Protein AF-0000000079730962 (afdb_homodimer)

Radius of gyration: 45.46 Å; Cα contacts (8 Å, |Δi|>4): 2251; chains: 2; bounding box: 86×140×88 Å

Organism: NCBI:txid1457250

InterPro domains:
  IPR000014 PAS domain [SM00091] (136-202)
  IPR000014 PAS domain [TIGR00229] (135-257)
  IPR000014 PAS domain [cd00130] (149-247)
  IPR000700 PAS-associated, C-terminal [PS50113] (204-259)
  IPR001789 Signal transduction response regulator, receiver domain [PS50110] (8-125)
  IPR003661 Signal transduction histidine kinase, dimerisation/phosphoacceptor domain [cd00082] (430-486)
  IPR011006 CheY-like superfamily [SSF52172] (9-120)
  IPR013656 PAS fold 4 [PF08448] (142-251)
  IPR029016 GAF-like domain superfamily [G3DSA:3.30.450.40] (248-430)
  IPR035965 PAS domain superfamily [SSF55785] (135-248)
  IPR036097 Signal transduction histidine kinase, dimerisation/phosphoacceptor domain superfamily [SSF47384] (419-488)
  IPR036890 Histidine kinase/HSP90-like ATPase superfamily [G3DSA:3.30.565.10] (468-620)
  IPR036890 Histidine kinase/HSP90-like ATPase superfamily [SSF55874] (506-614)
  IPR052162 Two-component sensor kinase/Photoreceptor [PTHR43304] (413-544)

Structure (mmCIF, N/CA/C/O backbone):
data_AF-0000000079730962-model_v1
#
loop_
_entity.id
_entity.type
_entity.pdbx_description
1 polymer 'histidine kinase'
#
loop_
_atom_site.group_PDB
_atom_site.id
_atom_site.type_symbol
_atom_site.label_atom_id
_atom_site.label_alt_id
_atom_site.label_comp_id
_atom_site.label_asym_id
_atom_site.label_entity_id
_atom_site.label_seq_id
_atom_site.pdbx_PDB_ins_code
_atom_site.Cartn_x
_atom_site.Cartn_y
_atom_site.Cartn_z
_atom_site.occupancy
_atom_site.B_iso_or_equiv
_atom_site.auth_seq_id
_atom_site.auth_comp_id
_atom_site.auth_asym_id
_atom_site.auth_atom_id
_atom_site.pdbx_PDB_model_num
ATOM 1 N N . MET A 1 1 ? -27.016 31.703 26.75 1 35.16 1 MET A N 1
ATOM 2 C CA . MET A 1 1 ? -26.297 32.938 26.422 1 35.16 1 MET A CA 1
ATOM 3 C C . MET A 1 1 ? -27.25 34 25.875 1 35.16 1 MET A C 1
ATOM 5 O O . MET A 1 1 ? -28 33.719 24.938 1 35.16 1 MET A O 1
ATOM 9 N N . THR A 1 2 ? -27.719 34.719 26.672 1 41.81 2 THR A N 1
ATOM 10 C CA . THR A 1 2 ? -28.641 35.812 26.328 1 41.81 2 THR A CA 1
ATOM 11 C C . THR A 1 2 ? -28.125 36.594 25.125 1 41.81 2 THR A C 1
ATOM 13 O O . THR A 1 2 ? -26.938 36.938 25.062 1 41.81 2 THR A O 1
ATOM 16 N N . ALA A 1 3 ? -28.703 36.344 23.969 1 53.16 3 ALA A N 1
ATOM 17 C CA . ALA A 1 3 ? -28.422 37.125 22.766 1 53.16 3 ALA A CA 1
ATOM 18 C C . ALA A 1 3 ? -28.281 38.594 23.094 1 53.16 3 ALA A C 1
ATOM 20 O O . ALA A 1 3 ? -29.109 39.156 23.828 1 53.16 3 ALA A O 1
ATOM 21 N N . GLY A 1 4 ? -27.062 39.062 23.203 1 57.25 4 GLY A N 1
ATOM 22 C CA . GLY A 1 4 ? -26.812 40.469 23.5 1 57.25 4 GLY A CA 1
ATOM 23 C C . GLY A 1 4 ? -27.703 41.406 22.688 1 57.25 4 GLY A C 1
ATOM 24 O O . GLY A 1 4 ? -28.219 41.031 21.641 1 57.25 4 GLY A O 1
ATOM 25 N N . GLU A 1 5 ? -28.172 42.406 23.266 1 69.81 5 GLU A N 1
ATOM 26 C CA . GLU A 1 5 ? -29 43.438 22.656 1 69.81 5 GLU A CA 1
ATOM 27 C C . GLU A 1 5 ? -28.297 44.062 21.453 1 69.81 5 GLU A C 1
ATOM 29 O O . GLU A 1 5 ? -27.125 44.469 21.531 1 69.81 5 GLU A O 1
ATOM 34 N N . LEU A 1 6 ? -28.906 43.844 20.219 1 81.12 6 LEU A N 1
ATOM 35 C CA . LEU A 1 6 ? -28.344 44.406 18.984 1 81.12 6 LEU A CA 1
ATOM 36 C C . LEU A 1 6 ? -28.25 45.938 19.078 1 81.12 6 LEU A C 1
ATOM 38 O O . LEU A 1 6 ? -29.078 46.562 19.719 1 81.12 6 LEU A O 1
ATOM 42 N N . PRO A 1 7 ? -27.156 46.5 18.641 1 84 7 PRO A N 1
ATOM 43 C CA . PRO A 1 7 ? -27.031 47.969 18.625 1 84 7 PRO A CA 1
ATOM 44 C C . PRO A 1 7 ? -28.125 48.625 17.797 1 84 7 PRO A C 1
ATOM 46 O O . PRO A 1 7 ? -28.359 49.844 17.953 1 84 7 PRO A O 1
ATOM 49 N N . GLY A 1 8 ? -28.844 48 16.984 1 90.81 8 GLY A N 1
ATOM 50 C CA . GLY A 1 8 ? -29.938 48.406 16.109 1 90.81 8 GLY A CA 1
ATOM 51 C C . GLY A 1 8 ? -30.781 47.25 15.633 1 90.81 8 GLY A C 1
ATOM 52 O O . GLY A 1 8 ? -30.625 46.125 16.125 1 90.81 8 GLY A O 1
ATOM 53 N N . ALA A 1 9 ? -31.672 47.594 14.742 1 93.81 9 ALA A N 1
ATOM 54 C CA . ALA A 1 9 ? -32.562 46.531 14.242 1 93.81 9 ALA A CA 1
ATOM 55 C C . ALA A 1 9 ? -31.891 45.75 13.109 1 93.81 9 ALA A C 1
ATOM 57 O O . ALA A 1 9 ? -31.141 46.344 12.305 1 93.81 9 ALA A O 1
ATOM 58 N N . LEU A 1 10 ? -32.062 44.469 13.156 1 95.88 10 LEU A N 1
ATOM 59 C CA . LEU A 1 10 ? -31.781 43.688 11.969 1 95.88 10 LEU A CA 1
ATOM 60 C C . LEU A 1 10 ? -32.906 43.812 10.945 1 95.88 10 LEU A C 1
ATOM 62 O O . LEU A 1 10 ? -34.031 43.438 11.203 1 95.88 10 LEU A O 1
ATOM 66 N N . VAL A 1 11 ? -32.625 44.438 9.836 1 97.25 11 VAL A N 1
ATOM 67 C CA . VAL A 1 11 ? -33.625 44.625 8.805 1 97.25 11 VAL A CA 1
ATOM 68 C C . VAL A 1 11 ? -33.5 43.562 7.734 1 97.25 11 VAL A C 1
ATOM 70 O O . VAL A 1 11 ? -32.438 43.375 7.148 1 97.25 11 VAL A O 1
ATOM 73 N N . VAL A 1 12 ? -34.531 42.812 7.535 1 97.62 12 VAL A N 1
ATOM 74 C CA . VAL A 1 12 ? -34.562 41.719 6.559 1 97.62 12 VAL A CA 1
ATOM 75 C C . VAL A 1 12 ? -35.344 42.156 5.328 1 97.62 12 VAL A C 1
ATOM 77 O O . VAL A 1 12 ? -36.531 42.469 5.426 1 97.62 12 VAL A O 1
ATOM 80 N N . VAL A 1 13 ? -34.688 42.219 4.203 1 97.38 13 VAL A N 1
ATOM 81 C CA . VAL A 1 13 ? -35.344 42.5 2.943 1 97.38 13 VAL A CA 1
ATOM 82 C C . VAL A 1 13 ? -35.844 41.219 2.305 1 97.38 13 VAL A C 1
ATOM 84 O O . VAL A 1 13 ? -35.062 40.5 1.671 1 97.38 13 VAL A O 1
ATOM 87 N N . ASP A 1 14 ? -37.062 40.938 2.4 1 95.88 14 ASP A N 1
ATOM 88 C CA . ASP A 1 14 ? -37.688 39.688 1.953 1 95.88 14 ASP A CA 1
ATOM 89 C C . ASP A 1 14 ? -38.812 39.938 0.963 1 95.88 14 ASP A C 1
ATOM 91 O O . ASP A 1 14 ? -39.969 39.969 1.346 1 95.88 14 ASP A O 1
ATOM 95 N N . PRO A 1 15 ? -38.438 40 -0.338 1 93.44 15 PRO A N 1
ATOM 96 C CA . PRO A 1 15 ? -39.438 40.375 -1.342 1 93.44 15 PRO A CA 1
ATOM 97 C C . PRO A 1 15 ? -40.531 39.312 -1.506 1 93.44 15 PRO A C 1
ATOM 99 O O . PRO A 1 15 ? -41.656 39.625 -1.896 1 93.44 15 PRO A O 1
ATOM 102 N N . ASP A 1 16 ? -40.281 38.094 -1.302 1 92.75 16 ASP A N 1
ATOM 103 C CA . ASP A 1 16 ? -41.25 37.062 -1.653 1 92.75 16 ASP A CA 1
ATOM 104 C C . ASP A 1 16 ? -41.469 36.094 -0.486 1 92.75 16 ASP A C 1
ATOM 106 O O . ASP A 1 16 ? -42.062 35.031 -0.661 1 92.75 16 ASP A O 1
ATOM 110 N N . GLY A 1 17 ? -40.938 36.312 0.705 1 92.88 17 GLY A N 1
ATOM 111 C CA . GLY A 1 17 ? -41.25 35.562 1.905 1 92.88 17 GLY A CA 1
ATOM 112 C C . GLY A 1 17 ? -40.312 34.375 2.113 1 92.88 17 GLY A C 1
ATOM 113 O O . GLY A 1 17 ? -40.406 33.656 3.115 1 92.88 17 GLY A O 1
ATOM 114 N N . ARG A 1 18 ? -39.375 34.125 1.284 1 93.38 18 ARG A N 1
ATOM 115 C CA . ARG A 1 18 ? -38.5 32.969 1.353 1 93.38 18 ARG A CA 1
ATOM 116 C C . ARG A 1 18 ? -37.594 33.031 2.574 1 93.38 18 ARG A C 1
ATOM 118 O O . ARG A 1 18 ? -37.031 32 2.98 1 93.38 18 ARG A O 1
ATOM 125 N N . LEU A 1 19 ? -37.438 34.25 3.166 1 95.75 19 LEU A N 1
ATOM 126 C CA . LEU A 1 19 ? -36.562 34.375 4.324 1 95.75 19 LEU A CA 1
ATOM 127 C C . LEU A 1 19 ? -37.344 34.25 5.621 1 95.75 19 LEU A C 1
ATOM 129 O O . LEU A 1 19 ? -36.781 34.406 6.711 1 95.75 19 LEU A O 1
ATOM 133 N N . GLU A 1 20 ? -38.594 33.969 5.566 1 95.31 20 GLU A N 1
ATOM 134 C CA . GLU A 1 20 ? -39.438 33.875 6.754 1 95.31 20 GLU A CA 1
ATOM 135 C C . GLU A 1 20 ? -38.938 32.812 7.715 1 95.31 20 GLU A C 1
ATOM 137 O O . GLU A 1 20 ? -38.844 33.031 8.922 1 95.31 20 GLU A O 1
ATOM 142 N N . PRO A 1 21 ? -38.562 31.594 7.148 1 95.12 21 PRO A N 1
ATOM 143 C CA . PRO A 1 21 ? -38.062 30.578 8.07 1 95.12 21 PRO A CA 1
ATOM 144 C C . PRO A 1 21 ? -36.812 31.047 8.805 1 95.12 21 PRO A C 1
ATOM 146 O O . PRO A 1 21 ? -36.562 30.656 9.953 1 95.12 21 PRO A O 1
ATOM 149 N N . ILE A 1 22 ? -36 31.859 8.172 1 95.44 22 ILE A N 1
ATOM 150 C CA . ILE A 1 22 ? -34.781 32.375 8.766 1 95.44 22 ILE A CA 1
ATOM 151 C C . ILE A 1 22 ? -35.094 33.406 9.844 1 95.44 22 ILE A C 1
ATOM 153 O O . ILE A 1 22 ? -34.531 33.375 10.938 1 95.44 22 ILE A O 1
ATOM 157 N N . THR A 1 23 ? -36.031 34.312 9.547 1 95.31 23 THR A N 1
ATOM 158 C CA . THR A 1 23 ? -36.438 35.344 10.508 1 95.31 23 THR A CA 1
ATOM 159 C C . THR A 1 23 ? -37.094 34.688 11.734 1 95.31 23 THR A C 1
ATOM 161 O O . THR A 1 23 ? -36.812 35.125 12.867 1 95.31 23 THR A O 1
ATOM 164 N N . GLU A 1 24 ? -37.812 33.688 11.508 1 95.12 24 GLU A N 1
ATOM 165 C CA . GLU A 1 24 ? -38.438 32.969 12.617 1 95.12 24 GLU A CA 1
ATOM 166 C C . GLU A 1 24 ? -37.406 32.312 13.516 1 95.12 24 GLU A C 1
ATOM 168 O O . GLU A 1 24 ? -37.5 32.375 14.742 1 95.12 24 GLU A O 1
ATOM 173 N N . ALA A 1 25 ? -36.469 31.672 12.906 1 94.69 25 ALA A N 1
ATOM 174 C CA . ALA A 1 25 ? -35.406 31.016 13.656 1 94.69 25 ALA A CA 1
ATOM 175 C C . ALA A 1 25 ? -34.625 32 14.484 1 94.69 25 ALA A C 1
ATOM 177 O O . ALA A 1 25 ? -34.25 31.719 15.625 1 94.69 25 ALA A O 1
ATOM 178 N N . LEU A 1 26 ? -34.344 33.188 13.953 1 93.94 26 LEU A N 1
ATOM 179 C CA . LEU A 1 26 ? -33.562 34.25 14.641 1 93.94 26 LEU A CA 1
ATOM 180 C C . LEU A 1 26 ? -34.375 34.812 15.805 1 93.94 26 LEU A C 1
ATOM 182 O O . LEU A 1 26 ? -33.812 35.094 16.859 1 93.94 26 LEU A O 1
ATOM 186 N N . GLU A 1 27 ? -35.656 34.969 15.617 1 92.94 27 GLU A N 1
ATOM 187 C CA . GLU A 1 27 ? -36.531 35.438 16.688 1 92.94 27 GLU A CA 1
ATOM 188 C C . GLU A 1 27 ? -36.562 34.438 17.859 1 92.94 27 GLU A C 1
ATOM 190 O O . GLU A 1 27 ? -36.531 34.844 19.016 1 92.94 27 GLU A O 1
ATOM 195 N N . LEU A 1 28 ? -36.656 33.25 17.453 1 91.56 28 LEU A N 1
ATOM 196 C CA . LEU A 1 28 ? -36.688 32.188 18.469 1 91.56 28 LEU A CA 1
ATOM 197 C C . LEU A 1 28 ? -35.375 32.156 19.266 1 91.56 28 LEU A C 1
ATOM 199 O O . LEU A 1 28 ? -35.375 31.812 20.453 1 91.56 28 LEU A O 1
ATOM 203 N N . ALA A 1 29 ? -34.344 32.531 18.609 1 89.75 29 ALA A N 1
ATOM 204 C CA . ALA A 1 29 ? -33.031 32.531 19.266 1 89.75 29 ALA A CA 1
ATOM 205 C C . ALA A 1 29 ? -32.812 33.781 20.094 1 89.75 29 ALA A C 1
ATOM 207 O O . ALA A 1 29 ? -31.797 33.906 20.781 1 89.75 29 ALA A O 1
ATOM 208 N N . GLY A 1 30 ? -33.688 34.781 19.984 1 87 30 GLY A N 1
ATOM 209 C CA . GLY A 1 30 ? -33.656 35.969 20.844 1 87 30 GLY A CA 1
ATOM 210 C C . GLY A 1 30 ? -33.062 37.188 20.156 1 87 30 GLY A C 1
ATOM 211 O O . GLY A 1 30 ? -32.719 38.156 20.812 1 87 30 GLY A O 1
ATOM 212 N N . ILE A 1 31 ? -32.844 37.062 18.859 1 89.94 31 ILE A N 1
ATOM 213 C CA . ILE A 1 31 ? -32.344 38.219 18.109 1 89.94 31 ILE A CA 1
ATOM 214 C C . ILE A 1 31 ? -33.469 39.25 17.922 1 89.94 31 ILE A C 1
ATOM 216 O O . ILE A 1 31 ? -34.438 38.969 17.234 1 89.94 31 ILE A O 1
ATOM 220 N N . GLU A 1 32 ? -33.25 40.375 18.625 1 89.31 32 GLU A N 1
ATOM 221 C CA . GLU A 1 32 ? -34.25 41.438 18.547 1 89.31 32 GLU A CA 1
ATOM 222 C C . GLU A 1 32 ? -33.594 42.812 18.609 1 89.31 32 GLU A C 1
ATOM 224 O O . GLU A 1 32 ? -32.562 43 19.266 1 89.31 32 GLU A O 1
ATOM 229 N N . PRO A 1 33 ? -34.281 43.75 17.812 1 90.5 33 PRO A N 1
ATOM 230 C CA . PRO A 1 33 ? -35.5 43.719 16.984 1 90.5 33 PRO A CA 1
ATOM 231 C C . PRO A 1 33 ? -35.219 43.312 15.539 1 90.5 33 PRO A C 1
ATOM 233 O O . PRO A 1 33 ? -34.156 43.656 15.008 1 90.5 33 PRO A O 1
ATOM 236 N N . ILE A 1 34 ? -36.125 42.594 14.984 1 94.81 34 ILE A N 1
ATOM 237 C CA . ILE A 1 34 ? -36.062 42.25 13.562 1 94.81 34 ILE A CA 1
ATOM 238 C C . ILE A 1 34 ? -37.188 42.938 12.812 1 94.81 34 ILE A C 1
ATOM 240 O O . ILE A 1 34 ? -38.344 42.906 13.258 1 94.81 34 ILE A O 1
ATOM 244 N N . ARG A 1 35 ? -36.844 43.656 11.789 1 95.12 35 ARG A N 1
ATOM 245 C CA . ARG A 1 35 ? -37.844 44.281 10.922 1 95.12 35 ARG A CA 1
ATOM 246 C C . ARG A 1 35 ? -37.75 43.75 9.5 1 95.12 35 ARG A C 1
ATOM 248 O O . ARG A 1 35 ? -36.688 43.719 8.891 1 95.12 35 ARG A O 1
ATOM 255 N N . SER A 1 36 ? -38.844 43.312 8.992 1 96 36 SER A N 1
ATOM 256 C CA . SER A 1 36 ? -38.906 42.781 7.641 1 96 36 SER A CA 1
ATOM 257 C C . SER A 1 36 ? -39.531 43.781 6.668 1 96 36 SER A C 1
ATOM 259 O O . SER A 1 36 ? -40.562 44.375 6.961 1 96 36 SER A O 1
ATOM 261 N N . VAL A 1 37 ? -38.844 44 5.57 1 96.75 37 VAL A N 1
ATOM 262 C CA . VAL A 1 37 ? -39.344 44.875 4.516 1 96.75 37 VAL A CA 1
ATOM 263 C C . VAL A 1 37 ? -39.344 44.125 3.186 1 96.75 37 VAL A C 1
ATOM 265 O O . VAL A 1 37 ? -38.594 43.156 2.994 1 96.75 37 VAL A O 1
ATOM 268 N N . GLU A 1 38 ? -40.125 44.5 2.24 1 94.31 38 GLU A N 1
ATOM 269 C CA . GLU A 1 38 ? -40.281 43.812 0.966 1 94.31 38 GLU A CA 1
ATOM 270 C C . GLU A 1 38 ? -39.281 44.344 -0.069 1 94.31 38 GLU A C 1
ATOM 272 O O . GLU A 1 38 ? -38.875 43.625 -0.985 1 94.31 38 GLU A O 1
ATOM 277 N N . ARG A 1 39 ? -39.062 45.719 0.043 1 93.75 39 ARG A N 1
ATOM 278 C CA . ARG A 1 39 ? -38.188 46.375 -0.945 1 93.75 39 ARG A CA 1
ATOM 279 C C . ARG A 1 39 ? -37.062 47.125 -0.271 1 93.75 39 ARG A C 1
ATOM 281 O O . ARG A 1 39 ? -37.188 47.562 0.868 1 93.75 39 ARG A O 1
ATOM 288 N N . PRO A 1 40 ? -35.906 47.188 -1.015 1 94 40 PRO A N 1
ATOM 289 C CA . PRO A 1 40 ? -34.75 47.906 -0.472 1 94 40 PRO A CA 1
ATOM 290 C C . PRO A 1 40 ? -35.062 49.312 -0.018 1 94 40 PRO A C 1
ATOM 292 O O . PRO A 1 40 ? -34.5 49.781 0.97 1 94 40 PRO A O 1
ATOM 295 N N . ALA A 1 41 ? -36.031 49.969 -0.688 1 91.69 41 ALA A N 1
ATOM 296 C CA . ALA A 1 41 ? -36.375 51.344 -0.371 1 91.69 41 ALA A CA 1
ATOM 297 C C . ALA A 1 41 ? -37.062 51.438 0.986 1 91.69 41 ALA A C 1
ATOM 299 O O . ALA A 1 41 ? -37.125 52.5 1.591 1 91.69 41 ALA A O 1
ATOM 300 N N . GLY A 1 42 ? -37.531 50.312 1.51 1 93.75 42 GLY A N 1
ATOM 301 C CA . GLY A 1 42 ? -38.25 50.281 2.773 1 93.75 42 GLY A CA 1
ATOM 302 C C . GLY A 1 42 ? -37.344 50.188 3.979 1 93.75 42 GLY A C 1
ATOM 303 O O . GLY A 1 42 ? -37.812 50.281 5.121 1 93.75 42 GLY A O 1
ATOM 304 N N . VAL A 1 43 ? -36.062 50.062 3.75 1 95.56 43 VAL A N 1
ATOM 305 C CA . VAL A 1 43 ? -35.125 49.938 4.852 1 95.56 43 VAL A CA 1
ATOM 306 C C . VAL A 1 43 ? -34.969 51.281 5.551 1 95.56 43 VAL A C 1
ATOM 308 O O . VAL A 1 43 ? -34.719 52.312 4.906 1 95.56 43 VAL A O 1
ATOM 311 N N . PRO A 1 44 ? -35.188 51.281 6.832 1 94.19 44 PRO A N 1
ATOM 312 C CA . PRO A 1 44 ? -35 52.531 7.559 1 94.19 44 PRO A CA 1
ATOM 313 C C . PRO A 1 44 ? -33.562 53.062 7.453 1 94.19 44 PRO A C 1
ATOM 315 O O . PRO A 1 44 ? -32.625 52.281 7.352 1 94.19 44 PRO A O 1
ATOM 318 N N . ARG A 1 45 ? -33.375 54.375 7.547 1 91 45 ARG A N 1
ATOM 319 C CA . ARG A 1 45 ? -32.062 54.969 7.375 1 91 45 ARG A CA 1
ATOM 320 C C . ARG A 1 45 ? -31.344 55.094 8.711 1 91 45 ARG A C 1
ATOM 322 O O . ARG A 1 45 ? -30.156 55.406 8.742 1 91 45 ARG A O 1
ATOM 329 N N . SER A 1 46 ? -32.125 54.906 9.805 1 89.94 46 SER A N 1
ATOM 330 C CA . SER A 1 46 ? -31.5 55.031 11.117 1 89.94 46 SER A CA 1
ATOM 331 C C . SER A 1 46 ? -31.812 53.812 11.992 1 89.94 46 SER A C 1
ATOM 333 O O . SER A 1 46 ? -32.781 53.125 11.75 1 89.94 46 SER A O 1
ATOM 335 N N . ASN A 1 47 ? -30.906 53.531 13 1 91.94 47 ASN A N 1
ATOM 336 C CA . ASN A 1 47 ? -31.078 52.5 13.992 1 91.94 47 ASN A CA 1
ATOM 337 C C . ASN A 1 47 ? -31.094 51.125 13.352 1 91.94 47 ASN A C 1
ATOM 339 O O . ASN A 1 47 ? -31.969 50.281 13.641 1 91.94 47 ASN A O 1
ATOM 343 N N . VAL A 1 48 ? -30.266 51 12.312 1 94.06 48 VAL A N 1
ATOM 344 C CA . VAL A 1 48 ? -30.109 49.719 11.633 1 94.06 48 VAL A CA 1
ATOM 345 C C . VAL A 1 48 ? -28.75 49.125 11.984 1 94.06 48 VAL A C 1
ATOM 347 O O . VAL A 1 48 ? -27.703 49.75 11.758 1 94.06 48 VAL A O 1
ATOM 350 N N . ALA A 1 49 ? -28.812 47.969 12.586 1 94.19 49 ALA A N 1
ATOM 351 C CA . ALA A 1 49 ? -27.578 47.25 12.93 1 94.19 49 ALA A CA 1
ATOM 352 C C . ALA A 1 49 ? -26.969 46.594 11.711 1 94.19 49 ALA A C 1
ATOM 354 O O . ALA A 1 49 ? -25.75 46.625 11.508 1 94.19 49 ALA A O 1
ATOM 355 N N . ALA A 1 50 ? -27.828 45.906 10.961 1 95.94 50 ALA A N 1
ATOM 356 C CA . ALA A 1 50 ? -27.422 45.188 9.742 1 95.94 50 ALA A CA 1
ATOM 357 C C . ALA A 1 50 ? -28.609 44.938 8.836 1 95.94 50 ALA A C 1
ATOM 359 O O . ALA A 1 50 ? -29.766 45.062 9.258 1 95.94 50 ALA A O 1
ATOM 360 N N . VAL A 1 51 ? -28.328 44.656 7.621 1 96.81 51 VAL A N 1
ATOM 361 C CA . VAL A 1 51 ? -29.375 44.344 6.652 1 96.81 51 VAL A CA 1
ATOM 362 C C . VAL A 1 51 ? -29.141 42.938 6.09 1 96.81 51 VAL A C 1
ATOM 364 O O . VAL A 1 51 ? -28 42.562 5.773 1 96.81 51 VAL A O 1
ATOM 367 N N . LEU A 1 52 ? -30.141 42.156 6.109 1 96.56 52 LEU A N 1
ATOM 368 C CA . LEU A 1 52 ? -30.094 40.812 5.508 1 96.56 52 LEU A CA 1
ATOM 369 C C . LEU A 1 52 ? -30.984 40.75 4.273 1 96.56 52 LEU A C 1
ATOM 371 O O . LEU A 1 52 ? -32.188 41.031 4.352 1 96.56 52 LEU A O 1
ATOM 375 N N . GLY A 1 53 ? -30.344 40.469 3.127 1 96.5 53 GLY A N 1
ATOM 376 C CA . GLY A 1 53 ? -31.078 40.312 1.888 1 96.5 53 GLY A CA 1
ATOM 377 C C . GLY A 1 53 ? -31.078 38.875 1.398 1 96.5 53 GLY A C 1
ATOM 378 O O . GLY A 1 53 ? -30.609 37.969 2.1 1 96.5 53 GLY A O 1
ATOM 379 N N . ILE A 1 54 ? -31.625 38.656 0.184 1 95.5 54 ILE A N 1
ATOM 380 C CA . ILE A 1 54 ? -31.766 37.281 -0.319 1 95.5 54 ILE A CA 1
ATOM 381 C C . ILE A 1 54 ? -31.172 37.219 -1.728 1 95.5 54 ILE A C 1
ATOM 383 O O . ILE A 1 54 ? -31.281 38.156 -2.512 1 95.5 54 ILE A O 1
ATOM 387 N N . ASP A 1 55 ? -30.438 36.188 -1.999 1 95.38 55 ASP A N 1
ATOM 388 C CA . ASP A 1 55 ? -30.031 35.75 -3.332 1 95.38 55 ASP A CA 1
ATOM 389 C C . ASP A 1 55 ? -30.578 34.375 -3.641 1 95.38 55 ASP A C 1
ATOM 391 O O . ASP A 1 55 ? -30.188 33.375 -3.002 1 95.38 55 ASP A O 1
ATOM 395 N N . ALA A 1 56 ? -31.531 34.25 -4.566 1 93 56 ALA A N 1
ATOM 396 C CA . ALA A 1 56 ? -32.219 32.969 -4.812 1 93 56 ALA A CA 1
ATOM 397 C C . ALA A 1 56 ? -32.562 32.844 -6.289 1 93 56 ALA A C 1
ATOM 399 O O . ALA A 1 56 ? -32.969 33.812 -6.941 1 93 56 ALA A O 1
ATOM 400 N N . PRO A 1 57 ? -32.406 31.625 -6.746 1 89.94 57 PRO A N 1
ATOM 401 C CA . PRO A 1 57 ? -32.875 31.375 -8.109 1 89.94 57 PRO A CA 1
ATOM 402 C C . PRO A 1 57 ? -34.406 31.297 -8.203 1 89.94 57 PRO A C 1
ATOM 404 O O . PRO A 1 57 ? -35.094 31.281 -7.18 1 89.94 57 PRO A O 1
ATOM 407 N N . ALA A 1 58 ? -34.781 31.281 -9.469 1 90.25 58 ALA A N 1
ATOM 408 C CA . ALA A 1 58 ? -36.219 31.141 -9.68 1 90.25 58 ALA A CA 1
ATOM 409 C C . ALA A 1 58 ? -36.719 29.75 -9.281 1 90.25 58 ALA A C 1
ATOM 411 O O . ALA A 1 58 ? -36 28.766 -9.477 1 90.25 58 ALA A O 1
ATOM 412 N N . SER A 1 59 ? -37.719 29.703 -8.492 1 84 59 SER A N 1
ATOM 413 C CA . SER A 1 59 ? -38.312 28.438 -8.07 1 84 59 SER A CA 1
ATOM 414 C C . SER A 1 59 ? -39.812 28.438 -8.203 1 84 59 SER A C 1
ATOM 416 O O . SER A 1 59 ? -40.5 29.203 -7.52 1 84 59 SER A O 1
ATOM 418 N N . GLY A 1 60 ? -40.344 27.578 -9.039 1 84.06 60 GLY A N 1
ATOM 419 C CA . GLY A 1 60 ? -41.781 27.531 -9.25 1 84.06 60 GLY A CA 1
ATOM 420 C C . GLY A 1 60 ? -42.344 28.844 -9.734 1 84.06 60 GLY A C 1
ATOM 421 O O . GLY A 1 60 ? -42 29.328 -10.812 1 84.06 60 GLY A O 1
ATOM 422 N N . THR A 1 61 ? -43.156 29.438 -8.734 1 88.38 61 THR A N 1
ATOM 423 C CA . THR A 1 61 ? -43.844 30.672 -9.078 1 88.38 61 THR A CA 1
ATOM 424 C C . THR A 1 61 ? -43.094 31.875 -8.57 1 88.38 61 THR A C 1
ATOM 426 O O . THR A 1 61 ? -43.438 33.031 -8.898 1 88.38 61 THR A O 1
ATOM 429 N N . LEU A 1 62 ? -42.094 31.594 -7.879 1 91 62 LEU A N 1
ATOM 430 C CA . LEU A 1 62 ? -41.312 32.719 -7.297 1 91 62 LEU A CA 1
ATOM 431 C C . LEU A 1 62 ? -40.219 33.156 -8.227 1 91 62 LEU A C 1
ATOM 433 O O . LEU A 1 62 ? -39.469 32.312 -8.742 1 91 62 LEU A O 1
ATOM 437 N N . PRO A 1 63 ? -40.125 34.469 -8.484 1 91.75 63 PRO A N 1
ATOM 438 C CA . PRO A 1 63 ? -39.094 34.938 -9.406 1 91.75 63 PRO A CA 1
ATOM 439 C C . PRO A 1 63 ? -37.688 34.875 -8.812 1 91.75 63 PRO A C 1
ATOM 441 O O . PRO A 1 63 ? -37.531 34.719 -7.598 1 91.75 63 PRO A O 1
ATOM 444 N N . LYS A 1 64 ? -36.75 34.969 -9.75 1 93.12 64 LYS A N 1
ATOM 445 C CA . LYS A 1 64 ? -35.344 35.031 -9.32 1 93.12 64 LYS A CA 1
ATOM 446 C C . LYS A 1 64 ? -35.094 36.312 -8.539 1 93.12 64 LYS A C 1
ATOM 448 O O . LYS A 1 64 ? -35.562 37.375 -8.906 1 93.12 64 LYS A O 1
ATOM 453 N N . GLN A 1 65 ? -34.469 36.219 -7.418 1 93.19 65 GLN A N 1
ATOM 454 C CA . GLN A 1 65 ? -34 37.344 -6.633 1 93.19 65 GLN A CA 1
ATOM 455 C C . GLN A 1 65 ? -32.5 37.531 -6.766 1 93.19 65 GLN A C 1
ATOM 457 O O . GLN A 1 65 ? -31.719 36.688 -6.309 1 93.19 65 GLN A O 1
ATOM 462 N N . ASP A 1 66 ? -32.094 38.594 -7.355 1 94.19 66 ASP A N 1
ATOM 463 C CA . ASP A 1 66 ? -30.688 38.875 -7.535 1 94.19 66 ASP A CA 1
ATOM 464 C C . ASP A 1 66 ? -30.109 39.625 -6.332 1 94.19 66 ASP A C 1
ATOM 466 O O . ASP A 1 66 ? -30.266 40.844 -6.211 1 94.19 66 ASP A O 1
ATOM 470 N N . GLY A 1 67 ? -29.375 38.906 -5.559 1 94.56 67 GLY A N 1
ATOM 471 C CA . GLY A 1 67 ? -28.797 39.469 -4.344 1 94.56 67 GLY A CA 1
ATOM 472 C C . GLY A 1 67 ? -27.875 40.656 -4.605 1 94.56 67 GLY A C 1
ATOM 473 O O . GLY A 1 67 ? -27.766 41.562 -3.781 1 94.56 67 GLY A O 1
ATOM 474 N N . LEU A 1 68 ? -27.172 40.656 -5.719 1 95.12 68 LEU A N 1
ATOM 475 C CA . LEU A 1 68 ? -26.25 41.75 -6.039 1 95.12 68 LEU A CA 1
ATOM 476 C C . LEU A 1 68 ? -27 43.031 -6.305 1 95.12 68 LEU A C 1
ATOM 478 O O . LEU A 1 68 ? -26.547 44.125 -5.906 1 95.12 68 LEU A O 1
ATOM 482 N N . ASP A 1 69 ? -28.031 42.875 -7.051 1 95.19 69 ASP A N 1
ATOM 483 C CA . ASP A 1 69 ? -28.859 44.031 -7.289 1 95.19 69 ASP A CA 1
ATOM 484 C C . ASP A 1 69 ? -29.422 44.594 -5.98 1 95.19 69 ASP A C 1
ATOM 486 O O . ASP A 1 69 ? -29.422 45.812 -5.766 1 95.19 69 ASP A O 1
ATOM 490 N N . LEU A 1 70 ? -29.891 43.719 -5.191 1 95.06 70 LEU A N 1
ATOM 491 C CA . LEU A 1 70 ? -30.406 44.125 -3.883 1 95.06 70 LEU A CA 1
ATOM 492 C C . LEU A 1 70 ? -29.328 44.812 -3.061 1 95.06 70 LEU A C 1
ATOM 494 O O . LEU A 1 70 ? -29.578 45.844 -2.449 1 95.06 70 LEU A O 1
ATOM 498 N N . PHE A 1 71 ? -28.172 44.281 -3.006 1 95.94 71 PHE A N 1
ATOM 499 C CA . PHE A 1 71 ? -27.016 44.812 -2.275 1 95.94 71 PHE A CA 1
ATOM 500 C C . PHE A 1 71 ? -26.719 46.25 -2.725 1 95.94 71 PHE A C 1
ATOM 502 O O . PHE A 1 71 ? -26.562 47.156 -1.894 1 95.94 71 PHE A O 1
ATOM 509 N N . ARG A 1 72 ? -26.688 46.469 -4.047 1 95.75 72 ARG A N 1
ATOM 510 C CA . ARG A 1 72 ? -26.375 47.781 -4.594 1 95.75 72 ARG A CA 1
ATOM 511 C C . ARG A 1 72 ? -27.438 48.781 -4.219 1 95.75 72 ARG A C 1
ATOM 513 O O . ARG A 1 72 ? -27.125 49.906 -3.82 1 95.75 72 ARG A O 1
ATOM 520 N N . ARG A 1 73 ? -28.672 48.406 -4.301 1 95.5 73 ARG A N 1
ATOM 521 C CA . ARG A 1 73 ? -29.781 49.281 -4.008 1 95.5 73 ARG A CA 1
ATOM 522 C C . ARG A 1 73 ? -29.797 49.688 -2.531 1 95.5 73 ARG A C 1
ATOM 524 O O . ARG A 1 73 ? -30.062 50.812 -2.189 1 95.5 73 ARG A O 1
ATOM 531 N N . VAL A 1 74 ? -29.547 48.656 -1.697 1 95.38 74 VAL A N 1
ATOM 532 C CA . VAL A 1 74 ? -29.531 48.938 -0.263 1 95.38 74 VAL A CA 1
ATOM 533 C C . VAL A 1 74 ? -28.328 49.812 0.083 1 95.38 74 VAL A C 1
ATOM 535 O O . VAL A 1 74 ? -28.453 50.75 0.882 1 95.38 74 VAL A O 1
ATOM 538 N N . ARG A 1 75 ? -27.188 49.5 -0.481 1 94.31 75 ARG A N 1
ATOM 539 C CA . ARG A 1 75 ? -25.984 50.25 -0.234 1 94.31 75 ARG A CA 1
ATOM 540 C C . ARG A 1 75 ? -26.172 51.719 -0.631 1 94.31 75 ARG A C 1
ATOM 542 O O . ARG A 1 75 ? -25.766 52.625 0.096 1 94.31 75 ARG A O 1
ATOM 549 N N . ASP A 1 76 ? -26.844 51.938 -1.758 1 93.06 76 ASP A N 1
ATOM 550 C CA . ASP A 1 76 ? -27.062 53.281 -2.281 1 93.06 76 ASP A CA 1
ATOM 551 C C . ASP A 1 76 ? -28.062 54.062 -1.421 1 93.06 76 ASP A C 1
ATOM 553 O O . ASP A 1 76 ? -28.125 55.281 -1.475 1 93.06 76 ASP A O 1
ATOM 557 N N . HIS A 1 77 ? -28.797 53.281 -0.687 1 92.31 77 HIS A N 1
ATOM 558 C CA . HIS A 1 77 ? -29.828 53.875 0.163 1 92.31 77 HIS A CA 1
ATOM 559 C C . HIS A 1 77 ? -29.203 54.594 1.362 1 92.31 77 HIS A C 1
ATOM 561 O O . HIS A 1 77 ? -29.875 55.406 2.006 1 92.31 77 HIS A O 1
ATOM 567 N N . PHE A 1 78 ? -27.891 54.312 1.645 1 92 78 PHE A N 1
ATOM 568 C CA . PHE A 1 78 ? -27.234 54.844 2.826 1 92 78 PHE A CA 1
ATOM 569 C C . PHE A 1 78 ? -26.016 55.688 2.436 1 92 78 PHE A C 1
ATOM 571 O O . PHE A 1 78 ? -25.375 55.406 1.42 1 92 78 PHE A O 1
ATOM 578 N N . ASP A 1 79 ? -25.719 56.688 3.182 1 89.38 79 ASP A N 1
ATOM 579 C CA . ASP A 1 79 ? -24.438 57.375 3.049 1 89.38 79 ASP A CA 1
ATOM 580 C C . ASP A 1 79 ? -23.297 56.531 3.605 1 89.38 79 ASP A C 1
ATOM 582 O O . ASP A 1 79 ? -22.25 56.375 2.957 1 89.38 79 ASP A O 1
ATOM 586 N N . SER A 1 80 ? -23.547 56.031 4.766 1 91.12 80 SER A N 1
ATOM 587 C CA . SER A 1 80 ? -22.688 55.031 5.402 1 91.12 80 SER A CA 1
ATOM 588 C C . SER A 1 80 ? -23.453 53.719 5.645 1 91.12 80 SER A C 1
ATOM 590 O O . SER A 1 80 ? -24.078 53.562 6.695 1 91.12 80 SER A O 1
ATOM 592 N N . PRO A 1 81 ? -23.328 52.906 4.785 1 91.75 81 PRO A N 1
ATOM 593 C CA . PRO A 1 81 ? -24.156 51.688 4.844 1 91.75 81 PRO A CA 1
ATOM 594 C C . PRO A 1 81 ? -23.781 50.781 6.016 1 91.75 81 PRO A C 1
ATOM 596 O O . PRO A 1 81 ? -22.609 50.656 6.348 1 91.75 81 PRO A O 1
ATOM 599 N N . PRO A 1 82 ? -24.797 50.344 6.727 1 94.06 82 PRO A N 1
ATOM 600 C CA . PRO A 1 82 ? -24.531 49.25 7.676 1 94.06 82 PRO A CA 1
ATOM 601 C C . PRO A 1 82 ? -24.062 47.969 6.992 1 94.06 82 PRO A C 1
ATOM 603 O O . PRO A 1 82 ? -24.078 47.875 5.762 1 94.06 82 PRO A O 1
ATOM 606 N N . PRO A 1 83 ? -23.594 47.031 7.789 1 95.31 83 PRO A N 1
ATOM 607 C CA . PRO A 1 83 ? -23.203 45.75 7.18 1 95.31 83 PRO A CA 1
ATOM 608 C C . PRO A 1 83 ? -24.375 45.062 6.461 1 95.31 83 PRO A C 1
ATOM 610 O O . PRO A 1 83 ? -25.484 45.031 6.988 1 95.31 83 PRO A O 1
ATOM 613 N N . ILE A 1 84 ? -24.125 44.625 5.273 1 96.81 84 ILE A N 1
ATOM 614 C CA . ILE A 1 84 ? -25.141 44 4.457 1 96.81 84 ILE A CA 1
ATOM 615 C C . ILE A 1 84 ? -24.734 42.562 4.164 1 96.81 84 ILE A C 1
ATOM 617 O O . ILE A 1 84 ? -23.641 42.312 3.646 1 96.81 84 ILE A O 1
ATOM 621 N N . ALA A 1 85 ? -25.594 41.625 4.574 1 97.06 85 ALA A N 1
ATOM 622 C CA . ALA A 1 85 ? -25.375 40.219 4.277 1 97.06 85 ALA A CA 1
ATOM 623 C C . ALA A 1 85 ? -26.453 39.688 3.348 1 97.06 85 ALA A C 1
ATOM 625 O O . ALA A 1 85 ? -27.562 40.219 3.281 1 97.06 85 ALA A O 1
ATOM 626 N N . LEU A 1 86 ? -26.062 38.688 2.566 1 96.62 86 LEU A N 1
ATOM 627 C CA . LEU A 1 86 ? -27.016 38.062 1.677 1 96.62 86 LEU A CA 1
ATOM 628 C C . LEU A 1 86 ? -27.203 36.594 2.047 1 96.62 86 LEU A C 1
ATOM 630 O O . LEU A 1 86 ? -26.219 35.875 2.256 1 96.62 86 LEU A O 1
ATOM 634 N N . TYR A 1 87 ? -28.406 36.188 2.279 1 96.25 87 TYR A N 1
ATOM 635 C CA . TYR A 1 87 ? -28.75 34.781 2.42 1 96.25 87 TYR A CA 1
ATOM 636 C C . TYR A 1 87 ? -28.906 34.125 1.057 1 96.25 87 TYR A C 1
ATOM 638 O O . TYR A 1 87 ? -29.75 34.531 0.259 1 96.25 87 TYR A O 1
ATOM 646 N N . VAL A 1 88 ? -28.141 33.188 0.775 1 94.12 88 VAL A N 1
ATOM 647 C CA . VAL A 1 88 ? -28.125 32.531 -0.539 1 94.12 88 VAL A CA 1
ATOM 648 C C . VAL A 1 88 ? -28.844 31.203 -0.477 1 94.12 88 VAL A C 1
ATOM 650 O O . VAL A 1 88 ? -28.516 30.344 0.345 1 94.12 88 VAL A O 1
ATOM 653 N N . LEU A 1 89 ? -29.891 31.141 -1.316 1 88.81 89 LEU A N 1
ATOM 654 C CA . LEU A 1 89 ? -30.641 29.906 -1.406 1 88.81 89 LEU A CA 1
ATOM 655 C C . LEU A 1 89 ? -30.203 29.078 -2.615 1 88.81 89 LEU A C 1
ATOM 657 O O . LEU A 1 89 ? -30.219 29.578 -3.744 1 88.81 89 LEU A O 1
ATOM 661 N N . ARG A 1 90 ? -29.781 27.859 -2.594 1 70.94 90 ARG A N 1
ATOM 662 C CA . ARG A 1 90 ? -29.469 26.875 -3.613 1 70.94 90 ARG A CA 1
ATOM 663 C C . ARG A 1 90 ? -28.516 27.438 -4.66 1 70.94 90 ARG A C 1
ATOM 665 O O . ARG A 1 90 ? -28.953 27.906 -5.715 1 70.94 90 ARG A O 1
ATOM 672 N N . SER A 1 91 ? -27.359 27.891 -4.363 1 64.56 91 SER A N 1
ATOM 673 C CA . SER A 1 91 ? -26.469 28.422 -5.395 1 64.56 91 SER A CA 1
ATOM 674 C C . SER A 1 91 ? -25.156 27.672 -5.441 1 64.56 91 SER A C 1
ATOM 676 O O . SER A 1 91 ? -24.797 26.953 -4.492 1 64.56 91 SER A O 1
ATOM 678 N N . GLU A 1 92 ? -24.719 27.812 -6.637 1 70.19 92 GLU A N 1
ATOM 679 C CA . GLU A 1 92 ? -23.406 27.234 -6.895 1 70.19 92 GLU A CA 1
ATOM 680 C C . GLU A 1 92 ? -22.312 27.969 -6.125 1 70.19 92 GLU A C 1
ATOM 682 O O . GLU A 1 92 ? -22.5 29.125 -5.727 1 70.19 92 GLU A O 1
ATOM 687 N N . ARG A 1 93 ? -21.359 27.328 -5.809 1 73.69 93 ARG A N 1
ATOM 688 C CA . ARG A 1 93 ? -20.203 27.875 -5.102 1 73.69 93 ARG A CA 1
ATOM 689 C C . ARG A 1 93 ? -19.656 29.109 -5.812 1 73.69 93 ARG A C 1
ATOM 691 O O . ARG A 1 93 ? -19.234 30.062 -5.16 1 73.69 93 ARG A O 1
ATOM 698 N N . THR A 1 94 ? -19.797 29.156 -7.055 1 79.75 94 THR A N 1
ATOM 699 C CA . THR A 1 94 ? -19.266 30.266 -7.836 1 79.75 94 THR A CA 1
ATOM 700 C C . THR A 1 94 ? -20.031 31.547 -7.531 1 79.75 94 THR A C 1
ATOM 702 O O . THR A 1 94 ? -19.453 32.656 -7.539 1 79.75 94 THR A O 1
ATOM 705 N N . ARG A 1 95 ? -21.266 31.375 -7.211 1 87.19 95 ARG A N 1
ATOM 706 C CA . ARG A 1 95 ? -22.078 32.531 -6.914 1 87.19 95 ARG A CA 1
ATOM 707 C C . ARG A 1 95 ? -21.672 33.188 -5.59 1 87.19 95 ARG A C 1
ATOM 709 O O . ARG A 1 95 ? -21.688 34.406 -5.457 1 87.19 95 ARG A O 1
ATOM 716 N N . ILE A 1 96 ? -21.312 32.438 -4.668 1 88.12 96 ILE A N 1
ATOM 717 C CA . ILE A 1 96 ? -20.875 32.938 -3.369 1 88.12 96 ILE A CA 1
ATOM 718 C C . ILE A 1 96 ? -19.625 33.781 -3.531 1 88.12 96 ILE A C 1
ATOM 720 O O . ILE A 1 96 ? -19.5 34.875 -2.949 1 88.12 96 ILE A O 1
ATOM 724 N N . ASN A 1 97 ? -18.766 33.312 -4.32 1 86.31 97 ASN A N 1
ATOM 725 C CA . ASN A 1 97 ? -17.531 34.062 -4.59 1 86.31 97 ASN A CA 1
ATOM 726 C C . ASN A 1 97 ? -17.828 35.406 -5.258 1 86.31 97 ASN A C 1
ATOM 728 O O . ASN A 1 97 ? -17.188 36.406 -4.945 1 86.31 97 ASN A O 1
ATOM 732 N N . GLU A 1 98 ? -18.703 35.344 -6.164 1 89.88 98 GLU A N 1
ATOM 733 C CA . GLU A 1 98 ? -19.094 36.562 -6.879 1 89.88 98 GLU A CA 1
ATOM 734 C C . GLU A 1 98 ? -19.641 37.625 -5.918 1 89.88 98 GLU A C 1
ATOM 736 O O . GLU A 1 98 ? -19.328 38.781 -6.043 1 89.88 98 GLU A O 1
ATOM 741 N N . LEU A 1 99 ? -20.422 37.156 -5.012 1 92.69 99 LEU A N 1
ATOM 742 C CA . LEU A 1 99 ? -21.047 38.062 -4.055 1 92.69 99 LEU A CA 1
ATOM 743 C C . LEU A 1 99 ? -20 38.688 -3.129 1 92.69 99 LEU A C 1
ATOM 745 O O . LEU A 1 99 ? -20.031 39.875 -2.863 1 92.69 99 LEU A O 1
ATOM 749 N N . LEU A 1 100 ? -19.109 37.875 -2.723 1 90.88 100 LEU A N 1
ATOM 750 C CA . LEU A 1 100 ? -18.062 38.375 -1.835 1 90.88 100 LEU A CA 1
ATOM 751 C C . LEU A 1 100 ? -17.109 39.312 -2.576 1 90.88 100 LEU A C 1
ATOM 753 O O . LEU A 1 100 ? -16.672 40.312 -2.021 1 90.88 100 LEU A O 1
ATOM 757 N N . ASP A 1 101 ? -16.891 39.031 -3.828 1 90.75 101 ASP A N 1
ATOM 758 C CA . ASP A 1 101 ? -16.016 39.844 -4.652 1 90.75 101 ASP A CA 1
ATOM 759 C C . ASP A 1 101 ? -16.641 41.219 -4.887 1 90.75 101 ASP A C 1
ATOM 761 O O . ASP A 1 101 ? -15.93 42.219 -5.047 1 90.75 101 ASP A O 1
ATOM 765 N N . ALA A 1 102 ? -17.938 41.188 -4.879 1 92.88 102 ALA A N 1
ATOM 766 C CA . ALA A 1 102 ? -18.656 42.438 -5.129 1 92.88 102 ALA A CA 1
ATOM 767 C C . ALA A 1 102 ? -18.656 43.344 -3.896 1 92.88 102 ALA A C 1
ATOM 769 O O . ALA A 1 102 ? -19.047 44.5 -3.969 1 92.88 102 ALA A O 1
ATOM 770 N N . GLY A 1 103 ? -18.219 42.812 -2.76 1 91.5 103 GLY A N 1
ATOM 771 C CA . GLY A 1 103 ? -18.047 43.625 -1.576 1 91.5 103 GLY A CA 1
ATOM 772 C C . GLY A 1 103 ? -19.125 43.406 -0.534 1 91.5 103 GLY A C 1
ATOM 773 O O . GLY A 1 103 ? -19.266 44.188 0.404 1 91.5 103 GLY A O 1
ATOM 774 N N . VAL A 1 104 ? -19.938 42.406 -0.731 1 94.56 104 VAL A N 1
ATOM 775 C CA . VAL A 1 104 ? -20.906 42.031 0.293 1 94.56 104 VAL A CA 1
ATOM 776 C C . VAL A 1 104 ? -20.188 41.688 1.594 1 94.56 104 VAL A C 1
ATOM 778 O O . VAL A 1 104 ? -19.156 41.031 1.576 1 94.56 104 VAL A O 1
ATOM 781 N N . ASP A 1 105 ? -20.734 42.188 2.688 1 93.62 105 ASP A N 1
ATOM 782 C CA . ASP A 1 105 ? -20.016 42.031 3.955 1 93.62 105 ASP A CA 1
ATOM 783 C C . ASP A 1 105 ? -20.047 40.562 4.418 1 93.62 105 ASP A C 1
ATOM 785 O O . ASP A 1 105 ? -19.125 40.125 5.117 1 93.62 105 ASP A O 1
ATOM 789 N N . ASP A 1 106 ? -21.156 39.906 4.094 1 93.69 106 ASP A N 1
ATOM 790 C CA . ASP A 1 106 ? -21.266 38.5 4.508 1 93.69 106 ASP A CA 1
ATOM 791 C C . ASP A 1 106 ? -22.266 37.75 3.631 1 93.69 106 ASP A C 1
ATOM 793 O O . ASP A 1 106 ? -23.172 38.344 3.043 1 93.69 106 ASP A O 1
ATOM 797 N N . VAL A 1 107 ? -21.984 36.5 3.471 1 94.5 107 VAL A N 1
ATOM 798 C CA . VAL A 1 107 ? -22.891 35.594 2.766 1 94.5 107 VAL A CA 1
ATOM 799 C C . VAL A 1 107 ? -23.234 34.438 3.666 1 94.5 107 VAL A C 1
ATOM 801 O O . VAL A 1 107 ? -22.359 33.781 4.238 1 94.5 107 VAL A O 1
ATOM 804 N N . ILE A 1 108 ? -24.516 34.156 3.838 1 94.94 108 ILE A N 1
ATOM 805 C CA . ILE A 1 108 ? -24.969 33.125 4.785 1 94.94 108 ILE A CA 1
ATOM 806 C C . ILE A 1 108 ? -25.766 32.062 4.059 1 94.94 108 ILE A C 1
ATOM 808 O O . ILE A 1 108 ? -26.688 32.375 3.291 1 94.94 108 ILE A O 1
ATOM 812 N N . ARG A 1 109 ? -25.406 30.844 4.312 1 94.19 109 ARG A N 1
ATOM 813 C CA . ARG A 1 109 ? -26.156 29.703 3.773 1 94.19 109 ARG A CA 1
ATOM 814 C C . ARG A 1 109 ? -26.547 28.734 4.879 1 94.19 109 ARG A C 1
ATOM 816 O O . ARG A 1 109 ? -27.062 27.656 4.605 1 94.19 109 ARG A O 1
ATOM 823 N N . VAL A 1 110 ? -26.391 29.109 6.066 1 94.19 110 VAL A N 1
ATOM 824 C CA . VAL A 1 110 ? -26.688 28.266 7.223 1 94.19 110 VAL A CA 1
ATOM 825 C C . VAL A 1 110 ? -28.188 28.016 7.309 1 94.19 110 VAL A C 1
ATOM 827 O O . VAL A 1 110 ? -28.984 28.953 7.297 1 94.19 110 VAL A O 1
ATOM 830 N N . PRO A 1 111 ? -28.578 26.781 7.391 1 94 111 PRO A N 1
ATOM 831 C CA . PRO A 1 111 ? -30 26.484 7.48 1 94 111 PRO A CA 1
ATOM 832 C C . PRO A 1 111 ? -30.609 26.891 8.82 1 94 111 PRO A C 1
ATOM 834 O O . PRO A 1 111 ? -29.891 26.984 9.82 1 94 111 PRO A O 1
ATOM 837 N N . PRO A 1 112 ? -31.938 27.109 8.82 1 94 112 PRO A N 1
ATOM 838 C CA . PRO A 1 112 ? -32.594 27.578 10.039 1 94 112 PRO A CA 1
ATOM 839 C C . PRO A 1 112 ? -32.5 26.562 11.172 1 94 112 PRO A C 1
ATOM 841 O O . PRO A 1 112 ? -32.594 26.922 12.352 1 94 112 PRO A O 1
ATOM 844 N N . LYS A 1 113 ? -32.281 25.266 10.828 1 93.19 113 LYS A N 1
ATOM 845 C CA . LYS A 1 113 ? -32.188 24.234 11.867 1 93.19 113 LYS A CA 1
ATOM 846 C C . LYS A 1 113 ? -30.938 24.406 12.711 1 93.19 113 LYS A C 1
ATOM 848 O O . LYS A 1 113 ? -30.859 23.875 13.82 1 93.19 113 LYS A O 1
ATOM 853 N N . ARG A 1 114 ? -30.016 25.078 12.188 1 94.38 114 ARG A N 1
ATOM 854 C CA . ARG A 1 114 ? -28.781 25.359 12.93 1 94.38 114 ARG A CA 1
ATOM 855 C C . ARG A 1 114 ? -28.859 26.719 13.609 1 94.38 114 ARG A C 1
ATOM 857 O O . ARG A 1 114 ? -28.062 27.609 13.297 1 94.38 114 ARG A O 1
ATOM 864 N N . GLU A 1 115 ? -29.609 26.828 14.609 1 91.88 115 GLU A N 1
ATOM 865 C CA . GLU A 1 115 ? -29.953 28.094 15.25 1 91.88 115 GLU A CA 1
ATOM 866 C C . GLU A 1 115 ? -28.719 28.766 15.844 1 91.88 115 GLU A C 1
ATOM 868 O O . GLU A 1 115 ? -28.516 29.969 15.664 1 91.88 115 GLU A O 1
ATOM 873 N N . ALA A 1 116 ? -27.953 27.984 16.516 1 90.12 116 ALA A N 1
ATOM 874 C CA . ALA A 1 116 ? -26.781 28.547 17.172 1 90.12 116 ALA A CA 1
ATOM 875 C C . ALA A 1 116 ? -25.812 29.141 16.156 1 90.12 116 ALA A C 1
ATOM 877 O O . ALA A 1 116 ? -25.25 30.219 16.391 1 90.12 116 ALA A O 1
ATOM 878 N N . LEU A 1 117 ? -25.672 28.469 15.086 1 92.56 117 LEU A N 1
ATOM 879 C CA . LEU A 1 117 ? -24.766 28.906 14.031 1 92.56 117 LEU A CA 1
ATOM 880 C C . LEU A 1 117 ? -25.312 30.156 13.344 1 92.56 117 LEU A C 1
ATOM 882 O O . LEU A 1 117 ? -24.547 31.094 13.062 1 92.56 117 LEU A O 1
ATOM 886 N N . LEU A 1 118 ? -26.531 30.125 13.039 1 93.38 118 LEU A N 1
ATOM 887 C CA . LEU A 1 118 ? -27.188 31.266 12.398 1 93.38 118 LEU A CA 1
ATOM 888 C C . LEU A 1 118 ? -27.094 32.5 13.281 1 93.38 118 LEU A C 1
ATOM 890 O O . LEU A 1 118 ? -26.797 33.594 12.797 1 93.38 118 LEU A O 1
ATOM 894 N N . THR A 1 119 ? -27.328 32.312 14.539 1 92.06 119 THR A N 1
ATOM 895 C CA . THR A 1 119 ? -27.266 33.406 15.5 1 92.06 119 THR A CA 1
ATOM 896 C C . THR A 1 119 ? -25.844 34 15.57 1 92.06 119 THR A C 1
ATOM 898 O O . THR A 1 119 ? -25.672 35.219 15.57 1 92.06 119 THR A O 1
ATOM 901 N N . ALA A 1 120 ? -24.953 33.125 15.633 1 91.19 120 ALA A N 1
ATOM 902 C CA . ALA A 1 120 ? -23.562 33.562 15.711 1 91.19 120 ALA A CA 1
ATOM 903 C C . ALA A 1 120 ? -23.172 34.375 14.492 1 91.19 120 ALA A C 1
ATOM 905 O O . ALA A 1 120 ? -22.438 35.375 14.609 1 91.19 120 ALA A O 1
ATOM 906 N N . ARG A 1 121 ? -23.625 34 13.344 1 92.94 121 ARG A N 1
ATOM 907 C CA . ARG A 1 121 ? -23.328 34.719 12.102 1 92.94 121 ARG A CA 1
ATOM 908 C C . ARG A 1 121 ? -23.938 36.125 12.109 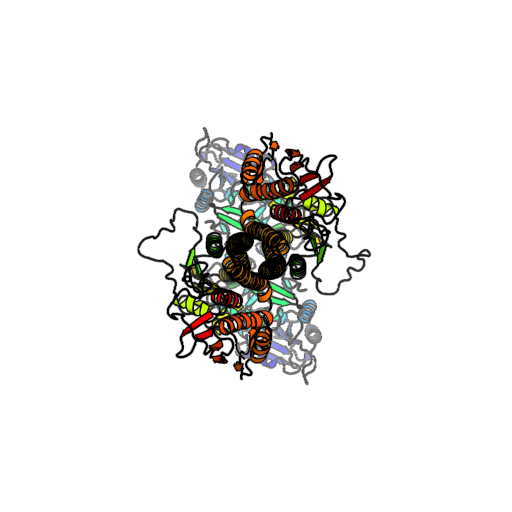1 92.94 121 ARG A C 1
ATOM 910 O O . ARG A 1 121 ? -23.297 37.062 11.68 1 92.94 121 ARG A O 1
ATOM 917 N N . ILE A 1 122 ? -25.078 36.188 12.594 1 92.56 122 ILE A N 1
ATOM 918 C CA . ILE A 1 122 ? -25.781 37.469 12.617 1 92.56 122 ILE A CA 1
ATOM 919 C C . ILE A 1 122 ? -25.172 38.375 13.68 1 92.56 122 ILE A C 1
ATOM 921 O O . ILE A 1 122 ? -25.016 39.562 13.461 1 92.56 122 ILE A O 1
ATOM 925 N N . GLU A 1 123 ? -24.844 37.781 14.797 1 91 123 GLU A N 1
ATOM 926 C CA . GLU A 1 123 ? -24.203 38.562 15.844 1 91 123 GLU A CA 1
ATOM 927 C C . GLU A 1 123 ? -22.875 39.156 15.352 1 91 123 GLU A C 1
ATOM 929 O O . GLU A 1 123 ? -22.547 40.312 15.656 1 91 123 GLU A O 1
ATOM 934 N N . ARG A 1 124 ? -22.203 38.375 14.641 1 89.56 124 ARG A N 1
ATOM 935 C CA . ARG A 1 124 ? -20.938 38.844 14.078 1 89.56 124 ARG A CA 1
ATOM 936 C C . ARG A 1 124 ? -21.188 39.969 13.07 1 89.56 124 ARG A C 1
ATOM 938 O O . ARG A 1 124 ? -20.453 40.969 13.047 1 89.56 124 ARG A O 1
ATOM 945 N N . LEU A 1 125 ? -22.203 39.75 12.258 1 91.44 125 LEU A N 1
ATOM 946 C CA . LEU A 1 125 ? -22.562 40.781 11.273 1 91.44 125 LEU A CA 1
ATOM 947 C C . LEU A 1 125 ? -22.891 42.094 11.945 1 91.44 125 LEU A C 1
ATOM 949 O O . LEU A 1 125 ? -22.547 43.156 11.43 1 91.44 125 LEU A O 1
ATOM 953 N N . CYS A 1 126 ? -23.453 42 13.133 1 90.81 126 CYS A N 1
ATOM 954 C CA . CYS A 1 126 ? -23.906 43.188 13.859 1 90.81 126 CYS A CA 1
ATOM 955 C C . CYS A 1 126 ? -22.781 43.719 14.75 1 90.81 126 CYS A C 1
ATOM 957 O O . CYS A 1 126 ? -23 44.688 15.492 1 90.81 126 CYS A O 1
ATOM 959 N N . GLY A 1 127 ? -21.641 43 14.812 1 85.25 127 GLY A N 1
ATOM 960 C CA . GLY A 1 127 ? -20.484 43.469 15.562 1 85.25 127 GLY A CA 1
ATOM 961 C C . GLY A 1 127 ? -20.516 43.062 17.016 1 85.25 127 GLY A C 1
ATOM 962 O O . GLY A 1 127 ? -19.828 43.656 17.859 1 85.25 127 GLY A O 1
ATOM 963 N N . LEU A 1 128 ? -21.297 42.188 17.422 1 83.44 128 LEU A N 1
ATOM 964 C CA . LEU A 1 128 ? -21.438 41.781 18.828 1 83.44 128 LEU A CA 1
ATOM 965 C C . LEU A 1 128 ? -20.469 40.656 19.172 1 83.44 128 LEU A C 1
ATOM 967 O O . LEU A 1 128 ? -20.25 40.375 20.344 1 83.44 128 LEU A O 1
ATOM 971 N N . ASP A 1 129 ? -19.938 40 18.266 1 77.5 129 ASP A N 1
ATOM 972 C CA . ASP A 1 129 ? -19.047 38.875 18.516 1 77.5 129 ASP A CA 1
ATOM 973 C C . ASP A 1 129 ? -17.594 39.312 18.5 1 77.5 129 ASP A C 1
ATOM 975 O O . ASP A 1 129 ? -17.062 39.75 17.469 1 77.5 129 ASP A O 1
ATOM 979 N N . PRO A 1 130 ? -17.016 39.25 19.75 1 76.38 130 PRO A N 1
ATOM 980 C CA . PRO A 1 130 ? -15.594 39.625 19.75 1 76.38 130 PRO A CA 1
ATOM 981 C C . PRO A 1 130 ? -14.719 38.656 18.953 1 76.38 130 PRO A C 1
ATOM 983 O O . PRO A 1 130 ? -14.945 37.438 19 1 76.38 130 PRO A O 1
ATOM 986 N N . VAL A 1 131 ? -13.891 39.312 18.141 1 78.38 131 VAL A N 1
ATOM 987 C CA . VAL A 1 131 ? -12.953 38.531 17.344 1 78.38 131 VAL A CA 1
ATOM 988 C C . VAL A 1 131 ? -11.836 38 18.234 1 78.38 131 VAL A C 1
ATOM 990 O O . VAL A 1 131 ? -11.297 38.719 19.078 1 78.38 131 VAL A O 1
ATOM 993 N N . GLU A 1 132 ? -11.633 36.719 18.234 1 86.94 132 GLU A N 1
ATOM 994 C CA . GLU A 1 132 ? -10.516 36.094 18.953 1 86.94 132 GLU A CA 1
ATOM 995 C C . GLU A 1 132 ? -9.188 36.719 18.547 1 86.94 132 GLU A C 1
ATOM 997 O O . GLU A 1 132 ? -8.867 36.781 17.359 1 86.94 132 GLU A O 1
ATOM 1002 N N . PRO A 1 133 ? -8.438 37.188 19.516 1 90 133 PRO A N 1
ATOM 1003 C CA . PRO A 1 133 ? -7.145 37.812 19.156 1 90 133 PRO A CA 1
ATOM 1004 C C . PRO A 1 133 ? -6.203 36.812 18.484 1 90 133 PRO A C 1
ATOM 1006 O O . PRO A 1 133 ? -6.219 35.625 18.797 1 90 133 PRO A O 1
ATOM 1009 N N . PRO A 1 134 ? -5.426 37.344 17.562 1 90.5 134 PRO A N 1
ATOM 1010 C CA . PRO A 1 134 ? -4.504 36.469 16.812 1 90.5 134 PRO A CA 1
ATOM 1011 C C . PRO A 1 134 ? -3.582 35.688 17.719 1 90.5 134 PRO A C 1
ATOM 1013 O O . PRO A 1 134 ? -3.232 34.531 17.406 1 90.5 134 PRO A O 1
ATOM 1016 N N . GLU A 1 135 ? -3.164 36.281 18.828 1 91.19 135 GLU A N 1
ATOM 1017 C CA . GLU A 1 135 ? -2.287 35.562 19.75 1 91.19 135 GLU A CA 1
ATOM 1018 C C . GLU A 1 135 ? -2.963 34.312 20.312 1 91.19 135 GLU A C 1
ATOM 1020 O O . GLU A 1 135 ? -2.332 33.281 20.422 1 91.19 135 GLU A O 1
ATOM 1025 N N . GLN A 1 136 ? -4.176 34.469 20.688 1 92.38 136 GLN A N 1
ATOM 1026 C CA . GLN A 1 136 ? -4.93 33.344 21.219 1 92.38 136 GLN A CA 1
ATOM 1027 C C . GLN A 1 136 ? -5.164 32.312 20.141 1 92.38 136 GLN A C 1
ATOM 1029 O O . GLN A 1 136 ? -5.117 31.094 20.406 1 92.38 136 GLN A O 1
ATOM 1034 N N . GLN A 1 137 ? -5.465 32.75 18.906 1 93.81 137 GLN A N 1
ATOM 1035 C CA . GLN A 1 137 ? -5.652 31.828 17.781 1 93.81 137 GLN A CA 1
ATOM 1036 C C . GLN A 1 137 ? -4.402 30.984 17.562 1 93.81 137 GLN A C 1
ATOM 1038 O O . GLN A 1 137 ? -4.488 29.75 17.469 1 93.81 137 GLN A O 1
ATOM 1043 N N . LEU A 1 138 ? -3.303 31.625 17.469 1 93.31 138 LEU A N 1
ATOM 1044 C CA . LEU A 1 138 ? -2.027 30.969 17.188 1 93.31 138 LEU A CA 1
ATOM 1045 C C . LEU A 1 138 ? -1.674 29.984 18.297 1 93.31 138 LEU A C 1
ATOM 1047 O O . LEU A 1 138 ? -1.365 28.828 18.031 1 93.31 138 LEU A O 1
ATOM 1051 N N . GLU A 1 139 ? -1.749 30.453 19.531 1 91.94 139 GLU A N 1
ATOM 1052 C CA . GLU A 1 139 ? -1.354 29.625 20.672 1 91.94 139 GLU A CA 1
ATOM 1053 C C . GLU A 1 139 ? -2.254 28.406 20.812 1 91.94 139 GLU A C 1
ATOM 1055 O O . GLU A 1 139 ? -1.769 27.297 21.031 1 91.94 139 GLU A O 1
ATOM 1060 N N . SER A 1 140 ? -3.486 28.625 20.766 1 92.88 140 SER A N 1
ATOM 1061 C CA . SER A 1 140 ? -4.418 27.5 20.922 1 92.88 140 SER A CA 1
ATOM 1062 C C . SER A 1 140 ? -4.27 26.5 19.781 1 92.88 140 SER A C 1
ATOM 1064 O O . SER A 1 140 ? -4.359 25.281 20 1 92.88 140 SER A O 1
ATOM 1066 N N . MET A 1 141 ? -4.07 26.984 18.562 1 92.56 141 MET A N 1
ATOM 1067 C CA . MET A 1 141 ? -3.867 26.109 17.422 1 92.56 141 MET A CA 1
ATOM 1068 C C . MET A 1 141 ? -2.625 25.25 17.594 1 92.56 141 MET A C 1
ATOM 1070 O O . MET A 1 141 ? -2.691 24.031 17.469 1 92.56 141 MET A O 1
ATOM 1074 N N . LEU A 1 142 ? -1.57 25.844 17.922 1 91.94 142 LEU A N 1
ATOM 1075 C CA . LEU A 1 142 ? -0.3 25.141 18.016 1 91.94 142 LEU A CA 1
ATOM 1076 C C . LEU A 1 142 ? -0.312 24.172 19.203 1 91.94 142 LEU A C 1
ATOM 1078 O O . LEU A 1 142 ? 0.279 23.094 19.125 1 91.94 142 LEU A O 1
ATOM 1082 N N . GLU A 1 143 ? -0.958 24.516 20.219 1 89.5 143 GLU A N 1
ATOM 1083 C CA . GLU A 1 143 ? -1.006 23.656 21.406 1 89.5 143 GLU A CA 1
ATOM 1084 C C . GLU A 1 143 ? -1.886 22.438 21.172 1 89.5 143 GLU A C 1
ATOM 1086 O O . GLU A 1 143 ? -1.611 21.359 21.688 1 89.5 143 GLU A O 1
ATOM 1091 N N . SER A 1 144 ? -2.906 22.609 20.438 1 88.62 144 SER A N 1
ATOM 1092 C CA . SER A 1 144 ? -3.904 21.562 20.312 1 88.62 144 SER A CA 1
ATOM 1093 C C . SER A 1 144 ? -3.697 20.75 19.047 1 88.62 144 SER A C 1
ATOM 1095 O O . SER A 1 144 ? -4.285 19.672 18.891 1 88.62 144 SER A O 1
ATOM 1097 N N . TYR A 1 145 ? -2.867 21.172 18.172 1 85.94 145 TYR A N 1
ATOM 1098 C CA . TYR A 1 145 ? -2.67 20.5 16.891 1 85.94 145 TYR A CA 1
ATOM 1099 C C . TYR A 1 145 ? -2.053 19.125 17.094 1 85.94 145 TYR A C 1
ATOM 1101 O O . TYR A 1 145 ? -1.009 18.984 17.734 1 85.94 145 TYR A O 1
ATOM 1109 N N . PRO A 1 146 ? -2.609 18.062 16.594 1 82.75 146 PRO A N 1
ATOM 1110 C CA . PRO A 1 146 ? -2.18 16.688 16.891 1 82.75 146 PRO A CA 1
ATOM 1111 C C . PRO A 1 146 ? -0.949 16.281 16.078 1 82.75 146 PRO A C 1
ATOM 1113 O O . PRO A 1 146 ? -0.532 15.117 16.141 1 82.75 146 PRO A O 1
ATOM 1116 N N . GLU A 1 147 ? -0.395 17.141 15.32 1 82.88 147 GLU A N 1
ATOM 1117 C CA . GLU A 1 147 ? 0.831 16.875 14.578 1 82.88 147 GLU A CA 1
ATOM 1118 C C . GLU A 1 147 ? 1.873 17.969 14.82 1 82.88 147 GLU A C 1
ATOM 1120 O O . GLU A 1 147 ? 1.609 18.938 15.539 1 82.88 147 GLU A O 1
ATOM 1125 N N . THR A 1 148 ? 3.025 17.688 14.234 1 87.75 148 THR A N 1
ATOM 1126 C CA . THR A 1 148 ? 4.078 18.672 14.453 1 87.75 148 THR A CA 1
ATOM 1127 C C . THR A 1 148 ? 4.078 19.719 13.344 1 87.75 148 THR A C 1
ATOM 1129 O O . THR A 1 148 ? 4.168 19.375 12.164 1 87.75 148 THR A O 1
ATOM 1132 N N . VAL A 1 149 ? 3.848 20.875 13.695 1 90.88 149 VAL A N 1
ATOM 1133 C CA . VAL A 1 149 ? 3.986 22.016 12.805 1 90.88 149 VAL A CA 1
ATOM 1134 C C . 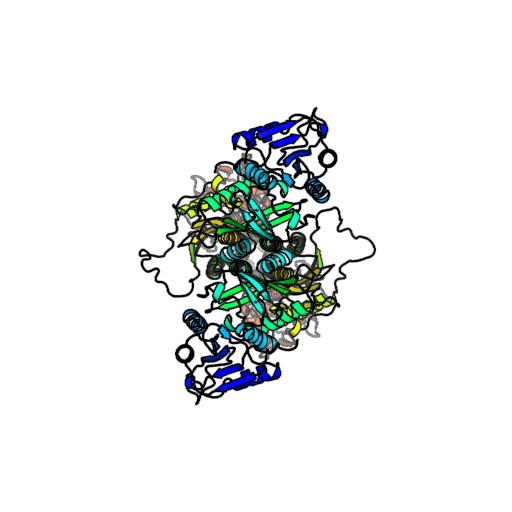VAL A 1 149 ? 4.926 23.047 13.422 1 90.88 149 VAL A C 1
ATOM 1136 O O . VAL A 1 149 ? 4.91 23.266 14.641 1 90.88 149 VAL A O 1
ATOM 1139 N N . TYR A 1 150 ? 5.781 23.656 12.617 1 93.38 150 TYR A N 1
ATOM 1140 C CA . TYR A 1 150 ? 6.719 24.641 13.156 1 93.38 150 TYR A CA 1
ATOM 1141 C C . TYR A 1 150 ? 6.941 25.781 12.164 1 93.38 150 TYR A C 1
ATOM 1143 O O . TYR A 1 150 ? 6.676 25.625 10.969 1 93.38 150 TYR A O 1
ATOM 1151 N N . ILE A 1 151 ? 7.297 26.922 12.672 1 95.31 151 ILE A N 1
ATOM 1152 C CA . ILE A 1 151 ? 7.754 28.047 11.875 1 95.31 151 ILE A CA 1
ATOM 1153 C C . ILE A 1 151 ? 9.172 28.438 12.281 1 95.31 151 ILE A C 1
ATOM 1155 O O . ILE A 1 151 ? 9.477 28.531 13.477 1 95.31 151 ILE A O 1
ATOM 1159 N N . LYS A 1 152 ? 9.992 28.547 11.344 1 95.94 152 LYS A N 1
ATOM 1160 C CA . LYS A 1 152 ? 11.375 28.969 11.562 1 95.94 152 LYS A CA 1
ATOM 1161 C C . LYS A 1 152 ? 11.664 30.297 10.891 1 95.94 152 LYS A C 1
ATOM 1163 O O . LYS A 1 152 ? 10.984 30.688 9.938 1 95.94 152 LYS A O 1
ATOM 1168 N N . ASP A 1 153 ? 12.578 31.062 11.477 1 94.38 153 ASP A N 1
ATOM 1169 C CA . ASP A 1 153 ? 13.047 32.281 10.812 1 94.38 153 ASP A CA 1
ATOM 1170 C C . ASP A 1 153 ? 14.078 31.953 9.734 1 94.38 153 ASP A C 1
ATOM 1172 O O . ASP A 1 153 ? 14.32 30.781 9.438 1 94.38 153 ASP A O 1
ATOM 1176 N N . ARG A 1 154 ? 14.656 32.906 9.078 1 93.38 154 ARG A N 1
ATOM 1177 C CA . ARG A 1 154 ? 15.555 32.75 7.941 1 93.38 154 ARG A CA 1
ATOM 1178 C C . ARG A 1 154 ? 16.844 32.062 8.367 1 93.38 154 ARG A C 1
ATOM 1180 O O . ARG A 1 154 ? 17.484 31.375 7.566 1 93.38 154 ARG A O 1
ATOM 1187 N N . GLU A 1 155 ? 17.188 32.25 9.609 1 92.19 155 GLU A N 1
ATOM 1188 C CA . GLU A 1 155 ? 18.453 31.703 10.094 1 92.19 155 GLU A CA 1
ATOM 1189 C C . GLU A 1 155 ? 18.297 30.25 10.539 1 92.19 155 GLU A C 1
ATOM 1191 O O . GLU A 1 155 ? 19.266 29.5 10.633 1 92.19 155 GLU A O 1
ATOM 1196 N N . GLY A 1 156 ? 17.078 29.828 10.797 1 92.94 156 GLY A N 1
ATOM 1197 C CA . GLY A 1 156 ? 16.844 28.438 11.148 1 92.94 156 GLY A CA 1
ATOM 1198 C C . GLY A 1 156 ? 16.391 28.25 12.586 1 92.94 156 GLY A C 1
ATOM 1199 O O . GLY A 1 156 ? 16.344 27.125 13.086 1 92.94 156 GLY A O 1
ATOM 1200 N N . ARG A 1 157 ? 16.047 29.312 13.258 1 93.25 157 ARG A N 1
ATOM 1201 C CA . ARG A 1 157 ? 15.508 29.234 14.617 1 93.25 157 ARG A CA 1
ATOM 1202 C C . ARG A 1 157 ? 14.008 28.984 14.602 1 93.25 157 ARG A C 1
ATOM 1204 O O . ARG A 1 157 ? 13.289 29.531 13.773 1 93.25 157 ARG A O 1
ATOM 1211 N N . PHE A 1 158 ? 13.602 28.25 15.641 1 93.5 158 PHE A N 1
ATOM 1212 C CA . PHE A 1 158 ? 12.164 28.047 15.797 1 93.5 158 PHE A CA 1
ATOM 1213 C C . PHE A 1 158 ? 11.508 29.312 16.344 1 93.5 158 PHE A C 1
ATOM 1215 O O . PHE A 1 158 ? 11.766 29.719 17.469 1 93.5 158 PHE A O 1
ATOM 1222 N N . VAL A 1 159 ? 10.719 29.922 15.5 1 94.25 159 VAL A N 1
ATOM 1223 C CA . VAL A 1 159 ? 9.93 31.078 15.93 1 94.25 159 VAL A CA 1
ATOM 1224 C C . VAL A 1 159 ? 8.742 30.594 16.766 1 94.25 159 VAL A C 1
ATOM 1226 O O . VAL A 1 159 ? 8.383 31.234 17.766 1 94.25 159 VAL A O 1
ATOM 1229 N N . ASN A 1 160 ? 8.164 29.5 16.297 1 93.31 160 ASN A N 1
ATOM 1230 C CA . ASN A 1 160 ? 7.109 28.812 17.016 1 93.31 160 ASN A CA 1
ATOM 1231 C C . ASN A 1 160 ? 7.008 27.344 16.594 1 93.31 160 ASN A C 1
ATOM 1233 O O . ASN A 1 160 ? 7.543 26.953 15.555 1 93.31 160 ASN A O 1
ATOM 1237 N N . ILE A 1 161 ? 6.371 26.562 17.438 1 91.69 161 ILE A N 1
ATOM 1238 C CA . ILE A 1 161 ? 6.258 25.141 17.188 1 91.69 161 ILE A CA 1
ATOM 1239 C C . ILE A 1 161 ? 5.059 24.562 17.938 1 91.69 161 ILE A C 1
ATOM 1241 O O . ILE A 1 161 ? 4.68 25.078 18.984 1 91.69 161 ILE A O 1
ATOM 1245 N N . SER A 1 162 ? 4.512 23.516 17.375 1 90.81 162 SER A N 1
ATOM 1246 C CA . SER A 1 162 ? 3.355 22.891 18 1 90.81 162 SER A CA 1
ATOM 1247 C C . SER A 1 162 ? 3.764 22.125 19.266 1 90.81 162 SER A C 1
ATOM 1249 O O . SER A 1 162 ? 4.938 21.797 19.438 1 90.81 162 SER A O 1
ATOM 1251 N N . GLY A 1 163 ? 2.789 21.984 20.078 1 82.88 163 GLY A N 1
ATOM 1252 C CA . GLY A 1 163 ? 3.018 21.203 21.281 1 82.88 163 GLY A CA 1
ATOM 1253 C C . GLY A 1 163 ? 3.332 19.75 21.016 1 82.88 163 GLY A C 1
ATOM 1254 O O . GLY A 1 163 ? 4.168 19.156 21.703 1 82.88 163 GLY A O 1
ATOM 1255 N N . HIS A 1 164 ? 2.574 19.219 20.062 1 77.56 164 HIS A N 1
ATOM 1256 C CA . HIS A 1 164 ? 2.816 17.844 19.688 1 77.56 164 HIS A CA 1
ATOM 1257 C C . HIS A 1 164 ? 4.102 17.703 18.875 1 77.56 164 HIS A C 1
ATOM 1259 O O . HIS A 1 164 ? 4.355 18.5 17.969 1 77.56 164 HIS A O 1
ATOM 1265 N N . SER A 1 165 ? 5.023 17.016 19.359 1 65.75 165 SER A N 1
ATOM 1266 C CA . SER A 1 165 ? 6.246 16.75 18.609 1 65.75 165 SER A CA 1
ATOM 1267 C C . SER A 1 165 ? 6.59 15.266 18.609 1 65.75 165 SER A C 1
ATOM 1269 O O . SER A 1 165 ? 6.25 14.547 19.562 1 65.75 165 SER A O 1
ATOM 1271 N N . LEU A 1 166 ? 6.824 14.727 17.406 1 56.88 166 LEU A N 1
ATOM 1272 C CA . LEU A 1 166 ? 7.141 13.312 17.219 1 56.88 166 LEU A CA 1
ATOM 1273 C C . LEU A 1 166 ? 8.047 12.805 18.344 1 56.88 166 LEU A C 1
ATOM 1275 O O . LEU A 1 166 ? 7.98 11.633 18.703 1 56.88 166 LEU A O 1
ATOM 1279 N N . ASP A 1 167 ? 8.93 13.602 18.703 1 53.66 167 ASP A N 1
ATOM 1280 C CA . ASP A 1 167 ? 9.859 13.062 19.688 1 53.66 167 ASP A CA 1
ATOM 1281 C C . ASP A 1 167 ? 9.344 13.273 21.109 1 53.66 167 ASP A C 1
ATOM 1283 O O . ASP A 1 167 ? 8.867 14.359 21.438 1 53.66 167 ASP A O 1
ATOM 1287 N N . ASN A 1 168 ? 8.352 12.289 21.625 1 51.78 168 ASN A N 1
ATOM 1288 C CA . ASN A 1 168 ? 7.902 12.258 23.016 1 51.78 168 ASN A CA 1
ATOM 1289 C C . ASN A 1 168 ? 8.703 13.227 23.875 1 51.78 168 ASN A C 1
ATOM 1291 O O . ASN A 1 168 ? 9.094 12.891 25 1 51.78 168 ASN A O 1
ATOM 1295 N N . ARG A 1 169 ? 9.031 14.375 23.297 1 55.84 169 ARG A N 1
ATOM 1296 C CA . ARG A 1 169 ? 10.031 15.211 23.938 1 55.84 169 ARG A CA 1
ATOM 1297 C C . ARG A 1 169 ? 9.453 15.898 25.172 1 55.84 169 ARG A C 1
ATOM 1299 O O . ARG A 1 169 ? 8.266 16.219 25.219 1 55.84 169 ARG A O 1
ATOM 1306 N N . GLU A 1 170 ? 9.992 15.719 26.203 1 65.06 170 GLU A N 1
ATOM 1307 C CA . GLU A 1 170 ? 9.758 16.203 27.547 1 65.06 170 GLU A CA 1
ATOM 1308 C C . GLU A 1 170 ? 9.758 17.734 27.594 1 65.06 170 GLU A C 1
ATOM 1310 O O . GLU A 1 170 ? 9.352 18.328 28.594 1 65.06 170 GLU A O 1
ATOM 1315 N N . MET A 1 171 ? 10 18.469 26.375 1 78.81 171 MET A N 1
ATOM 1316 C CA . MET A 1 171 ? 10.062 19.922 26.422 1 78.81 171 MET A CA 1
ATOM 1317 C C . MET A 1 171 ? 8.695 20.547 26.156 1 78.81 171 MET A C 1
ATOM 1319 O O . MET A 1 171 ? 7.953 20.062 25.297 1 78.81 171 MET A O 1
ATOM 1323 N N . THR A 1 172 ? 8.43 21.562 26.969 1 82.19 172 THR A N 1
ATOM 1324 C CA . THR A 1 172 ? 7.211 22.312 26.703 1 82.19 172 THR A CA 1
ATOM 1325 C C . THR A 1 172 ? 7.355 23.172 25.453 1 82.19 172 THR A C 1
ATOM 1327 O O . THR A 1 172 ? 8.477 23.422 24.984 1 82.19 172 THR A O 1
ATOM 1330 N N . ARG A 1 173 ? 6.289 23.625 24.906 1 84.88 173 ARG A N 1
ATOM 1331 C CA . ARG A 1 173 ? 6.297 24.406 23.672 1 84.88 173 ARG A CA 1
ATOM 1332 C C . ARG A 1 173 ? 7.07 25.719 23.875 1 84.88 173 ARG A C 1
ATOM 1334 O O . ARG A 1 173 ? 7.938 26.047 23.062 1 84.88 173 ARG A O 1
ATOM 1341 N N . PRO A 1 174 ? 6.969 26.438 25.031 1 83.81 174 PRO A N 1
ATOM 1342 C CA . PRO A 1 174 ? 7.723 27.672 25.219 1 83.81 174 PRO A CA 1
ATOM 1343 C C . PRO A 1 174 ? 9.227 27.438 25.297 1 83.81 174 PRO A C 1
ATOM 1345 O O . PRO A 1 174 ? 10.016 28.297 24.875 1 83.81 174 PRO A O 1
ATOM 1348 N N . GLN A 1 175 ? 9.578 26.328 25.766 1 86.38 175 GLN A N 1
ATOM 1349 C CA . GLN A 1 175 ? 11 26 25.891 1 86.38 175 GLN A CA 1
ATOM 1350 C C . GLN A 1 175 ? 11.625 25.75 24.531 1 86.38 175 GLN A C 1
ATOM 1352 O O . GLN A 1 175 ? 12.836 25.922 24.344 1 86.38 175 GLN A O 1
ATOM 1357 N N . ARG A 1 176 ? 10.812 25.391 23.594 1 89.12 176 ARG A N 1
ATOM 1358 C CA . ARG A 1 176 ? 11.328 25.031 22.281 1 89.12 176 ARG A CA 1
ATOM 1359 C C . ARG A 1 176 ? 11.46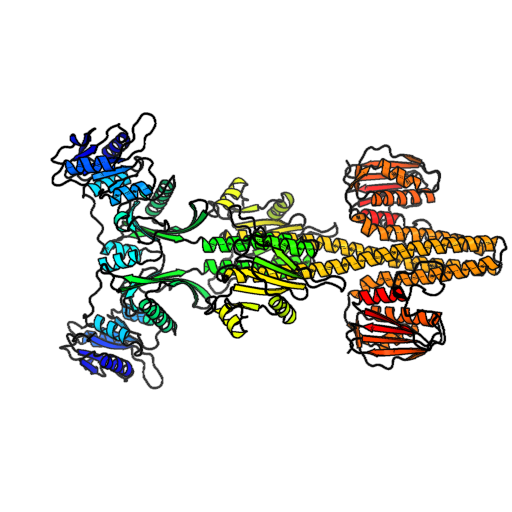9 26.266 21.391 1 89.12 176 ARG A C 1
ATOM 1361 O O . ARG A 1 176 ? 12.219 26.25 20.406 1 89.12 176 ARG A O 1
ATOM 1368 N N . VAL A 1 177 ? 10.695 27.25 21.734 1 89 177 VAL A N 1
ATOM 1369 C CA . VAL A 1 177 ? 10.734 28.484 20.938 1 89 177 VAL A CA 1
ATOM 1370 C C . VAL A 1 177 ? 12.109 29.141 21.062 1 89 177 VAL A C 1
ATOM 1372 O O . VAL A 1 177 ? 12.633 29.297 22.156 1 89 177 VAL A O 1
ATOM 1375 N N . GLY A 1 178 ? 12.727 29.453 19.984 1 89.38 178 GLY A N 1
ATOM 1376 C CA . GLY A 1 178 ? 14.039 30.094 19.969 1 89.38 178 GLY A CA 1
ATOM 1377 C C . GLY A 1 178 ? 15.172 29.109 19.75 1 89.38 178 GLY A C 1
ATOM 1378 O O . GLY A 1 178 ? 16.281 29.5 19.359 1 89.38 178 GLY A O 1
ATOM 1379 N N . LEU A 1 179 ? 14.875 27.906 20.047 1 91.69 179 LEU A N 1
ATOM 1380 C CA . LEU A 1 179 ? 15.891 26.875 19.859 1 91.69 179 LEU A CA 1
ATOM 1381 C C . LEU A 1 179 ? 16.062 26.562 18.375 1 91.69 179 LEU A C 1
ATOM 1383 O O . LEU A 1 179 ? 15.422 27.172 17.516 1 91.69 179 LEU A O 1
ATOM 1387 N N . THR A 1 180 ? 17.062 25.719 18.109 1 93.25 180 THR A N 1
ATOM 1388 C CA . THR A 1 180 ? 17.328 25.219 16.766 1 93.25 180 THR A CA 1
ATOM 1389 C C . THR A 1 180 ? 17.359 23.703 16.734 1 93.25 180 THR A C 1
ATOM 1391 O O . THR A 1 180 ? 17.203 23.062 17.781 1 93.25 180 THR A O 1
ATOM 1394 N N . ASP A 1 181 ? 17.516 23.172 15.539 1 90.38 181 ASP A N 1
ATOM 1395 C CA . ASP A 1 181 ? 17.547 21.719 15.391 1 90.38 181 ASP A CA 1
ATOM 1396 C C . ASP A 1 181 ? 18.75 21.125 16.125 1 90.38 181 ASP A C 1
ATOM 1398 O O . ASP A 1 181 ? 18.734 19.938 16.484 1 90.38 181 ASP A O 1
ATOM 1402 N N . TYR A 1 182 ? 19.703 21.938 16.328 1 90.38 182 TYR A N 1
ATOM 1403 C CA . TYR A 1 182 ? 20.922 21.438 16.953 1 90.38 182 TYR A CA 1
ATOM 1404 C C . TYR A 1 182 ? 20.672 21.047 18.406 1 90.38 182 TYR A C 1
ATOM 1406 O O . TYR A 1 182 ? 21.344 20.156 18.938 1 90.38 182 TYR A O 1
ATOM 1414 N N . GLU A 1 183 ? 19.734 21.688 19.047 1 89.44 183 GLU A N 1
ATOM 1415 C CA . GLU A 1 183 ? 19.406 21.344 20.422 1 89.44 183 GLU A CA 1
ATOM 1416 C C . GLU A 1 183 ? 18.391 20.203 20.484 1 89.44 183 GLU A C 1
ATOM 1418 O O . GLU A 1 183 ? 18.266 19.531 21.5 1 89.44 183 GLU A O 1
ATOM 1423 N N . LEU A 1 184 ? 17.719 20 19.438 1 84.25 184 LEU A N 1
ATOM 1424 C CA . LEU A 1 184 ? 16.594 19.094 19.484 1 84.25 184 LEU A CA 1
ATOM 1425 C C . LEU A 1 184 ? 16.953 17.734 18.906 1 84.25 184 LEU A C 1
ATOM 1427 O O . LEU A 1 184 ? 16.344 16.719 19.234 1 84.25 184 LEU A O 1
ATOM 1431 N N . PHE A 1 185 ? 17.938 17.703 18.016 1 82.69 185 PHE A N 1
ATOM 1432 C CA . PHE A 1 185 ? 18.234 16.453 17.328 1 82.69 185 PHE A CA 1
ATOM 1433 C C . PHE A 1 185 ? 19.703 16.094 17.484 1 82.69 185 PHE A C 1
ATOM 1435 O O . PHE A 1 185 ? 20.562 16.969 17.578 1 82.69 185 PHE A O 1
ATOM 1442 N N . PRO A 1 186 ? 19.938 14.805 17.391 1 79.38 186 PRO A N 1
ATOM 1443 C CA . PRO A 1 186 ? 21.312 14.344 17.547 1 79.38 186 PRO A CA 1
ATOM 1444 C C . PRO A 1 186 ? 22.047 14.188 16.203 1 79.38 186 PRO A C 1
ATOM 1446 O O . PRO A 1 186 ? 21.406 14.234 15.156 1 79.38 186 PRO A O 1
ATOM 1449 N N . GLY A 1 187 ? 23.328 14.078 16.359 1 79.31 187 GLY A N 1
ATOM 1450 C CA . GLY A 1 187 ? 24.141 13.656 15.234 1 79.31 187 GLY A CA 1
ATOM 1451 C C . GLY A 1 187 ? 24.266 14.719 14.156 1 79.31 187 GLY A C 1
ATOM 1452 O O . GLY A 1 187 ? 24.422 15.906 14.469 1 79.31 187 GLY A O 1
ATOM 1453 N N . ASP A 1 188 ? 24.203 14.148 12.867 1 84.25 188 ASP A N 1
ATOM 1454 C CA . ASP A 1 188 ? 24.422 15.047 11.734 1 84.25 188 ASP A CA 1
ATOM 1455 C C . ASP A 1 188 ? 23.109 15.516 11.133 1 84.25 188 ASP A C 1
ATOM 1457 O O . ASP A 1 188 ? 23.094 16.266 10.156 1 84.25 188 ASP A O 1
ATOM 1461 N N . LEU A 1 189 ? 22.078 15.109 11.789 1 83.44 189 LEU A N 1
ATOM 1462 C CA . LEU A 1 189 ? 20.766 15.43 11.242 1 83.44 189 LEU A CA 1
ATOM 1463 C C . LEU A 1 189 ? 20.547 16.938 11.195 1 83.44 189 LEU A C 1
ATOM 1465 O O . LEU A 1 189 ? 20.062 17.469 10.195 1 83.44 189 LEU A O 1
ATOM 1469 N N . PRO A 1 190 ? 20.953 17.688 12.258 1 89.5 190 PRO A N 1
ATOM 1470 C CA . PRO A 1 190 ? 20.734 19.141 12.219 1 89.5 190 PRO A CA 1
ATOM 1471 C C . PRO A 1 190 ? 21.484 19.812 11.07 1 89.5 190 PRO A C 1
ATOM 1473 O O . PRO A 1 190 ? 20.969 20.75 10.461 1 89.5 190 PRO A O 1
ATOM 1476 N N . ASP A 1 191 ? 22.672 19.344 10.812 1 92.62 191 ASP A N 1
ATOM 1477 C CA . ASP A 1 191 ? 23.422 19.906 9.703 1 92.62 191 ASP A CA 1
ATOM 1478 C C . ASP A 1 191 ? 22.719 19.672 8.375 1 92.62 191 ASP A C 1
ATOM 1480 O O . ASP A 1 191 ? 22.609 20.578 7.551 1 92.62 191 ASP A O 1
ATOM 1484 N N . ARG A 1 192 ? 22.266 18.469 8.18 1 89.06 192 ARG A N 1
ATOM 1485 C CA . ARG A 1 192 ? 21.562 18.125 6.949 1 89.06 192 ARG A CA 1
ATOM 1486 C C . ARG A 1 192 ? 20.281 18.938 6.812 1 89.06 192 ARG A C 1
ATOM 1488 O O . ARG A 1 192 ? 19.953 19.438 5.73 1 89.06 192 ARG A O 1
ATOM 1495 N N . LEU A 1 193 ? 19.578 19.062 7.926 1 90.69 193 LEU A N 1
ATOM 1496 C CA . LEU A 1 193 ? 18.328 19.812 7.91 1 90.69 193 LEU A CA 1
ATOM 1497 C C . LEU A 1 193 ? 18.594 21.281 7.617 1 90.69 193 LEU A C 1
ATOM 1499 O O . LEU A 1 193 ? 17.859 21.906 6.832 1 90.69 193 LEU A O 1
ATOM 1503 N N . TYR A 1 194 ? 19.594 21.797 8.258 1 94.25 194 TYR A N 1
ATOM 1504 C CA . TYR A 1 194 ? 19.938 23.203 8.062 1 94.25 194 TYR A CA 1
ATOM 1505 C C . TYR A 1 194 ? 20.281 23.484 6.605 1 94.25 194 TYR A C 1
ATOM 1507 O O . TYR A 1 194 ? 19.781 24.453 6.023 1 94.25 194 TYR A O 1
ATOM 1515 N N . GLU A 1 195 ? 21.141 22.672 6.078 1 94.56 195 GLU A N 1
ATOM 1516 C CA . GLU A 1 195 ? 21.547 22.875 4.691 1 94.56 195 GLU A CA 1
ATOM 1517 C C . GLU A 1 195 ? 20.359 22.75 3.742 1 94.56 195 GLU A C 1
ATOM 1519 O O . GLU A 1 195 ? 20.219 23.547 2.811 1 94.56 195 GLU A O 1
ATOM 1524 N N . GLU A 1 196 ? 19.5 21.781 3.936 1 92.38 196 GLU A N 1
ATOM 1525 C CA . GLU A 1 196 ? 18.312 21.594 3.121 1 92.38 196 GLU A CA 1
ATOM 1526 C C . GLU A 1 196 ? 17.391 22.812 3.207 1 92.38 196 GLU A C 1
ATOM 1528 O O . GLU A 1 196 ? 16.891 23.297 2.189 1 92.38 196 GLU A O 1
ATOM 1533 N N . GLU A 1 197 ? 17.188 23.312 4.391 1 95 197 GLU A N 1
ATOM 1534 C CA . GLU A 1 197 ? 16.281 24.422 4.605 1 95 197 GLU A CA 1
ATOM 1535 C C . GLU A 1 197 ? 16.844 25.719 4.016 1 95 197 GLU A C 1
ATOM 1537 O O . GLU A 1 197 ? 16.094 26.516 3.443 1 95 197 GLU A O 1
ATOM 1542 N N . GLN A 1 198 ? 18.141 25.891 4.152 1 95.12 198 GLN A N 1
ATOM 1543 C CA . GLN A 1 198 ? 18.766 27.078 3.568 1 95.12 198 GLN A CA 1
ATOM 1544 C C . GLN A 1 198 ? 18.656 27.062 2.047 1 95.12 198 GLN A C 1
ATOM 1546 O O . GLN A 1 198 ? 18.469 28.109 1.418 1 95.12 198 GLN A O 1
ATOM 1551 N N . GLU A 1 199 ? 18.797 25.906 1.535 1 94.81 199 GLU A N 1
ATOM 1552 C CA . GLU A 1 199 ? 18.641 25.781 0.09 1 94.81 199 GLU A CA 1
ATOM 1553 C C . GLU A 1 199 ? 17.203 26.078 -0.342 1 94.81 199 GLU A C 1
ATOM 1555 O O . GLU A 1 199 ? 16.984 26.75 -1.351 1 94.81 199 GLU A O 1
ATOM 1560 N N . LEU A 1 200 ? 16.25 25.578 0.389 1 94 200 LEU A N 1
ATOM 1561 C CA . LEU A 1 200 ? 14.844 25.828 0.098 1 94 200 LEU A CA 1
ATOM 1562 C C . LEU A 1 200 ? 14.531 27.312 0.156 1 94 200 LEU A C 1
ATOM 1564 O O . LEU A 1 200 ? 13.789 27.828 -0.683 1 94 200 LEU A O 1
ATOM 1568 N N . LEU A 1 201 ? 15.086 28.016 1.103 1 95.38 201 LEU A N 1
ATOM 1569 C CA . LEU A 1 201 ? 14.844 29.438 1.27 1 95.38 201 LEU A CA 1
ATOM 1570 C C . LEU A 1 201 ? 15.5 30.234 0.146 1 95.38 201 LEU A C 1
ATOM 1572 O O . LEU A 1 201 ? 14.906 31.188 -0.378 1 95.38 201 LEU A O 1
ATOM 1576 N N . ALA A 1 202 ? 16.719 29.812 -0.177 1 95.19 202 ALA A N 1
ATOM 1577 C CA . ALA A 1 202 ? 17.438 30.5 -1.244 1 95.19 202 ALA A CA 1
ATOM 1578 C C . ALA A 1 202 ? 16.703 30.375 -2.574 1 95.19 202 ALA A C 1
ATOM 1580 O O . ALA A 1 202 ? 16.641 31.328 -3.35 1 95.19 202 ALA A O 1
ATOM 1581 N N . ARG A 1 203 ? 16.156 29.234 -2.779 1 94.75 203 ARG A N 1
ATOM 1582 C CA . ARG A 1 203 ? 15.484 28.953 -4.043 1 94.75 203 ARG A CA 1
ATOM 1583 C C . ARG A 1 203 ? 13.992 29.297 -3.949 1 94.75 203 ARG A C 1
ATOM 1585 O O . ARG A 1 203 ? 13.297 29.328 -4.965 1 94.75 203 ARG A O 1
ATOM 1592 N N . GLU A 1 204 ? 13.531 29.578 -2.73 1 94.31 204 GLU A N 1
ATOM 1593 C CA . GLU A 1 204 ? 12.109 29.812 -2.465 1 94.31 204 GLU A CA 1
ATOM 1594 C C . GLU A 1 204 ? 11.25 28.688 -3.029 1 94.31 204 GLU A C 1
ATOM 1596 O O . GLU A 1 204 ? 10.273 28.938 -3.74 1 94.31 204 GLU A O 1
ATOM 1601 N N . GLU A 1 205 ? 11.703 27.469 -2.727 1 92.38 205 GLU A N 1
ATOM 1602 C CA . GLU A 1 205 ? 11.016 26.266 -3.182 1 92.38 205 GLU A CA 1
ATOM 1603 C C . GLU A 1 205 ? 10.344 25.531 -2.02 1 92.38 205 GLU A C 1
ATOM 1605 O O . GLU A 1 205 ? 10.781 25.656 -0.872 1 92.38 205 GLU A O 1
ATOM 1610 N N . THR A 1 206 ? 9.273 24.859 -2.357 1 90.94 206 THR A N 1
ATOM 1611 C CA . THR A 1 206 ? 8.531 24.094 -1.373 1 90.94 206 THR A CA 1
ATOM 1612 C C . THR A 1 206 ? 8.914 22.609 -1.451 1 90.94 206 THR A C 1
ATOM 1614 O O . THR A 1 206 ? 9.055 22.062 -2.545 1 90.94 206 THR A O 1
ATOM 1617 N N . LEU A 1 207 ? 9.281 22.062 -0.307 1 88.5 207 LEU A N 1
ATOM 1618 C CA . LEU A 1 207 ? 9.438 20.609 -0.16 1 88.5 207 LEU A CA 1
ATOM 1619 C C . LEU A 1 207 ? 8.125 19.969 0.255 1 88.5 207 LEU A C 1
ATOM 1621 O O . LEU A 1 207 ? 7.602 20.234 1.337 1 88.5 207 LEU A O 1
ATOM 1625 N N . PHE A 1 208 ? 7.605 19.125 -0.609 1 83 208 PHE A N 1
ATOM 1626 C CA . PHE A 1 208 ? 6.27 18.594 -0.359 1 83 208 PHE A CA 1
ATOM 1627 C C . PHE A 1 208 ? 6.316 17.094 -0.084 1 83 208 PHE A C 1
ATOM 1629 O O . PHE A 1 208 ? 6.672 16.312 -0.965 1 83 208 PHE A O 1
ATOM 1636 N N . GLU A 1 209 ? 5.949 16.719 1.175 1 79.19 209 GLU A N 1
ATOM 1637 C CA . GLU A 1 209 ? 5.746 15.352 1.628 1 79.19 209 GLU A CA 1
ATOM 1638 C C . GLU A 1 209 ? 6.961 14.477 1.313 1 79.19 209 GLU A C 1
ATOM 1640 O O . GLU A 1 209 ? 6.832 13.422 0.69 1 79.19 209 GLU A O 1
ATOM 1645 N N . LYS A 1 210 ? 8.078 14.93 1.688 1 80.69 210 LYS A N 1
ATOM 1646 C CA . LYS A 1 210 ? 9.281 14.109 1.615 1 80.69 210 LYS A CA 1
ATOM 1647 C C . LYS A 1 210 ? 9.289 13.047 2.713 1 80.69 210 LYS A C 1
ATOM 1649 O O . LYS A 1 210 ? 9.117 13.367 3.893 1 80.69 210 LYS A O 1
ATOM 1654 N N . ILE A 1 211 ? 9.359 11.805 2.289 1 76.12 211 ILE A N 1
ATOM 1655 C CA . ILE A 1 211 ? 9.391 10.719 3.264 1 76.12 211 ILE A CA 1
ATOM 1656 C C . ILE A 1 211 ? 10.828 10.492 3.721 1 76.12 211 ILE A C 1
ATOM 1658 O O . ILE A 1 211 ? 11.742 10.367 2.896 1 76.12 211 ILE A O 1
ATOM 1662 N N . GLU A 1 212 ? 11.016 10.633 4.984 1 75.12 212 GLU A N 1
ATOM 1663 C CA . GLU A 1 212 ? 12.336 10.391 5.566 1 75.12 212 GLU A CA 1
ATOM 1664 C C . GLU A 1 212 ? 12.297 9.25 6.582 1 75.12 212 GLU A C 1
ATOM 1666 O O . GLU A 1 212 ? 11.32 9.109 7.316 1 75.12 212 GLU A O 1
ATOM 1671 N N . HIS A 1 213 ? 13.312 8.516 6.527 1 74.81 213 HIS A N 1
ATOM 1672 C CA . HIS A 1 213 ? 13.445 7.367 7.418 1 74.81 213 HIS A CA 1
ATOM 1673 C C . HIS A 1 213 ? 14.453 7.652 8.531 1 74.81 213 HIS A C 1
ATOM 1675 O O . HIS A 1 213 ? 15.492 8.266 8.289 1 74.81 213 HIS A O 1
ATOM 1681 N N . TRP A 1 214 ? 14.055 7.477 9.789 1 69.62 214 TRP A N 1
ATOM 1682 C CA . TRP A 1 214 ? 15.055 7.516 10.852 1 69.62 214 TRP A CA 1
ATOM 1683 C C . TRP A 1 214 ? 14.844 6.383 11.844 1 69.62 214 TRP A C 1
ATOM 1685 O O . TRP A 1 214 ? 13.75 5.809 11.914 1 69.62 214 TRP A O 1
ATOM 1695 N N . VAL A 1 215 ? 15.898 5.941 12.477 1 66.25 215 VAL A N 1
ATOM 1696 C CA . VAL A 1 215 ? 15.867 4.867 13.461 1 66.25 215 VAL A CA 1
ATOM 1697 C C . VAL A 1 215 ? 15.992 5.449 14.867 1 66.25 215 VAL A C 1
ATOM 1699 O O . VAL A 1 215 ? 16.891 6.25 15.141 1 66.25 215 VAL A O 1
ATOM 1702 N N . GLU A 1 216 ? 14.984 5.355 15.625 1 64.12 216 GLU A N 1
ATOM 1703 C CA . GLU A 1 216 ? 15.031 5.758 17.016 1 64.12 216 GLU A CA 1
ATOM 1704 C C . GLU A 1 216 ? 14.859 4.555 17.953 1 64.12 216 GLU A C 1
ATOM 1706 O O . GLU A 1 216 ? 13.875 3.828 17.859 1 64.12 216 GLU A O 1
ATOM 1711 N N . ASP A 1 217 ? 15.766 4.422 18.844 1 66 217 ASP A N 1
ATOM 1712 C CA . ASP A 1 217 ? 15.75 3.334 19.812 1 66 217 ASP A CA 1
ATOM 1713 C C . ASP A 1 217 ? 15.609 1.98 19.125 1 66 217 ASP A C 1
ATOM 1715 O O . ASP A 1 217 ? 14.867 1.111 19.578 1 66 217 ASP A O 1
ATOM 1719 N N . GLY A 1 218 ? 16.141 1.869 17.844 1 67 218 GLY A N 1
ATOM 1720 C CA . GLY A 1 218 ? 16.156 0.586 17.156 1 67 218 GLY A CA 1
ATOM 1721 C C . GLY A 1 218 ? 14.938 0.367 16.281 1 67 218 GLY A C 1
ATOM 1722 O O . GLY A 1 218 ? 14.883 -0.6 15.516 1 67 218 GLY A O 1
ATOM 1723 N N . ASP A 1 219 ? 13.977 1.231 16.453 1 72.94 219 ASP A N 1
ATOM 1724 C CA . ASP A 1 219 ? 12.766 1.073 15.656 1 72.94 219 ASP A CA 1
ATOM 1725 C C . ASP A 1 219 ? 12.781 2.018 14.453 1 72.94 219 ASP A C 1
ATOM 1727 O O . ASP A 1 219 ? 13.234 3.156 14.555 1 72.94 219 ASP A O 1
ATOM 1731 N N . ASP A 1 220 ? 12.344 1.439 13.344 1 72.69 220 ASP A N 1
ATOM 1732 C CA . ASP A 1 220 ? 12.234 2.244 12.133 1 72.69 220 ASP A CA 1
ATOM 1733 C C . ASP A 1 220 ? 11.031 3.186 12.203 1 72.69 220 ASP A C 1
ATOM 1735 O O . ASP A 1 220 ? 9.945 2.779 12.609 1 72.69 220 ASP A O 1
ATOM 1739 N N . HIS A 1 221 ? 11.336 4.402 11.977 1 76.19 221 HIS A N 1
ATOM 1740 C CA . HIS A 1 221 ? 10.273 5.402 11.883 1 76.19 221 HIS A CA 1
ATOM 1741 C C . HIS A 1 221 ? 10.344 6.145 10.555 1 76.19 221 HIS A C 1
ATOM 1743 O O . HIS A 1 221 ? 11.422 6.348 10 1 76.19 221 HIS A O 1
ATOM 1749 N N . TRP A 1 222 ? 9.164 6.309 10.031 1 79.44 222 TRP A N 1
ATOM 1750 C CA . TRP A 1 222 ? 9.055 7.102 8.812 1 79.44 222 TRP A CA 1
ATOM 1751 C C . TRP A 1 222 ? 8.242 8.367 9.062 1 79.44 222 TRP A C 1
ATOM 1753 O O . TRP A 1 222 ? 7.227 8.336 9.758 1 79.44 222 TRP A O 1
ATOM 1763 N N . VAL A 1 223 ? 8.805 9.5 8.547 1 83.62 223 VAL A N 1
ATOM 1764 C CA . VAL A 1 223 ? 8.07 10.758 8.68 1 83.62 223 VAL A CA 1
ATOM 1765 C C . VAL A 1 223 ? 7.906 11.406 7.312 1 83.62 223 VAL A C 1
ATOM 1767 O O . VAL A 1 223 ? 8.734 11.203 6.418 1 83.62 223 VAL A O 1
ATOM 1770 N N . SER A 1 224 ? 6.762 11.93 7.109 1 84.62 224 SER A N 1
ATOM 1771 C CA . SER A 1 224 ? 6.512 12.789 5.957 1 84.62 224 SER A CA 1
ATOM 1772 C C . SER A 1 224 ? 6.695 14.258 6.312 1 84.62 224 SER A C 1
ATOM 1774 O O . SER A 1 224 ? 6.055 14.766 7.238 1 84.62 224 SER A O 1
ATOM 1776 N N . THR A 1 225 ? 7.652 14.906 5.637 1 88.5 225 THR A N 1
ATOM 1777 C CA . THR A 1 225 ? 7.98 16.297 5.965 1 88.5 225 THR A CA 1
ATOM 1778 C C . THR A 1 225 ? 7.605 17.219 4.816 1 88.5 225 THR A C 1
ATOM 1780 O O . THR A 1 225 ? 7.91 16.938 3.656 1 88.5 225 THR A O 1
ATOM 1783 N N . THR A 1 226 ? 6.895 18.25 5.121 1 89.69 226 THR A N 1
ATOM 1784 C CA . THR A 1 226 ? 6.578 19.328 4.188 1 89.69 226 THR A CA 1
ATOM 1785 C C . THR A 1 226 ? 7.121 20.656 4.695 1 89.69 226 THR A C 1
ATOM 1787 O O . THR A 1 226 ? 6.977 20.984 5.875 1 89.69 226 THR A O 1
ATOM 1790 N N . LYS A 1 227 ? 7.895 21.359 3.846 1 94.38 227 LYS A N 1
ATOM 1791 C CA . LYS A 1 227 ? 8.453 22.672 4.164 1 94.38 227 LYS A CA 1
ATOM 1792 C C . LYS A 1 227 ? 8.141 23.672 3.062 1 94.38 227 LYS A C 1
ATOM 1794 O O . LYS A 1 227 ? 8.18 23.344 1.878 1 94.38 227 LYS A O 1
ATOM 1799 N N . ALA A 1 228 ? 7.762 24.859 3.428 1 94.5 228 ALA A N 1
ATOM 1800 C CA . ALA A 1 228 ? 7.492 25.922 2.463 1 94.5 228 ALA A CA 1
ATOM 1801 C C . ALA A 1 228 ? 8.016 27.266 2.963 1 94.5 228 ALA A C 1
ATOM 1803 O O . ALA A 1 228 ? 7.957 27.547 4.16 1 94.5 228 ALA A O 1
ATOM 1804 N N . PRO A 1 229 ? 8.547 28.062 2.037 1 96.38 229 PRO A N 1
ATOM 1805 C CA . PRO A 1 229 ? 8.922 29.422 2.438 1 96.38 229 PRO A CA 1
ATOM 1806 C C . PRO A 1 229 ? 7.73 30.25 2.91 1 96.38 229 PRO A C 1
ATOM 1808 O O . PRO A 1 229 ? 6.629 30.109 2.373 1 96.38 229 PRO A O 1
ATOM 1811 N N . ARG A 1 230 ? 7.996 31.016 3.875 1 95.12 230 ARG A N 1
ATOM 1812 C CA . ARG A 1 230 ? 6.973 31.859 4.465 1 95.12 230 ARG A CA 1
ATOM 1813 C C . ARG A 1 230 ? 7.273 33.344 4.215 1 95.12 230 ARG A C 1
ATOM 1815 O O . ARG A 1 230 ? 8.43 33.75 4.273 1 95.12 230 ARG A O 1
ATOM 1822 N N . TYR A 1 231 ? 6.195 34.125 3.934 1 94.69 231 TYR A N 1
ATOM 1823 C CA . TYR A 1 231 ? 6.363 35.531 3.555 1 94.69 231 TYR A CA 1
ATOM 1824 C C . TYR A 1 231 ? 5.512 36.438 4.438 1 94.69 231 TYR A C 1
ATOM 1826 O O . TYR A 1 231 ? 4.512 36 5.008 1 94.69 231 TYR A O 1
ATOM 1834 N N . ASP A 1 232 ? 5.941 37.688 4.648 1 91.69 232 ASP A N 1
ATOM 1835 C CA . ASP A 1 232 ? 5.109 38.656 5.344 1 91.69 232 ASP A CA 1
ATOM 1836 C C . ASP A 1 232 ? 4.109 39.312 4.387 1 91.69 232 ASP A C 1
ATOM 1838 O O . ASP A 1 232 ? 3.98 38.875 3.236 1 91.69 232 ASP A O 1
ATOM 1842 N N . ALA A 1 233 ? 3.32 40.25 4.895 1 86.25 233 ALA A N 1
ATOM 1843 C CA . ALA A 1 233 ? 2.254 40.875 4.125 1 86.25 233 ALA A CA 1
ATOM 1844 C C . ALA A 1 233 ? 2.816 41.625 2.912 1 86.25 233 ALA A C 1
ATOM 1846 O O . ALA A 1 233 ? 2.141 41.75 1.89 1 86.25 233 ALA A O 1
ATOM 1847 N N 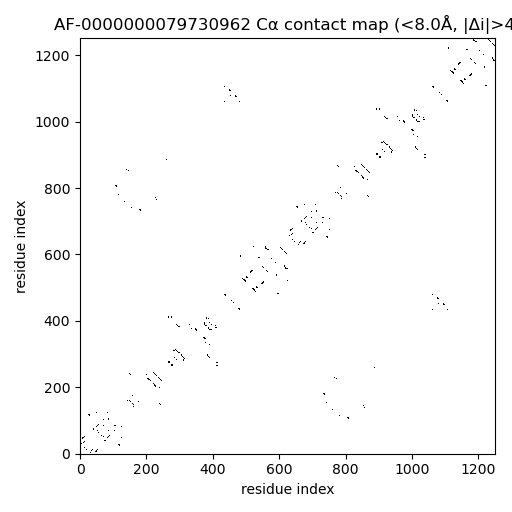. ASP A 1 234 ? 4.121 42 2.98 1 90.94 234 ASP A N 1
ATOM 1848 C CA . ASP A 1 234 ? 4.75 42.781 1.903 1 90.94 234 ASP A CA 1
ATOM 1849 C C . ASP A 1 234 ? 5.457 41.844 0.92 1 90.94 234 ASP A C 1
ATOM 1851 O O . ASP A 1 234 ? 6.031 42.281 -0.072 1 90.94 234 ASP A O 1
ATOM 1855 N N . GLY A 1 235 ? 5.461 40.625 1.166 1 91.31 235 GLY A N 1
ATOM 1856 C CA . GLY A 1 235 ? 6.07 39.656 0.275 1 91.31 235 GLY A CA 1
ATOM 1857 C C . GLY A 1 235 ? 7.531 39.375 0.588 1 91.31 235 GLY A C 1
ATOM 1858 O O . GLY A 1 235 ? 8.25 38.781 -0.222 1 91.31 235 GLY A O 1
ATOM 1859 N N . GLU A 1 236 ? 7.914 39.875 1.707 1 93.5 236 GLU A N 1
ATOM 1860 C CA . GLU A 1 236 ? 9.297 39.594 2.107 1 93.5 236 GLU A CA 1
ATOM 1861 C C . GLU A 1 236 ? 9.43 38.25 2.787 1 93.5 236 GLU A C 1
ATOM 1863 O O . GLU A 1 236 ? 8.57 37.844 3.58 1 93.5 236 GLU A O 1
ATOM 1868 N N . LEU A 1 237 ? 10.547 37.625 2.486 1 95 237 LEU A N 1
ATOM 1869 C CA . LEU A 1 237 ? 10.805 36.281 3.029 1 95 237 LEU A CA 1
ATOM 1870 C C . LEU A 1 237 ? 11.062 36.344 4.531 1 95 237 LEU A C 1
ATOM 1872 O O . LEU A 1 237 ? 11.938 37.094 4.98 1 95 237 LEU A O 1
ATOM 1876 N N . LEU A 1 238 ? 10.312 35.656 5.344 1 94.56 238 LEU A N 1
ATOM 1877 C CA . LEU A 1 238 ? 10.43 35.625 6.797 1 94.56 238 LEU A CA 1
ATOM 1878 C C . LEU A 1 238 ? 11.172 34.375 7.258 1 94.56 238 LEU A C 1
ATOM 1880 O O . LEU A 1 238 ? 11.859 34.406 8.281 1 94.56 238 LEU A O 1
ATOM 1884 N N . GLY A 1 239 ? 10.953 33.344 6.605 1 96.19 239 GLY A N 1
ATOM 1885 C CA . GLY A 1 239 ? 11.492 32.062 7 1 96.19 239 GLY A CA 1
ATOM 1886 C C . GLY A 1 239 ? 10.75 30.891 6.387 1 96.19 239 GLY A C 1
ATOM 1887 O O . GLY A 1 239 ? 10.43 30.891 5.195 1 96.19 239 GLY A O 1
ATOM 1888 N N . LEU A 1 240 ? 10.578 29.844 7.254 1 95.69 240 LEU A N 1
ATOM 1889 C CA . LEU A 1 240 ? 10.008 28.594 6.754 1 95.69 240 LEU A CA 1
ATOM 1890 C C . LEU A 1 240 ? 8.859 28.125 7.641 1 95.69 240 LEU A C 1
ATOM 1892 O O . LEU A 1 240 ? 8.852 28.391 8.844 1 95.69 240 LEU A O 1
ATOM 1896 N N . VAL A 1 241 ? 7.828 27.547 7.031 1 95.44 241 VAL A N 1
ATOM 1897 C CA . VAL A 1 241 ? 6.828 26.766 7.75 1 95.44 241 VAL A CA 1
ATOM 1898 C C . VAL A 1 241 ? 6.977 25.281 7.398 1 95.44 241 VAL A C 1
ATOM 1900 O O . VAL A 1 241 ? 7.266 24.938 6.25 1 95.44 241 VAL A O 1
ATOM 1903 N N . GLY A 1 242 ? 6.938 24.469 8.43 1 92.5 242 GLY A N 1
ATOM 1904 C CA . GLY A 1 242 ? 7.102 23.047 8.203 1 92.5 242 GLY A CA 1
ATOM 1905 C C . GLY A 1 242 ? 6.152 22.188 9.023 1 92.5 242 GLY A C 1
ATOM 1906 O O . GLY A 1 242 ? 5.637 22.641 10.047 1 92.5 242 GLY A O 1
ATOM 1907 N N . ASP A 1 243 ? 5.848 21.047 8.492 1 90.44 243 ASP A N 1
ATOM 1908 C CA . ASP A 1 243 ? 5.09 20.047 9.234 1 90.44 243 ASP A CA 1
ATOM 1909 C C . ASP A 1 243 ? 5.719 18.672 9.094 1 90.44 243 ASP A C 1
ATOM 1911 O O . ASP A 1 243 ? 6.301 18.344 8.055 1 90.44 243 ASP A O 1
ATOM 1915 N N . VAL A 1 244 ? 5.727 18 10.156 1 86.94 244 VAL A N 1
ATOM 1916 C CA . VAL A 1 244 ? 6.242 16.625 10.195 1 86.94 244 VAL A CA 1
ATOM 1917 C C . VAL A 1 244 ? 5.16 15.68 10.711 1 86.94 244 VAL A C 1
ATOM 1919 O O . VAL A 1 244 ? 4.57 15.914 11.766 1 86.94 244 VAL A O 1
ATOM 1922 N N . ARG A 1 245 ? 4.949 14.688 9.961 1 82.5 245 ARG A N 1
ATOM 1923 C CA . ARG A 1 245 ? 3.949 13.688 10.328 1 82.5 245 ARG A CA 1
ATOM 1924 C C . ARG A 1 245 ? 4.562 12.297 10.406 1 82.5 245 ARG A C 1
ATOM 1926 O O . ARG A 1 245 ? 5.391 11.93 9.57 1 82.5 245 ARG A O 1
ATOM 1933 N N . ASP A 1 246 ? 4.055 11.57 11.398 1 79.88 246 ASP A N 1
ATOM 1934 C CA . ASP A 1 246 ? 4.477 10.18 11.508 1 79.88 246 ASP A CA 1
ATOM 1935 C C . ASP A 1 246 ? 3.689 9.289 10.539 1 79.88 246 ASP A C 1
ATOM 1937 O O . ASP A 1 246 ? 2.475 9.133 10.68 1 79.88 246 ASP A O 1
ATOM 1941 N N . VAL A 1 247 ? 4.371 8.773 9.539 1 77.06 247 VAL A N 1
ATOM 1942 C CA . VAL A 1 247 ? 3.699 7.922 8.562 1 77.06 247 VAL A CA 1
ATOM 1943 C C . VAL A 1 247 ? 4.211 6.488 8.688 1 77.06 247 VAL A C 1
ATOM 1945 O O . VAL A 1 247 ? 4.191 5.73 7.719 1 77.06 247 VAL A O 1
ATOM 1948 N N . THR A 1 248 ? 4.699 6.176 9.812 1 74.12 248 THR A N 1
ATOM 1949 C CA . THR A 1 248 ? 5.262 4.848 10.039 1 74.12 248 THR A CA 1
ATOM 1950 C C . THR A 1 248 ? 4.227 3.766 9.75 1 74.12 248 THR A C 1
ATOM 1952 O O . THR A 1 248 ? 4.539 2.754 9.125 1 74.12 248 THR A O 1
ATOM 1955 N N . HIS A 1 249 ? 3.051 3.971 10.164 1 73.31 249 HIS A N 1
ATOM 1956 C CA . HIS A 1 249 ? 2.008 2.969 9.977 1 73.31 249 HIS A CA 1
ATOM 1957 C C . HIS A 1 249 ? 1.732 2.729 8.5 1 73.31 249 HIS A C 1
ATOM 1959 O O . HIS A 1 249 ? 1.531 1.586 8.078 1 73.31 249 HIS A O 1
ATOM 1965 N N . LEU A 1 250 ? 1.729 3.734 7.738 1 69.94 250 LEU A N 1
ATOM 1966 C CA . LEU A 1 250 ? 1.48 3.604 6.305 1 69.94 250 LEU A CA 1
ATOM 1967 C C . LEU A 1 250 ? 2.609 2.836 5.625 1 69.94 250 LEU A C 1
ATOM 1969 O O . LEU A 1 250 ? 2.359 1.996 4.758 1 69.94 250 LEU A O 1
ATOM 1973 N N . LYS A 1 251 ? 3.781 3.199 5.938 1 71 251 LYS A N 1
ATOM 1974 C CA . LYS A 1 251 ? 4.938 2.527 5.352 1 71 251 LYS A CA 1
ATOM 1975 C C . LYS A 1 251 ? 4.984 1.057 5.758 1 71 251 LYS A C 1
ATOM 1977 O O . LYS A 1 251 ? 5.383 0.2 4.969 1 71 251 LYS A O 1
ATOM 1982 N N . ARG A 1 252 ? 4.625 0.835 6.945 1 72.44 252 ARG A N 1
ATOM 1983 C CA . ARG A 1 252 ? 4.555 -0.553 7.391 1 72.44 252 ARG A CA 1
ATOM 1984 C C . ARG A 1 252 ? 3.533 -1.339 6.574 1 72.44 252 ARG A C 1
ATOM 1986 O O . ARG A 1 252 ? 3.764 -2.5 6.234 1 72.44 252 ARG A O 1
ATOM 1993 N N . GLN A 1 253 ? 2.434 -0.762 6.316 1 72.81 253 GLN A N 1
ATOM 1994 C CA . GLN A 1 253 ? 1.414 -1.411 5.5 1 72.81 253 GLN A CA 1
ATOM 1995 C C . GLN A 1 253 ? 1.937 -1.702 4.098 1 72.81 253 GLN A C 1
ATOM 1997 O O . GLN A 1 253 ? 1.703 -2.783 3.555 1 72.81 253 GLN A O 1
ATOM 2002 N N . GLU A 1 254 ? 2.586 -0.76 3.557 1 69.88 254 GLU A N 1
ATOM 2003 C CA . GLU A 1 254 ? 3.195 -0.94 2.242 1 69.88 254 GLU A CA 1
ATOM 2004 C C . GLU A 1 254 ? 4.191 -2.098 2.25 1 69.88 254 GLU A C 1
ATOM 2006 O O . GLU A 1 254 ? 4.207 -2.914 1.327 1 69.88 254 GLU A O 1
ATOM 2011 N N . HIS A 1 255 ? 4.984 -2.082 3.229 1 70.56 255 HIS A N 1
ATOM 2012 C CA . HIS A 1 255 ? 5.98 -3.141 3.35 1 70.56 255 HIS A CA 1
ATOM 2013 C C . HIS A 1 255 ? 5.32 -4.5 3.529 1 70.56 255 HIS A C 1
ATOM 2015 O O . HIS A 1 255 ? 5.801 -5.504 2.998 1 70.56 255 HIS A O 1
ATOM 2021 N N . ALA A 1 256 ? 4.277 -4.469 4.301 1 76.88 256 ALA A N 1
ATOM 2022 C CA . ALA A 1 256 ? 3.557 -5.719 4.523 1 76.88 256 ALA A CA 1
ATOM 2023 C C . ALA A 1 256 ? 2.992 -6.266 3.215 1 76.88 256 ALA A C 1
ATOM 2025 O O . ALA A 1 256 ? 3.074 -7.469 2.951 1 76.88 256 ALA A O 1
ATOM 2026 N N . LEU A 1 257 ? 2.455 -5.457 2.449 1 72.44 257 LEU A N 1
ATOM 2027 C CA . LEU A 1 257 ? 1.899 -5.863 1.162 1 72.44 257 LEU A CA 1
ATOM 2028 C C . LEU A 1 257 ? 2.994 -6.371 0.232 1 72.44 257 LEU A C 1
ATOM 2030 O O . LEU A 1 257 ? 2.812 -7.379 -0.458 1 72.44 257 LEU A O 1
ATOM 2034 N N . ALA A 1 258 ? 4.078 -5.664 0.177 1 69 258 ALA A N 1
ATOM 2035 C CA . ALA A 1 258 ? 5.215 -6.09 -0.64 1 69 258 ALA A CA 1
ATOM 2036 C C . ALA A 1 258 ? 5.746 -7.441 -0.177 1 69 258 ALA A C 1
ATOM 2038 O O . ALA A 1 258 ? 6.09 -8.297 -0.998 1 69 258 ALA A O 1
ATOM 2039 N N . ALA A 1 259 ? 5.82 -7.523 1.113 1 73.75 259 ALA A N 1
ATOM 2040 C CA . ALA A 1 259 ? 6.289 -8.781 1.679 1 73.75 259 ALA A CA 1
ATOM 2041 C C . ALA A 1 259 ? 5.352 -9.93 1.312 1 73.75 259 ALA A C 1
ATOM 2043 O O . ALA A 1 259 ? 5.805 -11.039 1.012 1 73.75 259 ALA A O 1
ATOM 2044 N N . LEU A 1 260 ? 4.125 -9.656 1.387 1 77.06 260 LEU A N 1
ATOM 2045 C CA . LEU A 1 260 ? 3.145 -10.672 1.021 1 77.06 260 LEU A CA 1
ATOM 2046 C C . LEU A 1 260 ? 3.316 -11.094 -0.433 1 77.06 260 LEU A C 1
ATOM 2048 O O . LEU A 1 260 ? 3.242 -12.281 -0.752 1 77.06 260 LEU A O 1
ATOM 2052 N N . HIS A 1 261 ? 3.582 -10.234 -1.22 1 69.19 261 HIS A N 1
ATOM 2053 C CA . HIS A 1 261 ? 3.777 -10.516 -2.637 1 69.19 261 HIS A CA 1
ATOM 2054 C C . HIS A 1 261 ? 5.031 -11.352 -2.865 1 69.19 261 HIS A C 1
ATOM 2056 O O . HIS A 1 261 ? 5.02 -12.289 -3.66 1 69.19 261 HIS A O 1
ATOM 2062 N N . GLN A 1 262 ? 6.035 -10.953 -2.23 1 69 262 GLN A N 1
ATOM 2063 C CA . GLN A 1 262 ? 7.285 -11.695 -2.355 1 69 262 GLN A CA 1
ATOM 2064 C C . GLN A 1 262 ? 7.129 -13.125 -1.853 1 69 262 GLN A C 1
ATOM 2066 O O . GLN A 1 262 ? 7.652 -14.062 -2.459 1 69 262 GLN A O 1
ATOM 2071 N N . ALA A 1 263 ? 6.398 -13.156 -0.797 1 73.69 263 ALA A N 1
ATOM 2072 C CA . ALA A 1 263 ? 6.199 -14.477 -0.204 1 73.69 263 ALA A CA 1
ATOM 2073 C C . ALA A 1 263 ? 5.309 -15.344 -1.085 1 73.69 263 ALA A C 1
ATOM 2075 O O . ALA A 1 263 ? 5.43 -16.578 -1.083 1 73.69 263 ALA A O 1
ATOM 2076 N N . SER A 1 264 ? 4.414 -14.703 -1.776 1 73.62 264 SER A N 1
ATOM 2077 C CA . SER A 1 264 ? 3.488 -15.445 -2.623 1 73.62 264 SER A CA 1
ATOM 2078 C C . SER A 1 264 ? 4.227 -16.188 -3.736 1 73.62 264 SER A C 1
ATOM 2080 O O . SER A 1 264 ? 3.742 -17.188 -4.254 1 73.62 264 SER A O 1
ATOM 2082 N N . ARG A 1 265 ? 5.414 -15.758 -4.059 1 74.69 265 ARG A N 1
ATOM 2083 C CA . ARG A 1 265 ? 6.254 -16.469 -5.02 1 74.69 265 ARG A CA 1
ATOM 2084 C C . ARG A 1 265 ? 6.605 -17.859 -4.512 1 74.69 265 ARG A C 1
ATOM 2086 O O . ARG A 1 265 ? 6.66 -18.812 -5.289 1 74.69 265 ARG A O 1
ATOM 2093 N N . ARG A 1 266 ? 6.816 -17.891 -3.275 1 80.75 266 ARG A N 1
ATOM 2094 C CA . ARG A 1 266 ? 7.121 -19.188 -2.662 1 80.75 266 ARG A CA 1
ATOM 2095 C C . ARG A 1 266 ? 5.922 -20.125 -2.744 1 80.75 266 ARG A C 1
ATOM 2097 O O . ARG A 1 266 ? 6.086 -21.344 -2.91 1 80.75 266 ARG A O 1
ATOM 2104 N N . LEU A 1 267 ? 4.781 -19.469 -2.609 1 84.44 267 LEU A N 1
ATOM 2105 C CA . LEU A 1 267 ? 3.559 -20.266 -2.707 1 84.44 267 LEU A CA 1
ATOM 2106 C C . LEU A 1 267 ? 3.424 -20.875 -4.094 1 84.44 267 LEU A C 1
ATOM 2108 O O . LEU A 1 267 ? 3.08 -22.062 -4.219 1 84.44 267 LEU A O 1
ATOM 2112 N N . ILE A 1 268 ? 3.725 -20.125 -5.07 1 80.31 268 ILE A N 1
ATOM 2113 C CA . ILE A 1 268 ? 3.578 -20.578 -6.453 1 80.31 268 ILE A CA 1
ATOM 2114 C C . ILE A 1 268 ? 4.562 -21.703 -6.734 1 80.31 268 ILE A C 1
ATOM 2116 O O . ILE A 1 268 ? 4.254 -22.625 -7.492 1 80.31 268 ILE A O 1
ATOM 2120 N N . ARG A 1 269 ? 5.656 -21.719 -6.031 1 78.75 269 ARG A N 1
ATOM 2121 C CA . ARG A 1 269 ? 6.719 -22.688 -6.309 1 78.75 269 ARG A CA 1
ATOM 2122 C C . ARG A 1 269 ? 6.57 -23.922 -5.441 1 78.75 269 ARG A C 1
ATOM 2124 O O . ARG A 1 269 ? 7.316 -24.891 -5.602 1 78.75 269 ARG A O 1
ATOM 2131 N N . ALA A 1 270 ? 5.652 -23.844 -4.523 1 83.75 270 ALA A N 1
ATOM 2132 C CA . ALA A 1 270 ? 5.461 -24.984 -3.637 1 83.75 270 ALA A CA 1
ATOM 2133 C C . ALA A 1 270 ? 5.016 -26.219 -4.418 1 83.75 270 ALA A C 1
ATOM 2135 O O . ALA A 1 270 ? 4.211 -26.125 -5.344 1 83.75 270 ALA A O 1
ATOM 2136 N N . ASP A 1 271 ? 5.531 -27.328 -3.996 1 77.19 271 ASP A N 1
ATOM 2137 C CA . ASP A 1 271 ? 5.379 -28.562 -4.777 1 77.19 271 ASP A CA 1
ATOM 2138 C C . ASP A 1 271 ? 4.066 -29.266 -4.441 1 77.19 271 ASP A C 1
ATOM 2140 O O . ASP A 1 271 ? 3.447 -29.875 -5.312 1 77.19 271 ASP A O 1
ATOM 2144 N N . ASP A 1 272 ? 3.838 -29.25 -3.115 1 83 272 ASP A N 1
ATOM 2145 C CA . ASP A 1 272 ? 2.656 -30 -2.713 1 83 272 ASP A CA 1
ATOM 2146 C C . ASP A 1 272 ? 1.854 -29.25 -1.655 1 83 272 ASP A C 1
ATOM 2148 O O . ASP A 1 272 ? 2.229 -28.156 -1.253 1 83 272 ASP A O 1
ATOM 2152 N N . ARG A 1 273 ? 0.823 -29.875 -1.265 1 85.81 273 ARG A N 1
ATOM 2153 C CA . ARG A 1 273 ? -0.137 -29.25 -0.368 1 85.81 273 ARG A CA 1
ATOM 2154 C C . ARG A 1 273 ? 0.486 -28.969 0.996 1 85.81 273 ARG A C 1
ATOM 2156 O O . ARG A 1 273 ? 0.185 -27.953 1.628 1 85.81 273 ARG A O 1
ATOM 2163 N N . GLU A 1 274 ? 1.299 -29.906 1.413 1 84.44 274 GLU A N 1
ATOM 2164 C CA . GLU A 1 274 ? 1.954 -29.719 2.707 1 84.44 274 GLU A CA 1
ATOM 2165 C C . GLU A 1 274 ? 2.908 -28.531 2.686 1 84.44 274 GLU A C 1
ATOM 2167 O O . GLU A 1 274 ? 2.967 -27.766 3.643 1 84.44 274 GLU A O 1
ATOM 2172 N N . GLU A 1 275 ? 3.6 -28.516 1.594 1 87.25 275 GLU A N 1
ATOM 2173 C CA . GLU A 1 275 ? 4.508 -27.375 1.456 1 87.25 275 GLU A CA 1
ATOM 2174 C C . GLU A 1 275 ? 3.738 -26.062 1.334 1 87.25 275 GLU A C 1
ATOM 2176 O O . GLU A 1 275 ? 4.164 -25.047 1.866 1 87.25 275 GLU A O 1
ATOM 2181 N N . ILE A 1 276 ? 2.678 -26.109 0.606 1 89.25 276 ILE A N 1
ATOM 2182 C CA . ILE A 1 276 ? 1.841 -24.922 0.471 1 89.25 276 ILE A CA 1
ATOM 2183 C C . ILE A 1 276 ? 1.363 -24.469 1.848 1 89.25 276 ILE A C 1
ATOM 2185 O O . ILE A 1 276 ? 1.394 -23.281 2.16 1 89.25 276 ILE A O 1
ATOM 2189 N N . ALA A 1 277 ? 0.94 -25.422 2.67 1 90 277 ALA A N 1
ATOM 2190 C CA . ALA A 1 277 ? 0.481 -25.109 4.02 1 90 277 ALA A CA 1
ATOM 2191 C C . ALA A 1 277 ? 1.61 -24.516 4.859 1 90 277 ALA A C 1
ATOM 2193 O O . ALA A 1 277 ? 1.416 -23.531 5.562 1 90 277 ALA A O 1
ATOM 2194 N N . ALA A 1 278 ? 2.738 -25.156 4.738 1 88 278 ALA A N 1
ATOM 2195 C CA . ALA A 1 278 ? 3.895 -24.688 5.496 1 88 278 ALA A CA 1
ATOM 2196 C C . ALA A 1 278 ? 4.285 -23.266 5.074 1 88 278 ALA A C 1
ATOM 2198 O O . ALA A 1 278 ? 4.582 -22.422 5.918 1 88 278 ALA A O 1
ATOM 2199 N N . VAL A 1 279 ? 4.336 -23.078 3.76 1 88.88 279 VAL A N 1
ATOM 2200 C CA . VAL A 1 279 ? 4.711 -21.781 3.229 1 88.88 279 VAL A CA 1
ATOM 2201 C C . VAL A 1 279 ? 3.684 -20.734 3.65 1 88.88 279 VAL A C 1
ATOM 2203 O O . VAL A 1 279 ? 4.035 -19.594 3.938 1 88.88 279 VAL A O 1
ATOM 2206 N N . THR A 1 280 ? 2.443 -21.062 3.654 1 89.81 280 THR A N 1
ATOM 2207 C CA . THR A 1 280 ? 1.387 -20.141 4.07 1 89.81 280 THR A CA 1
ATOM 2208 C C . THR A 1 280 ? 1.615 -19.672 5.5 1 89.81 280 THR A C 1
ATOM 2210 O O . THR A 1 280 ? 1.55 -18.469 5.781 1 89.81 280 THR A O 1
ATOM 2213 N N . ILE A 1 281 ? 1.888 -20.578 6.402 1 88.88 281 ILE A N 1
ATOM 2214 C CA . ILE A 1 281 ? 2.111 -20.25 7.805 1 88.88 281 ILE A CA 1
ATOM 2215 C C . ILE A 1 281 ? 3.385 -19.422 7.941 1 88.88 281 ILE A C 1
ATOM 2217 O O . ILE A 1 281 ? 3.438 -18.484 8.742 1 88.88 281 ILE A O 1
ATOM 2221 N N . ASP A 1 282 ? 4.352 -19.781 7.152 1 86.56 282 ASP A N 1
ATOM 2222 C CA . ASP A 1 282 ? 5.602 -19.016 7.16 1 86.56 282 ASP A CA 1
ATOM 2223 C C . ASP A 1 282 ? 5.367 -17.578 6.734 1 86.56 282 ASP A C 1
ATOM 2225 O O . ASP A 1 282 ? 6.004 -16.656 7.258 1 86.56 282 ASP A O 1
ATOM 2229 N N . ILE A 1 283 ? 4.551 -17.453 5.719 1 85.44 283 ILE A N 1
ATOM 2230 C CA . ILE A 1 283 ? 4.23 -16.109 5.234 1 85.44 283 ILE A CA 1
ATOM 2231 C C . ILE A 1 283 ? 3.598 -15.289 6.359 1 85.44 283 ILE A C 1
ATOM 2233 O O . ILE A 1 283 ? 3.977 -14.141 6.59 1 85.44 283 ILE A O 1
ATOM 2237 N N . VAL A 1 284 ? 2.668 -15.852 7.105 1 87.44 284 VAL A N 1
ATOM 2238 C CA . VAL A 1 284 ? 1.987 -15.148 8.188 1 87.44 284 VAL A CA 1
ATOM 2239 C C . VAL A 1 284 ? 2.988 -14.805 9.289 1 87.44 284 VAL A C 1
ATOM 2241 O O . VAL A 1 284 ? 2.967 -13.695 9.836 1 87.44 284 VAL A O 1
ATOM 2244 N N . ALA A 1 285 ? 3.873 -15.688 9.539 1 84.88 285 ALA A N 1
ATOM 2245 C CA . ALA A 1 285 ? 4.871 -15.484 10.586 1 84.88 285 ALA A CA 1
ATOM 2246 C C . ALA A 1 285 ? 5.848 -14.375 10.203 1 84.88 285 ALA A C 1
ATOM 2248 O O . ALA A 1 285 ? 6.422 -13.711 11.07 1 84.88 285 ALA A O 1
ATOM 2249 N N . GLY A 1 286 ? 6.012 -14.195 8.953 1 81.44 286 GLY A N 1
ATOM 2250 C CA . GLY A 1 286 ? 7.008 -13.242 8.492 1 81.44 286 GLY A CA 1
ATOM 2251 C C . GLY A 1 286 ? 6.453 -11.844 8.305 1 81.44 286 GLY A C 1
ATOM 2252 O O . GLY A 1 286 ? 7.211 -10.898 8.094 1 81.44 286 GLY A O 1
ATOM 2253 N N . ILE A 1 287 ? 5.207 -11.68 8.367 1 82.81 287 ILE A N 1
ATOM 2254 C CA . ILE A 1 287 ? 4.578 -10.383 8.164 1 82.81 287 ILE A CA 1
ATOM 2255 C C . ILE A 1 287 ? 3.984 -9.883 9.484 1 82.81 287 ILE A C 1
ATOM 2257 O O . ILE A 1 287 ? 3.023 -10.461 9.992 1 82.81 287 ILE A O 1
ATOM 2261 N N . ASP A 1 288 ? 4.441 -8.742 10.008 1 77 288 ASP A N 1
ATOM 2262 C CA . ASP A 1 288 ? 4.09 -8.219 11.328 1 77 288 ASP A CA 1
ATOM 2263 C C . ASP A 1 288 ? 2.596 -7.918 11.414 1 77 288 ASP A C 1
ATOM 2265 O O . ASP A 1 288 ? 1.999 -8.023 12.492 1 77 288 ASP A O 1
ATOM 2269 N N . SER A 1 289 ? 2.002 -7.605 10.289 1 80.56 289 SER A N 1
ATOM 2270 C CA . SER A 1 289 ? 0.601 -7.195 10.281 1 80.56 289 SER A CA 1
ATOM 2271 C C . SER A 1 289 ? -0.327 -8.406 10.383 1 80.56 289 SER A C 1
ATOM 2273 O O . SER A 1 289 ? -1.538 -8.25 10.555 1 80.56 289 SER A O 1
ATOM 2275 N N . LEU A 1 290 ? 0.263 -9.492 10.305 1 87.06 290 LEU A N 1
ATOM 2276 C CA . LEU A 1 290 ? -0.516 -10.719 10.445 1 87.06 290 LEU A CA 1
ATOM 2277 C C . LEU A 1 290 ? -0.188 -11.422 11.758 1 87.06 290 LEU A C 1
ATOM 2279 O O . LEU A 1 290 ? 0.902 -11.984 11.914 1 87.06 290 LEU A O 1
ATOM 2283 N N . PRO A 1 291 ? -1.15 -11.445 12.711 1 85.88 291 PRO A N 1
ATOM 2284 C CA . PRO A 1 291 ? -0.818 -11.898 14.062 1 85.88 291 PRO A CA 1
ATOM 2285 C C . PRO A 1 291 ? -0.637 -13.414 14.148 1 85.88 291 PRO A C 1
ATOM 2287 O O . PRO A 1 291 ? 0.483 -13.898 14.328 1 85.88 291 PRO A O 1
ATOM 2290 N N . ALA A 1 292 ? -1.739 -14.234 14.031 1 88.31 292 ALA A N 1
ATOM 2291 C CA . ALA A 1 292 ? -1.685 -15.695 14.086 1 88.31 292 ALA A CA 1
ATOM 2292 C C . ALA A 1 292 ? -2.623 -16.328 13.062 1 88.31 292 ALA A C 1
ATOM 2294 O O . ALA A 1 292 ? -3.705 -15.797 12.797 1 88.31 292 ALA A O 1
ATOM 2295 N N . ALA A 1 293 ? -2.109 -17.422 12.578 1 91.12 293 ALA A N 1
ATOM 2296 C CA . ALA A 1 293 ? -2.91 -18.062 11.547 1 91.12 293 ALA A CA 1
ATOM 2297 C C . ALA A 1 293 ? -3.039 -19.562 11.812 1 91.12 293 ALA A C 1
ATOM 2299 O O . ALA A 1 293 ? -2.195 -20.156 12.492 1 91.12 293 ALA A O 1
ATOM 2300 N N . ARG A 1 294 ? -4.121 -20.141 11.422 1 90.06 294 ARG A N 1
ATOM 2301 C CA . ARG A 1 294 ? -4.375 -21.578 11.352 1 90.06 294 ARG A CA 1
ATOM 2302 C C . ARG A 1 294 ? -4.957 -21.969 9.992 1 90.06 294 ARG A C 1
ATOM 2304 O O . ARG A 1 294 ? -5.879 -21.312 9.5 1 90.06 294 ARG A O 1
ATOM 2311 N N . LEU A 1 295 ? -4.301 -22.891 9.406 1 92.38 295 LEU A N 1
ATOM 2312 C CA . LEU A 1 295 ? -4.777 -23.406 8.125 1 92.38 295 LEU A CA 1
ATOM 2313 C C . LEU A 1 295 ? -5.305 -24.828 8.273 1 92.38 295 LEU A C 1
ATOM 2315 O O . LEU A 1 295 ? -4.598 -25.719 8.766 1 92.38 295 LEU A O 1
ATOM 2319 N N . VAL A 1 296 ? -6.562 -25 7.949 1 90.38 296 VAL A N 1
ATOM 2320 C CA . VAL A 1 296 ? -7.191 -26.328 7.969 1 90.38 296 VAL A CA 1
ATOM 2321 C C . VAL A 1 296 ? -7.504 -26.766 6.543 1 90.38 296 VAL A C 1
ATOM 2323 O O . VAL A 1 296 ? -8.312 -26.141 5.855 1 90.38 296 VAL A O 1
ATOM 2326 N N . LEU A 1 297 ? -6.84 -27.766 6.059 1 89.31 297 LEU A N 1
ATOM 2327 C CA . LEU A 1 297 ? -7.066 -28.281 4.715 1 89.31 297 LEU A CA 1
ATOM 2328 C C . LEU A 1 297 ? -7.934 -29.531 4.75 1 89.31 297 LEU A C 1
ATOM 2330 O O . LEU A 1 297 ? -7.785 -30.359 5.645 1 89.31 297 LEU A O 1
ATOM 2334 N N . ASP A 1 298 ? -8.875 -29.562 3.844 1 82.56 298 ASP A N 1
ATOM 2335 C CA . ASP A 1 298 ? -9.742 -30.734 3.729 1 82.56 298 ASP A CA 1
ATOM 2336 C C . ASP A 1 298 ? -8.992 -31.922 3.123 1 82.56 298 ASP A C 1
ATOM 2338 O O . ASP A 1 298 ? -8.016 -31.734 2.395 1 82.56 298 ASP A O 1
ATOM 2342 N N . ALA A 1 299 ? -9.359 -33.125 3.629 1 66.62 299 ALA A N 1
ATOM 2343 C CA . ALA A 1 299 ? -8.766 -34.344 3.105 1 66.62 299 ALA A CA 1
ATOM 2344 C C . ALA A 1 299 ? -8.984 -34.469 1.601 1 66.62 299 ALA A C 1
ATOM 2346 O O . ALA A 1 299 ? -10.039 -34.094 1.09 1 66.62 299 ALA A O 1
ATOM 2347 N N . GLU A 1 300 ? -7.938 -34.344 0.993 1 60.56 300 GLU A N 1
ATOM 2348 C CA . GLU A 1 300 ? -8.141 -34.531 -0.44 1 60.56 300 GLU A CA 1
ATOM 2349 C C . GLU A 1 300 ? -8.859 -35.844 -0.727 1 60.56 300 GLU A C 1
ATOM 2351 O O . GLU A 1 300 ? -8.984 -36.688 0.159 1 60.56 300 GLU A O 1
ATOM 2356 N N . ASP A 1 301 ? -8.836 -36.562 -1.974 1 45.75 301 ASP A N 1
ATOM 2357 C CA . ASP A 1 301 ? -9.438 -37.781 -2.545 1 45.75 301 ASP A CA 1
ATOM 2358 C C . ASP A 1 301 ? -9.555 -38.875 -1.497 1 45.75 301 ASP A C 1
ATOM 2360 O O . ASP A 1 301 ? -8.859 -39.906 -1.574 1 45.75 301 ASP A O 1
ATOM 2364 N N . GLY A 1 302 ? -10.359 -38.938 -0.362 1 42.44 302 GLY A N 1
ATOM 2365 C CA . GLY A 1 302 ? -10.789 -40 0.533 1 42.44 302 GLY A CA 1
ATOM 2366 C C . GLY A 1 302 ? -9.75 -40.344 1.568 1 42.44 302 GLY A C 1
ATOM 2367 O O . GLY A 1 302 ? -10.023 -41.125 2.494 1 42.44 302 GLY A O 1
ATOM 2368 N N . GLU A 1 303 ? -8.492 -40.469 1.337 1 43.16 303 GLU A N 1
ATOM 2369 C CA . GLU A 1 303 ? -7.66 -41.281 2.217 1 43.16 303 GLU A CA 1
ATOM 2370 C C . GLU A 1 303 ? -7.211 -40.469 3.441 1 43.16 303 GLU A C 1
ATOM 2372 O O . GLU A 1 303 ? -6.746 -41.062 4.426 1 43.16 303 GLU A O 1
ATOM 2377 N N . GLY A 1 304 ? -7.062 -39.062 3.492 1 41.75 304 GLY A N 1
ATOM 2378 C CA . GLY A 1 304 ? -6.418 -38.562 4.703 1 41.75 304 GLY A CA 1
ATOM 2379 C C . GLY A 1 304 ? -7.172 -37.438 5.359 1 41.75 304 GLY A C 1
ATOM 2380 O O . GLY A 1 304 ? -8.039 -36.812 4.738 1 41.75 304 GLY A O 1
ATOM 2381 N N . ASP A 1 305 ? -7.211 -37.438 6.746 1 43.47 305 ASP A N 1
ATOM 2382 C CA . ASP A 1 305 ? -7.742 -36.469 7.695 1 43.47 305 ASP A CA 1
ATOM 2383 C C . ASP A 1 305 ? -7.246 -35.062 7.375 1 43.47 305 ASP A C 1
ATOM 2385 O O . ASP A 1 305 ? -6.086 -34.875 6.992 1 43.47 305 ASP A O 1
ATOM 2389 N N . GLY A 1 306 ? -8.117 -34.219 7.094 1 47.81 306 GLY A N 1
ATOM 2390 C CA . GLY A 1 306 ? -7.836 -32.812 6.965 1 47.81 306 GLY A CA 1
ATOM 2391 C C . GLY A 1 306 ? -6.75 -32.312 7.914 1 47.81 306 GLY A C 1
ATOM 2392 O O . GLY A 1 306 ? -6.762 -32.656 9.102 1 47.81 306 GLY A O 1
ATOM 2393 N N . ARG A 1 307 ? -5.461 -32.125 7.492 1 56.16 307 ARG A N 1
ATOM 2394 C CA . ARG A 1 307 ? -4.355 -31.656 8.32 1 56.16 307 ARG A CA 1
ATOM 2395 C C . ARG A 1 307 ? -4.441 -30.141 8.555 1 56.16 307 ARG A C 1
ATOM 2397 O O . ARG A 1 307 ? -4.711 -29.391 7.621 1 56.16 307 ARG A O 1
ATOM 2404 N N . ALA A 1 308 ? -4.613 -29.781 9.805 1 56 308 ALA A N 1
ATOM 2405 C CA . ALA A 1 308 ? -4.496 -28.375 10.219 1 56 308 ALA A CA 1
ATOM 2406 C C . ALA A 1 308 ? -3.037 -28 10.469 1 56 308 ALA A C 1
ATOM 2408 O O . ALA A 1 308 ? -2.289 -28.766 11.086 1 56 308 ALA A O 1
ATOM 2409 N N . VAL A 1 309 ? -2.471 -27.062 9.773 1 58.72 309 VAL A N 1
ATOM 2410 C CA . VAL A 1 309 ? -1.151 -26.484 10.016 1 58.72 309 VAL A CA 1
ATOM 2411 C C . VAL A 1 309 ? -1.297 -25.109 10.664 1 58.72 309 VAL A C 1
ATOM 2413 O O . VAL A 1 309 ? -2.113 -24.297 10.227 1 58.72 309 VAL A O 1
ATOM 2416 N N . GLU A 1 310 ? -0.69 -24.984 11.906 1 58.75 310 GLU A N 1
ATOM 2417 C CA . GLU A 1 310 ? -0.773 -23.734 12.641 1 58.75 310 GLU A CA 1
ATOM 2418 C C . GLU A 1 310 ? 0.58 -23.031 12.68 1 58.75 310 GLU A C 1
ATOM 2420 O O . GLU A 1 310 ? 1.625 -23.672 12.719 1 58.75 310 GLU A O 1
ATOM 2425 N N . GLY A 1 311 ? 0.828 -21.828 12.141 1 50.47 311 GLY A N 1
ATOM 2426 C CA . GLY A 1 311 ? 2.004 -20.984 12.289 1 50.47 311 GLY A CA 1
ATOM 2427 C C . GLY A 1 311 ? 1.668 -19.531 12.586 1 50.47 311 GLY A C 1
ATOM 2428 O O . GLY A 1 311 ? 0.539 -19.094 12.359 1 50.47 311 GLY A O 1
ATOM 2429 N N . GLY A 1 312 ? 2.9 -18.656 13.43 1 50.84 312 GLY A N 1
ATOM 2430 C CA . GLY A 1 312 ? 2.666 -17.266 13.75 1 50.84 312 GLY A CA 1
ATOM 2431 C C . GLY A 1 312 ? 3.945 -16.453 13.859 1 50.84 312 GLY A C 1
ATOM 2432 O O . GLY A 1 312 ? 5.035 -17.016 13.961 1 50.84 312 GLY A O 1
ATOM 2433 N N . GLY A 1 313 ? 4.301 -15.258 13.289 1 42.78 313 GLY A N 1
ATOM 2434 C CA . GLY A 1 313 ? 5.414 -14.328 13.438 1 42.78 313 GLY A CA 1
ATOM 2435 C C . GLY A 1 313 ? 5.805 -14.086 14.875 1 42.78 313 GLY A C 1
ATOM 2436 O O . GLY A 1 313 ? 4.945 -13.977 15.75 1 42.78 313 GLY A O 1
ATOM 2437 N N . GLU A 1 314 ? 7.355 -14.492 15.242 1 32.62 314 GLU A N 1
ATOM 2438 C CA . GLU A 1 314 ? 7.98 -14.023 16.484 1 32.62 314 GLU A CA 1
ATOM 2439 C C . GLU A 1 314 ? 8.07 -12.5 16.516 1 32.62 314 GLU A C 1
ATOM 2441 O O . GLU A 1 314 ? 8.594 -11.883 15.578 1 32.62 314 GLU A O 1
ATOM 2446 N N . THR A 1 315 ? 7.746 -11.633 17.156 1 31.75 315 THR A N 1
ATOM 2447 C CA . THR A 1 315 ? 8.234 -10.289 17.453 1 31.75 315 THR A CA 1
ATOM 2448 C C . THR A 1 315 ? 9.703 -10.328 17.875 1 31.75 315 THR A C 1
ATOM 2450 O O . THR A 1 315 ? 10.211 -11.383 18.266 1 31.75 315 THR A O 1
ATOM 2453 N N . GLY A 1 316 ? 10.938 -9.375 17.984 1 26.95 316 GLY A N 1
ATOM 2454 C CA . GLY A 1 316 ? 12.25 -9.234 18.594 1 26.95 316 GLY A CA 1
ATOM 2455 C C . GLY A 1 316 ? 12.461 -10.164 19.781 1 26.95 316 GLY A C 1
ATOM 2456 O O . GLY A 1 316 ? 13.461 -10.883 19.844 1 26.95 316 GLY A O 1
ATOM 2457 N N . GLU A 1 317 ? 13.07 -9.719 21.109 1 22.17 317 GLU A N 1
ATOM 2458 C CA . GLU A 1 317 ? 13.375 -10.594 22.234 1 22.17 317 GLU A CA 1
ATOM 2459 C C . GLU A 1 317 ? 12.695 -11.953 22.062 1 22.17 317 GLU A C 1
ATOM 2461 O O . GLU A 1 317 ? 11.734 -12.086 21.297 1 22.17 317 GLU A O 1
ATOM 2466 N N . ASP A 1 318 ? 13.492 -13.094 22.938 1 21.33 318 ASP A N 1
ATOM 2467 C CA . ASP A 1 318 ? 13.523 -14.516 23.25 1 21.33 318 ASP A CA 1
ATOM 2468 C C . ASP A 1 318 ? 12.133 -15.141 23.094 1 21.33 318 ASP A C 1
ATOM 2470 O O . ASP A 1 318 ? 11.891 -16.25 23.594 1 21.33 318 ASP A O 1
ATOM 2474 N N . LYS A 1 319 ? 11.203 -14.289 23.031 1 18.91 319 LYS A N 1
ATOM 2475 C CA . LYS A 1 319 ? 10.055 -14.977 23.625 1 18.91 319 LYS A CA 1
ATOM 2476 C C . LYS A 1 319 ? 9.641 -16.172 22.766 1 18.91 319 LYS A C 1
ATOM 2478 O O . LYS A 1 319 ? 9.32 -16.031 21.594 1 18.91 319 LYS A O 1
ATOM 2483 N N . ARG A 1 320 ? 10.469 -17.422 22.938 1 19.14 320 ARG A N 1
ATOM 2484 C CA . ARG A 1 320 ? 10 -18.781 22.656 1 19.14 320 ARG A CA 1
ATOM 2485 C C . ARG A 1 320 ? 8.516 -18.781 22.312 1 19.14 320 ARG A C 1
ATOM 2487 O O . ARG A 1 320 ? 7.691 -18.25 23.062 1 19.14 320 ARG A O 1
ATOM 2494 N N . ILE A 1 321 ? 8.164 -18.672 21.188 1 22.91 321 ILE A N 1
ATOM 2495 C CA . ILE A 1 321 ? 6.762 -19.047 21.156 1 22.91 321 ILE A CA 1
ATOM 2496 C C . ILE A 1 321 ? 6.582 -20.406 21.844 1 22.91 321 ILE A C 1
ATOM 2498 O O . ILE A 1 321 ? 6.746 -21.453 21.219 1 22.91 321 ILE A O 1
ATOM 2502 N N . GLU A 1 322 ? 7.574 -20.719 22.828 1 21.66 322 GLU A N 1
ATOM 2503 C CA . GLU A 1 322 ? 7.297 -21.891 23.656 1 21.66 322 GLU A CA 1
ATOM 2504 C C . GLU A 1 322 ? 5.797 -22.156 23.75 1 21.66 322 GLU A C 1
ATOM 2506 O O . GLU A 1 322 ? 4.984 -21.281 23.438 1 21.66 322 GLU A O 1
ATOM 2511 N N . GLU A 1 323 ? 5.367 -23.328 24.156 1 22.16 323 GLU A N 1
ATOM 2512 C CA . GLU A 1 323 ? 4.262 -23.984 24.844 1 22.16 323 GLU A CA 1
ATOM 2513 C C . GLU A 1 323 ? 3.482 -22.969 25.703 1 22.16 323 GLU A C 1
ATOM 2515 O O . GLU A 1 323 ? 2.635 -23.359 26.5 1 22.16 323 GLU A O 1
ATOM 2520 N N . ARG A 1 324 ? 4.051 -21.719 26.172 1 24.66 324 ARG A N 1
ATOM 2521 C CA . ARG A 1 324 ? 4.418 -21.5 27.562 1 24.66 324 ARG A CA 1
ATOM 2522 C C . ARG A 1 324 ? 3.387 -22.109 28.516 1 24.66 324 ARG A C 1
ATOM 2524 O O . ARG A 1 324 ? 2.254 -22.375 28.109 1 24.66 324 ARG A O 1
ATOM 2531 N N . SER A 1 325 ? 3.326 -21.672 29.719 1 26.62 325 SER A N 1
ATOM 2532 C CA . SER A 1 325 ? 2.611 -21.969 30.953 1 26.62 325 SER A CA 1
ATOM 2533 C C . SER A 1 325 ? 1.121 -22.172 30.688 1 26.62 325 SER A C 1
ATOM 2535 O O . SER A 1 325 ? 0.627 -21.859 29.609 1 26.62 325 SER A O 1
ATOM 2537 N N . GLU A 1 326 ? 0.099 -21.75 31.453 1 27.61 326 GLU A N 1
ATOM 2538 C CA . GLU A 1 326 ? -1.163 -21.406 32.094 1 27.61 326 GLU A CA 1
ATOM 2539 C C . GLU A 1 326 ? -1.96 -20.422 31.25 1 27.61 326 GLU A C 1
ATOM 2541 O O . GLU A 1 326 ? -3.186 -20.516 31.172 1 27.61 326 GLU A O 1
ATOM 2546 N N . ASN A 1 327 ? -1.598 -18.734 30.828 1 31.84 327 ASN A N 1
ATOM 2547 C CA . ASN A 1 327 ? -2.764 -17.906 30.531 1 31.84 327 ASN A CA 1
ATOM 2548 C C . ASN A 1 327 ? -3.055 -17.875 29.031 1 31.84 327 ASN A C 1
ATOM 2550 O O . ASN A 1 327 ? -4.184 -18.125 28.609 1 31.84 327 ASN A O 1
ATOM 2554 N N . GLY A 1 328 ? -2.621 -16.844 27.656 1 39.31 328 GLY A N 1
ATOM 2555 C CA . GLY A 1 328 ? -3.508 -16.391 26.594 1 39.31 328 GLY A CA 1
ATOM 2556 C C . GLY A 1 328 ? -3.479 -17.281 25.375 1 39.31 328 GLY A C 1
ATOM 2557 O O . GLY A 1 328 ? -2.99 -16.875 24.312 1 39.31 328 GLY A O 1
ATOM 2558 N N . GLU A 1 329 ? -3.117 -18.375 24.766 1 50.41 329 GLU A N 1
ATOM 2559 C CA . GLU A 1 329 ? -3.436 -19.406 23.781 1 50.41 329 GLU A CA 1
ATOM 2560 C C . GLU A 1 329 ? -4.789 -19.156 23.125 1 50.41 329 GLU A C 1
ATOM 2562 O O . GLU A 1 329 ? -5.785 -18.938 23.812 1 50.41 329 GLU A O 1
ATOM 2567 N N . ILE A 1 330 ? -4.52 -18.516 21.547 1 66.19 330 ILE A N 1
ATOM 2568 C CA . ILE A 1 330 ? -5.836 -18.375 20.922 1 66.19 330 ILE A CA 1
ATOM 2569 C C . ILE A 1 330 ? -6.551 -19.734 20.953 1 66.19 330 ILE A C 1
ATOM 2571 O O . ILE A 1 330 ? -5.988 -20.75 20.516 1 66.19 330 ILE A O 1
ATOM 2575 N N . ALA A 1 331 ? -7.43 -19.875 21.797 1 72.62 331 ALA A N 1
ATOM 2576 C CA . ALA A 1 331 ? -8.336 -21.016 21.734 1 72.62 331 ALA A CA 1
ATOM 2577 C C . ALA A 1 331 ? -9.18 -20.984 20.453 1 72.62 331 ALA A C 1
ATOM 2579 O O . ALA A 1 331 ? -10.211 -20.312 20.406 1 72.62 331 ALA A O 1
ATOM 2580 N N . TRP A 1 332 ? -8.508 -21.594 19.422 1 81.5 332 TRP A N 1
ATOM 2581 C CA . TRP A 1 332 ? -9.203 -21.578 18.141 1 81.5 332 TRP A CA 1
ATOM 2582 C C . TRP A 1 332 ? -10.547 -22.297 18.25 1 81.5 332 TRP A C 1
ATOM 2584 O O . TRP A 1 332 ? -10.625 -23.406 18.781 1 81.5 332 TRP A O 1
ATOM 2594 N N . ASP A 1 333 ? -11.555 -21.703 17.906 1 81.69 333 ASP A N 1
ATOM 2595 C CA . ASP A 1 333 ? -12.875 -22.297 17.844 1 81.69 333 ASP A CA 1
ATOM 2596 C C . ASP A 1 333 ? -13.031 -23.141 16.578 1 81.69 333 ASP A C 1
ATOM 2598 O O . ASP A 1 333 ? -13.266 -22.609 15.484 1 81.69 333 ASP A O 1
ATOM 2602 N N . GLU A 1 334 ? -13.008 -24.453 16.719 1 82.81 334 GLU A N 1
ATOM 2603 C CA . GLU A 1 334 ? -13.086 -25.375 15.594 1 82.81 334 GLU A CA 1
ATOM 2604 C C . GLU A 1 334 ? -14.414 -25.234 14.852 1 82.81 334 GLU A C 1
ATOM 2606 O O . GLU A 1 334 ? -14.477 -25.438 13.641 1 82.81 334 GLU A O 1
ATOM 2611 N N . THR A 1 335 ? -15.328 -24.828 15.586 1 84.81 335 THR A N 1
ATOM 2612 C CA . THR A 1 335 ? -16.656 -24.719 14.992 1 84.81 335 THR A CA 1
ATOM 2613 C C . THR A 1 335 ? -16.688 -23.609 13.945 1 84.81 335 THR A C 1
ATOM 2615 O O . THR A 1 335 ? -17.422 -23.703 12.953 1 84.81 335 THR A O 1
ATOM 2618 N N . SER A 1 336 ? -15.898 -22.672 14.234 1 88.88 336 SER A N 1
ATOM 2619 C CA . SER A 1 336 ? -15.891 -21.562 13.273 1 88.88 336 SER A CA 1
ATOM 2620 C C . SER A 1 336 ? -15.25 -22 11.961 1 88.88 336 SER A C 1
ATOM 2622 O O . SER A 1 336 ? -15.641 -21.516 10.891 1 88.88 336 SER A O 1
ATOM 2624 N N . PHE A 1 337 ? -14.328 -22.891 11.969 1 89.5 337 PHE A N 1
ATOM 2625 C CA . PHE A 1 337 ? -13.695 -23.391 10.75 1 89.5 337 PHE A CA 1
ATOM 2626 C C . PHE A 1 337 ? -14.664 -24.25 9.953 1 89.5 337 PHE A C 1
ATOM 2628 O O . PHE A 1 337 ? -14.766 -24.125 8.734 1 89.5 337 PHE A O 1
ATOM 2635 N N . GLU A 1 338 ? -15.344 -25.047 10.68 1 87.81 338 GLU A N 1
ATOM 2636 C CA . GLU A 1 338 ? -16.312 -25.906 10.031 1 87.81 338 GLU A CA 1
ATOM 2637 C C . GLU A 1 338 ? -17.438 -25.109 9.367 1 87.81 338 GLU A C 1
ATOM 2639 O O . GLU A 1 338 ? -17.859 -25.422 8.258 1 87.81 338 GLU A O 1
ATOM 2644 N N . ARG A 1 339 ? -17.828 -24.156 10.109 1 88.94 339 ARG A N 1
ATOM 2645 C CA . ARG A 1 339 ? -18.906 -23.328 9.586 1 88.94 339 ARG A CA 1
ATOM 2646 C C . ARG A 1 339 ? -18.469 -22.594 8.32 1 88.94 339 ARG A C 1
ATOM 2648 O O . ARG A 1 339 ? -19.234 -22.453 7.367 1 88.94 339 ARG A O 1
ATOM 2655 N N . ALA A 1 340 ? -17.281 -22.109 8.344 1 91.44 340 ALA A N 1
ATOM 2656 C CA . ALA A 1 340 ? -16.766 -21.406 7.176 1 91.44 340 ALA A CA 1
ATOM 2657 C C . ALA A 1 340 ? -16.609 -22.344 5.988 1 91.44 340 ALA A C 1
ATOM 2659 O O . ALA A 1 340 ? -16.922 -21.984 4.852 1 91.44 340 ALA A O 1
ATOM 2660 N N . ALA A 1 341 ? -16.188 -23.516 6.254 1 88.06 341 ALA A N 1
ATOM 2661 C CA . ALA A 1 341 ? -15.992 -24.5 5.195 1 88.06 341 ALA A CA 1
ATOM 2662 C C . ALA A 1 341 ? -17.328 -24.891 4.562 1 88.06 341 ALA A C 1
ATOM 2664 O O . ALA A 1 341 ? -17.438 -25.016 3.34 1 88.06 341 ALA A O 1
ATOM 2665 N N . THR A 1 342 ? -18.297 -25.047 5.328 1 85.56 342 THR A N 1
ATOM 2666 C CA . THR A 1 342 ? -19.609 -25.516 4.871 1 85.56 342 THR A CA 1
ATOM 2667 C C . THR A 1 342 ? -20.344 -24.391 4.141 1 85.56 342 THR A C 1
ATOM 2669 O O . THR A 1 342 ? -20.969 -24.625 3.104 1 85.56 342 THR A O 1
ATOM 2672 N N . SER A 1 343 ? -20.266 -23.219 4.723 1 85.75 343 SER A N 1
ATOM 2673 C CA . SER A 1 343 ? -21 -22.109 4.133 1 85.75 343 SER A CA 1
ATOM 2674 C C . SER A 1 343 ? -20.281 -21.547 2.906 1 85.75 343 SER A C 1
ATOM 2676 O O . SER A 1 343 ? -20.922 -20.969 2.021 1 85.75 343 SER A O 1
ATOM 2678 N N . GLY A 1 344 ? -19.031 -21.672 2.875 1 87.94 344 GLY A N 1
ATOM 2679 C CA . GLY A 1 344 ? -18.234 -21.094 1.811 1 87.94 344 GLY A CA 1
ATOM 2680 C C . GLY A 1 344 ? -18.109 -19.594 1.908 1 87.94 344 GLY A C 1
ATOM 2681 O O . GLY A 1 344 ? -17.719 -18.922 0.947 1 87.94 344 GLY A O 1
ATOM 2682 N N . GLU A 1 345 ? -18.531 -19.094 3.074 1 86.94 345 GLU A N 1
ATOM 2683 C CA . GLU A 1 345 ? -18.5 -17.641 3.268 1 86.94 345 GLU A CA 1
ATOM 2684 C C . GLU A 1 345 ? -17.484 -17.25 4.344 1 86.94 345 GLU A C 1
ATOM 2686 O O . GLU A 1 345 ? -17.203 -18.047 5.254 1 86.94 345 GLU A O 1
ATOM 2691 N N . THR A 1 346 ? -17.016 -16.031 4.176 1 89.12 346 THR A N 1
ATOM 2692 C CA . THR A 1 346 ? -16.094 -15.5 5.176 1 89.12 346 THR A CA 1
ATOM 2693 C C . THR A 1 346 ? -16.812 -15.219 6.488 1 89.12 346 THR A C 1
ATOM 2695 O O . THR A 1 346 ? -17.922 -14.664 6.492 1 89.12 346 THR A O 1
ATOM 2698 N N . LEU A 1 347 ? -16.203 -15.602 7.625 1 91.31 347 LEU A N 1
ATOM 2699 C CA . LEU A 1 347 ? -16.766 -15.336 8.945 1 91.31 347 LEU A CA 1
ATOM 2700 C C . LEU A 1 347 ? -15.891 -14.344 9.711 1 91.31 347 LEU A C 1
ATOM 2702 O O . LEU A 1 347 ? -14.664 -14.484 9.734 1 91.31 347 LEU A O 1
ATOM 2706 N N . TYR A 1 348 ? -16.531 -13.344 10.258 1 90.12 348 TYR A N 1
ATOM 2707 C CA . TYR A 1 348 ? -15.852 -12.391 11.133 1 90.12 348 TYR A CA 1
ATOM 2708 C C . TYR A 1 348 ? -16.219 -12.633 12.594 1 90.12 348 TYR A C 1
ATOM 2710 O O . TYR A 1 348 ? -17.406 -12.648 12.945 1 90.12 348 TYR A O 1
ATOM 2718 N N . LEU A 1 349 ? -15.203 -12.82 13.359 1 89.19 349 LEU A N 1
ATOM 2719 C CA . LEU A 1 349 ? -15.422 -13.102 14.773 1 89.19 349 LEU A CA 1
ATOM 2720 C C . LEU A 1 349 ? -15.281 -11.828 15.602 1 89.19 349 LEU A C 1
ATOM 2722 O O . LEU A 1 349 ? -14.266 -11.141 15.523 1 89.19 349 LEU A O 1
ATOM 2726 N N . ALA A 1 350 ? -16.297 -11.562 16.375 1 86 350 ALA A N 1
ATOM 2727 C CA . ALA A 1 350 ? -16.281 -10.391 17.234 1 86 350 ALA A CA 1
ATOM 2728 C C . ALA A 1 350 ? -15.586 -10.688 18.562 1 86 350 ALA A C 1
ATOM 2730 O O . ALA A 1 350 ? -15.258 -11.844 18.844 1 86 350 ALA A O 1
ATOM 2731 N N . ASP A 1 351 ? -15.328 -9.664 19.344 1 79.62 351 ASP A N 1
ATOM 2732 C CA . ASP A 1 351 ? -14.625 -9.766 20.609 1 79.62 351 ASP A CA 1
ATOM 2733 C C . ASP A 1 351 ? -15.422 -10.602 21.609 1 79.62 351 ASP A C 1
ATOM 2735 O O . ASP A 1 351 ? -14.844 -11.172 22.547 1 79.62 351 ASP A O 1
ATOM 2739 N N . ASP A 1 352 ? -16.719 -10.641 21.375 1 77.44 352 ASP A N 1
ATOM 2740 C CA . ASP A 1 352 ? -17.531 -11.398 22.312 1 77.44 352 ASP A CA 1
ATOM 2741 C C . ASP A 1 352 ? -17.672 -12.859 21.875 1 77.44 352 ASP A C 1
ATOM 2743 O O . ASP A 1 352 ? -18.422 -13.625 22.484 1 77.44 352 ASP A O 1
ATOM 2747 N N . GLY A 1 353 ? -16.984 -13.25 20.859 1 76.12 353 GLY A N 1
ATOM 2748 C CA . GLY A 1 353 ? -16.984 -14.625 20.391 1 76.12 353 GLY A CA 1
ATOM 2749 C C . GLY A 1 353 ? -18.047 -14.883 19.344 1 76.12 353 GLY A C 1
ATOM 2750 O O . GLY A 1 353 ? -18.078 -15.961 18.734 1 76.12 353 GLY A O 1
ATOM 2751 N N . SER A 1 354 ? -18.859 -13.828 19.109 1 82.25 354 SER A N 1
ATOM 2752 C CA . SER A 1 354 ? -19.906 -14.008 18.125 1 82.25 354 SER A CA 1
ATOM 2753 C C . SER A 1 354 ? -19.406 -13.742 16.703 1 82.25 354 SER A C 1
ATOM 2755 O O . SER A 1 354 ? -18.328 -13.156 16.531 1 82.25 354 SER A O 1
ATOM 2757 N N . VAL A 1 355 ? -20.141 -14.359 15.758 1 85.81 355 VAL A N 1
ATOM 2758 C CA . VAL A 1 355 ? -19.844 -14.125 14.352 1 85.81 355 VAL A CA 1
ATOM 2759 C C . VAL A 1 355 ? -20.703 -12.984 13.82 1 85.81 355 VAL A C 1
ATOM 2761 O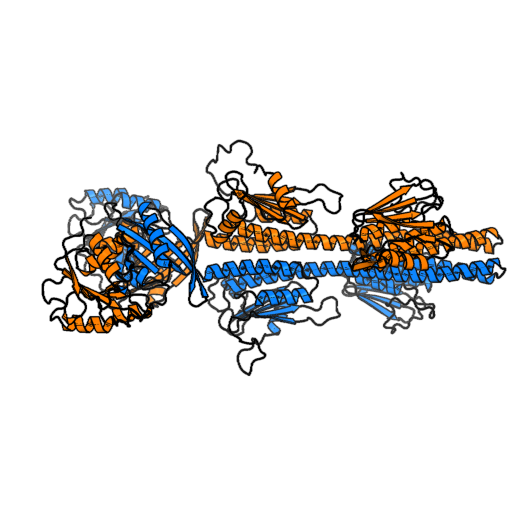 O . VAL A 1 355 ? -21.906 -12.914 14.109 1 85.81 355 VAL A O 1
ATOM 2764 N N . LEU A 1 356 ? -20 -12.109 13.086 1 82.88 356 LEU A N 1
ATOM 2765 C CA . LEU A 1 356 ? -20.75 -10.984 12.523 1 82.88 356 LEU A CA 1
ATOM 2766 C C . LEU A 1 356 ? -21.797 -11.461 11.531 1 82.88 356 LEU A C 1
ATOM 2768 O O . LEU A 1 356 ? -21.547 -12.375 10.742 1 82.88 356 LEU A O 1
ATOM 2772 N N . THR A 1 357 ? -22.859 -10.82 11.656 1 76.56 357 THR A N 1
ATOM 2773 C CA . THR A 1 357 ? -23.953 -11.141 10.734 1 76.56 357 THR A CA 1
ATOM 2774 C C . THR A 1 357 ? -23.703 -10.5 9.367 1 76.56 357 THR A C 1
ATOM 2776 O O . THR A 1 357 ? -22.781 -9.688 9.211 1 76.56 357 THR A O 1
ATOM 2779 N N . GLY A 1 358 ? -24.469 -10.898 8.32 1 72.62 358 GLY A N 1
ATOM 2780 C CA . GLY A 1 358 ? -24.359 -10.367 6.973 1 72.62 358 GLY A CA 1
ATOM 2781 C C . GLY A 1 358 ? -24.328 -8.852 6.938 1 72.62 358 GLY A C 1
ATOM 2782 O O . GLY A 1 358 ? -23.359 -8.258 6.457 1 72.62 358 GLY A O 1
ATOM 2783 N N . PRO A 1 359 ? -25.344 -8.297 7.555 1 68.19 359 PRO A N 1
ATOM 2784 C CA . PRO A 1 359 ? -25.375 -6.832 7.535 1 68.19 359 PRO A CA 1
ATOM 2785 C C . PRO A 1 359 ? -24.203 -6.199 8.289 1 68.19 359 PRO A C 1
ATOM 2787 O O . PRO A 1 359 ? -23.672 -5.172 7.863 1 68.19 359 PRO A O 1
ATOM 2790 N N . GLN A 1 360 ? -23.875 -6.84 9.422 1 71.75 360 GLN A N 1
ATOM 2791 C CA . GLN A 1 360 ? -22.75 -6.32 10.203 1 71.75 360 GLN A CA 1
ATOM 2792 C C . GLN A 1 360 ? -21.453 -6.402 9.406 1 71.75 360 GLN A C 1
ATOM 2794 O O . GLN A 1 360 ? -20.609 -5.496 9.484 1 71.75 360 GLN A O 1
ATOM 2799 N N . ARG A 1 361 ? -21.391 -7.5 8.719 1 70.38 361 ARG A N 1
ATOM 2800 C CA . ARG A 1 361 ? -20.203 -7.699 7.898 1 70.38 361 ARG A CA 1
ATOM 2801 C C . ARG A 1 361 ? -20.094 -6.617 6.832 1 70.38 361 ARG A C 1
ATOM 2803 O O . ARG A 1 361 ? -19.016 -6.047 6.633 1 70.38 361 ARG A O 1
ATOM 2810 N N . ARG A 1 362 ? -21.141 -6.305 6.215 1 64.62 362 ARG A N 1
ATOM 2811 C CA . ARG A 1 362 ? -21.125 -5.301 5.156 1 64.62 362 ARG A CA 1
ATOM 2812 C C . ARG A 1 362 ? -20.766 -3.926 5.715 1 64.62 362 ARG A C 1
ATOM 2814 O O . ARG A 1 362 ? -20.016 -3.18 5.094 1 64.62 362 ARG A O 1
ATOM 2821 N N . GLU A 1 363 ? -21.359 -3.615 6.863 1 61.84 363 GLU A N 1
ATOM 2822 C CA . GLU A 1 363 ? -21.062 -2.344 7.512 1 61.84 363 GLU A CA 1
ATOM 2823 C C . GLU A 1 363 ? -19.562 -2.234 7.828 1 61.84 363 GLU A C 1
ATOM 2825 O O . GLU A 1 363 ? -18.969 -1.178 7.637 1 61.84 363 GLU A O 1
ATOM 2830 N N . TYR A 1 364 ? -19.125 -3.416 8.312 1 62.91 364 TYR A N 1
ATOM 2831 C CA . TYR A 1 364 ? -17.703 -3.449 8.648 1 62.91 364 TYR A CA 1
ATOM 2832 C C . TYR A 1 364 ? -16.844 -3.244 7.41 1 62.91 364 TYR A C 1
ATOM 2834 O O . TYR A 1 364 ? -15.883 -2.471 7.438 1 62.91 364 TYR A O 1
ATOM 2842 N N . GLU A 1 365 ? -17.188 -3.857 6.391 1 61.34 365 GLU A N 1
ATOM 2843 C CA . GLU A 1 365 ? -16.406 -3.785 5.16 1 61.34 365 GLU A CA 1
ATOM 2844 C C . GLU A 1 365 ? -16.5 -2.398 4.531 1 61.34 365 GLU A C 1
ATOM 2846 O O . GLU A 1 365 ? -15.531 -1.926 3.916 1 61.34 365 GLU A O 1
ATOM 2851 N N . ASP A 1 366 ? -17.594 -1.725 4.73 1 53.78 366 ASP A N 1
ATOM 2852 C CA . ASP A 1 366 ? -17.828 -0.421 4.117 1 53.78 366 ASP A CA 1
ATOM 2853 C C . ASP A 1 366 ? -17.172 0.692 4.926 1 53.78 366 ASP A C 1
ATOM 2855 O O . ASP A 1 366 ? -16.641 1.648 4.355 1 53.78 366 ASP A O 1
ATOM 2859 N N . THR A 1 367 ? -17.297 0.62 6.27 1 51.66 367 THR A N 1
ATOM 2860 C CA . THR A 1 367 ? -16.891 1.771 7.07 1 51.66 367 THR A CA 1
ATOM 2861 C C . THR A 1 367 ? -15.523 1.53 7.703 1 51.66 367 THR A C 1
ATOM 2863 O O . THR A 1 367 ? -14.883 2.469 8.18 1 51.66 367 THR A O 1
ATOM 2866 N N . TRP A 1 368 ? -15 0.439 7.461 1 46.41 368 TRP A N 1
ATOM 2867 C CA . TRP A 1 368 ? -13.773 -0.004 8.125 1 46.41 368 TRP A CA 1
ATOM 2868 C C . TRP A 1 368 ? -13.734 0.47 9.57 1 46.41 368 TRP A C 1
ATOM 2870 O O . TRP A 1 368 ? -12.664 0.563 10.172 1 46.41 368 TRP A O 1
ATOM 2880 N N . MET A 1 369 ? -14.625 1.287 10.117 1 46.25 369 MET A N 1
ATOM 2881 C CA . MET A 1 369 ? -14.742 1.751 11.5 1 46.25 369 MET A CA 1
ATOM 2882 C C . MET A 1 369 ? -15.852 1.011 12.227 1 46.25 369 MET A C 1
ATOM 2884 O O . MET A 1 369 ? -17 1.462 12.242 1 46.25 369 MET A O 1
ATOM 2888 N N . PRO A 1 370 ? -15.602 -0.249 12.5 1 47.75 370 PRO A N 1
ATOM 2889 C CA . PRO A 1 370 ? -16.75 -1.025 12.977 1 47.75 370 PRO A CA 1
ATOM 2890 C C . PRO A 1 370 ? -17.234 -0.566 14.352 1 47.75 370 PRO A C 1
ATOM 2892 O O . PRO A 1 370 ? -16.453 -0.043 15.148 1 47.75 370 PRO A O 1
ATOM 2895 N N . ASP A 1 371 ? -18.484 -0.27 14.492 1 53.53 371 ASP A N 1
ATOM 2896 C CA . ASP A 1 371 ? -19.109 -0.232 15.812 1 53.53 371 ASP A CA 1
ATOM 2897 C C . ASP A 1 371 ? -18.625 -1.396 16.672 1 53.53 371 ASP A C 1
ATOM 2899 O O . ASP A 1 371 ? -18.578 -1.289 17.906 1 53.53 371 ASP A O 1
ATOM 2903 N N . ARG A 1 372 ? -18.359 -2.611 16 1 60.47 372 ARG A N 1
ATOM 2904 C CA . ARG A 1 372 ? -17.891 -3.764 16.766 1 60.47 372 ARG A CA 1
ATOM 2905 C C . ARG A 1 372 ? -16.516 -4.211 16.312 1 60.47 372 ARG A C 1
ATOM 2907 O O . ARG A 1 372 ? -16.234 -4.23 15.117 1 60.47 372 ARG A O 1
ATOM 2914 N N . GLY A 1 373 ? -15.586 -4.387 17.203 1 72.75 373 GLY A N 1
ATOM 2915 C CA . GLY A 1 373 ? -14.219 -4.82 16.969 1 72.75 373 GLY A CA 1
ATOM 2916 C C . GLY A 1 373 ? -14.117 -6.258 16.5 1 72.75 373 GLY A C 1
ATOM 2917 O O . GLY A 1 373 ? -14.969 -7.086 16.844 1 72.75 373 GLY A O 1
ATOM 2918 N N . VAL A 1 374 ? -13.422 -6.637 15.484 1 84.69 374 VAL A N 1
ATOM 2919 C CA . VAL A 1 374 ? -13.188 -7.977 14.961 1 84.69 374 VAL A CA 1
ATOM 2920 C C . VAL A 1 374 ? -11.867 -8.516 15.5 1 84.69 374 VAL A C 1
ATOM 2922 O O . VAL A 1 374 ? -10.844 -7.824 15.477 1 84.69 374 VAL A O 1
ATOM 2925 N N . VAL A 1 375 ? -11.992 -9.781 16.141 1 87.75 375 VAL A N 1
ATOM 2926 C CA . VAL A 1 375 ? -10.789 -10.344 16.734 1 87.75 375 VAL A CA 1
ATOM 2927 C C . VAL A 1 375 ? -10.242 -11.453 15.836 1 87.75 375 VAL A C 1
ATOM 2929 O O . VAL A 1 375 ? -9.086 -11.867 15.984 1 87.75 375 VAL A O 1
ATOM 2932 N N . GLY A 1 376 ? -11.094 -11.984 14.922 1 90.5 376 GLY A N 1
ATOM 2933 C CA . GLY A 1 376 ? -10.656 -13.062 14.047 1 90.5 376 GLY A CA 1
ATOM 2934 C C . GLY A 1 376 ? -11.469 -13.156 12.766 1 90.5 376 GLY A C 1
ATOM 2935 O O . GLY A 1 376 ? -12.562 -12.602 12.68 1 90.5 376 GLY A O 1
ATOM 2936 N N . VAL A 1 377 ? -10.898 -13.836 11.789 1 91.94 377 VAL A N 1
ATOM 2937 C CA . VAL A 1 377 ? -11.578 -14.055 10.516 1 91.94 377 VAL A CA 1
ATOM 2938 C C . VAL A 1 377 ? -11.312 -15.477 10.023 1 91.94 377 VAL A C 1
ATOM 2940 O O . VAL A 1 377 ? -10.242 -16.031 10.266 1 91.94 377 VAL A O 1
ATOM 2943 N N . ARG A 1 378 ? -12.375 -16.141 9.484 1 93.69 378 ARG A N 1
ATOM 2944 C CA . ARG A 1 378 ? -12.273 -17.422 8.805 1 93.69 378 ARG A CA 1
ATOM 2945 C C . ARG A 1 378 ? -12.539 -17.281 7.309 1 93.69 378 ARG A C 1
ATOM 2947 O O . ARG A 1 378 ? -13.617 -16.844 6.91 1 93.69 378 ARG A O 1
ATOM 2954 N N . LEU A 1 379 ? -11.602 -17.672 6.504 1 94.06 379 LEU A N 1
ATOM 2955 C CA . LEU A 1 379 ? -11.734 -17.531 5.055 1 94.06 379 LEU A CA 1
ATOM 2956 C C . LEU A 1 379 ? -11.742 -18.891 4.383 1 94.06 379 LEU A C 1
ATOM 2958 O O . LEU A 1 379 ? -10.758 -19.625 4.449 1 94.06 379 LEU A O 1
ATOM 2962 N N . PRO A 1 380 ? -12.805 -19.203 3.729 1 93.56 380 PRO A N 1
ATOM 2963 C CA . PRO A 1 380 ? -12.82 -20.453 2.975 1 93.56 380 PRO A CA 1
ATOM 2964 C C . PRO A 1 380 ? -11.883 -20.422 1.766 1 93.56 380 PRO A C 1
ATOM 2966 O O . PRO A 1 380 ? -11.766 -19.391 1.102 1 93.56 380 PRO A O 1
ATOM 2969 N N . LEU A 1 381 ? -11.219 -21.531 1.539 1 91.88 381 LEU A N 1
ATOM 2970 C CA . LEU A 1 381 ? -10.336 -21.703 0.395 1 91.88 381 LEU A CA 1
ATOM 2971 C C . LEU A 1 381 ? -10.969 -22.609 -0.657 1 91.88 381 LEU A C 1
ATOM 2973 O O . LEU A 1 381 ? -10.367 -23.594 -1.071 1 91.88 381 LEU A O 1
ATOM 2977 N N . GLY A 1 382 ? -12.172 -22.188 -1.095 1 87 382 GLY A N 1
ATOM 2978 C CA . GLY A 1 382 ? -12.875 -23.078 -2.02 1 87 382 GLY A CA 1
ATOM 2979 C C . GLY A 1 382 ? -13.195 -24.438 -1.429 1 87 382 GLY A C 1
ATOM 2980 O O . GLY A 1 382 ? -13.789 -24.516 -0.355 1 87 382 GLY A O 1
ATOM 2981 N N . GLU A 1 383 ? -12.703 -25.438 -2.135 1 84.62 383 GLU A N 1
ATOM 2982 C CA . GLU A 1 383 ? -12.953 -26.797 -1.674 1 84.62 383 GLU A CA 1
ATOM 2983 C C . GLU A 1 383 ? -11.734 -27.375 -0.939 1 84.62 383 GLU A C 1
ATOM 2985 O O . GLU A 1 383 ? -11.711 -28.547 -0.588 1 84.62 383 GLU A O 1
ATOM 2990 N N . HIS A 1 384 ? -10.773 -26.5 -0.652 1 89.5 384 HIS A N 1
ATOM 2991 C CA . HIS A 1 384 ? -9.508 -27.016 -0.144 1 89.5 384 HIS A CA 1
ATOM 2992 C C . HIS A 1 384 ? -9.445 -26.922 1.377 1 89.5 384 HIS A C 1
ATOM 2994 O O . HIS A 1 384 ? -8.703 -27.656 2.02 1 89.5 384 HIS A O 1
ATOM 3000 N N . GLY A 1 385 ? -10.156 -26 1.95 1 92.44 385 GLY A N 1
ATOM 3001 C CA . GLY A 1 385 ? -10.078 -25.812 3.391 1 92.44 385 GLY A CA 1
ATOM 3002 C C . GLY A 1 385 ? -10.414 -24.391 3.82 1 92.44 385 GLY A C 1
ATOM 3003 O O . GLY A 1 385 ? -11.258 -23.734 3.211 1 92.44 385 GLY A O 1
ATOM 3004 N N . VAL A 1 386 ? -9.891 -24.031 5.059 1 93.62 386 VAL A N 1
ATOM 3005 C CA . VAL A 1 386 ? -10.18 -22.719 5.641 1 93.62 386 VAL A CA 1
ATOM 3006 C C . VAL A 1 386 ? -8.914 -22.125 6.25 1 93.62 386 VAL A C 1
ATOM 3008 O O . VAL A 1 386 ? -8.156 -22.828 6.918 1 93.62 386 VAL A O 1
ATOM 3011 N N . LEU A 1 387 ? -8.688 -20.891 5.918 1 94.31 387 LEU A N 1
ATOM 3012 C CA . LEU A 1 387 ? -7.625 -20.141 6.559 1 94.31 387 LEU A CA 1
ATOM 3013 C C . LEU A 1 387 ? -8.188 -19.234 7.656 1 94.31 387 LEU A C 1
ATOM 3015 O O . LEU A 1 387 ? -9.133 -18.469 7.418 1 94.31 387 LEU A O 1
ATOM 3019 N N . GLY A 1 388 ? -7.629 -19.328 8.891 1 93.06 388 GLY A N 1
ATOM 3020 C CA . GLY A 1 388 ? -8.047 -18.484 10 1 93.06 388 GLY A CA 1
ATOM 3021 C C . GLY A 1 388 ? -6.941 -17.578 10.508 1 93.06 388 GLY A C 1
ATOM 3022 O O . GLY A 1 388 ? -5.785 -17.984 10.609 1 93.06 388 GLY A O 1
ATOM 3023 N N . ILE A 1 389 ? -7.312 -16.328 10.703 1 92.94 389 ILE A N 1
ATOM 3024 C CA . ILE A 1 389 ? -6.422 -15.367 11.344 1 92.94 389 ILE A CA 1
ATOM 3025 C C . ILE A 1 389 ? -7.07 -14.836 12.617 1 92.94 389 ILE A C 1
ATOM 3027 O O . ILE A 1 389 ? -8.273 -14.555 12.641 1 92.94 389 ILE A O 1
ATOM 3031 N N . GLU A 1 390 ? -6.363 -14.742 13.688 1 89.38 390 GLU A N 1
ATOM 3032 C CA . GLU A 1 390 ? -6.883 -14.234 14.953 1 89.38 390 GLU A CA 1
ATOM 3033 C C . GLU A 1 390 ? -5.793 -13.531 15.758 1 89.38 390 GLU A C 1
ATOM 3035 O O . GLU A 1 390 ? -4.609 -13.852 15.617 1 89.38 390 GLU A O 1
ATOM 3040 N N . THR A 1 391 ? -6.215 -12.547 16.438 1 87.62 391 THR A N 1
ATOM 3041 C CA . THR A 1 391 ? -5.27 -11.836 17.297 1 87.62 391 THR A CA 1
ATOM 3042 C C . THR A 1 391 ? -5.484 -12.203 18.75 1 87.62 391 THR A C 1
ATOM 3044 O O . THR A 1 391 ? -6.625 -12.336 19.203 1 87.62 391 THR A O 1
ATOM 3047 N N . PRO A 1 392 ? -4.387 -12.438 19.469 1 76.88 392 PRO A N 1
ATOM 3048 C CA . PRO A 1 392 ? -4.523 -12.773 20.891 1 76.88 392 PRO A CA 1
ATOM 3049 C C . PRO A 1 392 ? -5 -11.586 21.734 1 76.88 392 PRO A C 1
ATOM 3051 O O . PRO A 1 392 ? -5.664 -11.773 22.75 1 76.88 392 PRO A O 1
ATOM 3054 N N . GLU A 1 393 ? -4.582 -10.398 21.25 1 78.19 393 GLU A N 1
ATOM 3055 C CA . GLU A 1 393 ? -4.949 -9.195 22 1 78.19 393 GLU A CA 1
ATOM 3056 C C . GLU A 1 393 ? -5.441 -8.094 21.062 1 78.19 393 GLU A C 1
ATOM 3058 O O . GLU A 1 393 ? -4.93 -7.949 19.953 1 78.19 393 GLU A O 1
ATOM 3063 N N . GLY A 1 394 ? -6.496 -7.5 21.562 1 77.94 394 GLY A N 1
ATOM 3064 C CA . GLY A 1 394 ? -6.984 -6.355 20.797 1 77.94 394 GLY A CA 1
ATOM 3065 C C . GLY A 1 394 ? -7.867 -6.746 19.625 1 77.94 394 GLY A C 1
ATOM 3066 O O . GLY A 1 394 ? -8.547 -7.773 19.672 1 77.94 394 GLY A O 1
ATOM 3067 N N . LEU A 1 395 ? -8 -5.82 18.719 1 82.19 395 LEU A N 1
ATOM 3068 C CA . LEU A 1 395 ? -8.836 -6.004 17.547 1 82.19 395 LEU A CA 1
ATOM 3069 C C . LEU A 1 395 ? -7.988 -6.062 16.281 1 82.19 395 LEU A C 1
ATOM 3071 O O . LEU A 1 395 ? -6.871 -5.539 16.25 1 82.19 395 LEU A O 1
ATOM 3075 N N . LEU A 1 396 ? -8.531 -6.84 15.328 1 82.19 396 LEU A N 1
ATOM 3076 C CA . LEU A 1 396 ? -7.855 -6.863 14.031 1 82.19 396 LEU A CA 1
ATOM 3077 C C . LEU A 1 396 ? -8.023 -5.531 13.312 1 82.19 396 LEU A C 1
ATOM 3079 O O . LEU A 1 396 ? -9.125 -4.977 13.258 1 82.19 396 LEU A O 1
ATOM 3083 N N . GLU A 1 397 ? -6.934 -5.043 12.844 1 76.19 397 GLU A N 1
ATOM 3084 C CA . GLU A 1 397 ? -6.996 -3.852 12.008 1 76.19 397 GLU A CA 1
ATOM 3085 C C . GLU A 1 397 ? -7.586 -4.172 10.633 1 76.19 397 GLU A C 1
ATOM 3087 O O . GLU A 1 397 ? -7.414 -5.285 10.125 1 76.19 397 GLU A O 1
ATOM 3092 N N . PRO A 1 398 ? -8.305 -3.223 10.047 1 73.75 398 PRO A N 1
ATOM 3093 C CA . PRO A 1 398 ? -8.859 -3.449 8.711 1 73.75 398 PRO A CA 1
ATOM 3094 C C . PRO A 1 398 ? -7.801 -3.875 7.695 1 73.75 398 PRO A C 1
ATOM 3096 O O . PRO A 1 398 ? -8.07 -4.719 6.836 1 73.75 398 PRO A O 1
ATOM 3099 N N . PHE A 1 399 ? -6.609 -3.389 7.879 1 73.44 399 PHE A N 1
ATOM 3100 C CA . PHE A 1 399 ? -5.527 -3.732 6.961 1 73.44 399 PHE A CA 1
ATOM 3101 C C . PHE A 1 399 ? -5.137 -5.199 7.109 1 73.44 399 PHE A C 1
ATOM 3103 O O . PHE A 1 399 ? -4.793 -5.855 6.125 1 73.44 399 PHE A O 1
ATOM 3110 N N . THR A 1 400 ? -5.148 -5.621 8.258 1 80.75 400 THR A N 1
ATOM 3111 C CA . THR A 1 400 ? -4.863 -7.027 8.516 1 80.75 400 THR A CA 1
ATOM 3112 C C . THR A 1 400 ? -5.871 -7.918 7.793 1 80.75 400 THR A C 1
ATOM 3114 O O . THR A 1 400 ? -5.5 -8.938 7.211 1 80.75 400 THR A O 1
ATOM 3117 N N . ILE A 1 401 ? -7.074 -7.535 7.863 1 80.94 401 ILE A N 1
ATOM 3118 C CA . ILE A 1 401 ? -8.141 -8.297 7.227 1 80.94 401 ILE A CA 1
ATOM 3119 C C . ILE A 1 401 ? -7.941 -8.297 5.711 1 80.94 401 ILE A C 1
ATOM 3121 O O . ILE A 1 401 ? -8.109 -9.336 5.059 1 80.94 401 ILE A O 1
ATOM 3125 N N . GLU A 1 402 ? -7.652 -7.219 5.195 1 76.38 402 GLU A N 1
ATOM 3126 C CA . GLU A 1 402 ? -7.387 -7.121 3.766 1 76.38 402 GLU A CA 1
ATOM 3127 C C . GLU A 1 402 ? -6.238 -8.039 3.352 1 76.38 402 GLU A C 1
ATOM 3129 O O . GLU A 1 402 ? -6.324 -8.727 2.336 1 76.38 402 GLU A O 1
ATOM 3134 N N . LEU A 1 403 ? -5.125 -7.945 4.102 1 80.62 403 LEU A N 1
ATOM 3135 C CA . LEU A 1 403 ? -3.979 -8.805 3.818 1 80.62 403 LEU A CA 1
ATOM 3136 C C . LEU A 1 403 ? -4.379 -10.273 3.859 1 80.62 403 LEU A C 1
ATOM 3138 O O . LEU A 1 403 ? -3.906 -11.07 3.047 1 80.62 403 LEU A O 1
ATOM 3142 N N . THR A 1 404 ? -5.207 -10.547 4.797 1 86.25 404 THR A N 1
ATOM 3143 C CA . THR A 1 404 ? -5.652 -11.93 4.969 1 86.25 404 THR A CA 1
ATOM 3144 C C . THR A 1 404 ? -6.445 -12.391 3.75 1 86.25 404 THR A C 1
ATOM 3146 O O . THR A 1 404 ? -6.293 -13.531 3.303 1 86.25 404 THR A O 1
ATOM 3149 N N . HIS A 1 405 ? -7.297 -11.562 3.275 1 83.06 405 HIS A N 1
ATOM 3150 C CA . HIS A 1 405 ? -8.078 -11.898 2.084 1 83.06 405 HIS A CA 1
ATOM 3151 C C . HIS A 1 405 ? -7.164 -12.156 0.889 1 83.06 405 HIS A C 1
ATOM 3153 O O . HIS A 1 405 ? -7.398 -13.094 0.12 1 83.06 405 HIS A O 1
ATOM 3159 N N . ILE A 1 406 ? -6.184 -11.344 0.761 1 78.12 406 ILE A N 1
ATOM 3160 C CA . ILE A 1 406 ? -5.242 -11.5 -0.343 1 78.12 406 ILE A CA 1
ATOM 3161 C C . ILE A 1 406 ? -4.496 -12.82 -0.208 1 78.12 406 ILE A C 1
ATOM 3163 O O . ILE A 1 406 ? -4.367 -13.57 -1.179 1 78.12 406 ILE A O 1
ATOM 3167 N N . LEU A 1 407 ? -3.988 -13.102 0.911 1 84.69 407 LEU A N 1
ATOM 3168 C CA . LEU A 1 407 ? -3.266 -14.344 1.159 1 84.69 407 LEU A CA 1
ATOM 3169 C C . LEU A 1 407 ? -4.152 -15.555 0.883 1 84.69 407 LEU A C 1
ATOM 3171 O O . LEU A 1 407 ? -3.727 -16.5 0.217 1 84.69 407 LEU A O 1
ATOM 3175 N N . ALA A 1 408 ? -5.379 -15.469 1.403 1 88.62 408 ALA A N 1
ATOM 3176 C CA . ALA A 1 408 ? -6.312 -16.578 1.228 1 88.62 408 ALA A CA 1
ATOM 3177 C C . ALA A 1 408 ? -6.582 -16.844 -0.252 1 88.62 408 ALA A C 1
ATOM 3179 O O . ALA A 1 408 ? -6.637 -18 -0.684 1 88.62 408 ALA A O 1
ATOM 3180 N N . ALA A 1 409 ? -6.773 -15.867 -0.958 1 83.19 409 ALA A N 1
ATOM 3181 C CA . ALA A 1 409 ? -7.031 -16 -2.389 1 83.19 409 ALA A CA 1
ATOM 3182 C C . ALA A 1 409 ? -5.844 -16.641 -3.104 1 83.19 409 ALA A C 1
ATOM 3184 O O . ALA A 1 409 ? -6.02 -17.469 -4.008 1 83.19 409 ALA A O 1
ATOM 3185 N N . ASN A 1 410 ? -4.664 -16.203 -2.742 1 83.12 410 ASN A N 1
ATOM 3186 C CA . ASN A 1 410 ? -3.463 -16.781 -3.334 1 83.12 410 ASN A CA 1
ATOM 3187 C C . ASN A 1 410 ? -3.314 -18.266 -2.98 1 83.12 410 ASN A C 1
ATOM 3189 O O . ASN A 1 410 ? -2.977 -19.078 -3.836 1 83.12 410 ASN A O 1
ATOM 3193 N N . VAL A 1 411 ? -3.51 -18.516 -1.771 1 89 411 VAL A N 1
ATOM 3194 C CA . VAL A 1 411 ? -3.402 -19.906 -1.322 1 89 411 VAL A CA 1
ATOM 3195 C C . VAL A 1 411 ? -4.41 -20.766 -2.072 1 89 411 VAL A C 1
ATOM 3197 O O . VAL A 1 411 ? -4.078 -21.875 -2.527 1 89 411 VAL A O 1
ATOM 3200 N N . GLU A 1 412 ? -5.613 -20.266 -2.189 1 88.56 412 GLU A N 1
ATOM 3201 C CA . GLU A 1 412 ? -6.637 -21 -2.922 1 88.56 412 GLU A CA 1
ATOM 3202 C C . GLU A 1 412 ? -6.207 -21.266 -4.359 1 88.56 412 GLU A C 1
ATOM 3204 O O . GLU A 1 412 ? -6.348 -22.375 -4.859 1 88.56 412 GLU A O 1
ATOM 3209 N N . ALA A 1 413 ? -5.723 -20.281 -4.949 1 82.56 413 ALA A N 1
ATOM 3210 C CA . ALA A 1 413 ? -5.312 -20.406 -6.348 1 82.56 413 ALA A CA 1
ATOM 3211 C C . ALA A 1 413 ? -4.191 -21.438 -6.504 1 82.56 413 ALA A C 1
ATOM 3213 O O . ALA A 1 413 ? -4.18 -22.219 -7.457 1 82.56 413 ALA A O 1
ATOM 3214 N N . VAL A 1 414 ? -3.266 -21.406 -5.602 1 85.75 414 VAL A N 1
ATOM 3215 C CA . VAL A 1 414 ? -2.131 -22.312 -5.676 1 85.75 414 VAL A CA 1
ATOM 3216 C C . VAL A 1 414 ? -2.596 -23.734 -5.391 1 85.75 414 VAL A C 1
ATOM 3218 O O . VAL A 1 414 ? -2.119 -24.688 -6.016 1 85.75 414 VAL A O 1
ATOM 3221 N N . LEU A 1 415 ? -3.486 -23.891 -4.492 1 87.5 415 LEU A N 1
ATOM 3222 C CA . LEU A 1 415 ? -4.023 -25.219 -4.188 1 87.5 415 LEU A CA 1
ATOM 3223 C C . LEU A 1 415 ? -4.801 -25.781 -5.371 1 87.5 415 LEU A C 1
ATOM 3225 O O . LEU A 1 415 ? -4.723 -26.969 -5.668 1 87.5 415 LEU A O 1
ATOM 3229 N N . ASP A 1 416 ? -5.547 -24.906 -6.012 1 83.56 416 ASP A N 1
ATOM 3230 C CA . ASP A 1 416 ? -6.262 -25.328 -7.215 1 83.56 416 ASP A CA 1
ATOM 3231 C C . ASP A 1 416 ? -5.293 -25.844 -8.273 1 83.56 416 ASP A C 1
ATOM 3233 O O . ASP A 1 416 ? -5.531 -26.891 -8.883 1 83.56 416 ASP A O 1
ATOM 3237 N N . ARG A 1 417 ? -4.324 -25.156 -8.383 1 79 417 ARG A N 1
ATOM 3238 C CA . ARG A 1 417 ? -3.328 -25.516 -9.391 1 79 417 ARG A CA 1
ATOM 3239 C C . ARG A 1 417 ? -2.623 -26.812 -9.008 1 79 417 ARG A C 1
ATOM 3241 O O . ARG A 1 417 ? -2.369 -27.672 -9.867 1 79 417 ARG A O 1
ATOM 3248 N N . GLN A 1 418 ? -2.293 -26.891 -7.789 1 81.62 418 GLN A N 1
ATOM 3249 C CA . GLN A 1 418 ? -1.637 -28.109 -7.305 1 81.62 418 GLN A CA 1
ATOM 3250 C C . GLN A 1 418 ? -2.531 -29.328 -7.492 1 81.62 418 GLN A C 1
ATOM 3252 O O . GLN A 1 418 ? -2.049 -30.406 -7.836 1 81.62 418 GLN A O 1
ATOM 3257 N N . ARG A 1 419 ? -3.742 -29.141 -7.266 1 79.56 419 ARG A N 1
ATOM 3258 C CA . ARG A 1 419 ? -4.691 -30.234 -7.457 1 79.56 419 ARG A CA 1
ATOM 3259 C C . ARG A 1 419 ? -4.73 -30.672 -8.922 1 79.56 419 ARG A C 1
ATOM 3261 O O . ARG A 1 419 ? -4.766 -31.875 -9.211 1 79.56 419 ARG A O 1
ATOM 3268 N N . GLN A 1 420 ? -4.656 -29.75 -9.672 1 74.44 420 GLN A N 1
ATOM 3269 C CA . GLN A 1 420 ? -4.672 -30.062 -11.094 1 74.44 420 GLN A CA 1
ATOM 3270 C C . GLN A 1 420 ? -3.389 -30.781 -11.516 1 74.44 420 GLN A C 1
ATOM 3272 O O . GLN A 1 420 ? -3.432 -31.75 -12.273 1 74.44 420 GLN A O 1
ATOM 3277 N N . GLU A 1 421 ? -2.338 -30.328 -11.031 1 73.25 421 GLU A N 1
ATOM 3278 C CA . GLU A 1 421 ? -1.049 -30.953 -11.328 1 73.25 421 GLU A CA 1
ATOM 3279 C C . GLU A 1 421 ? -0.988 -32.375 -10.812 1 73.25 421 GLU A C 1
ATOM 3281 O O . GLU A 1 421 ? -0.471 -33.281 -11.484 1 73.25 421 GLU A O 1
ATOM 3286 N N . ARG A 1 422 ? -1.464 -32.562 -9.688 1 73.06 422 ARG A N 1
ATOM 3287 C CA . ARG A 1 422 ? -1.457 -33.906 -9.102 1 73.06 422 ARG A CA 1
ATOM 3288 C C . ARG A 1 422 ? -2.324 -34.844 -9.914 1 73.06 422 ARG A C 1
ATOM 3290 O O . ARG A 1 422 ? -1.989 -36.031 -10.062 1 73.06 422 ARG A O 1
ATOM 3297 N N . ARG A 1 423 ? -3.352 -34.281 -10.352 1 69.44 423 ARG A N 1
ATOM 3298 C CA . ARG A 1 423 ? -4.227 -35.094 -11.172 1 69.44 423 ARG A CA 1
ATOM 3299 C C . ARG A 1 423 ? -3.512 -35.562 -12.43 1 69.44 423 ARG A C 1
ATOM 3301 O O . ARG A 1 423 ? -3.576 -36.75 -12.789 1 69.44 423 ARG A O 1
ATOM 3308 N N . VAL A 1 424 ? -2.801 -34.688 -12.93 1 68.31 424 VAL A N 1
ATOM 3309 C CA . VAL A 1 424 ? -2.092 -35 -14.164 1 68.31 424 VAL A CA 1
ATOM 3310 C C . VAL A 1 424 ? -0.954 -36 -13.859 1 68.31 424 VAL A C 1
ATOM 3312 O O . VAL A 1 424 ? -0.739 -36.938 -14.609 1 68.31 424 VAL A O 1
ATOM 3315 N N . THR A 1 425 ? -0.288 -35.719 -12.797 1 70.88 425 THR A N 1
ATOM 3316 C CA . THR A 1 425 ? 0.831 -36.594 -12.422 1 70.88 425 THR A CA 1
ATOM 3317 C C . THR A 1 425 ? 0.343 -37.969 -12.055 1 70.88 425 THR A C 1
ATOM 3319 O O . THR A 1 425 ? 0.962 -38.969 -12.43 1 70.88 425 THR A O 1
ATOM 3322 N N . ARG A 1 426 ? -0.713 -38.062 -11.328 1 68.12 426 ARG A N 1
ATOM 3323 C CA . ARG A 1 426 ? -1.262 -39.344 -10.945 1 68.12 426 ARG A CA 1
ATOM 3324 C C . ARG A 1 426 ? -1.693 -40.125 -12.18 1 68.12 426 ARG A C 1
ATOM 3326 O O . ARG A 1 426 ? -1.479 -41.344 -12.25 1 68.12 426 ARG A O 1
ATOM 3333 N N . GLN A 1 427 ? -2.207 -39.375 -12.977 1 65.88 427 GLN A N 1
ATOM 3334 C CA . GLN A 1 427 ? -2.619 -40.031 -14.211 1 65.88 427 GLN A CA 1
ATOM 3335 C C . GLN A 1 427 ? -1.413 -40.562 -14.992 1 65.88 427 GLN A C 1
ATOM 3337 O O . GLN A 1 427 ? -1.438 -41.656 -15.523 1 65.88 427 GLN A O 1
ATOM 3342 N N . ALA A 1 428 ? -0.399 -39.75 -15.016 1 66.12 428 ALA A N 1
ATOM 3343 C CA . ALA A 1 428 ? 0.827 -40.156 -15.703 1 66.12 428 ALA A CA 1
ATOM 3344 C C . ALA A 1 428 ? 1.448 -41.375 -15.031 1 66.12 428 ALA A C 1
ATOM 3346 O O . ALA A 1 428 ? 1.921 -42.281 -15.719 1 66.12 428 ALA A O 1
ATOM 3347 N N . ASP A 1 429 ? 1.456 -41.406 -13.75 1 68.44 429 ASP A N 1
ATOM 3348 C CA . ASP A 1 429 ? 2.01 -42.531 -12.984 1 68.44 429 ASP A CA 1
ATOM 3349 C C . ASP A 1 429 ? 1.227 -43.812 -13.25 1 68.44 429 ASP A C 1
ATOM 3351 O O . ASP A 1 429 ? 1.812 -44.875 -13.359 1 68.44 429 ASP A O 1
ATOM 3355 N N . ARG A 1 430 ? -0.014 -43.594 -13.281 1 62.19 430 ARG A N 1
ATOM 3356 C CA . ARG A 1 430 ? -0.866 -44.75 -13.531 1 62.19 430 ARG A CA 1
ATOM 3357 C C . ARG A 1 430 ? -0.601 -45.344 -14.906 1 62.19 430 ARG A C 1
ATOM 3359 O O . ARG A 1 430 ? -0.514 -46.562 -15.062 1 62.19 430 ARG A O 1
ATOM 3366 N N . ILE A 1 431 ? -0.458 -44.438 -15.836 1 64.12 431 ILE A N 1
ATOM 3367 C CA . ILE A 1 431 ? -0.194 -44.906 -17.203 1 64.12 431 ILE A CA 1
ATOM 3368 C C . ILE A 1 431 ? 1.151 -45.625 -17.25 1 64.12 431 ILE A C 1
ATOM 3370 O O . ILE A 1 431 ? 1.276 -46.656 -17.891 1 64.12 431 ILE A O 1
ATOM 3374 N N . GLU A 1 432 ? 2.033 -45.062 -16.516 1 66.19 432 GLU A N 1
ATOM 3375 C CA . GLU A 1 432 ? 3.361 -45.656 -16.484 1 66.19 432 GLU A CA 1
ATOM 3376 C C . GLU A 1 432 ? 3.314 -47.062 -15.828 1 66.19 432 GLU A C 1
ATOM 3378 O O . GLU A 1 432 ? 3.967 -48 -16.297 1 66.19 432 GLU A O 1
ATOM 3383 N N . GLN A 1 433 ? 2.688 -47.125 -14.758 1 66.88 433 GLN A N 1
ATOM 3384 C CA . GLN A 1 433 ? 2.572 -48.406 -14.039 1 66.88 433 GLN A CA 1
ATOM 3385 C C . GLN A 1 433 ? 1.92 -49.469 -14.906 1 66.88 433 GLN A C 1
ATOM 3387 O O . GLN A 1 433 ? 2.371 -50.625 -14.938 1 66.88 433 GLN A O 1
ATOM 3392 N N . PHE A 1 434 ? 0.98 -49.031 -15.609 1 62.47 434 PHE A N 1
ATOM 3393 C CA . PHE A 1 434 ? 0.27 -49.969 -16.469 1 62.47 434 PHE A CA 1
ATOM 3394 C C . PHE A 1 434 ? 1.151 -50.438 -17.625 1 62.47 434 PHE A C 1
ATOM 3396 O O . PHE A 1 434 ? 1.142 -51.594 -17.984 1 62.47 434 PHE A O 1
ATOM 3403 N N . ALA A 1 435 ? 1.76 -49.438 -18.094 1 65.44 435 ALA A N 1
ATOM 3404 C CA . ALA A 1 435 ? 2.672 -49.781 -19.172 1 65.44 435 ALA A CA 1
ATOM 3405 C C . ALA A 1 435 ? 3.727 -50.781 -18.719 1 65.44 435 ALA A C 1
ATOM 3407 O O . ALA A 1 435 ? 4.086 -51.719 -19.453 1 65.44 435 ALA A O 1
ATOM 3408 N N . ARG A 1 436 ? 4.105 -50.688 -17.469 1 65.69 436 ARG A N 1
ATOM 3409 C CA . ARG A 1 436 ? 5.117 -51.594 -16.922 1 65.69 436 ARG A CA 1
ATOM 3410 C C . ARG A 1 436 ? 4.555 -53 -16.703 1 65.69 436 ARG A C 1
ATOM 3412 O O . ARG A 1 436 ? 5.172 -53.969 -17.109 1 65.69 436 ARG A O 1
ATOM 3419 N N . ILE A 1 437 ? 3.408 -53.031 -16.078 1 62.44 437 ILE A N 1
ATOM 3420 C CA . ILE A 1 437 ? 2.773 -54.312 -15.789 1 62.44 437 ILE A CA 1
ATOM 3421 C C . ILE A 1 437 ? 2.387 -55.031 -17.094 1 62.44 437 ILE A C 1
ATOM 3423 O O . ILE A 1 437 ? 2.602 -56.219 -17.25 1 62.44 437 ILE A O 1
ATOM 3427 N N . GLY A 1 438 ? 1.784 -54.219 -17.969 1 66.56 438 GLY A N 1
ATOM 3428 C CA . GLY A 1 438 ? 1.397 -54.75 -19.25 1 66.56 438 GLY A CA 1
ATOM 3429 C C . GLY A 1 438 ? 2.566 -55.312 -20.031 1 66.56 438 GLY A C 1
ATOM 3430 O O . GLY A 1 438 ? 2.471 -56.406 -20.609 1 66.56 438 GLY A O 1
ATOM 3431 N N . SER A 1 439 ? 3.633 -54.656 -20 1 67.12 439 SER A N 1
ATOM 3432 C CA . SER A 1 439 ? 4.82 -55.094 -20.719 1 67.12 439 SER A CA 1
ATOM 3433 C C . SER A 1 439 ? 5.391 -56.375 -20.125 1 67.12 439 SER A C 1
ATOM 3435 O O . SER A 1 439 ? 5.824 -57.25 -20.859 1 67.12 439 SER A O 1
ATOM 3437 N N . HIS A 1 440 ? 5.469 -56.438 -18.812 1 67.81 440 HIS A N 1
ATOM 3438 C CA . HIS A 1 440 ? 5.965 -57.625 -18.141 1 67.81 440 HIS A CA 1
ATOM 3439 C C . HIS A 1 440 ? 5.09 -58.844 -18.469 1 67.81 440 HIS A C 1
ATOM 3441 O O . HIS A 1 440 ? 5.602 -59.938 -18.766 1 67.81 440 HIS A O 1
ATOM 3447 N N . GLU A 1 441 ? 3.803 -58.625 -18.422 1 67.06 441 GLU A N 1
ATOM 3448 C CA . GLU A 1 441 ? 2.867 -59.719 -18.688 1 67.06 441 GLU A CA 1
ATOM 3449 C C . GLU A 1 441 ? 2.943 -60.156 -20.156 1 67.06 441 GLU A C 1
ATOM 3451 O O . GLU A 1 441 ? 2.834 -61.344 -20.453 1 67.06 441 GLU A O 1
ATOM 3456 N N . LEU A 1 442 ? 3.072 -59.25 -20.984 1 72.06 442 LEU A N 1
ATOM 3457 C CA . LEU A 1 442 ? 3.205 -59.594 -22.406 1 72.06 442 LEU A CA 1
ATOM 3458 C C . LEU A 1 442 ? 4.473 -60.406 -22.656 1 72.06 442 LEU A C 1
ATOM 3460 O O . LEU A 1 442 ? 4.453 -61.375 -23.406 1 72.06 442 LEU A O 1
ATOM 3464 N N . ARG A 1 443 ? 5.516 -60.031 -21.953 1 70.44 443 ARG A N 1
ATOM 3465 C CA . ARG A 1 443 ? 6.777 -60.75 -22.125 1 70.44 443 ARG A CA 1
ATOM 3466 C C . ARG A 1 443 ? 6.664 -62.188 -21.641 1 70.44 443 ARG A C 1
ATOM 3468 O O . ARG A 1 443 ? 7.172 -63.125 -22.281 1 70.44 443 ARG A O 1
ATOM 3475 N N . ASN A 1 444 ? 6.059 -62.312 -20.531 1 73.25 444 ASN A N 1
ATOM 3476 C CA . ASN A 1 444 ? 5.883 -63.656 -19.969 1 73.25 444 ASN A CA 1
ATOM 3477 C C . ASN A 1 444 ? 5.066 -64.562 -20.891 1 73.25 444 ASN A C 1
ATOM 3479 O O . ASN A 1 444 ? 5.445 -65.688 -21.141 1 73.25 444 ASN A O 1
ATOM 3483 N N . ASN A 1 445 ? 4.016 -64 -21.375 1 75.81 445 ASN A N 1
ATOM 3484 C CA . ASN A 1 445 ? 3.156 -64.812 -22.266 1 75.81 445 ASN A CA 1
ATOM 3485 C C . ASN A 1 445 ? 3.842 -65.062 -23.609 1 75.81 445 ASN A C 1
ATOM 3487 O O . ASN A 1 445 ? 3.648 -66.188 -24.188 1 75.81 445 ASN A O 1
ATOM 3491 N N . LEU A 1 446 ? 4.609 -64.188 -23.938 1 78.81 446 LEU A N 1
ATOM 3492 C CA . LEU A 1 446 ? 5.355 -64.375 -25.172 1 78.81 446 LEU A CA 1
ATOM 3493 C C . LEU A 1 446 ? 6.34 -65.562 -25.047 1 78.81 446 LEU A C 1
ATOM 3495 O O . LEU A 1 446 ? 6.473 -66.375 -25.953 1 78.81 446 LEU A O 1
ATOM 3499 N N . GLN A 1 447 ? 6.98 -65.625 -23.938 1 81.06 447 GLN A N 1
ATOM 3500 C CA . GLN A 1 447 ? 7.926 -66.688 -23.688 1 81.06 447 GLN A CA 1
ATOM 3501 C C . GLN A 1 447 ? 7.215 -68.062 -23.672 1 81.06 447 GLN A C 1
ATOM 3503 O O . GLN A 1 447 ? 7.715 -69.062 -24.234 1 81.06 447 GLN A O 1
ATOM 3508 N N . ILE A 1 448 ? 6.098 -68.062 -23.094 1 79.5 448 ILE A N 1
ATOM 3509 C CA . ILE A 1 448 ? 5.301 -69.312 -23.031 1 79.5 448 ILE A CA 1
ATOM 3510 C C . ILE A 1 448 ? 4.855 -69.688 -24.438 1 79.5 448 ILE A C 1
ATOM 3512 O O . ILE A 1 448 ? 4.961 -70.875 -24.812 1 79.5 448 ILE A O 1
ATOM 3516 N N . ALA A 1 449 ? 4.402 -68.75 -25.141 1 82.19 449 ALA A N 1
ATOM 3517 C CA . ALA A 1 449 ? 3.939 -69 -26.5 1 82.19 449 ALA A CA 1
ATOM 3518 C C . ALA A 1 449 ? 5.082 -69.5 -27.391 1 82.19 449 ALA A C 1
ATOM 3520 O O . ALA A 1 449 ? 4.922 -70.438 -28.141 1 82.19 449 ALA A O 1
ATOM 3521 N N . MET A 1 450 ? 6.172 -68.938 -27.266 1 83.31 450 MET A N 1
ATOM 3522 C CA . MET A 1 450 ? 7.336 -69.312 -28.047 1 83.31 450 MET A CA 1
ATOM 3523 C C . MET A 1 450 ? 7.738 -70.75 -27.719 1 83.31 450 MET A C 1
ATOM 3525 O O . MET A 1 450 ? 7.988 -71.562 -28.625 1 83.31 450 MET A O 1
ATOM 3529 N N . GLY A 1 451 ? 7.781 -71.062 -26.5 1 82.31 451 GLY A N 1
ATOM 3530 C CA . GLY A 1 451 ? 8.078 -72.438 -26.078 1 82.31 451 GLY A CA 1
ATOM 3531 C C . GLY A 1 451 ? 7.082 -73.438 -26.609 1 82.31 451 GLY A C 1
ATOM 3532 O O . GLY A 1 451 ? 7.469 -74.5 -27.031 1 82.31 451 GLY A O 1
ATOM 3533 N N . ALA A 1 452 ? 5.863 -73.062 -26.609 1 86.88 452 ALA A N 1
ATOM 3534 C CA . ALA A 1 452 ? 4.809 -73.938 -27.094 1 86.88 452 ALA A CA 1
ATOM 3535 C C . ALA A 1 452 ? 4.918 -74.188 -28.609 1 86.88 452 ALA A C 1
ATOM 3537 O O . ALA A 1 452 ? 4.719 -75.25 -29.094 1 86.88 452 ALA A O 1
ATOM 3538 N N . VAL A 1 453 ? 5.203 -73.188 -29.234 1 85.69 453 VAL A N 1
ATOM 3539 C CA . VAL A 1 453 ? 5.359 -73.25 -30.688 1 85.69 453 VAL A CA 1
ATOM 3540 C C . VAL A 1 453 ? 6.555 -74.188 -31.016 1 85.69 453 VAL A C 1
ATOM 3542 O O . VAL A 1 453 ? 6.48 -75 -31.906 1 85.69 453 VAL A O 1
ATOM 3545 N N . GLU A 1 454 ? 7.613 -74 -30.266 1 85.81 454 GLU A N 1
ATOM 3546 C CA . GLU A 1 454 ? 8.789 -74.812 -30.469 1 85.81 454 GLU A CA 1
ATOM 3547 C C . GLU A 1 454 ? 8.469 -76.312 -30.234 1 85.81 454 GLU A C 1
ATOM 3549 O O . GLU A 1 454 ? 8.906 -77.188 -30.984 1 85.81 454 GLU A O 1
ATOM 3554 N N . ARG A 1 455 ? 7.684 -76.562 -29.25 1 86.19 455 ARG A N 1
ATOM 3555 C CA . ARG A 1 455 ? 7.285 -77.938 -28.938 1 86.19 455 ARG A CA 1
ATOM 3556 C C . ARG A 1 455 ? 6.348 -78.5 -30.016 1 86.19 455 ARG A C 1
ATOM 3558 O O . ARG A 1 455 ? 6.426 -79.688 -30.359 1 86.19 455 ARG A O 1
ATOM 3565 N N . ALA A 1 456 ? 5.551 -77.688 -30.516 1 84.25 456 ALA A N 1
ATOM 3566 C CA . ALA A 1 456 ? 4.641 -78.125 -31.594 1 84.25 456 ALA A CA 1
ATOM 3567 C C . ALA A 1 456 ? 5.414 -78.5 -32.844 1 84.25 456 ALA A C 1
ATOM 3569 O O . ALA A 1 456 ? 5.09 -79.5 -33.531 1 84.25 456 ALA A O 1
ATOM 3570 N N . LEU A 1 457 ? 6.375 -77.75 -33.062 1 82.31 457 LEU A N 1
ATOM 3571 C CA . LEU A 1 457 ? 7.207 -78 -34.25 1 82.31 457 LEU A CA 1
ATOM 3572 C C . LEU A 1 457 ? 8.008 -79.312 -34.062 1 82.31 457 LEU A C 1
ATOM 3574 O O . LEU A 1 457 ? 8.359 -79.938 -35.031 1 82.31 457 LEU A O 1
ATOM 3578 N N . ALA A 1 458 ? 8.211 -79.625 -32.844 1 83.12 458 ALA A N 1
ATOM 3579 C CA . ALA A 1 458 ? 8.938 -80.875 -32.531 1 83.12 458 ALA A CA 1
ATOM 3580 C C . ALA A 1 458 ? 8.008 -82.062 -32.562 1 83.12 458 ALA A C 1
ATOM 3582 O O . ALA A 1 458 ? 8.438 -83.188 -32.312 1 83.12 458 ALA A O 1
ATOM 3583 N N . GLY A 1 459 ? 6.715 -81.812 -32.812 1 80.06 459 GLY A N 1
ATOM 3584 C CA . GLY A 1 459 ? 5.809 -82.938 -33.031 1 80.06 459 GLY A CA 1
ATOM 3585 C C . GLY A 1 459 ? 4.773 -83.062 -31.922 1 80.06 459 GLY A C 1
ATOM 3586 O O . GLY A 1 459 ? 3.994 -84.062 -31.922 1 80.06 459 GLY A O 1
ATOM 3587 N N . GLU A 1 460 ? 4.805 -82.25 -30.938 1 83.5 460 GLU A N 1
ATOM 3588 C CA . GLU A 1 460 ? 3.811 -82.312 -29.875 1 83.5 460 GLU A CA 1
ATOM 3589 C C . GLU A 1 460 ? 2.57 -81.5 -30.234 1 83.5 460 GLU A C 1
ATOM 3591 O O . GLU A 1 460 ? 2.502 -80.312 -29.969 1 83.5 460 GLU A O 1
ATOM 3596 N N . ASP A 1 461 ? 1.616 -82.125 -30.766 1 75.62 461 ASP A N 1
ATOM 3597 C CA . ASP A 1 461 ? 0.425 -81.438 -31.281 1 75.62 461 ASP A CA 1
ATOM 3598 C C . ASP A 1 461 ? -0.276 -80.625 -30.188 1 75.62 461 ASP A C 1
ATOM 3600 O O . ASP A 1 461 ? -0.79 -79.562 -30.453 1 75.62 461 ASP A O 1
ATOM 3604 N N . GLU A 1 462 ? -0.253 -81.125 -28.953 1 81.12 462 GLU A N 1
ATOM 3605 C CA . GLU A 1 462 ? -0.933 -80.5 -27.859 1 81.12 462 GLU A CA 1
ATOM 3606 C C . GLU A 1 462 ? -0.289 -79.125 -27.562 1 81.12 462 GLU A C 1
ATOM 3608 O O . GLU A 1 462 ? -0.956 -78.188 -27.078 1 81.12 462 GLU A O 1
ATOM 3613 N N . ALA A 1 463 ? 0.963 -79.062 -27.938 1 85.88 463 ALA A N 1
ATOM 3614 C CA . ALA A 1 463 ? 1.706 -77.812 -27.703 1 85.88 463 ALA A CA 1
ATOM 3615 C C . ALA A 1 463 ? 1.226 -76.688 -28.625 1 85.88 463 ALA A C 1
ATOM 3617 O O . ALA A 1 463 ? 1.271 -75.5 -28.25 1 85.88 463 ALA A O 1
ATOM 3618 N N . GLY A 1 464 ? 0.748 -77 -29.75 1 81.44 464 GLY A N 1
ATOM 3619 C CA . GLY A 1 464 ? 0.212 -76 -30.672 1 81.44 464 GLY A CA 1
ATOM 3620 C C . GLY A 1 464 ? -1.046 -75.312 -30.156 1 81.44 464 GLY A C 1
ATOM 3621 O O . GLY A 1 464 ? -1.199 -74.125 -30.297 1 81.44 464 GLY A O 1
ATOM 3622 N N . GLU A 1 465 ? -1.86 -76.125 -29.562 1 80.56 465 GLU A N 1
ATOM 3623 C CA . GLU A 1 465 ? -3.08 -75.625 -28.969 1 80.56 465 GLU A CA 1
ATOM 3624 C C . GLU A 1 465 ? -2.764 -74.688 -27.797 1 80.56 465 GLU A C 1
ATOM 3626 O O . GLU A 1 465 ? -3.424 -73.625 -27.609 1 80.56 465 GLU A O 1
ATOM 3631 N N . GLN A 1 466 ? -1.77 -75.125 -27.078 1 81.81 466 GLN A N 1
ATOM 3632 C CA . GLN A 1 466 ? -1.333 -74.25 -25.953 1 81.81 466 GLN A CA 1
ATOM 3633 C C . GLN A 1 466 ? -0.791 -72.938 -26.453 1 81.81 466 GLN A C 1
ATOM 3635 O O . GLN A 1 466 ? -1.03 -71.875 -25.844 1 81.81 466 GLN A O 1
ATOM 3640 N N . ALA A 1 467 ? -0.024 -72.938 -27.531 1 86.06 467 ALA A N 1
ATOM 3641 C CA . ALA A 1 467 ? 0.526 -71.75 -28.125 1 86.06 467 ALA A CA 1
ATOM 3642 C C . ALA A 1 467 ? -0.585 -70.75 -28.547 1 86.06 467 ALA A C 1
ATOM 3644 O O . ALA A 1 467 ? -0.528 -69.562 -28.266 1 86.06 467 ALA A O 1
ATOM 3645 N N . LEU A 1 468 ? -1.563 -71.312 -29.188 1 82.88 468 LEU A N 1
ATOM 3646 C CA . LEU A 1 468 ? -2.674 -70.5 -29.656 1 82.88 468 LEU A CA 1
ATOM 3647 C C . LEU A 1 468 ? -3.445 -69.938 -28.5 1 82.88 468 LEU A C 1
ATOM 3649 O O . LEU A 1 468 ? -3.855 -68.75 -28.547 1 82.88 468 LEU A O 1
ATOM 3653 N N . ALA A 1 469 ? -3.586 -70.688 -27.453 1 78.56 469 ALA A N 1
ATOM 3654 C CA . ALA A 1 469 ? -4.277 -70.188 -26.281 1 78.56 469 ALA A CA 1
ATOM 3655 C C . ALA A 1 469 ? -3.502 -69 -25.641 1 78.56 469 ALA A C 1
ATOM 3657 O O . ALA A 1 469 ? -4.094 -68.062 -25.188 1 78.56 469 ALA A O 1
ATOM 3658 N N . THR A 1 470 ? -2.252 -69.188 -25.547 1 80.44 470 THR A N 1
ATOM 3659 C CA . THR A 1 470 ? -1.398 -68.125 -24.969 1 80.44 470 THR A CA 1
ATOM 3660 C C . THR A 1 470 ? -1.43 -66.875 -25.812 1 80.44 470 THR A C 1
ATOM 3662 O O . THR A 1 470 ? -1.442 -65.75 -25.281 1 80.44 470 THR A O 1
ATOM 3665 N N . LEU A 1 471 ? -1.426 -67 -27.078 1 82.5 471 LEU A N 1
ATOM 3666 C CA . LEU A 1 471 ? -1.457 -65.812 -27.984 1 82.5 471 LEU A CA 1
ATOM 3667 C C . LEU A 1 471 ? -2.787 -65.125 -27.875 1 82.5 471 LEU A C 1
ATOM 3669 O O . LEU A 1 471 ? -2.828 -63.875 -27.953 1 82.5 471 LEU A O 1
ATOM 3673 N N . GLU A 1 472 ? -3.82 -65.812 -27.688 1 73.5 472 GLU A N 1
ATOM 3674 C CA . GLU A 1 472 ? -5.125 -65.188 -27.484 1 73.5 472 GLU A CA 1
ATOM 3675 C C . GLU A 1 472 ? -5.156 -64.375 -26.188 1 73.5 472 GLU A C 1
ATOM 3677 O O . GLU A 1 472 ? -5.758 -63.281 -26.141 1 73.5 472 GLU A O 1
ATOM 3682 N N . ARG A 1 473 ? -4.477 -65 -25.25 1 70.06 473 ARG A N 1
ATOM 3683 C CA . ARG A 1 473 ? -4.367 -64.25 -23.984 1 70.06 473 ARG A CA 1
ATOM 3684 C C . ARG A 1 473 ? -3.598 -62.969 -24.156 1 70.06 473 ARG A C 1
ATOM 3686 O O . ARG A 1 473 ? -3.965 -61.938 -23.578 1 70.06 473 ARG A O 1
ATOM 3693 N N . MET A 1 474 ? -2.588 -62.906 -24.844 1 75.69 474 MET A N 1
ATOM 3694 C CA . MET A 1 474 ? -1.777 -61.719 -25.109 1 75.69 474 MET A CA 1
ATOM 3695 C C . MET A 1 474 ? -2.584 -60.656 -25.844 1 75.69 474 MET A C 1
ATOM 3697 O O . MET A 1 474 ? -2.418 -59.469 -25.609 1 75.69 474 MET A O 1
ATOM 3701 N N . ASP A 1 475 ? -3.383 -61.156 -26.734 1 72.75 475 ASP A N 1
ATOM 3702 C CA . ASP A 1 475 ? -4.238 -60.219 -27.484 1 72.75 475 ASP A CA 1
ATOM 3703 C C . ASP A 1 475 ? -5.188 -59.469 -26.547 1 72.75 475 ASP A C 1
ATOM 3705 O O . ASP A 1 475 ? -5.406 -58.281 -26.719 1 72.75 475 ASP A O 1
ATOM 3709 N N . ARG A 1 476 ? -5.672 -60.188 -25.578 1 66.94 476 ARG A N 1
ATOM 3710 C CA . ARG A 1 476 ? -6.555 -59.562 -24.594 1 66.94 476 ARG A CA 1
ATOM 3711 C C . ARG A 1 476 ? -5.801 -58.531 -23.734 1 66.94 476 ARG A C 1
ATOM 3713 O O . ARG A 1 476 ? -6.312 -57.469 -23.469 1 66.94 476 ARG A O 1
ATOM 3720 N N . LEU A 1 477 ? -4.648 -58.938 -23.344 1 67.94 477 LEU A N 1
ATOM 3721 C CA . LEU A 1 477 ? -3.834 -58.031 -22.516 1 67.94 477 LEU A CA 1
ATOM 3722 C C . LEU A 1 477 ? -3.486 -56.781 -23.281 1 67.94 477 LEU A C 1
ATOM 3724 O O . LEU A 1 477 ? -3.516 -55.688 -22.703 1 67.94 477 LEU A O 1
ATOM 3728 N N . THR A 1 478 ? -3.123 -56.844 -24.422 1 69.88 478 THR A N 1
ATOM 3729 C CA . THR A 1 478 ? -2.775 -55.719 -25.266 1 69.88 478 THR A CA 1
ATOM 3730 C C . THR A 1 478 ? -3.965 -54.781 -25.406 1 69.88 478 THR A C 1
ATOM 3732 O O . THR A 1 478 ? -3.805 -53.531 -25.344 1 69.88 478 THR A O 1
ATOM 3735 N N . SER A 1 479 ? -5.137 -55.375 -25.609 1 65.69 479 SER A N 1
ATOM 3736 C CA . SER A 1 479 ? -6.355 -54.562 -25.703 1 65.69 479 SER A CA 1
ATOM 3737 C C . SER A 1 479 ? -6.617 -53.781 -24.422 1 65.69 479 SER A C 1
ATOM 3739 O O . SER A 1 479 ? -7.059 -52.656 -24.453 1 65.69 479 SER A O 1
ATOM 3741 N N . GLN A 1 480 ? -6.316 -54.438 -23.359 1 63.47 480 GLN A N 1
ATOM 3742 C CA . GLN A 1 480 ? -6.5 -53.812 -22.062 1 63.47 480 GLN A CA 1
ATOM 3743 C C . GLN A 1 480 ? -5.516 -52.656 -21.875 1 63.47 480 GLN A C 1
ATOM 3745 O O . GLN A 1 480 ? -5.887 -51.594 -21.391 1 63.47 480 GLN A O 1
ATOM 3750 N N . LEU A 1 481 ? -4.352 -52.812 -22.203 1 65.31 481 LEU A N 1
ATOM 3751 C CA . LEU A 1 481 ? -3.324 -51.781 -22.094 1 65.31 481 LEU A CA 1
ATOM 3752 C C . LEU A 1 481 ? -3.67 -50.594 -22.953 1 65.31 481 LEU A C 1
ATOM 3754 O O . LEU A 1 481 ? -3.457 -49.438 -22.531 1 65.31 481 LEU A O 1
ATOM 3758 N N . MET A 1 482 ? -4.254 -50.844 -24.062 1 64 482 MET A N 1
ATOM 3759 C CA . MET A 1 482 ? -4.66 -49.75 -24.969 1 64 482 MET A CA 1
ATOM 3760 C C . MET A 1 482 ? -5.773 -48.906 -24.344 1 64 482 MET A C 1
ATOM 3762 O O . MET A 1 482 ? -5.777 -47.688 -24.469 1 64 482 MET A O 1
ATOM 3766 N N . THR A 1 483 ? -6.625 -49.625 -23.75 1 63.03 483 THR A N 1
ATOM 3767 C CA . THR A 1 483 ? -7.727 -48.938 -23.094 1 63.03 483 THR A CA 1
ATOM 3768 C C . THR A 1 483 ? -7.199 -48 -21.984 1 63.03 483 THR A C 1
ATOM 3770 O O . THR A 1 483 ? -7.652 -46.875 -21.844 1 63.03 483 THR A O 1
ATOM 3773 N N . LEU A 1 484 ? -6.273 -48.469 -21.312 1 63 484 LEU A N 1
ATOM 3774 C CA . LEU A 1 484 ? -5.707 -47.719 -20.203 1 63 484 LEU A CA 1
ATOM 3775 C C . LEU A 1 484 ? -4.93 -46.5 -20.719 1 63 484 LEU A C 1
ATOM 3777 O O . LEU A 1 484 ? -5.008 -45.406 -20.141 1 63 484 LEU A O 1
ATOM 3781 N N . ALA A 1 485 ? -4.156 -46.719 -21.641 1 62.16 485 ALA A N 1
ATOM 3782 C CA . ALA A 1 485 ? -3.35 -45.656 -22.219 1 62.16 485 ALA A CA 1
ATOM 3783 C C . ALA A 1 485 ? -4.23 -44.5 -22.734 1 62.16 485 ALA A C 1
ATOM 3785 O O . ALA A 1 485 ? -3.854 -43.344 -22.656 1 62.16 485 ALA A O 1
ATOM 3786 N N . ARG A 1 486 ? -5.367 -44.875 -23.188 1 59.91 486 ARG A N 1
ATOM 3787 C CA . ARG A 1 486 ? -6.293 -43.875 -23.766 1 59.91 486 ARG A CA 1
ATOM 3788 C C . ARG A 1 486 ? -7.031 -43.125 -22.656 1 59.91 486 ARG A C 1
ATOM 3790 O O . ARG A 1 486 ? -7.551 -42.031 -22.891 1 59.91 486 ARG A O 1
ATOM 3797 N N . THR A 1 487 ? -7.109 -43.812 -21.547 1 58.53 487 THR A N 1
ATOM 3798 C CA . THR A 1 487 ? -7.891 -43.219 -20.469 1 58.53 487 THR A CA 1
ATOM 3799 C C . THR A 1 487 ? -7.336 -41.844 -20.094 1 58.53 487 THR A C 1
ATOM 3801 O O . THR A 1 487 ? -8.094 -40.938 -19.766 1 58.53 487 THR A O 1
ATOM 3804 N N . GLY A 1 488 ? -6.059 -41.656 -20 1 55.62 488 GLY A N 1
ATOM 3805 C CA . GLY A 1 488 ? -5.531 -40.344 -19.656 1 55.62 488 GLY A CA 1
ATOM 3806 C C . GLY A 1 488 ? -6.09 -39.25 -20.5 1 55.62 488 GLY A C 1
ATOM 3807 O O . GLY A 1 488 ? -6.406 -38.156 -19.984 1 55.62 488 GLY A O 1
ATOM 3808 N N . SER A 1 489 ? -6.242 -39.531 -21.828 1 54.16 489 SER A N 1
ATOM 3809 C CA . SER A 1 489 ? -6.754 -38.531 -22.75 1 54.16 489 SER A CA 1
ATOM 3810 C C . SER A 1 489 ? -8.273 -38.438 -22.672 1 54.16 489 SER A C 1
ATOM 3812 O O . SER A 1 489 ? -8.859 -37.406 -23.078 1 54.16 489 SER A O 1
ATOM 3814 N N . MET A 1 490 ? -8.898 -39.531 -22.328 1 51.19 490 MET A N 1
ATOM 3815 C CA . MET A 1 490 ? -10.352 -39.594 -22.344 1 51.19 490 MET A CA 1
ATOM 3816 C C . MET A 1 490 ? -10.953 -38.688 -21.266 1 51.19 490 MET A C 1
ATOM 3818 O O . MET A 1 490 ? -12.086 -38.219 -21.391 1 51.19 490 MET A O 1
ATOM 3822 N N . VAL A 1 491 ? -10.125 -38.5 -20.234 1 52.41 491 VAL A N 1
ATOM 3823 C CA . VAL A 1 491 ? -10.773 -37.875 -19.094 1 52.41 491 VAL A CA 1
ATOM 3824 C C . VAL A 1 491 ? -10.688 -36.344 -19.219 1 52.41 491 VAL A C 1
ATOM 3826 O O . VAL A 1 491 ? -11.016 -35.625 -18.281 1 52.41 491 VAL A O 1
ATOM 3829 N N . ARG A 1 492 ? -10.367 -35.875 -20.312 1 51.38 492 ARG A N 1
ATOM 3830 C CA . ARG A 1 492 ? -10.273 -34.406 -20.422 1 51.38 492 ARG A CA 1
ATOM 3831 C C . ARG A 1 492 ? -11.641 -33.812 -20.688 1 51.38 492 ARG A C 1
ATOM 3833 O O . ARG A 1 492 ? -11.859 -32.625 -20.375 1 51.38 492 ARG A O 1
ATOM 3840 N N . GLY A 1 493 ? -12.695 -34.625 -21.266 1 51.97 493 GLY A N 1
ATOM 3841 C CA . GLY A 1 493 ? -13.938 -33.969 -21.656 1 51.97 493 GLY A CA 1
ATOM 3842 C C . GLY A 1 493 ? -15.109 -34.312 -20.75 1 51.97 493 GLY A C 1
ATOM 3843 O O . GLY A 1 493 ? -15.133 -35.406 -20.141 1 51.97 493 GLY A O 1
ATOM 3844 N N . ASN A 1 494 ? -15.883 -33.375 -20.141 1 60.03 494 ASN A N 1
ATOM 3845 C CA . ASN A 1 494 ? -17.094 -33.625 -19.359 1 60.03 494 ASN A CA 1
ATOM 3846 C C . ASN A 1 494 ? -18.344 -33.25 -20.156 1 60.03 494 ASN A C 1
ATOM 3848 O O . ASN A 1 494 ? -18.5 -32.094 -20.594 1 60.03 494 ASN A O 1
ATOM 3852 N N . GLY A 1 495 ? -18.969 -34.219 -20.906 1 69.88 495 GLY A N 1
ATOM 3853 C CA . GLY A 1 495 ? -20.234 -33.938 -21.578 1 69.88 495 GLY A CA 1
ATOM 3854 C C . GLY A 1 495 ? -21.375 -34.812 -21.062 1 69.88 495 GLY A C 1
ATOM 3855 O O . GLY A 1 495 ? -21.172 -35.688 -20.203 1 69.88 495 GLY A O 1
ATOM 3856 N N . GLN A 1 496 ? -22.703 -34.438 -21.516 1 82.94 496 GLN A N 1
ATOM 3857 C CA . GLN A 1 496 ? -23.875 -35.25 -21.219 1 82.94 496 GLN A CA 1
ATOM 3858 C C . GLN A 1 496 ? -24.016 -36.406 -22.203 1 82.94 496 GLN A C 1
ATOM 3860 O O . GLN A 1 496 ? -24.141 -36.188 -23.406 1 82.94 496 GLN A O 1
ATOM 3865 N N . VAL A 1 497 ? -23.859 -37.656 -21.688 1 86.81 497 VAL A N 1
ATOM 3866 C CA . VAL A 1 497 ? -23.906 -38.812 -22.547 1 86.81 497 VAL A CA 1
ATOM 3867 C C . VAL A 1 497 ? -25.109 -39.688 -22.172 1 86.81 497 VAL A C 1
ATOM 3869 O O . VAL A 1 497 ? -25.375 -39.906 -21 1 86.81 497 VAL A O 1
ATOM 3872 N N . ASP A 1 498 ? -26.016 -40.062 -23.234 1 90.62 498 ASP A N 1
ATOM 3873 C CA . ASP A 1 498 ? -27.141 -40.969 -23.047 1 90.62 498 ASP A CA 1
ATOM 3874 C C . ASP A 1 498 ? -26.656 -42.375 -22.672 1 90.62 498 ASP A C 1
ATOM 3876 O O . ASP A 1 498 ? -25.891 -42.969 -23.422 1 90.62 498 ASP A O 1
ATOM 3880 N N . LEU A 1 499 ? -27.094 -42.875 -21.516 1 91.69 499 LEU A N 1
ATOM 3881 C CA . LEU A 1 499 ? -26.625 -44.156 -21 1 91.69 499 LEU A CA 1
ATOM 3882 C C . LEU A 1 499 ? -27.016 -45.281 -21.922 1 91.69 499 LEU A C 1
ATOM 3884 O O . LEU A 1 499 ? -26.234 -46.219 -22.172 1 91.69 499 LEU A O 1
ATOM 3888 N N . SER A 1 500 ? -28.281 -45.281 -22.453 1 91.56 500 SER A N 1
ATOM 3889 C CA . SER A 1 500 ? -28.781 -46.312 -23.344 1 91.56 500 SER A CA 1
ATOM 3890 C C . SER A 1 500 ? -28 -46.344 -24.656 1 91.56 500 SER A C 1
ATOM 3892 O O . SER A 1 500 ? -27.703 -47.438 -25.172 1 91.56 500 SER A O 1
ATOM 3894 N N . GLU A 1 501 ? -27.719 -45.219 -25.109 1 89.31 501 GLU A N 1
ATOM 3895 C CA . GLU A 1 501 ? -26.953 -45.125 -26.344 1 89.31 501 GLU A CA 1
ATOM 3896 C C . GLU A 1 501 ? -25.531 -45.656 -26.156 1 89.31 501 GLU A C 1
ATOM 3898 O O . GLU A 1 501 ? -25 -46.344 -27.016 1 89.31 501 GLU A O 1
ATOM 3903 N N . ALA A 1 502 ? -24.984 -45.219 -25.031 1 89.94 502 ALA A N 1
ATOM 3904 C CA . ALA A 1 502 ? -23.641 -45.719 -24.719 1 89.94 502 ALA A CA 1
ATOM 3905 C C . ALA A 1 502 ? -23.609 -47.219 -24.578 1 89.94 502 ALA A C 1
ATOM 3907 O O . ALA A 1 502 ? -22.688 -47.875 -25.047 1 89.94 502 ALA A O 1
ATOM 3908 N N . ALA A 1 503 ? -24.609 -47.781 -23.969 1 91.88 503 ALA A N 1
ATOM 3909 C CA . ALA A 1 503 ? -24.719 -49.25 -23.781 1 91.88 503 ALA A CA 1
ATOM 3910 C C . ALA A 1 503 ? -24.844 -49.938 -25.125 1 91.88 503 ALA A C 1
ATOM 3912 O O . ALA A 1 503 ? -24.234 -51 -25.344 1 91.88 503 ALA A O 1
ATOM 3913 N N . GLY A 1 504 ? -25.672 -49.406 -26 1 87.06 504 GLY A N 1
ATOM 3914 C CA . GLY A 1 504 ? -25.812 -49.969 -27.328 1 87.06 504 GLY A CA 1
ATOM 3915 C C . GLY A 1 504 ? -24.516 -50 -28.109 1 87.06 504 GLY A C 1
ATOM 3916 O O . GLY A 1 504 ? -24.172 -51 -28.734 1 87.06 504 GLY A O 1
ATOM 3917 N N . THR A 1 505 ? -23.812 -48.875 -28.031 1 85 505 THR A N 1
ATOM 3918 C CA . THR A 1 505 ? -22.531 -48.75 -28.719 1 85 505 THR A CA 1
ATOM 3919 C C . THR A 1 505 ? -21.547 -49.781 -28.172 1 85 505 THR A C 1
ATOM 3921 O O . THR A 1 505 ? -20.812 -50.406 -28.938 1 85 505 THR A O 1
ATOM 3924 N N . ALA A 1 506 ? -21.531 -49.875 -26.828 1 86.62 506 ALA A N 1
ATOM 3925 C CA . ALA A 1 506 ? -20.641 -50.844 -26.188 1 86.62 506 ALA A CA 1
ATOM 3926 C C . ALA A 1 506 ? -21 -52.281 -26.578 1 86.62 506 ALA A C 1
ATOM 3928 O O . ALA A 1 506 ? -20.125 -53.094 -26.828 1 86.62 506 ALA A O 1
ATOM 3929 N N . ALA A 1 507 ? -22.25 -52.625 -26.719 1 86.19 507 ALA A N 1
ATOM 3930 C CA . ALA A 1 507 ? -22.719 -53.938 -27.047 1 86.19 507 ALA A CA 1
ATOM 3931 C C . ALA A 1 507 ? -22.328 -54.344 -28.469 1 86.19 507 ALA A C 1
ATOM 3933 O O . ALA A 1 507 ? -22.031 -55.5 -28.75 1 86.19 507 ALA A O 1
ATOM 3934 N N . GLU A 1 508 ? -22.297 -53.375 -29.328 1 79.5 508 GLU A N 1
ATOM 3935 C CA . GLU A 1 508 ? -21.969 -53.625 -30.719 1 79.5 508 GLU A CA 1
ATOM 3936 C C . GLU A 1 508 ? -20.5 -54.062 -30.875 1 79.5 508 GLU A C 1
ATOM 3938 O O . GLU A 1 508 ? -20.141 -54.75 -31.844 1 79.5 508 GLU A O 1
ATOM 3943 N N . SER A 1 509 ? -19.75 -53.688 -29.922 1 71.31 509 SER A N 1
ATOM 3944 C CA . SER A 1 509 ? -18.312 -53.938 -30.031 1 71.31 509 SER A CA 1
ATOM 3945 C C . SER A 1 509 ? -17.969 -55.344 -29.531 1 71.31 509 SER A C 1
ATOM 3947 O O . SER A 1 509 ? -16.828 -55.781 -29.641 1 71.31 509 SER A O 1
ATOM 3949 N N . ILE A 1 510 ? -18.859 -56.031 -28.969 1 72.44 510 ILE A N 1
ATOM 3950 C CA . ILE A 1 510 ? -18.609 -57.344 -28.375 1 72.44 510 ILE A CA 1
ATOM 3951 C C . ILE A 1 510 ? -19.094 -58.438 -29.297 1 72.44 510 ILE A C 1
ATOM 3953 O O . ILE A 1 510 ? -20.203 -58.344 -29.844 1 72.44 510 ILE A O 1
ATOM 3957 N N . ASP A 1 511 ? -18.109 -59.438 -29.531 1 64.62 511 ASP A N 1
ATOM 3958 C CA . ASP A 1 511 ? -18.484 -60.625 -30.297 1 64.62 511 ASP A CA 1
ATOM 3959 C C . ASP A 1 511 ? -19.281 -61.625 -29.438 1 64.62 511 ASP A C 1
ATOM 3961 O O . ASP A 1 511 ? -18.828 -62 -28.359 1 64.62 511 ASP A O 1
ATOM 3965 N N . GLY A 1 512 ? -20.594 -61.844 -29.609 1 64.56 512 GLY A N 1
ATOM 3966 C CA . GLY A 1 512 ? -21.438 -62.781 -28.875 1 64.56 512 GLY A CA 1
ATOM 3967 C C . GLY A 1 512 ? -22.906 -62.438 -28.953 1 64.56 512 GLY A C 1
ATOM 3968 O O . GLY A 1 512 ? -23.297 -61.469 -29.594 1 64.56 512 GLY A O 1
ATOM 3969 N N . ASP A 1 513 ? -23.734 -63.406 -28.438 1 80.44 513 ASP A N 1
ATOM 3970 C CA . ASP A 1 513 ? -25.188 -63.25 -28.406 1 80.44 513 ASP A CA 1
ATOM 3971 C C . ASP A 1 513 ? -25.656 -62.656 -27.078 1 80.44 513 ASP A C 1
ATOM 3973 O O . ASP A 1 513 ? -26.609 -63.156 -26.484 1 80.44 513 ASP A O 1
ATOM 3977 N N . LEU A 1 514 ? -24.906 -61.594 -26.547 1 85.44 514 LEU A N 1
ATOM 3978 C CA . LEU A 1 514 ? -25.266 -60.938 -25.297 1 85.44 514 LEU A CA 1
ATOM 3979 C C . LEU A 1 514 ? -26.562 -60.125 -25.453 1 85.44 514 LEU A C 1
ATOM 3981 O O . LEU A 1 514 ? -26.766 -59.469 -26.484 1 85.44 514 LEU A O 1
ATOM 3985 N N . THR A 1 515 ? -27.547 -60.25 -24.531 1 90.25 515 THR A N 1
ATOM 3986 C CA . THR A 1 515 ? -28.75 -59.438 -24.484 1 90.25 515 THR A CA 1
ATOM 3987 C C . THR A 1 515 ? -28.578 -58.281 -23.484 1 90.25 515 THR A C 1
ATOM 3989 O O . THR A 1 515 ? -28.391 -58.531 -22.297 1 90.25 515 THR A O 1
ATOM 3992 N N . VAL A 1 516 ? -28.5 -57.031 -24.016 1 92.44 516 VAL A N 1
ATOM 3993 C CA . VAL A 1 516 ? -28.328 -55.875 -23.156 1 92.44 516 VAL A CA 1
ATOM 3994 C C . VAL A 1 516 ? -29.641 -55.125 -23 1 92.44 516 VAL A C 1
ATOM 3996 O O . VAL A 1 516 ? -30.219 -54.656 -24 1 92.44 516 VAL A O 1
ATOM 3999 N N . LEU A 1 517 ? -30.156 -55.062 -21.75 1 91.31 517 LEU A N 1
ATOM 4000 C CA . LEU A 1 517 ? -31.375 -54.344 -21.422 1 91.31 517 LEU A CA 1
ATOM 4001 C C . LEU A 1 517 ? -31.062 -53.031 -20.719 1 91.31 517 LEU A C 1
ATOM 4003 O O . LEU A 1 517 ? -30.688 -53.031 -19.547 1 91.31 517 LEU A O 1
ATOM 4007 N N . ALA A 1 518 ? -31.047 -51.969 -21.453 1 86.5 518 ALA A N 1
ATOM 4008 C CA . ALA A 1 518 ? -30.828 -50.625 -20.906 1 86.5 518 ALA A CA 1
ATOM 4009 C C . ALA A 1 518 ? -32.062 -49.75 -21.094 1 86.5 518 ALA A C 1
ATOM 4011 O O . ALA A 1 518 ? -32.125 -49 -22.062 1 86.5 518 ALA A O 1
ATOM 4012 N N . ASP A 1 519 ? -33.125 -49.969 -20.406 1 79.44 519 ASP A N 1
ATOM 4013 C CA . ASP A 1 519 ? -34.375 -49.219 -20.578 1 79.44 519 ASP A CA 1
ATOM 4014 C C . ASP A 1 519 ? -34.375 -48 -19.672 1 79.44 519 ASP A C 1
ATOM 4016 O O . ASP A 1 519 ? -35.125 -47.938 -18.688 1 79.44 519 ASP A O 1
ATOM 4020 N N . THR A 1 520 ? -33.406 -47.094 -19.875 1 80.44 520 THR A N 1
ATOM 4021 C CA . THR A 1 520 ? -33.344 -45.844 -19.125 1 80.44 520 THR A CA 1
ATOM 4022 C C . THR A 1 520 ? -33.125 -44.656 -20.062 1 80.44 520 THR A C 1
ATOM 4024 O O . THR A 1 520 ? -32.531 -44.812 -21.141 1 80.44 520 THR A O 1
ATOM 4027 N N . SER A 1 521 ? -33.75 -43.5 -19.812 1 83 521 SER A N 1
ATOM 4028 C CA . SER A 1 521 ? -33.5 -42.25 -20.531 1 83 521 SER A CA 1
ATOM 4029 C C . SER A 1 521 ? -32.531 -41.344 -19.781 1 83 521 SER A C 1
ATOM 4031 O O . SER A 1 521 ? -32.438 -40.156 -20.094 1 83 521 SER A O 1
ATOM 4033 N N . ALA A 1 522 ? -31.766 -41.969 -18.922 1 87.88 522 ALA A N 1
ATOM 4034 C CA . ALA A 1 522 ? -30.875 -41.156 -18.078 1 87.88 522 ALA A CA 1
ATOM 4035 C C . ALA A 1 522 ? -29.609 -40.75 -18.844 1 87.88 522 ALA A C 1
ATOM 4037 O O . ALA A 1 522 ? -29.141 -41.5 -19.703 1 87.88 522 ALA A O 1
ATOM 4038 N N . THR A 1 523 ? -29.219 -39.531 -18.641 1 90.31 523 THR A N 1
ATOM 4039 C CA . THR A 1 523 ? -27.953 -39.031 -19.172 1 90.31 523 THR A CA 1
ATOM 4040 C C . THR A 1 523 ? -26.922 -38.906 -18.062 1 90.31 523 THR A C 1
ATOM 4042 O O . THR A 1 523 ? -27.266 -38.625 -16.906 1 90.31 523 THR A O 1
ATOM 4045 N N . VAL A 1 524 ? -25.594 -39.281 -18.375 1 87.19 524 VAL A N 1
ATOM 4046 C CA . VAL A 1 524 ? -24.484 -39.219 -17.438 1 87.19 524 VAL A CA 1
ATOM 4047 C C . VAL A 1 524 ? -23.469 -38.156 -17.891 1 87.19 524 VAL A C 1
ATOM 4049 O O . VAL A 1 524 ? -23.203 -38.031 -19.078 1 87.19 524 VAL A O 1
ATOM 4052 N N . GLN A 1 525 ? -23.047 -37.438 -16.922 1 84.94 525 GLN A N 1
ATOM 4053 C CA . GLN A 1 525 ? -21.969 -36.469 -17.203 1 84.94 525 GLN A CA 1
ATOM 4054 C C . GLN A 1 525 ? -20.609 -37.188 -17.25 1 84.94 525 GLN A C 1
ATOM 4056 O O . GLN A 1 525 ? -20.062 -37.531 -16.219 1 84.94 525 GLN A O 1
ATOM 4061 N N . ALA A 1 526 ? -20.125 -37.469 -18.344 1 79.62 526 ALA A N 1
ATOM 4062 C CA . ALA A 1 526 ? -18.844 -38.125 -18.516 1 79.62 526 ALA A CA 1
ATOM 4063 C C . ALA A 1 526 ? -18.344 -37.969 -19.953 1 79.62 526 ALA A C 1
ATOM 4065 O O . ALA A 1 526 ? -19.078 -37.5 -20.828 1 79.62 526 ALA A O 1
ATOM 4066 N N . ASP A 1 527 ? -17.141 -38.125 -20.219 1 75.38 527 ASP A N 1
ATOM 4067 C CA . ASP A 1 527 ? -16.625 -38.281 -21.578 1 75.38 527 ASP A CA 1
ATOM 4068 C C . ASP A 1 527 ? -17.281 -39.469 -22.281 1 75.38 527 ASP A C 1
ATOM 4070 O O . ASP A 1 527 ? -17.344 -40.594 -21.719 1 75.38 527 ASP A O 1
ATOM 4074 N N . PRO A 1 528 ? -17.969 -39.312 -23.422 1 77.62 528 PRO A N 1
ATOM 4075 C CA . PRO A 1 528 ? -18.703 -40.406 -24.109 1 77.62 528 PRO A CA 1
ATOM 4076 C C . PRO A 1 528 ? -17.828 -41.625 -24.375 1 77.62 528 PRO A C 1
ATOM 4078 O O . PRO A 1 528 ? -18.266 -42.75 -24.172 1 77.62 528 PRO A O 1
ATOM 4081 N N . ASP A 1 529 ? -16.609 -41.312 -24.781 1 73.5 529 ASP A N 1
ATOM 4082 C CA . ASP A 1 529 ? -15.734 -42.438 -25.125 1 73.5 529 ASP A CA 1
ATOM 4083 C C . ASP A 1 529 ? -15.352 -43.219 -23.875 1 73.5 529 ASP A C 1
ATOM 4085 O O . ASP A 1 529 ? -15.258 -44.469 -23.906 1 73.5 529 ASP A O 1
ATOM 4089 N N . ALA A 1 530 ? -15.227 -42.438 -22.828 1 76.75 530 ALA A N 1
ATOM 4090 C CA . ALA A 1 530 ? -14.844 -43.094 -21.578 1 76.75 530 ALA A CA 1
ATOM 4091 C C . ALA A 1 530 ? -15.969 -43.969 -21.062 1 76.75 530 ALA A C 1
ATOM 4093 O O . ALA A 1 530 ? -15.719 -45.094 -20.609 1 76.75 530 ALA A O 1
ATOM 4094 N N . LEU A 1 531 ? -17.141 -43.5 -21.203 1 84.5 531 LEU A N 1
ATOM 4095 C CA . LEU A 1 531 ? -18.281 -44.281 -20.734 1 84.5 531 LEU A CA 1
ATOM 4096 C C . LEU A 1 531 ? -18.453 -45.562 -21.562 1 84.5 531 LEU A C 1
ATOM 4098 O O . LEU A 1 531 ? -18.656 -46.625 -21.016 1 84.5 531 LEU A O 1
ATOM 4102 N N . VAL A 1 532 ? -18.359 -45.438 -22.859 1 82.38 532 VAL A N 1
ATOM 4103 C CA . VAL A 1 532 ? -18.469 -46.594 -23.75 1 82.38 532 VAL A CA 1
ATOM 4104 C C . VAL A 1 532 ? -17.391 -47.594 -23.406 1 82.38 532 VAL A C 1
ATOM 4106 O O . VAL A 1 532 ? -17.641 -48.812 -23.391 1 82.38 532 VAL A O 1
ATOM 4109 N N . GLU A 1 533 ? -16.234 -47 -23.094 1 77.62 533 GLU A N 1
ATOM 4110 C CA . GLU A 1 533 ? -15.125 -47.906 -22.781 1 77.62 533 GLU A CA 1
ATOM 4111 C C . GLU A 1 533 ? -15.383 -48.688 -21.484 1 77.62 533 GLU A C 1
ATOM 4113 O O . GLU A 1 533 ? -15.109 -49.875 -21.422 1 77.62 533 GLU A O 1
ATOM 4118 N N . VAL A 1 534 ? -15.898 -48.062 -20.484 1 84.5 534 VAL A N 1
ATOM 4119 C CA . VAL A 1 534 ? -16.219 -48.719 -19.219 1 84.5 534 VAL A CA 1
ATOM 4120 C C . VAL A 1 534 ? -17.219 -49.844 -19.469 1 84.5 534 VAL A C 1
ATOM 4122 O O . VAL A 1 534 ? -17.031 -50.969 -19 1 84.5 534 VAL A O 1
ATOM 4125 N N . LEU A 1 535 ? -18.266 -49.562 -20.203 1 88.44 535 LEU A N 1
ATOM 4126 C CA . LEU A 1 535 ? -19.312 -50.531 -20.469 1 88.44 535 LEU A CA 1
ATOM 4127 C C . LEU A 1 535 ? -18.797 -51.656 -21.344 1 88.44 535 LEU A C 1
ATOM 4129 O O . LEU A 1 535 ? -19.141 -52.844 -21.109 1 88.44 535 LEU A O 1
ATOM 4133 N N . SER A 1 536 ? -17.984 -51.344 -22.281 1 82.06 536 SER A N 1
ATOM 4134 C CA . SER A 1 536 ? -17.422 -52.375 -23.156 1 82.06 536 SER A CA 1
ATOM 4135 C C . SER A 1 536 ? -16.578 -53.375 -22.359 1 82.06 536 SER A C 1
ATOM 4137 O O . SER A 1 536 ? -16.656 -54.562 -22.609 1 82.06 536 SER A O 1
ATOM 4139 N N . VAL A 1 537 ? -15.828 -52.812 -21.438 1 78.25 537 VAL A N 1
ATOM 4140 C CA . VAL A 1 537 ? -14.992 -53.688 -20.609 1 78.25 537 VAL A CA 1
ATOM 4141 C C . VAL A 1 537 ? -15.867 -54.625 -19.781 1 78.25 537 VAL A C 1
ATOM 4143 O O . VAL A 1 537 ? -15.594 -55.812 -19.656 1 78.25 537 VAL A O 1
ATOM 4146 N N . LEU A 1 538 ? -16.891 -54.094 -19.312 1 86.19 538 LEU A N 1
ATOM 4147 C CA . LEU A 1 538 ? -17.812 -54.906 -18.484 1 86.19 538 LEU A CA 1
ATOM 4148 C C . LEU A 1 538 ? -18.531 -55.938 -19.328 1 86.19 538 LEU A C 1
ATOM 4150 O O . LEU A 1 538 ? -18.625 -57.094 -18.922 1 86.19 538 LEU A O 1
ATOM 4154 N N . PHE A 1 539 ? -18.969 -55.531 -20.469 1 86.44 539 PHE A N 1
ATOM 4155 C CA . PHE A 1 539 ? -19.688 -56.438 -21.344 1 86.44 539 PHE A CA 1
ATOM 4156 C C . PHE A 1 539 ? -18.797 -57.562 -21.812 1 86.44 539 PHE A C 1
ATOM 4158 O O . PHE A 1 539 ? -19.219 -58.719 -21.891 1 86.44 539 PHE A O 1
ATOM 4165 N N . ARG A 1 540 ? -17.609 -57.188 -22.094 1 77.81 540 ARG A N 1
ATOM 4166 C CA . ARG A 1 540 ? -16.656 -58.219 -22.5 1 77.81 540 ARG A CA 1
ATOM 4167 C C . ARG A 1 540 ? -16.422 -59.219 -21.375 1 77.81 540 ARG A C 1
ATOM 4169 O O . ARG A 1 540 ? -16.297 -60.438 -21.625 1 77.81 540 ARG A O 1
ATOM 4176 N N . ASN A 1 541 ? -16.297 -58.75 -20.203 1 78.12 541 ASN A N 1
ATOM 4177 C CA . ASN A 1 541 ? -16.125 -59.625 -19.047 1 78.12 541 ASN A CA 1
ATOM 4178 C C . ASN A 1 541 ? -17.297 -60.594 -18.891 1 78.12 541 ASN A C 1
ATOM 4180 O O . ASN A 1 541 ? -17.094 -61.781 -18.594 1 78.12 541 ASN A O 1
ATOM 4184 N N . VAL A 1 542 ? -18.453 -60.156 -19.141 1 83.81 542 VAL A N 1
ATOM 4185 C CA . VAL A 1 542 ? -19.656 -60.969 -19.016 1 83.81 542 VAL A CA 1
ATOM 4186 C C . VAL A 1 542 ? -19.719 -61.969 -20.172 1 83.81 542 VAL A C 1
ATOM 4188 O O . VAL A 1 542 ? -20 -63.156 -19.953 1 83.81 542 VAL A O 1
ATOM 4191 N N . ALA A 1 543 ? -19.391 -61.5 -21.344 1 81.5 543 ALA A N 1
ATOM 4192 C CA . ALA A 1 543 ? -19.438 -62.344 -22.516 1 81.5 543 ALA A CA 1
ATOM 4193 C C . ALA A 1 543 ? -18.438 -63.5 -22.406 1 81.5 543 ALA A C 1
ATOM 4195 O O . ALA A 1 543 ? -18.719 -64.625 -22.859 1 81.5 543 ALA A O 1
ATOM 4196 N N . ASP A 1 544 ? -17.297 -63.219 -21.766 1 74.94 544 ASP A N 1
ATOM 4197 C CA . ASP A 1 544 ? -16.281 -64.25 -21.578 1 74.94 544 ASP A CA 1
ATOM 4198 C C . ASP A 1 544 ? -16.766 -65.312 -20.609 1 74.94 544 ASP A C 1
ATOM 4200 O O . ASP A 1 544 ? -16.391 -66.5 -20.719 1 74.94 544 ASP A O 1
ATOM 4204 N N . ARG A 1 545 ? -17.594 -64.938 -19.75 1 78.62 545 ARG A N 1
ATOM 4205 C CA . ARG A 1 545 ? -18.125 -65.938 -18.781 1 78.62 545 ARG A CA 1
ATOM 4206 C C . ARG A 1 545 ? -19.297 -66.688 -19.375 1 78.62 545 ARG A C 1
ATOM 4208 O O . ARG A 1 545 ? -19.375 -67.938 -19.203 1 78.62 545 ARG A O 1
ATOM 4215 N N . ASP A 1 546 ? -20.203 -66.062 -19.984 1 84.38 546 ASP A N 1
ATOM 4216 C CA . ASP A 1 546 ? -21.375 -66.625 -20.656 1 84.38 546 ASP A CA 1
ATOM 4217 C C . ASP A 1 546 ? -21.797 -65.812 -21.859 1 84.38 546 ASP A C 1
ATOM 4219 O O . ASP A 1 546 ? -22.391 -64.75 -21.719 1 84.38 546 ASP A O 1
ATOM 4223 N N . PRO A 1 547 ? -21.5 -66.25 -23.062 1 83.94 547 PRO A N 1
ATOM 4224 C CA . PRO A 1 547 ? -21.797 -65.5 -24.281 1 83.94 547 PRO A CA 1
ATOM 4225 C C . PRO A 1 547 ? -23.281 -65.188 -24.469 1 83.94 547 PRO A C 1
ATOM 4227 O O . PRO A 1 547 ? -23.672 -64.375 -25.25 1 83.94 547 PRO A O 1
ATOM 4230 N N . ALA A 1 548 ? -24.094 -66 -23.828 1 86.94 548 ALA A N 1
ATOM 4231 C CA . ALA A 1 548 ? -25.531 -65.875 -23.984 1 86.94 548 ALA A CA 1
ATOM 4232 C C . ALA A 1 548 ? -26.156 -65.188 -22.75 1 86.94 548 ALA A C 1
ATOM 4234 O O . ALA A 1 548 ? -27.359 -65.25 -22.547 1 86.94 548 ALA A O 1
ATOM 4235 N N . ALA A 1 549 ? -25.344 -64.5 -21.922 1 89.88 549 ALA A N 1
ATOM 4236 C CA . ALA A 1 549 ? -25.812 -63.938 -20.688 1 89.88 549 ALA A CA 1
ATOM 4237 C C . ALA A 1 549 ? -26.656 -62.688 -20.953 1 89.88 549 ALA A C 1
ATOM 4239 O O . ALA A 1 549 ? -26.609 -62.125 -22.062 1 89.88 549 ALA A O 1
ATOM 4240 N N . THR A 1 550 ? -27.531 -62.344 -20.031 1 92.12 550 THR A N 1
ATOM 4241 C CA . THR A 1 550 ? -28.328 -61.094 -20.062 1 92.12 550 THR A CA 1
ATOM 4242 C C . THR A 1 550 ? -27.75 -60.062 -19.125 1 92.12 550 THR A C 1
ATOM 4244 O O . THR A 1 550 ? -27.422 -60.344 -17.984 1 92.12 550 THR A O 1
ATOM 4247 N N . ILE A 1 551 ? -27.547 -58.781 -19.719 1 93.31 551 ILE A N 1
ATOM 4248 C CA . ILE A 1 551 ? -27.031 -57.656 -18.953 1 93.31 551 ILE A CA 1
ATOM 4249 C C . ILE A 1 551 ? -28.141 -56.625 -18.781 1 93.31 551 ILE A C 1
ATOM 4251 O O . ILE A 1 551 ? -28.844 -56.281 -19.734 1 93.31 551 ILE A O 1
ATOM 4255 N N . GLU A 1 552 ? -28.359 -56.188 -17.578 1 93.94 552 GLU A N 1
ATOM 4256 C CA . GLU A 1 552 ? -29.312 -55.156 -17.266 1 93.94 552 GLU A CA 1
ATOM 4257 C C . GLU A 1 552 ? -28.625 -53.906 -16.703 1 93.94 552 GLU A C 1
ATOM 4259 O O . GLU A 1 552 ? -27.781 -54.031 -15.812 1 93.94 552 GLU A O 1
ATOM 4264 N N . ILE A 1 553 ? -28.922 -52.781 -17.281 1 94.12 553 ILE A N 1
ATOM 4265 C CA . ILE A 1 553 ? -28.391 -51.5 -16.812 1 94.12 553 ILE A CA 1
ATOM 4266 C C . ILE A 1 553 ? -29.5 -50.688 -16.141 1 94.12 553 ILE A C 1
ATOM 4268 O O . ILE A 1 553 ? -30.578 -50.531 -16.719 1 94.12 553 ILE A O 1
ATOM 4272 N N . GLY A 1 554 ? -29.312 -50.25 -14.961 1 90.75 554 GLY A N 1
ATOM 4273 C CA . GLY A 1 554 ? -30.266 -49.438 -14.219 1 90.75 554 GLY A CA 1
ATOM 4274 C C . GLY A 1 554 ? -29.656 -48.219 -13.594 1 90.75 554 GLY A C 1
ATOM 4275 O O . GLY A 1 554 ? -28.422 -48.031 -13.617 1 90.75 554 GLY A O 1
ATOM 4276 N N . VAL A 1 555 ? -30.547 -47.281 -13.211 1 92.38 555 VAL A N 1
ATOM 4277 C CA . VAL A 1 555 ? -30.109 -46.031 -12.617 1 92.38 555 VAL A CA 1
ATOM 4278 C C . VAL A 1 555 ? -30.375 -46.031 -11.117 1 92.38 555 VAL A C 1
ATOM 4280 O O . VAL A 1 555 ? -31.391 -46.562 -10.672 1 92.38 555 VAL A O 1
ATOM 4283 N N . ILE A 1 556 ? -29.406 -45.656 -10.367 1 89 556 ILE A N 1
ATOM 4284 C CA . ILE A 1 556 ? -29.562 -45.438 -8.93 1 89 556 ILE A CA 1
ATOM 4285 C C . ILE A 1 556 ? -29.359 -43.969 -8.586 1 89 556 ILE A C 1
ATOM 4287 O O . ILE A 1 556 ? -29.078 -43.156 -9.469 1 89 556 ILE A O 1
ATOM 4291 N N . ASP A 1 557 ? -29.547 -43.719 -7.207 1 82.25 557 ASP A N 1
ATOM 4292 C CA . ASP A 1 557 ? -29.297 -42.344 -6.754 1 82.25 557 ASP A CA 1
ATOM 4293 C C . ASP A 1 557 ? -27.844 -41.969 -6.965 1 82.25 557 ASP A C 1
ATOM 4295 O O . ASP A 1 557 ? -26.938 -42.625 -6.477 1 82.25 557 ASP A O 1
ATOM 4299 N N . GLU A 1 558 ? -27.453 -40.969 -7.73 1 84 558 GLU A N 1
ATOM 4300 C CA . GLU A 1 558 ? -26.141 -40.406 -8.031 1 84 558 GLU A CA 1
ATOM 4301 C C . GLU A 1 558 ? -25.266 -41.406 -8.773 1 84 558 GLU A C 1
ATOM 4303 O O . GLU A 1 558 ? -24.078 -41.531 -8.492 1 84 558 GLU A O 1
ATOM 4308 N N . GLY A 1 559 ? -25.969 -42.312 -9.477 1 91.81 559 GLY A N 1
ATOM 4309 C CA . GLY A 1 559 ? -25.141 -43.219 -10.25 1 91.81 559 GLY A CA 1
ATOM 4310 C C . GLY A 1 559 ? -25.969 -44.219 -11.07 1 91.81 559 GLY A C 1
ATOM 4311 O O . GLY A 1 559 ? -27.125 -43.969 -11.367 1 91.81 559 GLY A O 1
ATOM 4312 N N . PHE A 1 560 ? -25.375 -45.375 -11.609 1 93.12 560 PHE A N 1
ATOM 4313 C CA . PHE A 1 560 ? -26 -46.438 -12.367 1 93.12 560 PHE A CA 1
ATOM 4314 C C . PHE A 1 560 ? -25.359 -47.781 -12.062 1 93.12 560 PHE A C 1
ATOM 4316 O O . PHE A 1 560 ? -24.312 -47.844 -11.414 1 93.12 560 PHE A O 1
ATOM 4323 N N . TYR A 1 561 ? -26.031 -48.781 -12.297 1 93.31 561 TYR A N 1
ATOM 4324 C CA . TYR A 1 561 ? -25.484 -50.125 -12.062 1 93.31 561 TYR A CA 1
ATOM 4325 C C . TYR A 1 561 ? -25.641 -51 -13.289 1 93.31 561 TYR A C 1
ATOM 4327 O O . TYR A 1 561 ? -26.484 -50.719 -14.156 1 93.31 561 TYR A O 1
ATOM 4335 N N . VAL A 1 562 ? -24.797 -51.969 -13.422 1 92.56 562 VAL A N 1
ATOM 4336 C CA . VAL A 1 562 ? -24.828 -53.031 -14.438 1 92.56 562 VAL A CA 1
ATOM 4337 C C . VAL A 1 562 ? -24.922 -54.375 -13.773 1 92.56 562 VAL A C 1
ATOM 4339 O O . VAL A 1 562 ? -24.078 -54.75 -12.953 1 92.56 562 VAL A O 1
ATOM 4342 N N . THR A 1 563 ? -26 -55.125 -14.016 1 91.88 563 THR A N 1
ATOM 4343 C CA . THR A 1 563 ? -26.203 -56.469 -13.484 1 91.88 563 THR A CA 1
ATOM 4344 C C . THR A 1 563 ? -26.172 -57.5 -14.609 1 91.88 563 THR A C 1
ATOM 4346 O O . THR A 1 563 ? -26.641 -57.25 -15.719 1 91.88 563 THR A O 1
ATOM 4349 N N . ASP A 1 564 ? -25.516 -58.594 -14.344 1 90.69 564 ASP A N 1
ATOM 4350 C CA . ASP A 1 564 ? -25.5 -59.688 -15.312 1 90.69 564 ASP A CA 1
ATOM 4351 C C . ASP A 1 564 ? -25.922 -61 -14.664 1 90.69 564 ASP A C 1
ATOM 4353 O O . ASP A 1 564 ? -25.984 -61.094 -13.438 1 90.69 564 ASP A O 1
ATOM 4357 N N . ASP A 1 565 ? -26.297 -62.094 -15.5 1 88.31 565 ASP A N 1
ATOM 4358 C CA . ASP A 1 565 ? -26.703 -63.406 -14.984 1 88.31 565 ASP A CA 1
ATOM 4359 C C . ASP A 1 565 ? -25.688 -64.5 -15.336 1 88.31 565 ASP A C 1
ATOM 4361 O O . ASP A 1 565 ? -26.016 -65.688 -15.336 1 88.31 565 ASP A O 1
ATOM 4365 N N . ALA A 1 566 ? -24.531 -64 -15.75 1 86.38 566 ALA A N 1
ATOM 4366 C CA . ALA A 1 566 ? -23.484 -65 -16.031 1 86.38 566 ALA A CA 1
ATOM 4367 C C . ALA A 1 566 ? -22.969 -65.625 -14.734 1 86.38 566 ALA A C 1
ATOM 4369 O O . ALA A 1 566 ? -22.781 -64.938 -13.727 1 86.38 566 ALA A O 1
ATOM 4370 N N . PRO A 1 567 ? -22.734 -67 -14.852 1 77.25 567 PRO A N 1
ATOM 4371 C CA . PRO A 1 567 ? -22.234 -67.625 -13.656 1 77.25 567 PRO A CA 1
ATOM 4372 C C . PRO A 1 567 ? -20.906 -67.062 -13.172 1 77.25 567 PRO A C 1
ATOM 4374 O O . PRO A 1 567 ? -20.047 -66.688 -13.992 1 77.25 567 PRO A O 1
ATOM 4377 N N . THR A 1 568 ? -20.828 -66.562 -11.977 1 67.88 568 THR A N 1
ATOM 4378 C CA . THR A 1 568 ? -19.625 -65.938 -11.469 1 67.88 568 THR A CA 1
ATOM 4379 C C . THR A 1 568 ? -19.047 -66.75 -10.305 1 67.88 568 THR A C 1
ATOM 4381 O O . THR A 1 568 ? -19.797 -67.312 -9.516 1 67.88 568 THR A O 1
ATOM 4384 N N . ARG A 1 569 ? -17.703 -67.062 -10.453 1 59.84 569 ARG A N 1
ATOM 4385 C CA . ARG A 1 569 ? -17.016 -67.688 -9.32 1 59.84 569 ARG A CA 1
ATOM 4386 C C . ARG A 1 569 ? -16.422 -66.625 -8.398 1 59.84 569 ARG A C 1
ATOM 4388 O O . ARG A 1 569 ? -15.57 -66.875 -7.566 1 59.84 569 ARG A O 1
ATOM 4395 N N . LEU A 1 570 ? -16.828 -65.438 -8.656 1 57.47 570 LEU A N 1
ATOM 4396 C CA . LEU A 1 570 ? -16.25 -64.375 -7.871 1 57.47 570 LEU A CA 1
ATOM 4397 C C . LEU A 1 570 ? -16.797 -64.375 -6.449 1 57.47 570 LEU A C 1
ATOM 4399 O O . LEU A 1 570 ? -17.984 -64.562 -6.242 1 57.47 570 LEU A O 1
ATOM 4403 N N . ASP A 1 571 ? -15.859 -64.562 -5.535 1 55.53 571 ASP A N 1
ATOM 4404 C CA . ASP A 1 571 ? -16.25 -64.25 -4.168 1 55.53 571 ASP A CA 1
ATOM 4405 C C . ASP A 1 571 ? -16.406 -62.719 -3.98 1 55.53 571 ASP A C 1
ATOM 4407 O O . ASP A 1 571 ? -15.422 -61.969 -4.066 1 55.53 571 ASP A O 1
ATOM 4411 N N . PRO A 1 572 ? -17.578 -62.25 -4.027 1 51.5 572 PRO A N 1
ATOM 4412 C CA . PRO A 1 572 ? -17.828 -60.812 -3.959 1 51.5 572 PRO A CA 1
ATOM 4413 C C . PRO A 1 572 ? -17.109 -60.125 -2.791 1 51.5 572 PRO A C 1
ATOM 4415 O O . PRO A 1 572 ? -16.953 -58.906 -2.783 1 51.5 572 PRO A O 1
ATOM 4418 N N . ASP A 1 573 ? -16.922 -60.906 -1.751 1 50.69 573 ASP A N 1
ATOM 4419 C CA . ASP A 1 573 ? -16.281 -60.375 -0.558 1 50.69 573 ASP A CA 1
ATOM 4420 C C . ASP A 1 573 ? -14.805 -60.094 -0.795 1 50.69 573 ASP A C 1
ATOM 4422 O O . ASP A 1 573 ? -14.094 -59.656 0.11 1 50.69 573 ASP A O 1
ATOM 4426 N N . ALA A 1 574 ? -14.281 -60.375 -1.912 1 50.88 574 ALA A N 1
ATOM 4427 C CA . ALA A 1 574 ? -12.836 -60.25 -2.068 1 50.88 574 ALA A CA 1
ATOM 4428 C C . ALA A 1 574 ? -12.453 -58.781 -2.332 1 50.88 574 ALA A C 1
ATOM 4430 O O . ALA A 1 574 ? -12.93 -58.188 -3.291 1 50.88 574 ALA A O 1
ATOM 4431 N N . SER A 1 575 ? -12.078 -58.125 -1.309 1 51.19 575 SER A N 1
ATOM 4432 C CA . SER A 1 575 ? -11.68 -56.719 -1.188 1 51.19 575 SER A CA 1
ATOM 4433 C C . SER A 1 575 ? -10.758 -56.312 -2.334 1 51.19 575 SER A C 1
ATOM 4435 O O . SER A 1 575 ? -10.594 -55.125 -2.602 1 51.19 575 SER A O 1
ATOM 4437 N N . ASP A 1 576 ? -10.234 -57.281 -3.127 1 58.59 576 ASP A N 1
ATOM 4438 C CA . ASP A 1 576 ? -9.086 -57 -3.984 1 58.59 576 ASP A CA 1
ATOM 4439 C C . ASP A 1 576 ? -9.438 -57.188 -5.457 1 58.59 576 ASP A C 1
ATOM 4441 O O . ASP A 1 576 ? -8.555 -57.406 -6.289 1 58.59 576 ASP A O 1
ATOM 4445 N N . LEU A 1 577 ? -10.781 -57.156 -5.727 1 62.28 577 LEU A N 1
ATOM 4446 C CA . LEU A 1 577 ? -11.164 -57.5 -7.086 1 62.28 577 LEU A CA 1
ATOM 4447 C C . LEU A 1 577 ? -10.703 -56.438 -8.078 1 62.28 577 LEU A C 1
ATOM 4449 O O . LEU A 1 577 ? -10.461 -56.75 -9.25 1 62.28 577 LEU A O 1
ATOM 4453 N N . PHE A 1 578 ? -10.656 -55.281 -7.531 1 66.19 578 PHE A N 1
ATOM 4454 C CA . PHE A 1 578 ? -10.289 -54.188 -8.422 1 66.19 578 PHE A CA 1
ATOM 4455 C C . PHE A 1 578 ? -8.789 -53.906 -8.359 1 66.19 578 PHE A C 1
ATOM 4457 O O . PHE A 1 578 ? -8.305 -52.906 -8.883 1 66.19 578 PHE A O 1
ATOM 4464 N N . GLU A 1 579 ? -8.023 -54.719 -7.691 1 60.41 579 GLU A N 1
ATOM 4465 C CA . GLU A 1 579 ? -6.574 -54.594 -7.645 1 60.41 579 GLU A CA 1
ATOM 4466 C C . GLU A 1 579 ? -5.918 -55.219 -8.867 1 60.41 579 GLU A C 1
ATOM 4468 O O . GLU A 1 579 ? -6.469 -56.156 -9.461 1 60.41 579 GLU A O 1
ATOM 4473 N N . PRO A 1 580 ? -4.844 -54.719 -9.352 1 53.66 580 PRO A N 1
ATOM 4474 C CA . PRO A 1 580 ? -4.145 -55.312 -10.5 1 53.66 580 PRO A CA 1
ATOM 4475 C C . PRO A 1 580 ? -3.795 -56.781 -10.289 1 53.66 580 PRO A C 1
ATOM 4477 O O . PRO A 1 580 ? -3.246 -57.156 -9.242 1 53.66 580 PRO A O 1
ATOM 4480 N N . VAL A 1 581 ? -4.57 -57.812 -10.289 1 45.5 581 VAL A N 1
ATOM 4481 C CA . VAL A 1 581 ? -4.277 -59.219 -10.016 1 45.5 581 VAL A CA 1
ATOM 4482 C C . VAL A 1 581 ? -3.385 -59.781 -11.117 1 45.5 581 VAL A C 1
ATOM 4484 O O . VAL A 1 581 ? -3.801 -59.875 -12.273 1 45.5 581 VAL A O 1
ATOM 4487 N N . TYR A 1 582 ? -2.088 -59.5 -11.203 1 41.09 582 TYR A N 1
ATOM 4488 C CA . TYR A 1 582 ? -1.303 -60.219 -12.195 1 41.09 582 TYR A CA 1
ATOM 4489 C C . TYR A 1 582 ? -1.229 -61.719 -11.844 1 41.09 582 TYR A C 1
ATOM 4491 O O . TYR A 1 582 ? -0.468 -62.469 -12.453 1 41.09 582 TYR A O 1
ATOM 4499 N N . SER A 1 583 ? -1.315 -62.219 -10.586 1 37.81 583 SER A N 1
ATOM 4500 C CA . SER A 1 583 ? -0.766 -63.531 -10.32 1 37.81 583 SER A CA 1
ATOM 4501 C C . SER A 1 583 ? -1.513 -64.625 -11.102 1 37.81 583 SER A C 1
ATOM 4503 O O . SER A 1 583 ? -2.682 -64.438 -11.461 1 37.81 583 SER A O 1
ATOM 4505 N N . GLU A 1 584 ? -0.733 -65.688 -11.633 1 37.53 584 GLU A N 1
ATOM 4506 C CA . GLU A 1 584 ? -0.866 -67 -12.312 1 37.53 584 GLU A CA 1
ATOM 4507 C C . GLU A 1 584 ? -2.174 -67.688 -11.93 1 37.53 584 GLU A C 1
ATOM 4509 O O . GLU A 1 584 ? -2.699 -68.5 -12.703 1 37.53 584 GLU A O 1
ATOM 4514 N N . THR A 1 585 ? -2.389 -68 -10.609 1 34.94 585 THR A N 1
ATOM 4515 C CA . THR A 1 585 ? -3.08 -69.25 -10.289 1 34.94 585 THR A CA 1
ATOM 4516 C C . THR A 1 585 ? -4.555 -69.125 -10.672 1 34.94 585 THR A C 1
ATOM 4518 O O . THR A 1 585 ? -5.207 -70.188 -10.891 1 34.94 585 THR A O 1
ATOM 4521 N N . SER A 1 586 ? -5.379 -68.188 -10.102 1 35.34 586 SER A N 1
ATOM 4522 C CA . SER A 1 586 ? -6.809 -68.438 -10.297 1 35.34 586 SER A CA 1
ATOM 4523 C C . SER A 1 586 ? -7.277 -67.812 -11.617 1 35.34 586 SER A C 1
ATOM 4525 O O . SER A 1 586 ? -6.918 -66.688 -11.953 1 35.34 586 SER A O 1
ATOM 4527 N N . GLY A 1 587 ? -7.535 -68.5 -12.742 1 37.19 587 GLY A N 1
ATOM 4528 C CA . GLY A 1 587 ? -8.125 -68.438 -14.062 1 37.19 587 GLY A CA 1
ATOM 4529 C C . GLY A 1 587 ? -8.977 -67.188 -14.258 1 37.19 587 GLY A C 1
ATOM 4530 O O . GLY A 1 587 ? -9.422 -66.875 -15.367 1 37.19 587 GLY A O 1
ATOM 4531 N N . GLU A 1 588 ? -9.656 -66.625 -13.281 1 40.72 588 GLU A N 1
ATOM 4532 C CA . GLU A 1 588 ? -10.898 -65.875 -13.492 1 40.72 588 GLU A CA 1
ATOM 4533 C C . GLU A 1 588 ? -10.641 -64.375 -13.633 1 40.72 588 GLU A C 1
ATOM 4535 O O . GLU A 1 588 ? -11.477 -63.656 -14.164 1 40.72 588 GLU A O 1
ATOM 4540 N N . SER A 1 589 ? -9.789 -63.719 -12.898 1 47.03 589 SER A N 1
ATOM 4541 C CA . SER A 1 589 ? -9.93 -62.281 -12.945 1 47.03 589 SER A CA 1
ATOM 4542 C C . SER A 1 589 ? -9.078 -61.688 -14.055 1 47.03 589 SER A C 1
ATOM 4544 O O . SER A 1 589 ? -7.855 -61.844 -14.062 1 47.03 589 SER A O 1
ATOM 4546 N N . ASP A 1 590 ? -9.508 -61.594 -15.375 1 53.59 590 ASP A N 1
ATOM 4547 C CA . ASP A 1 590 ? -8.891 -61.188 -16.625 1 53.59 590 ASP A CA 1
ATOM 4548 C C . ASP A 1 590 ? -8.492 -59.719 -16.609 1 53.59 590 ASP A C 1
ATOM 4550 O O . ASP A 1 590 ? -8.227 -59.125 -17.656 1 53.59 590 ASP A O 1
ATOM 4554 N N . GLY A 1 591 ? -8.305 -59.094 -15.383 1 63.53 591 GLY A N 1
ATOM 4555 C CA . GLY A 1 591 ? -7.84 -57.719 -15.305 1 63.53 591 GLY A CA 1
ATOM 4556 C C . GLY A 1 591 ? -8.898 -56.688 -15.703 1 63.53 591 GLY A C 1
ATOM 4557 O O . GLY A 1 591 ? -8.711 -55.5 -15.523 1 63.53 591 GLY A O 1
ATOM 4558 N N . SER A 1 592 ? -10.023 -57.312 -16.141 1 69.62 592 SER A N 1
ATOM 4559 C CA . SER A 1 592 ? -11.086 -56.438 -16.609 1 69.62 592 SER A CA 1
ATOM 4560 C C . SER A 1 592 ? -11.633 -55.562 -15.484 1 69.62 592 SER A C 1
ATOM 4562 O O . SER A 1 592 ? -11.891 -54.375 -15.68 1 69.62 592 SER A O 1
ATOM 4564 N N . LEU A 1 593 ? -11.75 -56.156 -14.336 1 75.44 593 LEU A N 1
ATOM 4565 C CA . LEU A 1 593 ? -12.312 -55.406 -13.227 1 75.44 593 LEU A CA 1
ATOM 4566 C C . LEU A 1 593 ? -11.344 -54.344 -12.742 1 75.44 593 LEU A C 1
ATOM 4568 O O . LEU A 1 593 ? -11.773 -53.25 -12.312 1 75.44 593 LEU A O 1
ATOM 4572 N N . TYR A 1 594 ? -10.117 -54.688 -12.812 1 72.88 594 TYR A N 1
ATOM 4573 C CA . TYR A 1 594 ? -9.141 -53.656 -12.508 1 72.88 594 TYR A CA 1
ATOM 4574 C C . TYR A 1 594 ? -9.242 -52.5 -13.484 1 72.88 594 TYR A C 1
ATOM 4576 O O . TYR A 1 594 ? -9.18 -51.344 -13.078 1 72.88 594 TYR A O 1
ATOM 4584 N N . LEU A 1 595 ? -9.406 -52.781 -14.695 1 71.94 595 LEU A N 1
ATOM 4585 C CA . LEU A 1 595 ? -9.539 -51.75 -15.711 1 71.94 595 LEU A CA 1
ATOM 4586 C C . LEU A 1 595 ? -10.766 -50.875 -15.445 1 71.94 595 LEU A C 1
ATOM 4588 O O . LEU A 1 595 ? -10.727 -49.656 -15.641 1 71.94 595 LEU A O 1
ATOM 4592 N N . VAL A 1 596 ? -11.805 -51.531 -15.008 1 79 596 VAL A N 1
ATOM 4593 C CA . VAL A 1 596 ? -13.023 -50.812 -14.688 1 79 596 VAL A CA 1
ATOM 4594 C C . VAL A 1 596 ? -12.758 -49.844 -13.531 1 79 596 VAL A C 1
ATOM 4596 O O . VAL A 1 596 ? -13.227 -48.719 -13.539 1 79 596 VAL A O 1
ATOM 4599 N N . SER A 1 597 ? -11.984 -50.312 -12.656 1 79 597 SER A N 1
ATOM 4600 C CA . SER A 1 597 ? -11.688 -49.469 -11.508 1 79 597 SER A CA 1
ATOM 4601 C C . SER A 1 597 ? -10.828 -48.25 -11.922 1 79 597 SER A C 1
ATOM 4603 O O . SER A 1 597 ? -11.031 -47.156 -11.43 1 79 597 SER A O 1
ATOM 4605 N N . VAL A 1 598 ? -9.93 -48.469 -12.758 1 71.88 598 VAL A N 1
ATOM 4606 C CA . VAL A 1 598 ? -9.055 -47.406 -13.234 1 71.88 598 VAL A CA 1
ATOM 4607 C C . VAL A 1 598 ? -9.875 -46.375 -14.016 1 71.88 598 VAL A C 1
ATOM 4609 O O . VAL A 1 598 ? -9.703 -45.156 -13.844 1 71.88 598 VAL A O 1
ATOM 4612 N N . LEU A 1 599 ? -10.742 -46.875 -14.82 1 75 599 LEU A N 1
ATOM 4613 C CA . LEU A 1 599 ? -11.578 -46 -15.617 1 75 599 LEU A CA 1
ATOM 4614 C C . LEU A 1 599 ? -12.531 -45.188 -14.734 1 75 599 LEU A C 1
ATOM 4616 O O . LEU A 1 599 ? -12.734 -44 -14.953 1 75 599 LEU A O 1
ATOM 4620 N N . ALA A 1 600 ? -13.055 -45.938 -13.766 1 80.12 600 ALA A N 1
ATOM 4621 C CA . ALA A 1 600 ? -13.961 -45.25 -12.836 1 80.12 600 ALA A CA 1
ATOM 4622 C C . ALA A 1 600 ? -13.242 -44.156 -12.062 1 80.12 600 ALA A C 1
ATOM 4624 O O . ALA A 1 600 ? -13.773 -43.062 -11.891 1 80.12 600 ALA A O 1
ATOM 4625 N N . GLU A 1 601 ? -12.109 -44.406 -11.734 1 73.75 601 GLU A N 1
ATOM 4626 C CA . GLU A 1 601 ? -11.32 -43.438 -10.992 1 73.75 601 GLU A CA 1
ATOM 4627 C C . GLU A 1 601 ? -10.984 -42.25 -11.859 1 73.75 601 GLU A C 1
ATOM 4629 O O . GLU A 1 601 ? -11.008 -41.094 -11.391 1 73.75 601 GLU A O 1
ATOM 4634 N N . ALA A 1 602 ? -10.641 -42.5 -13.016 1 69.25 602 ALA A N 1
ATOM 4635 C CA . ALA A 1 602 ? -10.336 -41.438 -13.953 1 69.25 602 ALA A CA 1
ATOM 4636 C C . ALA A 1 602 ? -11.547 -40.531 -14.164 1 69.25 602 ALA A C 1
ATOM 4638 O O . ALA A 1 602 ? -11.398 -39.344 -14.453 1 69.25 602 ALA A O 1
ATOM 4639 N N . LEU A 1 603 ? -12.68 -41.094 -14.008 1 74.38 603 LEU A N 1
ATOM 4640 C CA . LEU A 1 603 ? -13.922 -40.375 -14.203 1 74.38 603 LEU A CA 1
ATOM 4641 C C . LEU A 1 603 ? -14.453 -39.844 -12.875 1 74.38 603 LEU A C 1
ATOM 4643 O O . LEU A 1 603 ? -15.547 -39.281 -12.82 1 74.38 603 LEU A O 1
ATOM 4647 N N . ASP A 1 604 ? -13.602 -40.062 -11.797 1 74.69 604 ASP A N 1
ATOM 4648 C CA . ASP A 1 604 ? -13.938 -39.656 -10.445 1 74.69 604 ASP A CA 1
ATOM 4649 C C . ASP A 1 604 ? -15.18 -40.375 -9.93 1 74.69 604 ASP A C 1
ATOM 4651 O O . ASP A 1 604 ? -16.047 -39.781 -9.305 1 74.69 604 ASP A O 1
ATOM 4655 N N . TRP A 1 605 ? -15.43 -41.688 -10.438 1 83.38 605 TRP A N 1
ATOM 4656 C CA . TRP A 1 605 ? -16.531 -42.531 -9.984 1 83.38 605 TRP A CA 1
ATOM 4657 C C . TRP A 1 605 ? -16.031 -43.531 -8.945 1 83.38 605 TRP A C 1
ATOM 4659 O O . TRP A 1 605 ? -14.836 -43.844 -8.867 1 83.38 605 TRP A O 1
ATOM 4669 N N . GLU A 1 606 ? -16.938 -43.875 -8.039 1 85.19 606 GLU A N 1
ATOM 4670 C CA . GLU A 1 606 ? -16.703 -45 -7.156 1 85.19 606 GLU A CA 1
ATOM 4671 C C . GLU A 1 606 ? -17.375 -46.25 -7.695 1 85.19 606 GLU A C 1
ATOM 4673 O O . GLU A 1 606 ? -18.516 -46.219 -8.156 1 85.19 606 GLU A O 1
ATOM 4678 N N . VAL A 1 607 ? -16.625 -47.344 -7.77 1 87.94 607 VAL A N 1
ATOM 4679 C CA . VAL A 1 607 ? -17.188 -48.594 -8.312 1 87.94 607 VAL A CA 1
ATOM 4680 C C . VAL A 1 607 ? -17.234 -49.656 -7.223 1 87.94 607 VAL A C 1
ATOM 4682 O O . VAL A 1 607 ? -16.328 -49.719 -6.387 1 87.94 607 VAL A O 1
ATOM 4685 N N . SER A 1 608 ? -18.312 -50.344 -7.078 1 85.62 608 SER A N 1
ATOM 4686 C CA . SER A 1 608 ? -18.484 -51.469 -6.168 1 85.62 608 SER A CA 1
ATOM 4687 C C . SER A 1 608 ? -19.062 -52.688 -6.887 1 85.62 608 SER A C 1
ATOM 4689 O O . SER A 1 608 ? -19.734 -52.531 -7.918 1 85.62 608 SER A O 1
ATOM 4691 N N . ILE A 1 609 ? -18.734 -53.938 -6.402 1 85.38 609 ILE A N 1
ATOM 4692 C CA . ILE A 1 609 ? -19.219 -55.156 -7.012 1 85.38 609 ILE A CA 1
ATOM 4693 C C . ILE A 1 609 ? -19.922 -56 -5.957 1 85.38 609 ILE A C 1
ATOM 4695 O O . ILE A 1 609 ? -19.453 -56.094 -4.82 1 85.38 609 ILE A O 1
ATOM 4699 N N . THR A 1 610 ? -21.125 -56.438 -6.184 1 81.56 610 THR A N 1
ATOM 4700 C CA . THR A 1 610 ? -21.875 -57.344 -5.316 1 81.56 610 THR A CA 1
ATOM 4701 C C . THR A 1 610 ? -22.297 -58.594 -6.074 1 81.56 610 THR A C 1
ATOM 4703 O O . THR A 1 610 ? -22.531 -58.531 -7.281 1 81.56 610 THR A O 1
ATOM 4706 N N . ALA A 1 611 ? -22.125 -59.719 -5.395 1 77.94 611 ALA A N 1
ATOM 4707 C CA . ALA A 1 611 ? -22.578 -61 -5.973 1 77.94 611 ALA A CA 1
ATOM 4708 C C . ALA A 1 611 ? -24.094 -61.125 -5.852 1 77.94 611 ALA A C 1
ATOM 4710 O O . ALA A 1 611 ? -24.688 -60.75 -4.828 1 77.94 611 ALA A O 1
ATOM 4711 N N . GLU A 1 612 ? -24.703 -61.375 -6.938 1 74.5 612 GLU A N 1
ATOM 4712 C CA . GLU A 1 612 ? -26.141 -61.688 -6.926 1 74.5 612 GLU A CA 1
ATOM 4713 C C . GLU A 1 612 ? -26.391 -63.188 -7.164 1 74.5 612 GLU A C 1
ATOM 4715 O O . GLU A 1 612 ? -25.453 -63.938 -7.434 1 74.5 612 GLU A O 1
ATOM 4720 N N . ASP A 1 613 ? -27.641 -63.781 -6.926 1 68.94 613 ASP A N 1
ATOM 4721 C CA . ASP A 1 613 ? -27.969 -65.188 -7.039 1 68.94 613 ASP A CA 1
ATOM 4722 C C . ASP A 1 613 ? -27.5 -65.75 -8.375 1 68.94 613 ASP A C 1
ATOM 4724 O O . ASP A 1 613 ? -26.953 -66.875 -8.43 1 68.94 613 ASP A O 1
ATOM 4728 N N . SER A 1 614 ? -27.625 -65.188 -9.5 1 71.62 614 SER A N 1
ATOM 4729 C CA . SER A 1 614 ? -27.328 -65.75 -10.789 1 71.62 614 SER A CA 1
ATOM 4730 C C . SER A 1 614 ? -26.172 -65.062 -11.484 1 71.62 614 SER A C 1
ATOM 4732 O O . SER A 1 614 ? -25.656 -65.5 -12.492 1 71.62 614 SER A O 1
ATOM 4734 N N . GLY A 1 615 ? -25.688 -63.938 -10.781 1 81.69 615 GLY A N 1
ATOM 4735 C CA . GLY A 1 615 ? -24.625 -63.219 -11.469 1 81.69 615 GLY A CA 1
ATOM 4736 C C . GLY A 1 615 ? -23.969 -62.156 -10.602 1 81.69 615 GLY A C 1
ATOM 4737 O O . GLY A 1 615 ? -23.75 -62.375 -9.406 1 81.69 615 GLY A O 1
ATOM 4738 N N . THR A 1 616 ? -23.484 -61.094 -11.266 1 86.19 616 THR A N 1
ATOM 4739 C CA . THR A 1 616 ? -22.766 -60.031 -10.57 1 86.19 616 THR A CA 1
ATOM 4740 C C . THR A 1 616 ? -23.438 -58.688 -10.805 1 86.19 616 THR A C 1
ATOM 4742 O O . THR A 1 616 ? -24.062 -58.469 -11.844 1 86.19 616 THR A O 1
ATOM 4745 N N . ARG A 1 617 ? -23.438 -57.844 -9.75 1 89.75 617 ARG A N 1
ATOM 4746 C CA . ARG A 1 617 ? -23.891 -56.469 -9.852 1 89.75 617 ARG A CA 1
ATOM 4747 C C . ARG A 1 617 ? -22.734 -55.5 -9.617 1 89.75 617 ARG A C 1
ATOM 4749 O O . ARG A 1 617 ? -22.109 -55.531 -8.555 1 89.75 617 ARG A O 1
ATOM 4756 N N . ILE A 1 618 ? -22.438 -54.688 -10.648 1 90 618 ILE A N 1
ATOM 4757 C CA . ILE A 1 618 ? -21.422 -53.625 -10.531 1 90 618 ILE A CA 1
ATOM 4758 C C . ILE A 1 618 ? -22.094 -52.25 -10.492 1 90 618 ILE A C 1
ATOM 4760 O O . ILE A 1 618 ? -22.828 -51.906 -11.422 1 90 618 ILE A O 1
ATOM 4764 N N . ALA A 1 619 ? -21.875 -51.562 -9.445 1 91.75 619 ALA A N 1
ATOM 4765 C CA . ALA A 1 619 ? -22.484 -50.25 -9.273 1 91.75 619 ALA A CA 1
ATOM 4766 C C . ALA A 1 619 ? -21.453 -49.125 -9.336 1 91.75 619 ALA A C 1
ATOM 4768 O O . ALA A 1 619 ? -20.344 -49.281 -8.805 1 91.75 619 ALA A O 1
ATOM 4769 N N . PHE A 1 620 ? -21.766 -48.094 -10.102 1 91.5 620 PHE A N 1
ATOM 4770 C CA . PHE A 1 620 ? -20.969 -46.875 -10.18 1 91.5 620 PHE A CA 1
ATOM 4771 C C . PHE A 1 620 ? -21.641 -45.719 -9.43 1 91.5 620 PHE A C 1
ATOM 4773 O O . PHE A 1 620 ? -22.797 -45.375 -9.719 1 91.5 620 PHE A O 1
ATOM 4780 N N . GLU A 1 621 ? -20.922 -45.188 -8.461 1 90.5 621 GLU A N 1
ATOM 4781 C CA . GLU A 1 621 ? -21.438 -44.062 -7.668 1 90.5 621 GLU A CA 1
ATOM 4782 C C . GLU A 1 621 ? -20.625 -42.812 -7.898 1 90.5 621 GLU A C 1
ATOM 4784 O O . GLU A 1 621 ? -19.5 -42.875 -8.391 1 90.5 621 GLU A O 1
ATOM 4789 N N . GLY A 1 622 ? -21.266 -41.594 -7.539 1 82.5 622 GLY A N 1
ATOM 4790 C CA . GLY A 1 622 ? -20.625 -40.312 -7.766 1 82.5 622 GLY A CA 1
ATOM 4791 C C . GLY A 1 622 ? -20.781 -39.812 -9.188 1 82.5 622 GLY A C 1
ATOM 4792 O O . GLY A 1 622 ? -19.984 -39 -9.656 1 82.5 622 GLY A O 1
ATOM 4793 N N . VAL A 1 623 ? -21.703 -40.406 -9.867 1 81.69 623 VAL A N 1
ATOM 4794 C CA . VAL A 1 623 ? -22 -40.062 -11.25 1 81.69 623 VAL A CA 1
ATOM 4795 C C . VAL A 1 623 ? -23.188 -39.094 -11.297 1 81.69 623 VAL A C 1
ATOM 4797 O O . VAL A 1 623 ? -24.203 -39.344 -10.641 1 81.69 623 VAL A O 1
ATOM 4800 N N . VAL A 1 624 ? -22.953 -37.969 -11.922 1 77.25 624 VAL A N 1
ATOM 4801 C CA . VAL A 1 624 ? -24.094 -37.062 -12.109 1 77.25 624 VAL A CA 1
ATOM 4802 C C . VAL A 1 624 ? -25.016 -37.625 -13.195 1 77.25 624 VAL A C 1
ATOM 4804 O O . VAL A 1 624 ? -24.609 -37.75 -14.352 1 77.25 624 VAL A O 1
ATOM 4807 N N . VAL A 1 625 ? -26.234 -38.125 -12.742 1 78.19 625 VAL A N 1
ATOM 4808 C CA . VAL A 1 625 ? -27.203 -38.688 -13.656 1 78.19 625 VAL A CA 1
ATOM 4809 C C . VAL A 1 625 ? -28.438 -37.812 -13.766 1 78.19 625 VAL A C 1
ATOM 4811 O O . VAL A 1 625 ? -28.875 -37.219 -12.766 1 78.19 625 VAL A O 1
ATOM 4814 N N . ASP A 1 626 ? -28.672 -37.344 -14.977 1 75.56 626 ASP A N 1
ATOM 4815 C CA . ASP A 1 626 ? -29.891 -36.562 -15.227 1 75.56 626 ASP A CA 1
ATOM 4816 C C . ASP A 1 626 ? -30.906 -37.406 -15.992 1 75.56 626 ASP A C 1
ATOM 4818 O O . ASP A 1 626 ? -30.547 -38.188 -16.875 1 75.56 626 ASP A O 1
ATOM 4822 N N . MET B 1 1 ? 24.516 42.594 7.398 1 34.88 1 MET B N 1
ATOM 4823 C CA . MET B 1 1 ? 23.688 43.094 8.5 1 34.88 1 MET B CA 1
ATOM 4824 C C . MET B 1 1 ? 24.547 43.438 9.711 1 34.88 1 MET B C 1
ATOM 4826 O O . MET B 1 1 ? 25.344 42.625 10.164 1 34.88 1 MET B O 1
ATOM 4830 N N . THR B 1 2 ? 24.938 44.531 9.758 1 42 2 THR B N 1
ATOM 4831 C CA . THR B 1 2 ? 25.781 45.031 10.836 1 42 2 THR B CA 1
ATOM 4832 C C . THR B 1 2 ? 25.234 44.594 12.195 1 42 2 THR B C 1
ATOM 4834 O O . THR B 1 2 ? 24.047 44.719 12.453 1 42 2 THR B O 1
ATOM 4837 N N . ALA B 1 3 ? 25.859 43.594 12.781 1 53.06 3 ALA B N 1
ATOM 4838 C CA . ALA B 1 3 ? 25.562 43.188 14.148 1 53.06 3 ALA B CA 1
ATOM 4839 C C . ALA B 1 3 ? 25.312 44.375 15.047 1 53.06 3 ALA B C 1
ATOM 4841 O O . ALA B 1 3 ? 26.062 45.375 14.992 1 53.06 3 ALA B O 1
ATOM 4842 N N . GLY B 1 4 ? 24.078 44.719 15.297 1 57.62 4 GLY B N 1
ATOM 4843 C CA . GLY B 1 4 ? 23.734 45.812 16.156 1 57.62 4 GLY B CA 1
ATOM 4844 C C . GLY B 1 4 ? 24.562 45.875 17.422 1 57.62 4 GLY B C 1
ATOM 4845 O O . GLY B 1 4 ? 25.156 44.875 17.828 1 57.62 4 GLY B O 1
ATOM 4846 N N . GLU B 1 5 ? 25 46.969 17.797 1 69.81 5 GLU B N 1
ATOM 4847 C CA . GLU B 1 5 ? 25.75 47.281 19.016 1 69.81 5 GLU B CA 1
ATOM 4848 C C . GLU B 1 5 ? 25.047 46.719 20.25 1 69.81 5 GLU B C 1
ATOM 4850 O O . GLU B 1 5 ? 23.859 46.969 20.453 1 69.81 5 GLU B O 1
ATOM 4855 N N . LEU B 1 6 ? 25.688 45.688 20.922 1 81 6 LEU B N 1
ATOM 4856 C CA . LEU B 1 6 ? 25.125 45.094 22.125 1 81 6 LEU B CA 1
ATOM 4857 C C . LEU B 1 6 ? 24.922 46.125 23.219 1 81 6 LEU B C 1
ATOM 4859 O O . LEU B 1 6 ? 25.688 47.094 23.297 1 81 6 LEU B O 1
ATOM 4863 N N . PRO B 1 7 ? 23.828 46.094 23.891 1 84 7 PRO B N 1
ATOM 4864 C CA . PRO B 1 7 ? 23.609 47.031 25 1 84 7 PRO B CA 1
ATOM 4865 C C . PRO B 1 7 ? 24.672 46.906 26.094 1 84 7 PRO B C 1
ATOM 4867 O O . PRO B 1 7 ? 24.828 47.812 26.906 1 84 7 PRO B O 1
ATOM 4870 N N . GLY B 1 8 ? 25.453 45.938 26.172 1 90.75 8 GLY B N 1
ATOM 4871 C CA . GLY B 1 8 ? 26.547 45.625 27.078 1 90.75 8 GLY B CA 1
ATOM 4872 C C . GLY B 1 8 ? 27.484 44.531 26.531 1 90.75 8 GLY B C 1
ATOM 4873 O O . GLY B 1 8 ? 27.391 44.188 25.359 1 90.75 8 GLY B O 1
ATOM 4874 N N . ALA B 1 9 ? 28.375 44.156 27.422 1 93.81 9 ALA B N 1
ATOM 4875 C CA . ALA B 1 9 ? 29.344 43.156 26.984 1 93.81 9 ALA B CA 1
ATOM 4876 C C . ALA B 1 9 ? 28.766 41.75 27.109 1 93.81 9 ALA B C 1
ATOM 4878 O O . ALA B 1 9 ? 28 41.469 28.031 1 93.81 9 ALA B O 1
ATOM 4879 N N . LEU B 1 10 ? 29.031 40.969 26.109 1 95.88 10 LEU B N 1
ATOM 4880 C CA . LEU B 1 10 ? 28.828 39.531 26.281 1 95.88 10 LEU B CA 1
ATOM 4881 C C . LEU B 1 10 ? 29.969 38.906 27.094 1 95.88 10 LEU B C 1
ATOM 4883 O O . LEU B 1 10 ? 31.125 38.938 26.656 1 95.88 10 LEU B O 1
ATOM 4887 N N . VAL B 1 11 ? 29.672 38.469 28.25 1 97.25 11 VAL B N 1
ATOM 4888 C CA . VAL B 1 11 ? 30.703 37.875 29.109 1 97.25 11 VAL B CA 1
ATOM 4889 C C . VAL B 1 11 ? 30.672 36.344 28.969 1 97.25 11 VAL B C 1
ATOM 4891 O O . VAL B 1 11 ? 29.625 35.719 29.188 1 97.25 11 VAL B O 1
ATOM 4894 N N . VAL B 1 12 ? 31.766 35.781 28.578 1 97.69 12 VAL B N 1
ATOM 4895 C CA . VAL B 1 12 ? 31.875 34.344 28.391 1 97.69 12 VAL B CA 1
ATOM 4896 C C . VAL B 1 12 ? 32.688 33.719 29.531 1 97.69 12 VAL B C 1
ATOM 4898 O O . VAL B 1 12 ? 33.844 34.094 29.75 1 97.69 12 VAL B O 1
ATOM 4901 N N . VAL B 1 13 ? 32.031 32.875 30.297 1 97.38 13 VAL B N 1
ATOM 4902 C CA . VAL B 1 13 ? 32.75 32.156 31.359 1 97.38 13 VAL B CA 1
ATOM 4903 C C . VAL B 1 13 ? 33.312 30.859 30.797 1 97.38 13 VAL B C 1
ATOM 4905 O O . VAL B 1 13 ? 32.594 29.875 30.641 1 97.38 13 VAL B O 1
ATOM 4908 N N . ASP B 1 14 ? 34.562 30.844 30.578 1 96 14 ASP B N 1
ATOM 4909 C CA . ASP B 1 14 ? 35.25 29.734 29.938 1 96 14 ASP B CA 1
ATOM 4910 C C . ASP B 1 14 ? 36.406 29.219 30.812 1 96 14 ASP B C 1
ATOM 4912 O O . ASP B 1 14 ? 37.562 29.594 30.625 1 96 14 ASP B O 1
ATOM 4916 N N . PRO B 1 15 ? 36.094 28.25 31.672 1 93.56 15 PRO B N 1
ATOM 4917 C CA . PRO B 1 15 ? 37.094 27.781 32.625 1 93.56 15 PRO B CA 1
ATOM 4918 C C . PRO B 1 15 ? 38.25 27.047 31.984 1 93.56 15 PRO B C 1
ATOM 4920 O O . PRO B 1 15 ? 39.375 27.031 32.5 1 93.56 15 PRO B O 1
ATOM 4923 N N . ASP B 1 16 ? 38.062 26.375 30.906 1 92.81 16 ASP B N 1
ATOM 4924 C CA . ASP B 1 16 ? 39.094 25.5 30.391 1 92.81 16 ASP B CA 1
ATOM 4925 C C . ASP B 1 16 ? 39.344 25.781 28.906 1 92.81 16 ASP B C 1
ATOM 4927 O O . ASP B 1 16 ? 40 25 28.219 1 92.81 16 ASP B O 1
ATOM 4931 N N . GLY B 1 17 ? 38.781 26.812 28.297 1 93.06 17 GLY B N 1
ATOM 4932 C CA . GLY B 1 17 ? 39.094 27.25 26.938 1 93.06 17 GLY B CA 1
ATOM 4933 C C . GLY B 1 17 ? 38.25 26.578 25.875 1 93.06 17 GLY B C 1
ATOM 4934 O O . GLY B 1 17 ? 38.375 26.891 24.688 1 93.06 17 GLY B O 1
ATOM 4935 N N . ARG B 1 18 ? 37.312 25.734 26.203 1 93.44 18 ARG B N 1
ATOM 4936 C CA . ARG B 1 18 ? 36.531 24.953 25.234 1 93.44 18 ARG B CA 1
ATOM 4937 C C . ARG B 1 18 ? 35.594 25.859 24.453 1 93.44 18 ARG B C 1
ATOM 4939 O O . ARG B 1 18 ? 35.062 25.469 23.406 1 93.44 18 ARG B O 1
ATOM 4946 N N . LEU B 1 19 ? 35.344 27.094 25 1 95.88 19 LEU B N 1
ATOM 4947 C CA . LEU B 1 19 ? 34.406 28.016 24.328 1 95.88 19 LEU B CA 1
ATOM 4948 C C . LEU B 1 19 ? 35.188 28.969 23.406 1 95.88 19 LEU B C 1
ATOM 4950 O O . LEU B 1 19 ? 34.562 29.844 22.781 1 95.88 19 LEU B O 1
ATOM 4954 N N . GLU B 1 20 ? 36.469 28.812 23.266 1 95.44 20 GLU B N 1
ATOM 4955 C CA . GLU B 1 20 ? 37.281 29.703 22.438 1 95.44 20 GLU B CA 1
ATOM 4956 C C . GLU B 1 20 ? 36.781 29.703 21 1 95.44 20 GLU B C 1
ATOM 4958 O O . GLU B 1 20 ? 36.688 30.766 20.375 1 95.44 20 GLU B O 1
ATOM 4963 N N . PRO B 1 21 ? 36.562 28.469 20.438 1 95.25 21 PRO B N 1
ATOM 4964 C CA . PRO B 1 21 ? 36.062 28.484 19.047 1 95.25 21 PRO B CA 1
ATOM 4965 C C . PRO B 1 21 ? 34.75 29.266 18.891 1 95.25 21 PRO B C 1
ATOM 4967 O O . PRO B 1 21 ? 34.531 29.875 17.844 1 95.25 21 PRO B O 1
ATOM 4970 N N . ILE B 1 22 ? 33.938 29.25 19.891 1 95.5 22 ILE B N 1
ATOM 4971 C CA . ILE B 1 22 ? 32.656 29.953 19.859 1 95.5 22 ILE B CA 1
ATOM 4972 C C . ILE B 1 22 ? 32.875 31.469 19.938 1 95.5 22 ILE B C 1
ATOM 4974 O O . ILE B 1 22 ? 32.281 32.219 19.188 1 95.5 22 ILE B O 1
ATOM 4978 N N . THR B 1 23 ? 33.75 31.891 20.875 1 95.38 23 THR B N 1
ATOM 4979 C CA . THR B 1 23 ? 34.094 33.312 21.031 1 95.38 23 THR B CA 1
ATOM 4980 C C . THR B 1 23 ? 34.719 33.875 19.766 1 95.38 23 THR B C 1
ATOM 4982 O O . THR B 1 23 ? 34.406 34.969 19.344 1 95.38 23 THR B O 1
ATOM 4985 N N . GLU B 1 24 ? 35.5 33.094 19.172 1 95.19 24 GLU B N 1
ATOM 4986 C CA . GLU B 1 24 ? 36.156 33.5 17.922 1 95.19 24 GLU B CA 1
ATOM 4987 C C . GLU B 1 24 ? 35.125 33.688 16.812 1 95.19 24 GLU B C 1
ATOM 4989 O O . GLU B 1 24 ? 35.188 34.656 16.047 1 95.19 24 GLU B O 1
ATOM 4994 N N . ALA B 1 25 ? 34.281 32.75 16.688 1 94.75 25 ALA B N 1
ATOM 4995 C CA . ALA B 1 25 ? 33.25 32.812 15.656 1 94.75 25 ALA B CA 1
ATOM 4996 C C . ALA B 1 25 ? 32.344 34.031 15.852 1 94.75 25 ALA B C 1
ATOM 4998 O O . ALA B 1 25 ? 31.953 34.688 14.883 1 94.75 25 ALA B O 1
ATOM 4999 N N . LEU B 1 26 ? 32 34.375 17.094 1 94 26 LEU B N 1
ATOM 5000 C CA . LEU B 1 26 ? 31.156 35.531 17.406 1 94 26 LEU B CA 1
ATOM 5001 C C . LEU B 1 26 ? 31.875 36.844 17.109 1 94 26 LEU B C 1
ATOM 5003 O O . LEU B 1 26 ? 31.266 37.781 16.609 1 94 26 LEU B O 1
ATOM 5007 N N . GLU B 1 27 ? 33.156 36.875 17.375 1 92.94 27 GLU B N 1
ATOM 5008 C CA . GLU B 1 27 ? 33.938 38.062 17.062 1 92.94 27 GLU B CA 1
ATOM 5009 C C . GLU B 1 27 ? 34.031 38.312 15.562 1 92.94 27 GLU B C 1
ATOM 5011 O O . GLU B 1 27 ? 33.906 39.438 15.102 1 92.94 27 GLU B O 1
ATOM 5016 N N . LEU B 1 28 ? 34.188 37.219 14.906 1 91.5 28 LEU B N 1
ATOM 5017 C CA . LEU B 1 28 ? 34.25 37.281 13.453 1 91.5 28 LEU B CA 1
ATOM 5018 C C . LEU B 1 28 ? 32.938 37.781 12.875 1 91.5 28 LEU B C 1
ATOM 5020 O O . LEU B 1 28 ? 32.906 38.469 11.844 1 91.5 28 LEU B O 1
ATOM 5024 N N . ALA B 1 29 ? 31.891 37.469 13.555 1 89.75 29 ALA B N 1
ATOM 5025 C CA . ALA B 1 29 ? 30.562 37.875 13.078 1 89.75 29 ALA B CA 1
ATOM 5026 C C . ALA B 1 29 ? 30.234 39.312 13.484 1 89.75 29 ALA B C 1
ATOM 5028 O O . ALA B 1 29 ? 29.188 39.844 13.109 1 89.75 29 ALA B O 1
ATOM 5029 N N . GLY B 1 30 ? 31.062 39.938 14.336 1 86.94 30 GLY B N 1
ATOM 5030 C CA . GLY B 1 30 ? 30.922 41.344 14.664 1 86.94 30 GLY B CA 1
ATOM 5031 C C . GLY B 1 30 ? 30.266 41.594 16.016 1 86.94 30 GLY B C 1
ATOM 5032 O O . GLY B 1 30 ? 29.859 42.688 16.328 1 86.94 30 GLY B O 1
ATOM 5033 N N . ILE B 1 31 ? 30.094 40.5 16.781 1 89.88 31 ILE B N 1
ATOM 5034 C CA . ILE B 1 31 ? 29.547 40.688 18.125 1 89.88 31 ILE B CA 1
ATOM 5035 C C . ILE B 1 31 ? 30.609 41.25 19.047 1 89.88 31 ILE B C 1
ATOM 5037 O O . ILE B 1 31 ? 31.625 40.594 19.328 1 89.88 31 ILE B O 1
ATOM 5041 N N . GLU B 1 32 ? 30.312 42.5 19.438 1 89.38 32 GLU B N 1
ATOM 5042 C CA . GLU B 1 32 ? 31.234 43.188 20.328 1 89.38 32 GLU B CA 1
ATOM 5043 C C . GLU B 1 32 ? 30.5 44.094 21.312 1 89.38 32 GLU B C 1
ATOM 5045 O O . GLU B 1 32 ? 29.438 44.656 20.984 1 89.38 32 GLU B O 1
ATOM 5050 N N . PRO B 1 33 ? 31.156 44.156 22.562 1 90.5 33 PRO B N 1
ATOM 5051 C CA . PRO B 1 33 ? 32.375 43.594 23.109 1 90.5 33 PRO B CA 1
ATOM 5052 C C . PRO B 1 33 ? 32.156 42.219 23.75 1 90.5 33 PRO B C 1
ATOM 5054 O O . PRO B 1 33 ? 31.109 41.969 24.312 1 90.5 33 PRO B O 1
ATOM 5057 N N . ILE B 1 34 ? 33.125 41.406 23.609 1 94.81 34 ILE B N 1
ATOM 5058 C CA . ILE B 1 34 ? 33.125 40.094 24.266 1 94.81 34 ILE B CA 1
ATOM 5059 C C . ILE B 1 34 ? 34.219 40.031 25.312 1 94.81 34 ILE B C 1
ATOM 5061 O O . ILE B 1 34 ? 35.375 40.438 25.047 1 94.81 34 ILE B O 1
ATOM 5065 N N . ARG B 1 35 ? 33.875 39.688 26.5 1 95.12 35 ARG B N 1
ATOM 5066 C CA . ARG B 1 35 ? 34.844 39.531 27.578 1 95.12 35 ARG B CA 1
ATOM 5067 C C . ARG B 1 35 ? 34.875 38.094 28.078 1 95.12 35 ARG B C 1
ATOM 5069 O O . ARG B 1 35 ? 33.812 37.531 28.422 1 95.12 35 ARG B O 1
ATOM 5076 N N . SER B 1 36 ? 36 37.5 28.141 1 96.06 36 SER B N 1
ATOM 5077 C CA . SER B 1 36 ? 36.094 36.125 28.609 1 96.06 36 SER B CA 1
ATOM 5078 C C . SER B 1 36 ? 36.688 36.094 30.016 1 96.06 36 SER B C 1
ATOM 5080 O O . SER B 1 36 ? 37.688 36.75 30.312 1 96.06 36 SER B O 1
ATOM 5082 N N . VAL B 1 37 ? 36.031 35.344 30.859 1 96.81 37 VAL B N 1
ATOM 5083 C CA . VAL B 1 37 ? 36.531 35.125 32.219 1 96.81 37 VAL B CA 1
ATOM 5084 C C . VAL B 1 37 ? 36.625 33.625 32.531 1 96.81 37 VAL B C 1
ATOM 5086 O O . VAL B 1 37 ? 35.906 32.844 31.906 1 96.81 37 VAL B O 1
ATOM 5089 N N . GLU B 1 38 ? 37.375 33.25 33.469 1 94.38 38 GLU B N 1
ATOM 5090 C CA . GLU B 1 38 ? 37.594 31.828 33.781 1 94.38 38 GLU B CA 1
ATOM 5091 C C . GLU B 1 38 ? 36.625 31.328 34.812 1 94.38 38 GLU B C 1
ATOM 5093 O O . GLU B 1 38 ? 36.312 30.141 34.875 1 94.38 38 GLU B O 1
ATOM 5098 N N . ARG B 1 39 ? 36.312 32.281 35.781 1 93.75 39 ARG B N 1
ATOM 5099 C CA . ARG B 1 39 ? 35.438 31.906 36.906 1 93.75 39 ARG B CA 1
ATOM 5100 C C . ARG B 1 39 ? 34.219 32.812 37 1 93.75 39 ARG B C 1
ATOM 5102 O O . ARG B 1 39 ? 34.312 34 36.594 1 93.75 39 ARG B O 1
ATOM 5109 N N . PRO B 1 40 ? 33.094 32.219 37.5 1 94.06 40 PRO B N 1
ATOM 5110 C CA . PRO B 1 40 ? 31.859 33.031 37.656 1 94.06 40 PRO B CA 1
ATOM 5111 C C . PRO B 1 40 ? 32.094 34.312 38.438 1 94.06 40 PRO B C 1
ATOM 5113 O O . PRO B 1 40 ? 31.469 35.344 38.125 1 94.06 40 PRO B O 1
ATOM 5116 N N . ALA B 1 41 ? 33 34.281 39.406 1 91.75 41 ALA B N 1
ATOM 5117 C CA . ALA B 1 41 ? 33.281 35.438 40.25 1 91.75 41 ALA B CA 1
ATOM 5118 C C . ALA B 1 41 ? 33.938 36.562 39.438 1 91.75 41 ALA B C 1
ATOM 5120 O O . ALA B 1 41 ? 33.906 37.719 39.875 1 91.75 41 ALA B O 1
ATOM 5121 N N . GLY B 1 42 ? 34.438 36.281 38.281 1 93.81 42 GLY B N 1
ATOM 5122 C CA . GLY B 1 42 ? 35.125 37.25 37.438 1 93.81 42 GLY B CA 1
ATOM 5123 C C . GLY B 1 42 ? 34.188 38.062 36.562 1 93.81 42 GLY B C 1
ATOM 5124 O O . GLY B 1 42 ? 34.594 39 35.906 1 93.81 42 GLY B O 1
ATOM 5125 N N . VAL B 1 43 ? 32.938 37.719 36.562 1 95.56 43 VAL B N 1
ATOM 5126 C CA . VAL B 1 43 ? 31.969 38.406 35.75 1 95.56 43 VAL B CA 1
ATOM 5127 C C . VAL B 1 43 ? 31.703 39.812 36.281 1 95.56 43 VAL B C 1
ATOM 5129 O O . VAL B 1 43 ? 31.391 39.969 37.469 1 95.56 43 VAL B O 1
ATOM 5132 N N . PRO B 1 44 ? 31.906 40.781 35.469 1 94.19 44 PRO B N 1
ATOM 5133 C CA . PRO B 1 44 ? 31.609 42.125 35.938 1 94.19 44 PRO B CA 1
ATOM 5134 C C . PRO B 1 44 ? 30.141 42.312 36.375 1 94.19 44 PRO B C 1
ATOM 5136 O O . PRO B 1 44 ? 29.25 41.656 35.812 1 94.19 44 PRO B O 1
ATOM 5139 N N . ARG B 1 45 ? 29.875 43.219 37.281 1 90.94 45 ARG B N 1
ATOM 5140 C CA . ARG B 1 45 ? 28.531 43.375 37.812 1 90.94 45 ARG B CA 1
ATOM 5141 C C . ARG B 1 45 ? 27.75 44.438 37.031 1 90.94 45 ARG B C 1
ATOM 5143 O O . ARG B 1 45 ? 26.547 44.594 37.219 1 90.94 45 ARG B O 1
ATOM 5150 N N . SER B 1 46 ? 28.5 45.188 36.188 1 89.81 46 SER B N 1
ATOM 5151 C CA . SER B 1 46 ? 27.828 46.25 35.406 1 89.81 46 SER B CA 1
ATOM 5152 C C . SER B 1 46 ? 28.188 46.125 33.938 1 89.81 46 SER B C 1
ATOM 5154 O O . SER B 1 46 ? 29.203 45.562 33.562 1 89.81 46 SER B O 1
ATOM 5156 N N . ASN B 1 47 ? 27.266 46.656 33.031 1 92 47 ASN B N 1
ATOM 5157 C CA . ASN B 1 47 ? 27.469 46.719 31.609 1 92 47 ASN B CA 1
ATOM 5158 C C . ASN B 1 47 ? 27.594 45.344 30.969 1 92 47 ASN B C 1
ATOM 5160 O O . ASN B 1 47 ? 28.5 45.094 30.188 1 92 47 ASN B O 1
ATOM 5164 N N . VAL B 1 48 ? 26.828 44.438 31.547 1 94.12 48 VAL B N 1
ATOM 5165 C CA . VAL B 1 48 ? 26.766 43.094 31.016 1 94.12 48 VAL B CA 1
ATOM 5166 C C . VAL B 1 48 ? 25.438 42.875 30.281 1 94.12 48 VAL B C 1
ATOM 5168 O O . VAL B 1 48 ? 24.359 43.031 30.875 1 94.12 48 VAL B O 1
ATOM 5171 N N . ALA B 1 49 ? 25.562 42.562 29 1 94.19 49 ALA B N 1
ATOM 5172 C CA . ALA B 1 49 ? 24.375 42.312 28.219 1 94.19 49 ALA B CA 1
ATOM 5173 C C . ALA B 1 49 ? 23.844 40.906 28.469 1 94.19 49 ALA B C 1
ATOM 5175 O O . ALA B 1 49 ? 22.641 40.688 28.594 1 94.19 49 ALA B O 1
ATOM 5176 N N . ALA B 1 50 ? 24.766 39.938 28.469 1 96 50 ALA B N 1
ATOM 5177 C CA . ALA B 1 50 ? 24.438 38.531 28.719 1 96 50 ALA B CA 1
ATOM 5178 C C . ALA B 1 50 ? 25.688 37.75 29.156 1 96 50 ALA B C 1
ATOM 5180 O O . ALA B 1 50 ? 26.812 38.25 29 1 96 50 ALA B O 1
ATOM 5181 N N . VAL B 1 51 ? 25.438 36.625 29.719 1 96.88 51 VAL B N 1
ATOM 5182 C CA . VAL B 1 51 ? 26.531 35.75 30.141 1 96.88 51 VAL B CA 1
ATOM 5183 C C . VAL B 1 51 ? 26.406 34.406 29.438 1 96.88 51 VAL B C 1
ATOM 5185 O O . VAL B 1 51 ? 25.312 33.844 29.328 1 96.88 51 VAL B O 1
ATOM 5188 N N . LEU B 1 52 ? 27.469 33.969 28.844 1 97.12 52 LEU B N 1
ATOM 5189 C CA . LEU B 1 52 ? 27.531 32.656 28.219 1 97.12 52 LEU B CA 1
ATOM 5190 C C . LEU B 1 52 ? 28.453 31.734 29 1 97.12 52 LEU B C 1
ATOM 5192 O O . LEU B 1 52 ? 29.625 32.062 29.203 1 97.12 52 LEU B O 1
ATOM 5196 N N . GLY B 1 53 ? 27.859 30.656 29.531 1 96.69 53 GLY B N 1
ATOM 5197 C CA . GLY B 1 53 ? 28.641 29.641 30.219 1 96.69 53 GLY B CA 1
ATOM 5198 C C . GLY B 1 53 ? 28.75 28.344 29.438 1 96.69 53 GLY B C 1
ATOM 5199 O O . GLY B 1 53 ? 28.328 28.266 28.281 1 96.69 53 GLY B O 1
ATOM 5200 N N . ILE B 1 54 ? 29.344 27.312 30.109 1 95.69 54 ILE B N 1
ATOM 5201 C CA . ILE B 1 54 ? 29.578 26.062 29.406 1 95.69 54 ILE B CA 1
ATOM 5202 C C . ILE B 1 54 ? 29.047 24.891 30.234 1 95.69 54 ILE B C 1
ATOM 5204 O O . ILE B 1 54 ? 29.109 24.922 31.469 1 95.69 54 ILE B O 1
ATOM 5208 N N . ASP B 1 55 ? 28.391 23.984 29.625 1 95.56 55 ASP B N 1
ATOM 5209 C CA . ASP B 1 55 ? 28.047 22.672 30.141 1 95.56 55 ASP B CA 1
ATOM 5210 C C . ASP B 1 55 ? 28.703 21.562 29.312 1 95.56 55 ASP B C 1
ATOM 5212 O O . ASP B 1 55 ? 28.344 21.391 28.141 1 95.56 55 ASP B O 1
ATOM 5216 N N . ALA B 1 56 ? 29.688 20.844 29.844 1 93.31 56 ALA B N 1
ATOM 5217 C CA . ALA B 1 56 ? 30.453 19.891 29.062 1 93.31 56 ALA B CA 1
ATOM 5218 C C . ALA B 1 56 ? 30.859 18.688 29.922 1 93.31 56 ALA B C 1
ATOM 5220 O O . ALA B 1 56 ? 31.203 18.844 31.094 1 93.31 56 ALA B O 1
ATOM 5221 N N . PRO B 1 57 ? 30.797 17.562 29.281 1 90.31 57 PRO B N 1
ATOM 5222 C CA . PRO B 1 57 ? 31.328 16.375 29.984 1 90.31 57 PRO B CA 1
ATOM 5223 C C . PRO B 1 57 ? 32.844 16.359 30.047 1 90.31 57 PRO B C 1
ATOM 5225 O O . PRO B 1 57 ? 33.5 17.188 29.391 1 90.31 57 PRO B O 1
ATOM 5228 N N . ALA B 1 58 ? 33.281 15.414 30.875 1 90.69 58 ALA B N 1
ATOM 5229 C CA . ALA B 1 58 ? 34.719 15.25 30.953 1 90.69 58 ALA B CA 1
ATOM 5230 C C . ALA B 1 58 ? 35.281 14.695 29.641 1 90.69 58 ALA B C 1
ATOM 5232 O O . ALA B 1 58 ? 34.656 13.859 29 1 90.69 58 ALA B O 1
ATOM 5233 N N . SER B 1 59 ? 36.281 15.344 29.141 1 84.56 59 SER B N 1
ATOM 5234 C CA . SER B 1 59 ? 36.938 14.883 27.922 1 84.56 59 SER B CA 1
ATOM 5235 C C . SER B 1 59 ? 38.438 14.891 28.062 1 84.56 59 SER B C 1
ATOM 5237 O O . SER B 1 59 ? 39.062 15.953 28.219 1 84.56 59 SER B O 1
ATOM 5239 N N . GLY B 1 60 ? 39.062 13.734 27.953 1 84.5 60 GLY B N 1
ATOM 5240 C CA . GLY B 1 60 ? 40.5 13.648 28.109 1 84.5 60 GLY B CA 1
ATOM 5241 C C . GLY B 1 60 ? 41 14.156 29.453 1 84.5 60 GLY B C 1
ATOM 5242 O O . GLY B 1 60 ? 40.625 13.609 30.5 1 84.5 60 GLY B O 1
ATOM 5243 N N . THR B 1 61 ? 41.75 15.344 29.281 1 88.75 61 THR B N 1
ATOM 5244 C CA . THR B 1 61 ? 42.344 15.922 30.469 1 88.75 61 THR B CA 1
ATOM 5245 C C . THR B 1 61 ? 41.469 17.031 31.047 1 88.75 61 THR B C 1
ATOM 5247 O O . THR B 1 61 ? 41.75 17.547 32.125 1 88.75 61 THR B O 1
ATOM 5250 N N . LEU B 1 62 ? 40.5 17.328 30.359 1 91.38 62 LEU B N 1
ATOM 5251 C CA . LEU B 1 62 ? 39.656 18.438 30.797 1 91.38 62 LEU B CA 1
ATOM 5252 C C . LEU B 1 62 ? 38.531 17.938 31.688 1 91.38 62 LEU B C 1
ATOM 5254 O O . LEU B 1 62 ? 37.844 16.953 31.359 1 91.38 62 LEU B O 1
ATOM 5258 N N . PRO B 1 63 ? 38.344 18.578 32.844 1 91.94 63 PRO B N 1
ATOM 5259 C CA . PRO B 1 63 ? 37.312 18.125 33.781 1 91.94 63 PRO B CA 1
ATOM 5260 C C . PRO B 1 63 ? 35.906 18.438 33.281 1 91.94 63 PRO B C 1
ATOM 5262 O O . PRO B 1 63 ? 35.719 19.25 32.375 1 91.94 63 PRO B O 1
ATOM 5265 N N . LYS B 1 64 ? 35 17.703 33.938 1 93.38 64 LYS B N 1
ATOM 5266 C CA . LYS B 1 64 ? 33.594 17.984 33.656 1 93.38 64 LYS B CA 1
ATOM 5267 C C . LYS B 1 64 ? 33.188 19.391 34.125 1 93.38 64 LYS B C 1
ATOM 5269 O O . LYS B 1 64 ? 33.625 19.844 35.188 1 93.38 64 LYS B O 1
ATOM 5274 N N . GLN B 1 65 ? 32.562 20.141 33.281 1 93.44 65 GLN B N 1
ATOM 5275 C CA . GLN B 1 65 ? 32 21.453 33.625 1 93.44 65 GLN B CA 1
ATOM 5276 C C . GLN B 1 65 ? 30.484 21.359 33.812 1 93.44 65 GLN B C 1
ATOM 5278 O O . GLN B 1 65 ? 29.75 21.109 32.844 1 93.44 65 GLN B O 1
ATOM 5283 N N . ASP B 1 66 ? 30.047 21.594 35 1 94.38 66 ASP B N 1
ATOM 5284 C CA . ASP B 1 66 ? 28.609 21.547 35.281 1 94.38 66 ASP B CA 1
ATOM 5285 C C . ASP B 1 66 ? 27.953 22.906 35.031 1 94.38 66 ASP B C 1
ATOM 5287 O O . ASP B 1 66 ? 28.031 23.797 35.875 1 94.38 66 ASP B O 1
ATOM 5291 N N . GLY B 1 67 ? 27.266 22.984 33.969 1 94.75 67 GLY B N 1
ATOM 5292 C CA . GLY B 1 67 ? 26.625 24.234 33.594 1 94.75 67 GLY B CA 1
ATOM 5293 C C . GLY B 1 67 ? 25.625 24.734 34.625 1 94.75 67 GLY B C 1
ATOM 5294 O O . GLY B 1 67 ? 25.422 25.938 34.781 1 94.75 67 GLY B O 1
ATOM 5295 N N . LEU B 1 68 ? 24.938 23.859 35.344 1 95.25 68 LEU B N 1
ATOM 5296 C CA . LEU B 1 68 ? 23.953 24.25 36.312 1 95.25 68 LEU B CA 1
ATOM 5297 C C . LEU B 1 68 ? 24.625 24.938 37.5 1 95.25 68 LEU B C 1
ATOM 5299 O O . LEU B 1 68 ? 24.094 25.922 38.062 1 95.25 68 LEU B O 1
ATOM 5303 N N . ASP B 1 69 ? 25.688 24.344 37.906 1 95.25 69 ASP B N 1
ATOM 5304 C CA . ASP B 1 69 ? 26.453 24.984 38.969 1 95.25 69 ASP B CA 1
ATOM 5305 C C . ASP B 1 69 ? 26.938 26.359 38.562 1 95.25 69 ASP B C 1
ATOM 5307 O O . ASP B 1 69 ? 26.859 27.312 39.344 1 95.25 69 ASP B O 1
ATOM 5311 N N . LEU B 1 70 ? 27.438 26.422 37.406 1 95.19 70 LEU B N 1
ATOM 5312 C CA . LEU B 1 70 ? 27.891 27.703 36.844 1 95.19 70 LEU B CA 1
ATOM 5313 C C . LEU B 1 70 ? 26.75 28.703 36.812 1 95.19 70 LEU B C 1
ATOM 5315 O O . LEU B 1 70 ? 26.906 29.859 37.219 1 95.19 70 LEU B O 1
ATOM 5319 N N . PHE B 1 71 ? 25.625 28.328 36.344 1 95.94 71 PHE B N 1
ATOM 5320 C CA . PHE B 1 71 ? 24.422 29.156 36.25 1 95.94 71 PHE B CA 1
ATOM 5321 C C . PHE B 1 71 ? 24.047 29.719 37.594 1 95.94 71 PHE B C 1
ATOM 5323 O O . PHE B 1 71 ? 23.812 30.922 37.75 1 95.94 71 PHE B O 1
ATOM 5330 N N . ARG B 1 72 ? 24.031 28.859 38.625 1 95.88 72 ARG B N 1
ATOM 5331 C CA . ARG B 1 72 ? 23.641 29.281 39.969 1 95.88 72 ARG B CA 1
ATOM 5332 C C . ARG B 1 72 ? 24.641 30.297 40.531 1 95.88 72 ARG B C 1
ATOM 5334 O O . ARG B 1 72 ? 24.234 31.297 41.094 1 95.88 72 ARG B O 1
ATOM 5341 N N . ARG B 1 73 ? 25.891 30.047 40.312 1 95.56 73 ARG B N 1
ATOM 5342 C CA . ARG B 1 73 ? 26.938 30.922 40.844 1 95.56 73 ARG B CA 1
ATOM 5343 C C . ARG B 1 73 ? 26.891 32.281 40.156 1 95.56 73 ARG B C 1
ATOM 5345 O O . ARG B 1 73 ? 27.078 33.312 40.812 1 95.56 73 ARG B O 1
ATOM 5352 N N . VAL B 1 74 ? 26.672 32.25 38.844 1 95.44 74 VAL B N 1
ATOM 5353 C CA . VAL B 1 74 ? 26.609 33.5 38.125 1 95.44 74 VAL B CA 1
ATOM 5354 C C . VAL B 1 74 ? 25.344 34.281 38.531 1 95.44 74 VAL B C 1
ATOM 5356 O O . VAL B 1 74 ? 25.391 35.5 38.719 1 95.44 74 VAL B O 1
ATOM 5359 N N . ARG B 1 75 ? 24.234 33.562 38.625 1 94.38 75 ARG B N 1
ATOM 5360 C CA . ARG B 1 75 ? 22.969 34.188 39 1 94.38 75 ARG B CA 1
ATOM 5361 C C . ARG B 1 75 ? 23.094 34.844 40.375 1 94.38 75 ARG B C 1
ATOM 5363 O O . ARG B 1 75 ? 22.594 35.938 40.594 1 94.38 75 ARG B O 1
ATOM 5370 N N . ASP B 1 76 ? 23.766 34.156 41.312 1 93.12 76 ASP B N 1
ATOM 5371 C CA . ASP B 1 76 ? 23.922 34.656 42.656 1 93.12 76 ASP B CA 1
ATOM 5372 C C . ASP B 1 76 ? 24.844 35.875 42.719 1 93.12 76 ASP B C 1
ATOM 5374 O O . ASP B 1 76 ? 24.828 36.656 43.688 1 93.12 76 ASP B O 1
ATOM 5378 N N . HIS B 1 77 ? 25.594 35.969 41.688 1 92.25 77 HIS B N 1
ATOM 5379 C CA . HIS B 1 77 ? 26.562 37.062 41.594 1 92.25 77 HIS B CA 1
ATOM 5380 C C . HIS B 1 77 ? 25.875 38.406 41.344 1 92.25 77 HIS B C 1
ATOM 5382 O O . HIS B 1 77 ? 26.453 39.469 41.562 1 92.25 77 HIS B O 1
ATOM 5388 N N . PHE B 1 78 ? 24.578 38.344 40.906 1 92 78 PHE B N 1
ATOM 5389 C CA . PHE B 1 78 ? 23.844 39.562 40.531 1 92 78 PHE B CA 1
ATOM 5390 C C . PHE B 1 78 ? 22.594 39.719 41.375 1 92 78 PHE B C 1
ATOM 5392 O O . PHE B 1 78 ? 21.984 38.719 41.812 1 92 78 PHE B O 1
ATOM 5399 N N . ASP B 1 79 ? 22.203 40.906 41.656 1 89.44 79 ASP B N 1
ATOM 5400 C CA . ASP B 1 79 ? 20.891 41.188 42.219 1 89.44 79 ASP B CA 1
ATOM 5401 C C . ASP B 1 79 ? 19.781 40.969 41.188 1 89.44 79 ASP B C 1
ATOM 5403 O O . ASP B 1 79 ? 18.781 40.312 41.469 1 89.44 79 ASP B O 1
ATOM 5407 N N . SER B 1 80 ? 20.031 41.562 40.062 1 91.06 80 SER B N 1
ATOM 5408 C CA . SER B 1 80 ? 19.219 41.344 38.875 1 91.06 80 SER B CA 1
ATOM 5409 C C . SER B 1 80 ? 20.047 40.719 37.75 1 91.06 80 SER B C 1
ATOM 5411 O O . SER B 1 80 ? 20.672 41.438 36.969 1 91.06 80 SER B O 1
ATOM 5413 N N . PRO B 1 81 ? 20 39.531 37.688 1 91.81 81 PRO B N 1
ATOM 5414 C CA . PRO B 1 81 ? 20.891 38.844 36.75 1 91.81 81 PRO B CA 1
ATOM 5415 C C . PRO B 1 81 ? 20.547 39.125 35.281 1 91.81 81 PRO B C 1
ATOM 5417 O O . PRO B 1 81 ? 19.375 39.188 34.938 1 91.81 81 PRO B O 1
ATOM 5420 N N . PRO B 1 82 ? 21.562 39.406 34.5 1 94.12 82 PRO B N 1
ATOM 5421 C CA . PRO B 1 82 ? 21.344 39.406 33.062 1 94.12 82 PRO B CA 1
ATOM 5422 C C . PRO B 1 82 ? 20.984 38.031 32.531 1 94.12 82 PRO B C 1
ATOM 5424 O O . PRO B 1 82 ? 21.047 37.031 33.25 1 94.12 82 PRO B O 1
ATOM 5427 N N . PRO B 1 83 ? 20.547 38 31.266 1 95.31 83 PRO B N 1
ATOM 5428 C CA . PRO B 1 83 ? 20.266 36.688 30.688 1 95.31 83 PRO B CA 1
ATOM 5429 C C . PRO B 1 83 ? 21.5 35.781 30.672 1 95.31 83 PRO B C 1
ATOM 5431 O O . PRO B 1 83 ? 22.594 36.219 30.328 1 95.31 83 PRO B O 1
ATOM 5434 N N . ILE B 1 84 ? 21.312 34.562 31.094 1 96.88 84 ILE B N 1
ATOM 5435 C CA . ILE B 1 84 ? 22.406 33.594 31.172 1 96.88 84 ILE B CA 1
ATOM 5436 C C . ILE B 1 84 ? 22.094 32.406 30.266 1 96.88 84 ILE B C 1
ATOM 5438 O O . ILE B 1 84 ? 21.031 31.797 30.375 1 96.88 84 ILE B O 1
ATOM 5442 N N . ALA B 1 85 ? 23 32.188 29.328 1 97.19 85 ALA B N 1
ATOM 5443 C CA . ALA B 1 85 ? 22.891 31.031 28.438 1 97.19 85 ALA B CA 1
ATOM 5444 C C . ALA B 1 85 ? 24.031 30.047 28.672 1 97.19 85 ALA B C 1
ATOM 5446 O O . ALA B 1 85 ? 25.094 30.422 29.156 1 97.19 85 ALA B O 1
ATOM 5447 N N . LEU B 1 86 ? 23.75 28.797 28.406 1 96.75 86 LEU B N 1
ATOM 5448 C CA . LEU B 1 86 ? 24.766 27.766 28.531 1 96.75 86 LEU B CA 1
ATOM 5449 C C . LEU B 1 86 ? 25.031 27.094 27.188 1 96.75 86 LEU B C 1
ATOM 5451 O O . LEU B 1 86 ? 24.094 26.734 26.469 1 96.75 86 LEU B O 1
ATOM 5455 N N . TYR B 1 87 ? 26.234 27.109 26.781 1 96.44 87 TYR B N 1
ATOM 5456 C CA . TYR B 1 87 ? 26.656 26.312 25.625 1 96.44 87 TYR B CA 1
ATOM 5457 C C . TYR B 1 87 ? 26.906 24.859 26.016 1 96.44 87 TYR B C 1
ATOM 5459 O O . TYR B 1 87 ? 27.75 24.578 26.891 1 96.44 87 TYR B O 1
ATOM 5467 N N . VAL B 1 88 ? 26.219 24 25.453 1 94.44 88 VAL B N 1
ATOM 5468 C CA . VAL B 1 88 ? 26.266 22.578 25.828 1 94.44 88 VAL B CA 1
ATOM 5469 C C . VAL B 1 88 ? 27.094 21.812 24.797 1 94.44 88 VAL B C 1
ATOM 5471 O O . VAL B 1 88 ? 26.797 21.859 23.594 1 94.44 88 VAL B O 1
ATOM 5474 N N . LEU B 1 89 ? 28.141 21.188 25.344 1 89.38 89 LEU B N 1
ATOM 5475 C CA . LEU B 1 89 ? 28.984 20.375 24.484 1 89.38 89 LEU B CA 1
ATOM 5476 C C . LEU B 1 89 ? 28.656 18.891 24.641 1 89.38 89 LEU B C 1
ATOM 5478 O O . LEU B 1 89 ? 28.734 18.359 25.75 1 89.38 89 LEU B O 1
ATOM 5482 N N . ARG B 1 90 ? 28.266 18.094 23.641 1 73.06 90 ARG B N 1
ATOM 5483 C CA . ARG B 1 90 ? 28.094 16.656 23.516 1 73.06 90 ARG B CA 1
ATOM 5484 C C . ARG B 1 90 ? 27.172 16.125 24.609 1 73.06 90 ARG B C 1
ATOM 5486 O O . ARG B 1 90 ? 27.562 15.266 25.406 1 73.06 90 ARG B O 1
ATOM 5493 N N . SER B 1 91 ? 26 16.719 24.844 1 65.56 91 SER B N 1
ATOM 5494 C CA . SER B 1 91 ? 25.125 16.219 25.891 1 65.56 91 SER B CA 1
ATOM 5495 C C . SER B 1 91 ? 23.844 15.617 25.312 1 65.56 91 SER B C 1
ATOM 5497 O O . SER B 1 91 ? 23.5 15.891 24.156 1 65.56 91 SER B O 1
ATOM 5499 N N . GLU B 1 92 ? 23.406 14.742 26.125 1 72.25 92 GLU B N 1
ATOM 5500 C CA . GLU B 1 92 ? 22.141 14.078 25.812 1 72.25 92 GLU B CA 1
ATOM 5501 C C . GLU B 1 92 ? 20.984 15.062 25.828 1 72.25 92 GLU B C 1
ATOM 5503 O O . GLU B 1 92 ? 21.062 16.125 26.453 1 72.25 92 GLU B O 1
ATOM 5508 N N . ARG B 1 93 ? 20.047 14.773 25.109 1 74.31 93 ARG B N 1
ATOM 5509 C CA . ARG B 1 93 ? 18.844 15.586 25.031 1 74.31 93 ARG B CA 1
ATOM 5510 C C . ARG B 1 93 ? 18.219 15.812 26.406 1 74.31 93 ARG B C 1
ATOM 5512 O O . ARG B 1 93 ? 17.719 16.906 26.688 1 74.31 93 ARG B O 1
ATOM 5519 N N . THR B 1 94 ? 18.375 14.906 27.25 1 80.44 94 THR B N 1
ATOM 5520 C CA . THR B 1 94 ? 17.797 15 28.578 1 80.44 94 THR B CA 1
ATOM 5521 C C . THR B 1 94 ? 18.469 16.109 29.391 1 80.44 94 THR B C 1
ATOM 5523 O O . THR B 1 94 ? 17.812 16.781 30.188 1 80.44 94 THR B O 1
ATOM 5526 N N . ARG B 1 95 ? 19.688 16.312 29.094 1 87.62 95 ARG B N 1
ATOM 5527 C CA . ARG B 1 95 ? 20.422 17.344 29.812 1 87.62 95 ARG B CA 1
ATOM 5528 C C . ARG B 1 95 ? 19.938 18.734 29.422 1 87.62 95 ARG B C 1
ATOM 5530 O O . ARG B 1 95 ? 19.859 19.641 30.266 1 87.62 95 ARG B O 1
ATOM 5537 N N . ILE B 1 96 ? 19.609 18.938 28.234 1 88.31 96 ILE B N 1
ATOM 5538 C CA . ILE B 1 96 ? 19.125 20.219 27.766 1 88.31 96 ILE B CA 1
ATOM 5539 C C . ILE B 1 96 ? 17.812 20.562 28.469 1 88.31 96 ILE B C 1
ATOM 5541 O O . ILE B 1 96 ? 17.609 21.703 28.906 1 88.31 96 ILE B O 1
ATOM 5545 N N . ASN B 1 97 ? 17 19.609 28.594 1 86.56 97 ASN B N 1
ATOM 5546 C CA . ASN B 1 97 ? 15.742 19.797 29.297 1 86.56 97 ASN B CA 1
ATOM 5547 C C . ASN B 1 97 ? 15.961 20.188 30.766 1 86.56 97 ASN B C 1
ATOM 5549 O O . ASN B 1 97 ? 15.25 21.031 31.297 1 86.56 97 ASN B O 1
ATOM 5553 N N . GLU B 1 98 ? 16.859 19.516 31.328 1 90.19 98 GLU B N 1
ATOM 5554 C CA . GLU B 1 98 ? 17.172 19.781 32.719 1 90.19 98 GLU B CA 1
ATOM 5555 C C . GLU B 1 98 ? 17.641 21.234 32.906 1 90.19 98 GLU B C 1
ATOM 5557 O O . GLU B 1 98 ? 17.25 21.891 33.875 1 90.19 98 GLU B O 1
ATOM 5562 N N . LEU B 1 99 ? 18.406 21.672 32 1 92.81 99 LEU B N 1
ATOM 5563 C CA . LEU B 1 99 ? 18.938 23.016 32.094 1 92.81 99 LEU B CA 1
ATOM 5564 C C . LEU B 1 99 ? 17.828 24.062 31.922 1 92.81 99 LEU B C 1
ATOM 5566 O O . LEU B 1 99 ? 17.781 25.047 32.656 1 92.81 99 LEU B O 1
ATOM 5570 N N . LEU B 1 100 ? 17.016 23.797 31.031 1 91 100 LEU B N 1
ATOM 5571 C CA . LEU B 1 100 ? 15.906 24.719 30.781 1 91 100 LEU B CA 1
ATOM 5572 C C . LEU B 1 100 ? 14.914 24.703 31.953 1 91 100 LEU B C 1
ATOM 5574 O O . LEU B 1 100 ? 14.391 25.734 32.344 1 91 100 LEU B O 1
ATOM 5578 N N . ASP B 1 101 ? 14.734 23.547 32.531 1 90.94 101 ASP B N 1
ATOM 5579 C CA . ASP B 1 101 ? 13.836 23.406 33.688 1 90.94 101 ASP B CA 1
ATOM 5580 C C . ASP B 1 101 ? 14.375 24.172 34.906 1 90.94 101 ASP B C 1
ATOM 5582 O O . ASP B 1 101 ? 13.602 24.641 35.719 1 90.94 101 ASP B O 1
ATOM 5586 N N . ALA B 1 102 ? 15.672 24.234 34.906 1 92.94 102 ALA B N 1
ATOM 5587 C CA . ALA B 1 102 ? 16.312 24.906 36.031 1 92.94 102 ALA B CA 1
ATOM 5588 C C . ALA B 1 102 ? 16.203 26.422 35.906 1 92.94 102 ALA B C 1
ATOM 5590 O O . ALA B 1 102 ? 16.531 27.156 36.844 1 92.94 102 ALA B O 1
ATOM 5591 N N . GLY B 1 103 ? 15.781 26.906 34.75 1 91.62 103 GLY B N 1
ATOM 5592 C CA . GLY B 1 103 ? 15.523 28.328 34.594 1 91.62 103 GLY B CA 1
ATOM 5593 C C . GLY B 1 103 ? 16.578 29.047 33.781 1 91.62 103 GLY B C 1
ATOM 5594 O O . GLY B 1 103 ? 16.641 30.281 33.781 1 91.62 103 GLY B O 1
ATOM 5595 N N . VAL B 1 104 ? 17.469 28.281 33.188 1 94.62 104 VAL B N 1
ATOM 5596 C CA . VAL B 1 104 ? 18.438 28.891 32.281 1 94.62 104 VAL B CA 1
ATOM 5597 C C . VAL B 1 104 ? 17.703 29.609 31.141 1 94.62 104 VAL B C 1
ATOM 5599 O O . VAL B 1 104 ? 16.703 29.094 30.609 1 94.62 104 VAL B O 1
ATOM 5602 N N . ASP B 1 105 ? 18.172 30.781 30.797 1 93.62 105 ASP B N 1
ATOM 5603 C CA . ASP B 1 105 ? 17.438 31.594 29.828 1 93.62 105 ASP B CA 1
ATOM 5604 C C . ASP B 1 105 ? 17.531 31 28.422 1 93.62 105 ASP B C 1
ATOM 5606 O O . ASP B 1 105 ? 16.641 31.188 27.609 1 93.62 105 ASP B O 1
ATOM 5610 N N . ASP B 1 106 ? 18.719 30.406 28.172 1 93.75 106 ASP B N 1
ATOM 5611 C CA . ASP B 1 106 ? 18.906 29.812 26.859 1 93.75 106 ASP B CA 1
ATOM 5612 C C . ASP B 1 106 ? 19.969 28.719 26.875 1 93.75 106 ASP B C 1
ATOM 5614 O O . ASP B 1 106 ? 20.844 28.734 27.75 1 93.75 106 ASP B O 1
ATOM 5618 N N . VAL B 1 107 ? 19.766 27.781 26.047 1 94.62 107 VAL B N 1
ATOM 5619 C CA . VAL B 1 107 ? 20.75 26.719 25.844 1 94.62 107 VAL B CA 1
ATOM 5620 C C . VAL B 1 107 ? 21.156 26.656 24.375 1 94.62 107 VAL B C 1
ATOM 5622 O O . VAL B 1 107 ? 20.297 26.609 23.484 1 94.62 107 VAL B O 1
ATOM 5625 N N . ILE B 1 108 ? 22.453 26.688 24.109 1 95.06 108 ILE B N 1
ATOM 5626 C CA . ILE B 1 108 ? 22.922 26.781 22.734 1 95.06 108 ILE B CA 1
ATOM 5627 C C . ILE B 1 108 ? 23.828 25.578 22.406 1 95.06 108 ILE B C 1
ATOM 5629 O O . ILE B 1 108 ? 24.734 25.266 23.172 1 95.06 108 ILE B O 1
ATOM 5633 N N . ARG B 1 109 ? 23.531 24.969 21.297 1 94.38 109 ARG B N 1
ATOM 5634 C CA . ARG B 1 109 ? 24.375 23.875 20.812 1 94.38 109 ARG B CA 1
ATOM 5635 C C . ARG B 1 109 ? 24.781 24.109 19.359 1 94.38 109 ARG B C 1
ATOM 5637 O O . ARG B 1 109 ? 25.375 23.219 18.734 1 94.38 109 ARG B O 1
ATOM 5644 N N . VAL B 1 110 ? 24.578 25.234 18.875 1 94.25 110 VAL B N 1
ATOM 5645 C CA . VAL B 1 110 ? 24.891 25.578 17.5 1 94.25 110 VAL B CA 1
ATOM 5646 C C . VAL B 1 110 ? 26.406 25.578 17.281 1 94.25 110 VAL B C 1
ATOM 5648 O O . VAL B 1 110 ? 27.141 26.219 18.031 1 94.25 110 VAL B O 1
ATOM 5651 N N . PRO B 1 111 ? 26.875 24.859 16.297 1 94.06 111 PRO B N 1
ATOM 5652 C CA . PRO B 1 111 ? 28.312 24.828 16.062 1 94.06 111 PRO B CA 1
ATOM 5653 C C . PRO B 1 111 ? 28.859 26.156 15.523 1 94.06 111 PRO B C 1
ATOM 5655 O O . PRO B 1 111 ? 28.109 26.922 14.922 1 94.06 111 PRO B O 1
ATOM 5658 N N . PRO B 1 112 ? 30.156 26.391 15.742 1 94 112 PRO B N 1
ATOM 5659 C CA . PRO B 1 112 ? 30.766 27.656 15.312 1 94 112 PRO B CA 1
ATOM 5660 C C . PRO B 1 112 ? 30.719 27.844 13.805 1 94 112 PRO B C 1
ATOM 5662 O O . PRO B 1 112 ? 30.75 28.984 13.32 1 94 112 PRO B O 1
ATOM 5665 N N . LYS B 1 113 ? 30.562 26.734 13.039 1 93.25 113 LYS B N 1
ATOM 5666 C CA . LYS B 1 113 ? 30.531 26.859 11.586 1 93.25 113 LYS B CA 1
ATOM 5667 C C . LYS B 1 113 ? 29.234 27.531 11.117 1 93.25 113 LYS B C 1
ATOM 5669 O O . LYS B 1 113 ? 29.156 28.016 9.992 1 93.25 113 LYS B O 1
ATOM 5674 N N . ARG B 1 114 ? 28.281 27.5 11.945 1 94.38 114 ARG B N 1
ATOM 5675 C CA . ARG B 1 114 ? 27.031 28.156 11.633 1 94.38 114 ARG B CA 1
ATOM 5676 C C . ARG B 1 114 ? 26.984 29.562 12.227 1 94.38 114 ARG B C 1
ATOM 5678 O O . ARG B 1 114 ? 26.141 29.859 13.086 1 94.38 114 ARG B O 1
ATOM 5685 N N . GLU B 1 115 ? 27.703 30.453 11.688 1 91.81 115 GLU B N 1
ATOM 5686 C CA . GLU B 1 115 ? 27.938 31.781 12.242 1 91.81 115 GLU B CA 1
ATOM 5687 C C . GLU B 1 115 ? 26.641 32.594 12.328 1 91.81 115 GLU B C 1
ATOM 5689 O O . GLU B 1 115 ? 26.359 33.219 13.352 1 91.81 115 GLU B O 1
ATOM 5694 N N . ALA B 1 116 ? 25.906 32.531 11.266 1 90.06 116 ALA B N 1
ATOM 5695 C CA . ALA B 1 116 ? 24.688 33.312 11.234 1 90.06 116 ALA B CA 1
ATOM 5696 C C . ALA B 1 116 ? 23.719 32.875 12.32 1 90.06 116 ALA B C 1
ATOM 5698 O O . ALA B 1 116 ? 23.078 33.719 12.969 1 90.06 116 ALA B O 1
ATOM 5699 N N . LEU B 1 117 ? 23.641 31.609 12.5 1 92.56 117 LEU B N 1
ATOM 5700 C CA . LEU B 1 117 ? 22.734 31.047 13.492 1 92.56 117 LEU B CA 1
ATOM 5701 C C . LEU B 1 117 ? 23.203 31.359 14.906 1 92.56 117 LEU B C 1
ATOM 5703 O O . LEU B 1 117 ? 22.406 31.703 15.773 1 92.56 117 LEU B O 1
ATOM 5707 N N . LEU B 1 118 ? 24.453 31.203 15.125 1 93.44 118 LEU B N 1
ATOM 5708 C CA . LEU B 1 118 ? 25.031 31.5 16.422 1 93.44 118 LEU B CA 1
ATOM 5709 C C . LEU B 1 118 ? 24.844 32.969 16.781 1 93.44 118 LEU B C 1
ATOM 5711 O O . LEU B 1 118 ? 24.484 33.281 17.922 1 93.44 118 LEU B O 1
ATOM 5715 N N . THR B 1 119 ? 25.062 33.812 15.836 1 92.12 119 THR B N 1
ATOM 5716 C CA . THR B 1 119 ? 24.891 35.25 16.031 1 92.12 119 THR B CA 1
ATOM 5717 C C . THR B 1 119 ? 23.453 35.594 16.375 1 92.12 119 THR B C 1
ATOM 5719 O O . THR B 1 119 ? 23.188 36.344 17.297 1 92.12 119 THR B O 1
ATOM 5722 N N . ALA B 1 120 ? 22.594 35 15.656 1 91.06 120 ALA B N 1
ATOM 5723 C CA . ALA B 1 120 ? 21.172 35.25 15.883 1 91.06 120 ALA B CA 1
ATOM 5724 C C . ALA B 1 120 ? 20.766 34.844 17.297 1 91.06 120 ALA B C 1
ATOM 5726 O O . ALA B 1 120 ? 19.969 35.531 17.953 1 91.06 120 ALA B O 1
ATOM 5727 N N . ARG B 1 121 ? 21.281 33.75 17.766 1 92.94 121 ARG B N 1
ATOM 5728 C CA . ARG B 1 121 ? 20.969 33.25 19.109 1 92.94 121 ARG B CA 1
ATOM 5729 C C . ARG B 1 121 ? 21.484 34.188 20.188 1 92.94 121 ARG B C 1
ATOM 5731 O O . ARG B 1 121 ? 20.797 34.469 21.172 1 92.94 121 ARG B O 1
ATOM 5738 N N . ILE B 1 122 ? 22.609 34.688 19.953 1 92.62 122 ILE B N 1
ATOM 5739 C CA . ILE B 1 122 ? 23.234 35.594 20.938 1 92.62 122 ILE B CA 1
ATOM 5740 C C . ILE B 1 122 ? 22.531 36.938 20.922 1 92.62 122 ILE B C 1
ATOM 5742 O O . ILE B 1 122 ? 22.297 37.531 21.969 1 92.62 122 ILE B O 1
ATOM 5746 N N . GLU B 1 123 ? 22.203 37.375 19.734 1 91 123 GLU B N 1
ATOM 5747 C CA . GLU B 1 123 ? 21.484 38.656 19.625 1 91 123 GLU B CA 1
ATOM 5748 C C . GLU B 1 123 ? 20.141 38.562 20.344 1 91 123 GLU B C 1
ATOM 5750 O O . GLU B 1 123 ? 19.719 39.531 21.016 1 91 123 GLU B O 1
ATOM 5755 N N . ARG B 1 124 ? 19.531 37.469 20.188 1 89.5 124 ARG B N 1
ATOM 5756 C CA . ARG B 1 124 ? 18.266 37.281 20.891 1 89.5 124 ARG B CA 1
ATOM 5757 C C . ARG B 1 124 ? 18.453 37.25 22.406 1 89.5 124 ARG B C 1
ATOM 5759 O O . ARG B 1 124 ? 17.672 37.844 23.141 1 89.5 124 ARG B O 1
ATOM 5766 N N . LEU B 1 125 ? 19.5 36.562 22.797 1 91.44 125 LEU B N 1
ATOM 5767 C CA . LEU B 1 125 ? 19.828 36.5 24.219 1 91.44 125 LEU B CA 1
ATOM 5768 C C . LEU B 1 125 ? 20.047 37.906 24.797 1 91.44 125 LEU B C 1
ATOM 5770 O O . LEU B 1 125 ? 19.656 38.188 25.938 1 91.44 125 LEU B O 1
ATOM 5774 N N . CYS B 1 126 ? 20.578 38.781 23.969 1 90.88 126 CYS B N 1
ATOM 5775 C CA . CYS B 1 126 ? 20.922 40.125 24.406 1 90.88 126 CYS B CA 1
ATOM 5776 C C . CYS B 1 126 ? 19.75 41.062 24.203 1 90.88 126 CYS B C 1
ATOM 5778 O O . CYS B 1 126 ? 19.875 42.281 24.438 1 90.88 126 CYS B O 1
ATOM 5780 N N . GLY B 1 127 ? 18.641 40.562 23.578 1 85.19 127 GLY B N 1
ATOM 5781 C CA . GLY B 1 127 ? 17.438 41.375 23.422 1 85.19 127 GLY B CA 1
ATOM 5782 C C . GLY B 1 127 ? 17.453 42.219 22.156 1 85.19 127 GLY B C 1
ATOM 5783 O O . GLY B 1 127 ? 16.703 43.188 22.047 1 85.19 127 GLY B O 1
ATOM 5784 N N . LEU B 1 128 ? 18.281 42 21.25 1 83.31 128 LEU B N 1
ATOM 5785 C CA . LEU B 1 128 ? 18.406 42.812 20.047 1 83.31 128 LEU B CA 1
ATOM 5786 C C . LEU B 1 128 ? 17.5 42.281 18.938 1 83.31 128 LEU B C 1
ATOM 5788 O O . LEU B 1 128 ? 17.25 42.969 17.953 1 83.31 128 LEU B O 1
ATOM 5792 N N . ASP B 1 129 ? 17.047 41.156 19 1 77.44 129 ASP B N 1
ATOM 5793 C CA . ASP B 1 129 ? 16.234 40.531 17.953 1 77.44 129 ASP B CA 1
ATOM 5794 C C . ASP B 1 129 ? 14.742 40.719 18.25 1 77.44 129 ASP B C 1
ATOM 5796 O O . ASP B 1 129 ? 14.234 40.188 19.25 1 77.44 129 ASP B O 1
ATOM 5800 N N . PRO B 1 130 ? 14.125 41.594 17.391 1 76.19 130 PRO B N 1
ATOM 5801 C CA . PRO B 1 130 ? 12.695 41.719 17.641 1 76.19 130 PRO B CA 1
ATOM 5802 C C . PRO B 1 130 ? 11.914 40.438 17.391 1 76.19 130 PRO B C 1
ATOM 5804 O O . PRO B 1 130 ? 12.219 39.688 16.453 1 76.19 130 PRO B O 1
ATOM 5807 N N . VAL B 1 131 ? 11.055 40.188 18.391 1 78.38 131 VAL B N 1
ATOM 5808 C CA . VAL B 1 131 ? 10.195 39 18.297 1 78.38 131 VAL B CA 1
ATOM 5809 C C . VAL B 1 131 ? 9.094 39.281 17.266 1 78.38 131 VAL B C 1
ATOM 5811 O O . VAL B 1 131 ? 8.484 40.344 17.266 1 78.38 131 VAL B O 1
ATOM 5814 N N . GLU B 1 132 ? 8.977 38.406 16.297 1 87 132 GLU B N 1
ATOM 5815 C CA . GLU B 1 132 ? 7.887 38.5 15.328 1 87 132 GLU B CA 1
ATOM 5816 C C . GLU B 1 132 ? 6.531 38.5 16.031 1 87 132 GLU B C 1
ATOM 5818 O O . GLU B 1 132 ? 6.246 37.625 16.844 1 87 132 GLU B O 1
ATOM 5823 N N . PRO B 1 133 ? 5.723 39.5 15.727 1 90.06 133 PRO B N 1
ATOM 5824 C CA . PRO B 1 133 ? 4.406 39.531 16.375 1 90.06 133 PRO B CA 1
ATOM 5825 C C . PRO B 1 133 ? 3.553 38.312 16.047 1 90.06 133 PRO B C 1
ATOM 5827 O O . PRO B 1 133 ? 3.639 37.781 14.938 1 90.06 133 PRO B O 1
ATOM 5830 N N . PRO B 1 134 ? 2.77 37.906 17.031 1 90.56 134 PRO B N 1
ATOM 5831 C CA . PRO B 1 134 ? 1.928 36.719 16.828 1 90.56 134 PRO B CA 1
ATOM 5832 C C . PRO B 1 134 ? 1.034 36.844 15.594 1 90.56 134 PRO B C 1
ATOM 5834 O O . PRO B 1 134 ? 0.769 35.844 14.93 1 90.56 134 PRO B O 1
ATOM 5837 N N . GLU B 1 135 ? 0.548 38.031 15.328 1 91.19 135 GLU B N 1
ATOM 5838 C CA . GLU B 1 135 ? -0.31 38.219 14.156 1 91.19 135 GLU B CA 1
ATOM 5839 C C . GLU B 1 135 ? 0.428 37.875 12.867 1 91.19 135 GLU B C 1
ATOM 5841 O O . GLU B 1 135 ? -0.135 37.25 11.977 1 91.19 135 GLU B O 1
ATOM 5846 N N . GLN B 1 136 ? 1.615 38.344 12.789 1 92.44 136 GLN B N 1
ATOM 5847 C CA . GLN B 1 136 ? 2.426 38.062 11.609 1 92.44 136 GLN B CA 1
ATOM 5848 C C . GLN B 1 136 ? 2.762 36.594 11.523 1 92.44 136 GLN B C 1
ATOM 5850 O O . GLN B 1 136 ? 2.781 36 10.43 1 92.44 136 GLN B O 1
ATOM 5855 N N . GLN B 1 137 ? 3.07 35.969 12.664 1 93.88 137 GLN B N 1
ATOM 5856 C CA . GLN B 1 137 ? 3.348 34.531 12.703 1 93.88 137 GLN B CA 1
ATOM 5857 C C . GLN B 1 137 ? 2.162 33.719 12.172 1 93.88 137 GLN B C 1
ATOM 5859 O O . GLN B 1 137 ? 2.326 32.875 11.305 1 93.88 137 GLN B O 1
ATOM 5864 N N . LEU B 1 138 ? 1.028 34 12.695 1 93.31 138 LEU B N 1
ATOM 5865 C CA . LEU B 1 138 ? -0.193 33.281 12.344 1 93.31 138 LEU B CA 1
ATOM 5866 C C . LEU B 1 138 ? -0.519 33.469 10.859 1 93.31 138 LEU B C 1
ATOM 5868 O O . LEU B 1 138 ? -0.746 32.5 10.148 1 93.31 138 LEU B O 1
ATOM 5872 N N . GLU B 1 139 ? -0.507 34.688 10.406 1 92 139 GLU B N 1
ATOM 5873 C CA . GLU B 1 139 ? -0.884 35 9.031 1 92 139 GLU B CA 1
ATOM 5874 C C . GLU B 1 139 ? 0.089 34.375 8.039 1 92 139 GLU B C 1
ATOM 5876 O O . GLU B 1 139 ? -0.33 33.781 7.035 1 92 139 GLU B O 1
ATOM 5881 N N . SER B 1 140 ? 1.312 34.562 8.266 1 93.06 140 SER B N 1
ATOM 5882 C CA . SER B 1 140 ? 2.307 34.031 7.344 1 93.06 140 SER B CA 1
ATOM 5883 C C . SER B 1 140 ? 2.258 32.5 7.316 1 93.06 140 SER B C 1
ATOM 5885 O O . SER B 1 140 ? 2.418 31.875 6.258 1 93.06 140 SER B O 1
ATOM 5887 N N . MET B 1 141 ? 2.07 31.875 8.477 1 92.75 141 MET B N 1
ATOM 5888 C CA . MET B 1 141 ? 1.961 30.422 8.562 1 92.75 141 MET B CA 1
ATOM 5889 C C . MET B 1 141 ? 0.772 29.922 7.75 1 92.75 141 MET B C 1
ATOM 5891 O O . MET B 1 141 ? 0.92 29.031 6.91 1 92.75 141 MET B O 1
ATOM 5895 N N . LEU B 1 142 ? -0.33 30.469 7.961 1 92 142 LEU B N 1
ATOM 5896 C CA . LEU B 1 142 ? -1.555 30.016 7.316 1 92 142 LEU B CA 1
ATOM 5897 C C . LEU B 1 142 ? -1.518 30.281 5.816 1 92 142 LEU B C 1
ATOM 5899 O O . LEU B 1 142 ? -2.035 29.484 5.027 1 92 142 LEU B O 1
ATOM 5903 N N . GLU B 1 143 ? -0.924 31.328 5.441 1 89.56 143 GLU B N 1
ATOM 5904 C CA . GLU B 1 143 ? -0.857 31.672 4.023 1 89.56 143 GLU B CA 1
ATOM 5905 C C . GLU B 1 143 ? 0.105 30.75 3.275 1 89.56 143 GLU B C 1
ATOM 5907 O O . GLU B 1 143 ? -0.117 30.438 2.105 1 89.56 143 GLU B O 1
ATOM 5912 N N . SER B 1 144 ? 1.137 30.391 3.908 1 88.81 144 SER B N 1
ATOM 5913 C CA . SER B 1 144 ? 2.205 29.672 3.211 1 88.81 144 SER B CA 1
ATOM 5914 C C . SER B 1 144 ? 2.094 28.172 3.41 1 88.81 144 SER B C 1
ATOM 5916 O O . SER B 1 144 ? 2.754 27.391 2.715 1 88.81 144 SER B O 1
ATOM 5918 N N . TYR B 1 145 ? 1.273 27.719 4.293 1 86.19 145 TYR B N 1
ATOM 5919 C CA . TYR B 1 145 ? 1.163 26.297 4.605 1 86.19 145 TYR B CA 1
ATOM 5920 C C . TYR B 1 145 ? 0.63 25.516 3.41 1 86.19 145 TYR B C 1
ATOM 5922 O O . TYR B 1 145 ? -0.424 25.859 2.861 1 86.19 145 TYR B O 1
ATOM 5930 N N . PRO B 1 146 ? 1.272 24.484 2.949 1 82.94 146 PRO B N 1
ATOM 5931 C CA . PRO B 1 146 ? 0.922 23.797 1.706 1 82.94 146 PRO B CA 1
ATOM 5932 C C . PRO B 1 146 ? -0.251 22.844 1.876 1 82.94 146 PRO B C 1
ATOM 5934 O O . PRO B 1 146 ? -0.585 22.094 0.949 1 82.94 146 PRO B O 1
ATOM 5937 N N . GLU B 1 147 ? -0.855 22.797 3.012 1 82.81 147 GLU B N 1
ATOM 5938 C CA . GLU B 1 147 ? -2.039 21.984 3.26 1 82.81 147 GLU B CA 1
ATOM 5939 C C . GLU B 1 147 ? -3.154 22.797 3.896 1 82.81 147 GLU B C 1
ATOM 5941 O O . GLU B 1 147 ? -2.975 23.984 4.176 1 82.81 147 GLU B O 1
ATOM 5946 N N . THR B 1 148 ? -4.273 22.094 4.016 1 87.75 148 THR B N 1
ATOM 5947 C CA . THR B 1 148 ? -5.395 22.828 4.59 1 87.75 148 THR B CA 1
ATOM 5948 C C . THR B 1 148 ? -5.426 22.672 6.109 1 87.75 148 THR B C 1
ATOM 5950 O O . THR B 1 148 ? -5.453 21.547 6.617 1 87.75 148 THR B O 1
ATOM 5953 N N . VAL B 1 149 ? -5.281 23.703 6.777 1 90.81 149 VAL B N 1
ATOM 5954 C CA . VAL B 1 149 ? -5.469 23.766 8.227 1 90.81 149 VAL B CA 1
ATOM 5955 C C . VAL B 1 149 ? -6.492 24.844 8.57 1 90.81 149 VAL B C 1
ATOM 5957 O O . VAL B 1 149 ? -6.527 25.891 7.941 1 90.81 149 VAL B O 1
ATOM 5960 N N . TYR B 1 150 ? -7.359 24.562 9.523 1 93.31 150 TYR B N 1
ATOM 5961 C CA . TYR B 1 150 ? -8.375 25.547 9.891 1 93.31 150 TYR B CA 1
ATOM 5962 C C . TYR B 1 150 ? -8.641 25.516 11.391 1 93.31 150 TYR B C 1
ATOM 5964 O O . TYR B 1 150 ? -8.336 24.516 12.062 1 93.31 150 TYR B O 1
ATOM 5972 N N . ILE B 1 151 ? -9.078 26.609 11.914 1 95.31 151 ILE B N 1
ATOM 5973 C CA . ILE B 1 151 ? -9.586 26.703 13.281 1 95.31 151 ILE B CA 1
ATOM 5974 C C . ILE B 1 151 ? -11.039 27.188 13.266 1 95.31 151 ILE B C 1
ATOM 5976 O O . ILE B 1 151 ? -11.375 28.125 12.547 1 95.31 151 ILE B O 1
ATOM 5980 N N . LYS B 1 152 ? -11.844 26.484 13.938 1 95.94 152 LYS B N 1
ATOM 5981 C CA . LYS B 1 152 ? -13.25 26.828 14.062 1 95.94 152 LYS B CA 1
ATOM 5982 C C . LYS B 1 152 ? -13.609 27.188 15.508 1 95.94 152 LYS B C 1
ATOM 5984 O O . LYS B 1 152 ? -12.922 26.766 16.438 1 95.94 152 LYS B O 1
ATOM 5989 N N . ASP B 1 153 ? -14.594 28.062 15.68 1 94.38 153 ASP B N 1
ATOM 5990 C CA . ASP B 1 153 ? -15.125 28.312 17.016 1 94.38 153 ASP B CA 1
ATOM 5991 C C . ASP B 1 153 ? -16.094 27.219 17.438 1 94.38 153 ASP B C 1
ATOM 5993 O O . ASP B 1 153 ? -16.266 26.203 16.734 1 94.38 153 ASP B O 1
ATOM 5997 N N . ARG B 1 154 ? -16.719 27.297 18.578 1 93.44 154 ARG B N 1
ATOM 5998 C CA . ARG B 1 154 ? -17.578 26.266 19.156 1 93.44 154 ARG B CA 1
ATOM 5999 C C . ARG B 1 154 ? -18.828 26.062 18.328 1 93.44 154 ARG B C 1
ATOM 6001 O O . ARG B 1 154 ? -19.391 24.953 18.297 1 93.44 154 ARG B O 1
ATOM 6008 N N . GLU B 1 155 ? -19.219 27.109 17.641 1 92.25 155 GLU B N 1
ATOM 6009 C CA . GLU B 1 155 ? -20.453 27.047 16.875 1 92.25 155 GLU B CA 1
ATOM 6010 C C . GLU B 1 155 ? -20.219 26.438 15.484 1 92.25 155 GLU B C 1
ATOM 6012 O O . GLU B 1 155 ? -21.141 25.984 14.828 1 92.25 155 GLU B O 1
ATOM 6017 N N . GLY B 1 156 ? -18.984 26.453 15.039 1 93 156 GLY B N 1
ATOM 6018 C CA . GLY B 1 156 ? -18.672 25.844 13.758 1 93 156 GLY B CA 1
ATOM 6019 C C . GLY B 1 156 ? -18.25 26.828 12.703 1 93 156 GLY B C 1
ATOM 6020 O O . GLY B 1 156 ? -18.141 26.484 11.523 1 93 156 GLY B O 1
ATOM 6021 N N . ARG B 1 157 ? -17.984 28.062 13.07 1 93.38 157 ARG B N 1
ATOM 6022 C CA . ARG B 1 157 ? -17.5 29.078 12.141 1 93.38 157 ARG B CA 1
ATOM 6023 C C . ARG B 1 157 ? -15.977 29 12.008 1 93.38 157 ARG B C 1
ATOM 6025 O O . ARG B 1 157 ? -15.273 28.766 12.992 1 93.38 157 ARG B O 1
ATOM 6032 N N . PHE B 1 158 ? -15.555 29.328 10.797 1 93.5 158 PHE B N 1
ATOM 6033 C CA . PHE B 1 158 ? -14.117 29.406 10.594 1 93.5 158 PHE B CA 1
ATOM 6034 C C . PHE B 1 158 ? -13.555 30.688 11.219 1 93.5 158 PHE B C 1
ATOM 6036 O O . PHE B 1 158 ? -13.875 31.797 10.789 1 93.5 158 PHE B O 1
ATOM 6043 N N . VAL B 1 159 ? -12.781 30.5 12.258 1 94.25 159 VAL B N 1
ATOM 6044 C CA . VAL B 1 159 ? -12.078 31.625 12.875 1 94.25 159 VAL B CA 1
ATOM 6045 C C . VAL B 1 159 ? -10.891 32.031 12 1 94.25 159 VAL B C 1
ATOM 6047 O O . VAL B 1 159 ? -10.594 33.219 11.844 1 94.25 159 VAL B O 1
ATOM 6050 N N . ASN B 1 160 ? -10.227 30.984 11.5 1 93.31 160 ASN B N 1
ATOM 6051 C CA . ASN B 1 160 ? -9.148 31.156 10.531 1 93.31 160 ASN B CA 1
ATOM 6052 C C . ASN B 1 160 ? -8.945 29.891 9.703 1 93.31 160 ASN B C 1
ATOM 6054 O O . ASN B 1 160 ? -9.422 28.812 10.07 1 93.31 160 ASN B O 1
ATOM 6058 N N . ILE B 1 161 ? -8.281 30.062 8.57 1 91.69 161 ILE B N 1
ATOM 6059 C CA . ILE B 1 161 ? -8.07 28.938 7.656 1 91.69 161 ILE B CA 1
ATOM 6060 C C . ILE B 1 161 ? -6.859 29.219 6.77 1 91.69 161 ILE B C 1
ATOM 6062 O O . ILE B 1 161 ? -6.543 30.375 6.48 1 91.69 161 ILE B O 1
ATOM 6066 N N . SER B 1 162 ? -6.223 28.156 6.367 1 90.81 162 SER B N 1
ATOM 6067 C CA . SER B 1 162 ? -5.047 28.297 5.512 1 90.81 162 SER B CA 1
ATOM 6068 C C . SER B 1 162 ? -5.438 28.734 4.102 1 90.81 162 SER B C 1
ATOM 6070 O O . SER B 1 162 ? -6.594 28.578 3.703 1 90.81 162 SER B O 1
ATOM 6072 N N . GLY B 1 163 ? -4.484 29.328 3.494 1 82.75 163 GLY B N 1
ATOM 6073 C CA . GLY B 1 163 ? -4.699 29.734 2.115 1 82.75 163 GLY B CA 1
ATOM 6074 C C . GLY B 1 163 ? -4.906 28.562 1.173 1 82.75 163 GLY B C 1
ATOM 6075 O O . GLY B 1 163 ? -5.723 28.641 0.252 1 82.75 163 GLY B O 1
ATOM 6076 N N . HIS B 1 164 ? -4.094 27.547 1.424 1 77.5 164 HIS B N 1
ATOM 6077 C CA . HIS B 1 164 ? -4.234 26.344 0.612 1 77.5 164 HIS B CA 1
ATOM 6078 C C . HIS B 1 164 ? -5.48 25.547 1.005 1 77.5 164 HIS B C 1
ATOM 6080 O O . HIS B 1 164 ? -5.754 25.375 2.193 1 77.5 164 HIS B O 1
ATOM 6086 N N . SER B 1 165 ? -6.367 25.406 0.151 1 65.62 165 SER B N 1
ATOM 6087 C CA . SER B 1 165 ? -7.543 24.594 0.404 1 65.62 165 SER B CA 1
ATOM 6088 C C . SER B 1 165 ? -7.793 23.609 -0.743 1 65.62 165 SER B C 1
ATOM 6090 O O . SER B 1 165 ? -7.445 23.891 -1.892 1 65.62 165 SER B O 1
ATOM 6092 N N . LEU B 1 166 ? -7.953 22.328 -0.38 1 56.69 166 LEU B N 1
ATOM 6093 C CA . LEU B 1 166 ? -8.172 21.25 -1.346 1 56.69 166 LEU B CA 1
ATOM 6094 C C . LEU B 1 166 ? -9.062 21.734 -2.49 1 56.69 166 LEU B C 1
ATOM 6096 O O . LEU B 1 166 ? -8.938 21.25 -3.619 1 56.69 166 LEU B O 1
ATOM 6100 N N . ASP B 1 167 ? -10.016 22.453 -2.148 1 53.31 167 ASP B N 1
ATOM 6101 C CA . ASP B 1 167 ? -10.938 22.797 -3.23 1 53.31 167 ASP B CA 1
ATOM 6102 C C . ASP B 1 167 ? -10.461 24.047 -3.975 1 53.31 167 ASP B C 1
ATOM 6104 O O . ASP B 1 167 ? -10.07 25.047 -3.354 1 53.31 167 ASP B O 1
ATOM 6108 N N . ASN B 1 168 ? -9.375 23.859 -5.004 1 51.56 168 ASN B N 1
ATOM 6109 C CA . ASN B 1 168 ? -8.953 24.922 -5.914 1 51.56 168 ASN B CA 1
ATOM 6110 C C . ASN B 1 168 ? -9.836 26.156 -5.777 1 51.56 168 ASN B C 1
ATOM 6112 O O . ASN B 1 168 ? -10.227 26.766 -6.781 1 51.56 168 ASN B O 1
ATOM 6116 N N . ARG B 1 169 ? -10.258 26.438 -4.547 1 55.53 169 ARG B N 1
ATOM 6117 C CA . ARG B 1 169 ? -11.336 27.391 -4.383 1 55.53 169 ARG B CA 1
ATOM 6118 C C . ARG B 1 169 ? -10.844 28.812 -4.648 1 55.53 169 ARG B C 1
ATOM 6120 O O . ARG B 1 169 ? -9.688 29.141 -4.379 1 55.53 169 ARG B O 1
ATOM 6127 N N . GLU B 1 170 ? -11.391 29.453 -5.461 1 64.88 170 GLU B N 1
ATOM 6128 C CA . GLU B 1 170 ? -11.25 30.812 -5.969 1 64.88 170 GLU B CA 1
ATOM 6129 C C . GLU B 1 170 ? -11.359 31.828 -4.84 1 64.88 170 GLU B C 1
ATOM 6131 O O . GLU B 1 170 ? -10.992 33 -5.016 1 64.88 170 GLU B O 1
ATOM 6136 N N . MET B 1 171 ? -11.609 31.359 -3.492 1 78.75 171 MET B N 1
ATOM 6137 C CA . MET B 1 171 ? -11.773 32.344 -2.426 1 78.75 171 MET B CA 1
ATOM 6138 C C . MET B 1 171 ? -10.445 32.625 -1.738 1 78.75 171 MET B C 1
ATOM 6140 O O . MET B 1 171 ? -9.641 31.719 -1.517 1 78.75 171 MET B O 1
ATOM 6144 N N . THR B 1 172 ? -10.266 33.906 -1.477 1 82.12 172 THR B N 1
ATOM 6145 C CA . THR B 1 172 ? -9.094 34.281 -0.694 1 82.12 172 THR B CA 1
ATOM 6146 C C . THR B 1 172 ? -9.266 33.875 0.766 1 82.12 172 THR B C 1
ATOM 6148 O O . THR B 1 172 ? -10.383 33.625 1.215 1 82.12 172 THR B O 1
ATOM 6151 N N . ARG B 1 173 ? -8.211 33.812 1.507 1 85 173 ARG B N 1
ATOM 6152 C CA . ARG B 1 173 ? -8.242 33.406 2.904 1 85 173 ARG B CA 1
ATOM 6153 C C . ARG B 1 173 ? -9.109 34.344 3.738 1 85 173 ARG B C 1
ATOM 6155 O O . ARG B 1 173 ? -9.969 33.906 4.496 1 85 173 ARG B O 1
ATOM 6162 N N . PRO B 1 174 ? -9.086 35.688 3.539 1 83.81 174 PRO B N 1
ATOM 6163 C CA . PRO B 1 174 ? -9.93 36.594 4.332 1 83.81 174 PRO B CA 1
ATOM 6164 C C . PRO B 1 174 ? -11.422 36.406 4.055 1 83.81 174 PRO B C 1
ATOM 6166 O O . PRO B 1 174 ? -12.242 36.594 4.949 1 83.81 174 PRO B O 1
ATOM 6169 N N . GLN B 1 175 ? -11.703 36.031 2.875 1 86.31 175 GLN B N 1
ATOM 6170 C CA . GLN B 1 175 ? -13.102 35.812 2.506 1 86.31 175 GLN B CA 1
ATOM 6171 C C . GLN B 1 175 ? -13.672 34.562 3.182 1 86.31 175 GLN B C 1
ATOM 6173 O O . GLN B 1 175 ? -14.883 34.469 3.404 1 86.31 175 GLN B O 1
ATOM 6178 N N . ARG B 1 176 ? -12.812 33.688 3.535 1 89.19 176 ARG B N 1
ATOM 6179 C CA . ARG B 1 176 ? -13.266 32.406 4.102 1 89.19 176 ARG B CA 1
ATOM 6180 C C . ARG B 1 176 ? -13.461 32.531 5.609 1 89.19 176 ARG B C 1
ATOM 6182 O O . ARG B 1 176 ? -14.18 31.734 6.211 1 89.19 176 ARG B O 1
ATOM 6189 N N . VAL B 1 177 ? -12.758 33.469 6.172 1 89.06 177 VAL B N 1
ATOM 6190 C CA . VAL B 1 177 ? -12.852 33.688 7.617 1 89.06 177 VAL B CA 1
ATOM 6191 C C . VAL B 1 177 ? -14.273 34.094 7.992 1 89.06 177 VAL B C 1
ATOM 6193 O O . VAL B 1 177 ? -14.836 35 7.375 1 89.06 177 VAL B O 1
ATOM 6196 N N . GLY B 1 178 ? -14.883 33.469 8.898 1 89.44 178 GLY B N 1
ATOM 6197 C CA . GLY B 1 178 ? -16.219 33.781 9.352 1 89.44 178 GLY B CA 1
ATOM 6198 C C . GLY B 1 178 ? -17.281 32.875 8.719 1 89.44 178 GLY B C 1
ATOM 6199 O O . GLY B 1 178 ? -18.406 32.781 9.234 1 89.44 178 GLY B O 1
ATOM 6200 N N . LEU B 1 179 ? -16.922 32.344 7.609 1 91.62 179 LEU B N 1
ATOM 6201 C CA . LEU B 1 179 ? -17.859 31.484 6.934 1 91.62 179 LEU B CA 1
ATOM 6202 C C . LEU B 1 179 ? -17.969 30.141 7.648 1 91.62 179 LEU B C 1
ATOM 6204 O O . LEU B 1 179 ? -17.344 29.938 8.695 1 91.62 179 LEU B O 1
ATOM 6208 N N . THR B 1 180 ? -18.906 29.312 7.156 1 93.19 180 THR B N 1
ATOM 6209 C CA . THR B 1 180 ? -19.109 27.953 7.648 1 93.19 180 THR B CA 1
ATOM 6210 C C . THR B 1 180 ? -19.031 26.953 6.504 1 93.19 180 THR B C 1
ATOM 6212 O O . THR B 1 180 ? -18.859 27.328 5.348 1 93.19 180 THR B O 1
ATOM 6215 N N . ASP B 1 181 ? -19.109 25.703 6.887 1 90.25 181 ASP B N 1
ATOM 6216 C CA . ASP B 1 181 ? -19.031 24.641 5.879 1 90.25 181 ASP B CA 1
ATOM 6217 C C . ASP B 1 181 ? -20.219 24.734 4.914 1 90.25 181 ASP B C 1
ATOM 6219 O O . ASP B 1 181 ? -20.141 24.234 3.789 1 90.25 181 ASP B O 1
ATOM 6223 N N . TYR B 1 182 ? -21.234 25.359 5.367 1 90.25 182 TYR B N 1
ATOM 6224 C CA . TYR B 1 182 ? -22.438 25.422 4.543 1 90.25 182 TYR B CA 1
ATOM 6225 C C . TYR B 1 182 ? -22.203 26.281 3.311 1 90.25 182 TYR B C 1
ATOM 6227 O O . TYR B 1 182 ? -22.828 26.062 2.268 1 90.25 182 TYR B O 1
ATOM 6235 N N . GLU B 1 183 ? -21.328 27.25 3.408 1 89.25 183 GLU B N 1
ATOM 6236 C CA . GLU B 1 183 ? -21.016 28.094 2.262 1 89.25 183 GLU B CA 1
ATOM 6237 C C . GLU B 1 183 ? -19.938 27.469 1.389 1 89.25 183 GLU B C 1
ATOM 6239 O O . GLU B 1 183 ? -19.797 27.812 0.214 1 89.25 183 GLU B O 1
ATOM 6244 N N . LEU B 1 184 ? -19.219 26.578 1.941 1 84.12 184 LEU B N 1
ATOM 6245 C CA . LEU B 1 184 ? -18.031 26.094 1.252 1 84.12 184 LEU B CA 1
ATOM 6246 C C . LEU B 1 184 ? -18.297 24.75 0.587 1 84.12 184 LEU B C 1
ATOM 6248 O O . LEU B 1 184 ? -17.625 24.391 -0.382 1 84.12 184 LEU B O 1
ATOM 6252 N N . PHE B 1 185 ? -19.25 24 1.128 1 82.62 185 PHE B N 1
ATOM 6253 C CA . PHE B 1 185 ? -19.438 22.656 0.614 1 82.62 185 PHE B CA 1
ATOM 6254 C C . PHE B 1 185 ? -20.891 22.438 0.191 1 82.62 185 PHE B C 1
ATOM 6256 O O . PHE B 1 185 ? -21.812 23.016 0.776 1 82.62 185 PHE B O 1
ATOM 6263 N N . PRO B 1 186 ? -21.031 21.516 -0.743 1 79.31 186 PRO B N 1
ATOM 6264 C CA . PRO B 1 186 ? -22.375 21.25 -1.235 1 79.31 186 PRO B CA 1
ATOM 6265 C C . PRO B 1 186 ? -23.047 20.078 -0.509 1 79.31 186 PRO B C 1
ATOM 6267 O O . PRO B 1 186 ? -22.391 19.359 0.234 1 79.31 186 PRO B O 1
ATOM 6270 N N . GLY B 1 187 ? -24.344 20.047 -0.721 1 79.38 187 GLY B N 1
ATOM 6271 C CA . GLY B 1 187 ? -25.078 18.859 -0.332 1 79.38 187 GLY B CA 1
ATOM 6272 C C . GLY B 1 187 ? -25.25 18.734 1.17 1 79.38 187 GLY B C 1
ATOM 6273 O O . GLY B 1 187 ? -25.484 19.719 1.865 1 79.38 187 GLY B O 1
ATOM 6274 N N . ASP B 1 188 ? -25.109 17.391 1.577 1 84.12 188 ASP B N 1
ATOM 6275 C CA . ASP B 1 188 ? -25.359 17.094 2.982 1 84.12 188 ASP B CA 1
ATOM 6276 C C . ASP B 1 188 ? -24.047 17.016 3.773 1 84.12 188 ASP B C 1
ATOM 6278 O O . ASP B 1 188 ? -24.062 16.781 4.98 1 84.12 188 ASP B O 1
ATOM 6282 N N . LEU B 1 189 ? -23.016 17.328 3.082 1 83.44 189 LEU B N 1
ATOM 6283 C CA . LEU B 1 189 ? -21.719 17.203 3.721 1 83.44 189 LEU B CA 1
ATOM 6284 C C . LEU B 1 189 ? -21.594 18.156 4.902 1 83.44 189 LEU B C 1
ATOM 6286 O O . LEU B 1 189 ? -21.109 17.766 5.969 1 83.44 189 LEU B O 1
ATOM 6290 N N . PRO B 1 190 ? -22.094 19.422 4.762 1 89.44 190 PRO B N 1
ATOM 6291 C CA . PRO B 1 190 ? -21.969 20.359 5.891 1 89.44 190 PRO B CA 1
ATOM 6292 C C . PRO B 1 190 ? -22.719 19.875 7.129 1 89.44 190 PRO B C 1
ATOM 6294 O O . PRO B 1 190 ? -22.25 20.062 8.258 1 89.44 190 PRO B O 1
ATOM 6297 N N . ASP B 1 191 ? -23.859 19.297 6.898 1 92.44 191 ASP B N 1
ATOM 6298 C CA . ASP B 1 191 ? -24.625 18.781 8.031 1 92.44 191 ASP B CA 1
ATOM 6299 C C . ASP B 1 191 ? -23.859 17.672 8.742 1 92.44 191 ASP B C 1
ATOM 6301 O O . ASP B 1 191 ? -23.797 17.641 9.969 1 92.44 191 ASP B O 1
ATOM 6305 N N . ARG B 1 192 ? -23.328 16.766 7.977 1 89.06 192 ARG B N 1
ATOM 6306 C CA . ARG B 1 192 ? -22.562 15.656 8.539 1 89.06 192 ARG B CA 1
ATOM 6307 C C . ARG B 1 192 ? -21.328 16.156 9.281 1 89.06 192 ARG B C 1
ATOM 6309 O O . ARG B 1 192 ? -21.016 15.68 10.375 1 89.06 192 ARG B O 1
ATOM 6316 N N . LEU B 1 193 ? -20.688 17.125 8.664 1 90.69 193 LEU B N 1
ATOM 6317 C CA . LEU B 1 193 ? -19.484 17.672 9.281 1 90.69 193 LEU B CA 1
ATOM 6318 C C . LEU B 1 193 ? -19.828 18.391 10.586 1 90.69 193 LEU B C 1
ATOM 6320 O O . LEU B 1 193 ? -19.125 18.234 11.586 1 90.69 193 LEU B O 1
ATOM 6324 N N . TYR B 1 194 ? -20.891 19.156 10.523 1 94.19 194 TYR B N 1
ATOM 6325 C CA . TYR B 1 194 ? -21.312 19.906 11.703 1 94.19 194 TYR B CA 1
ATOM 6326 C C . TYR B 1 194 ? -21.625 18.953 12.859 1 94.19 194 TYR B C 1
ATOM 6328 O O . TYR B 1 194 ? -21.172 19.172 13.984 1 94.19 194 TYR B O 1
ATOM 6336 N N . GLU B 1 195 ? -22.422 17.969 12.57 1 94.56 195 GLU B N 1
ATOM 6337 C CA . GLU B 1 195 ? -22.797 17.016 13.602 1 94.56 195 GLU B CA 1
ATOM 6338 C C . GLU B 1 195 ? -21.578 16.297 14.172 1 94.56 195 GLU B C 1
ATOM 6340 O O . GLU B 1 195 ? -21.469 16.125 15.391 1 94.56 195 GLU B O 1
ATOM 6345 N N . GLU B 1 196 ? -20.672 15.859 13.328 1 92.44 196 GLU B N 1
ATOM 6346 C CA . GLU B 1 196 ? -19.438 15.203 13.758 1 92.44 196 GLU B CA 1
ATOM 6347 C C . GLU B 1 196 ? -18.609 16.125 14.656 1 92.44 196 GLU B C 1
ATOM 6349 O O . GLU B 1 196 ? -18.109 15.688 15.695 1 92.44 196 GLU B O 1
ATOM 6354 N N . GLU B 1 197 ? -18.469 17.359 14.266 1 94.94 197 GLU B N 1
ATOM 6355 C CA . GLU B 1 197 ? -17.641 18.297 15 1 94.94 197 GLU B CA 1
ATOM 6356 C C . GLU B 1 197 ? -18.266 18.656 16.344 1 94.94 197 GLU B C 1
ATOM 6358 O O . GLU B 1 197 ? -17.562 18.781 17.344 1 94.94 197 GLU B O 1
ATOM 6363 N N . GLN B 1 198 ? -19.594 18.781 16.344 1 95.06 198 GLN B N 1
ATOM 6364 C CA . GLN B 1 198 ? -20.266 19.062 17.609 1 95.06 198 GLN B CA 1
ATOM 6365 C C . GLN B 1 198 ? -20.125 17.906 18.594 1 95.06 198 GLN B C 1
ATOM 6367 O O . GLN B 1 198 ? -19.984 18.125 19.797 1 95.06 198 GLN B O 1
ATOM 6372 N N . GLU B 1 199 ? -20.156 16.766 18.031 1 94.75 199 GLU B N 1
ATOM 6373 C CA . GLU B 1 199 ? -19.953 15.594 18.891 1 94.75 199 GLU B CA 1
ATOM 6374 C C . GLU B 1 199 ? -18.531 15.547 19.438 1 94.75 199 GLU B C 1
ATOM 6376 O O . GLU B 1 199 ? -18.328 15.234 20.609 1 94.75 199 GLU B O 1
ATOM 6381 N N . LEU B 1 200 ? -17.578 15.852 18.625 1 93.94 200 LEU B N 1
ATOM 6382 C CA . LEU B 1 200 ? -16.188 15.875 19.047 1 93.94 200 LEU B CA 1
ATOM 6383 C C . LEU B 1 200 ? -15.969 16.906 20.141 1 93.94 200 LEU B C 1
ATOM 6385 O O . LEU B 1 200 ? -15.234 16.656 21.109 1 93.94 200 LEU B O 1
ATOM 6389 N N . LEU B 1 201 ? -16.594 18.047 20.047 1 95.38 201 LEU B N 1
ATOM 6390 C CA . LEU B 1 201 ? -16.453 19.109 21.031 1 95.38 201 LEU B CA 1
ATOM 6391 C C . LEU B 1 201 ? -17.125 18.734 22.344 1 95.38 201 LEU B C 1
ATOM 6393 O O . LEU B 1 201 ? -16.578 18.984 23.422 1 95.38 201 LEU B O 1
ATOM 6397 N N . ALA B 1 202 ? -18.297 18.125 22.188 1 95.19 202 ALA B N 1
ATOM 6398 C CA . ALA B 1 202 ? -19.031 17.719 23.375 1 95.19 202 ALA B CA 1
ATOM 6399 C C . ALA B 1 202 ? -18.25 16.672 24.172 1 95.19 202 ALA B C 1
ATOM 6401 O O . ALA B 1 202 ? -18.219 16.703 25.406 1 95.19 202 ALA B O 1
ATOM 6402 N N . ARG B 1 203 ? -17.625 15.805 23.453 1 94.69 203 ARG B N 1
ATOM 6403 C CA . ARG B 1 203 ? -16.891 14.711 24.094 1 94.69 203 ARG B CA 1
ATOM 6404 C C . ARG B 1 203 ? -15.438 15.094 24.344 1 94.69 203 ARG B C 1
ATOM 6406 O O . ARG B 1 203 ? -14.719 14.398 25.047 1 94.69 203 ARG B O 1
ATOM 6413 N N . GLU B 1 204 ? -15.016 16.234 23.766 1 94.31 204 GLU B N 1
ATOM 6414 C CA . GLU B 1 204 ? -13.633 16.672 23.828 1 94.31 204 GLU B CA 1
ATOM 6415 C C . GLU B 1 204 ? -12.68 15.578 23.359 1 94.31 204 GLU B C 1
ATOM 6417 O O . GLU B 1 204 ? -11.703 15.266 24.047 1 94.31 204 GLU B O 1
ATOM 6422 N N . GLU B 1 205 ? -13.062 14.992 22.219 1 92.25 205 GLU B N 1
ATOM 6423 C CA . GLU B 1 205 ? -12.289 13.906 21.625 1 92.25 205 GLU B CA 1
ATOM 6424 C C . GLU B 1 205 ? -11.602 14.367 20.328 1 92.25 205 GLU B C 1
ATOM 6426 O O . GLU B 1 205 ? -12.078 15.281 19.672 1 92.25 205 GLU B O 1
ATOM 6431 N N . THR B 1 206 ? -10.477 13.75 20.078 1 90.94 206 THR B N 1
ATOM 6432 C CA . THR B 1 206 ? -9.711 14.039 18.859 1 90.94 206 THR B CA 1
ATOM 6433 C C . THR B 1 206 ? -10 12.992 17.781 1 90.94 206 THR B C 1
ATOM 6435 O O . THR B 1 206 ? -10.07 11.797 18.078 1 90.94 206 THR B O 1
ATOM 6438 N N . LEU B 1 207 ? -10.375 13.477 16.609 1 88.38 207 LEU B N 1
ATOM 6439 C CA . LEU B 1 207 ? -10.438 12.641 15.414 1 88.38 207 LEU B CA 1
ATOM 6440 C C . LEU B 1 207 ? -9.094 12.617 14.695 1 88.38 207 LEU B C 1
ATOM 6442 O O . LEU B 1 207 ? -8.625 13.656 14.211 1 88.38 207 LEU B O 1
ATOM 6446 N N . PHE B 1 208 ? -8.5 11.445 14.641 1 82.81 208 PHE B N 1
ATOM 6447 C CA . PHE B 1 208 ? -7.141 11.383 14.125 1 82.81 208 PHE B CA 1
ATOM 6448 C C . PHE B 1 208 ? -7.105 10.617 12.805 1 82.81 208 PHE B C 1
ATOM 6450 O O . PHE B 1 208 ? -7.383 9.414 12.766 1 82.81 208 PHE B O 1
ATOM 6457 N N . GLU B 1 209 ? -6.734 11.352 11.703 1 78.94 209 GLU B N 1
ATOM 6458 C CA . GLU B 1 209 ? -6.457 10.82 10.375 1 78.94 209 GLU B CA 1
ATOM 6459 C C . GLU B 1 209 ? -7.602 9.945 9.883 1 78.94 209 GLU B C 1
ATOM 6461 O O . GLU B 1 209 ? -7.387 8.797 9.492 1 78.94 209 GLU B O 1
ATOM 6466 N N . LYS B 1 210 ? -8.758 10.461 9.945 1 80.56 210 LYS B N 1
ATOM 6467 C CA . LYS B 1 210 ? -9.898 9.789 9.328 1 80.56 210 LYS B CA 1
ATOM 6468 C C . LYS B 1 210 ? -9.875 9.938 7.812 1 80.56 210 LYS B C 1
ATOM 6470 O O . LYS B 1 210 ? -9.758 11.055 7.293 1 80.56 210 LYS B O 1
ATOM 6475 N N . ILE B 1 211 ? -9.852 8.812 7.148 1 75.94 211 ILE B N 1
ATOM 6476 C CA . ILE B 1 211 ? -9.852 8.844 5.691 1 75.94 211 ILE B CA 1
ATOM 6477 C C . ILE B 1 211 ? -11.281 8.953 5.172 1 75.94 211 ILE B C 1
ATOM 6479 O O . ILE B 1 211 ? -12.156 8.188 5.586 1 75.94 211 ILE B O 1
ATOM 6483 N N . GLU B 1 212 ? -11.516 9.992 4.445 1 74.94 212 GLU B N 1
ATOM 6484 C CA . GLU B 1 212 ? -12.836 10.195 3.848 1 74.94 212 GLU B CA 1
ATOM 6485 C C . GLU B 1 212 ? -12.75 10.234 2.324 1 74.94 212 GLU B C 1
ATOM 6487 O O . GLU B 1 212 ? -11.789 10.758 1.765 1 74.94 212 GLU B O 1
ATOM 6492 N N . HIS B 1 213 ? -13.719 9.648 1.762 1 74.62 213 HIS B N 1
ATOM 6493 C CA . HIS B 1 213 ? -13.805 9.57 0.307 1 74.62 213 HIS B CA 1
ATOM 6494 C C . HIS B 1 213 ? -14.852 10.539 -0.23 1 74.62 213 HIS B C 1
ATOM 6496 O O . HIS B 1 213 ? -15.93 10.688 0.359 1 74.62 213 HIS B O 1
ATOM 6502 N N . TRP B 1 214 ? -14.484 11.406 -1.167 1 69.38 214 TRP B N 1
ATOM 6503 C CA . TRP B 1 214 ? -15.516 12.18 -1.857 1 69.38 214 TRP B CA 1
ATOM 6504 C C . TRP B 1 214 ? -15.25 12.219 -3.359 1 69.38 214 TRP B C 1
ATOM 6506 O O . TRP B 1 214 ? -14.125 11.969 -3.805 1 69.38 214 TRP B O 1
ATOM 6516 N N . VAL B 1 215 ? -16.297 12.336 -4.137 1 65.94 215 VAL B N 1
ATOM 6517 C CA . VAL B 1 215 ? -16.219 12.398 -5.594 1 65.94 215 VAL B CA 1
ATOM 6518 C C . VAL B 1 215 ? -16.422 13.836 -6.066 1 65.94 215 VAL B C 1
ATOM 6520 O O . VAL B 1 215 ? -17.375 14.492 -5.664 1 65.94 215 VAL B O 1
ATOM 6523 N N . GLU B 1 216 ? -15.43 14.414 -6.582 1 64 216 GLU B N 1
ATOM 6524 C CA . GLU B 1 216 ? -15.547 15.734 -7.184 1 64 216 GLU B CA 1
ATOM 6525 C C . GLU B 1 216 ? -15.32 15.68 -8.695 1 64 216 GLU B C 1
ATOM 6527 O O . GLU B 1 216 ? -14.281 15.203 -9.156 1 64 216 GLU B O 1
ATOM 6532 N N . ASP B 1 217 ? -16.234 16.219 -9.406 1 65.69 217 ASP B N 1
ATOM 6533 C CA . ASP B 1 217 ? -16.172 16.25 -10.859 1 65.69 217 ASP B CA 1
ATOM 6534 C C . ASP B 1 217 ? -15.93 14.867 -11.438 1 65.69 217 ASP B C 1
ATOM 6536 O O . ASP B 1 217 ? -15.148 14.703 -12.383 1 65.69 217 ASP B O 1
ATOM 6540 N N . GLY B 1 218 ? -16.406 13.789 -10.719 1 66.56 218 GLY B N 1
ATOM 6541 C CA . GLY B 1 218 ? -16.328 12.445 -11.258 1 66.56 218 GLY B CA 1
ATOM 6542 C C . GLY B 1 218 ? -15.07 11.711 -10.812 1 66.56 218 GLY B C 1
ATOM 6543 O O . GLY B 1 218 ? -14.93 10.508 -11.055 1 66.56 218 GLY B O 1
ATOM 6544 N N . ASP B 1 219 ? -14.18 12.469 -10.234 1 72.44 219 ASP B N 1
ATOM 6545 C CA . ASP B 1 219 ? -12.938 11.836 -9.789 1 72.44 219 ASP B CA 1
ATOM 6546 C C . ASP B 1 219 ? -12.977 11.531 -8.297 1 72.44 219 ASP B C 1
ATOM 6548 O O . ASP B 1 219 ? -13.516 12.312 -7.512 1 72.44 219 ASP B O 1
ATOM 6552 N N . ASP B 1 220 ? -12.477 10.328 -8 1 72.44 220 ASP B N 1
ATOM 6553 C CA . ASP B 1 220 ? -12.383 9.93 -6.602 1 72.44 220 ASP B CA 1
ATOM 6554 C C . ASP B 1 220 ? -11.25 10.672 -5.891 1 72.44 220 ASP B C 1
ATOM 6556 O O . ASP B 1 220 ? -10.148 10.789 -6.43 1 72.44 220 ASP B O 1
ATOM 6560 N N . HIS B 1 221 ? -11.625 11.266 -4.836 1 76.06 221 HIS B N 1
ATOM 6561 C CA . HIS B 1 221 ? -10.633 11.914 -3.979 1 76.06 221 HIS B CA 1
ATOM 6562 C C . HIS B 1 221 ? -10.703 11.375 -2.555 1 76.06 221 HIS B C 1
ATOM 6564 O O . HIS B 1 221 ? -11.789 11.023 -2.074 1 76.06 221 HIS B O 1
ATOM 6570 N N . TRP B 1 222 ? -9.523 11.156 -2.064 1 79.19 222 TRP B N 1
ATOM 6571 C CA . TRP B 1 222 ? -9.438 10.75 -0.667 1 79.19 222 TRP B CA 1
ATOM 6572 C C . TRP B 1 222 ? -8.711 11.805 0.165 1 79.19 222 TRP B C 1
ATOM 6574 O O . TRP B 1 222 ? -7.715 12.375 -0.28 1 79.19 222 TRP B O 1
ATOM 6584 N N . VAL B 1 223 ? -9.336 12.109 1.338 1 83.5 223 VAL B N 1
ATOM 6585 C CA . VAL B 1 223 ? -8.695 13.07 2.229 1 83.5 223 VAL B CA 1
ATOM 6586 C C . VAL B 1 223 ? -8.531 12.461 3.619 1 83.5 223 VAL B C 1
ATOM 6588 O O . VAL B 1 223 ? -9.312 11.594 4.02 1 83.5 223 VAL B O 1
ATOM 6591 N N . SER B 1 224 ? -7.422 12.719 4.18 1 84.5 224 SER B N 1
ATOM 6592 C CA . SER B 1 224 ? -7.195 12.414 5.59 1 84.5 224 SER B CA 1
ATOM 6593 C C . SER B 1 224 ? -7.48 13.625 6.469 1 84.5 224 SER B C 1
ATOM 6595 O O . SER B 1 224 ? -6.902 14.695 6.27 1 84.5 224 SER B O 1
ATOM 6597 N N . THR B 1 225 ? -8.453 13.469 7.375 1 88.38 225 THR B N 1
ATOM 6598 C CA . THR B 1 225 ? -8.883 14.594 8.203 1 88.38 225 THR B CA 1
ATOM 6599 C C . THR B 1 225 ? -8.531 14.352 9.672 1 88.38 225 THR B C 1
ATOM 6601 O O . THR B 1 225 ? -8.781 13.266 10.195 1 88.38 225 THR B O 1
ATOM 6604 N N . THR B 1 226 ? -7.895 15.297 10.273 1 89.69 226 THR B N 1
ATOM 6605 C CA . THR B 1 226 ? -7.621 15.305 11.703 1 89.69 226 THR B CA 1
ATOM 6606 C C . THR B 1 226 ? -8.266 16.516 12.367 1 89.69 226 THR B C 1
ATOM 6608 O O . THR B 1 226 ? -8.172 17.641 11.859 1 89.69 226 THR B O 1
ATOM 6611 N N . LYS B 1 227 ? -9.062 16.266 13.43 1 94.38 227 LYS B N 1
ATOM 6612 C CA . LYS B 1 227 ? -9.711 17.328 14.195 1 94.38 227 LYS B CA 1
ATOM 6613 C C . LYS B 1 227 ? -9.438 17.172 15.695 1 94.38 227 LYS B C 1
ATOM 6615 O O . LYS B 1 227 ? -9.422 16.047 16.203 1 94.38 227 LYS B O 1
ATOM 6620 N N . ALA B 1 228 ? -9.141 18.234 16.359 1 94.5 228 ALA B N 1
ATOM 6621 C CA . ALA B 1 228 ? -8.914 18.203 17.812 1 94.5 228 ALA B CA 1
ATOM 6622 C C . ALA B 1 228 ? -9.539 19.422 18.484 1 94.5 228 ALA B C 1
ATOM 6624 O O . ALA B 1 228 ? -9.539 20.516 17.922 1 94.5 228 ALA B O 1
ATOM 6625 N N . PRO B 1 229 ? -10.102 19.203 19.672 1 96.31 229 PRO B N 1
ATOM 6626 C CA . PRO B 1 229 ? -10.578 20.359 20.422 1 96.31 229 PRO B CA 1
ATOM 6627 C C . PRO B 1 229 ? -9.461 21.344 20.781 1 96.31 229 PRO B C 1
ATOM 6629 O O . PRO B 1 229 ? -8.336 20.922 21.062 1 96.31 229 PRO B O 1
ATOM 6632 N N . ARG B 1 230 ? -9.797 22.562 20.734 1 95.12 230 ARG B N 1
ATOM 6633 C CA . ARG B 1 230 ? -8.852 23.625 21.031 1 95.12 230 ARG B CA 1
ATOM 6634 C C . ARG B 1 230 ? -9.242 24.375 22.297 1 95.12 230 ARG B C 1
ATOM 6636 O O . ARG B 1 230 ? -10.43 24.609 22.547 1 95.12 230 ARG B O 1
ATOM 6643 N N . TYR B 1 231 ? -8.211 24.734 23.109 1 94.69 231 TYR B N 1
ATOM 6644 C CA . TYR B 1 231 ? -8.461 25.344 24.422 1 94.69 231 TYR B CA 1
ATOM 6645 C C . TYR B 1 231 ? -7.695 26.656 24.562 1 94.69 231 TYR B C 1
ATOM 6647 O O . TYR B 1 231 ? -6.684 26.875 23.891 1 94.69 231 TYR B O 1
ATOM 6655 N N . ASP B 1 232 ? -8.211 27.594 25.344 1 91.69 232 ASP B N 1
ATOM 6656 C CA . ASP B 1 232 ? -7.473 28.812 25.672 1 91.69 232 ASP B CA 1
ATOM 6657 C C . ASP B 1 232 ? -6.488 28.578 26.812 1 91.69 232 ASP B C 1
ATOM 6659 O O . ASP B 1 232 ? -6.301 27.438 27.25 1 91.69 232 ASP B O 1
ATOM 6663 N N . ALA B 1 233 ? -5.777 29.641 27.219 1 86.31 233 ALA B N 1
ATOM 6664 C CA . ALA B 1 233 ? -4.734 29.531 28.234 1 86.31 233 ALA B CA 1
ATOM 6665 C C . ALA B 1 233 ? -5.312 29.062 29.562 1 86.31 233 ALA B C 1
ATOM 6667 O O . ALA B 1 233 ? -4.613 28.422 30.359 1 86.31 233 ALA B O 1
ATOM 6668 N N . ASP B 1 234 ? -6.633 29.281 29.781 1 91 234 ASP B N 1
ATOM 6669 C CA . ASP B 1 234 ? -7.285 28.906 31.031 1 91 234 ASP B CA 1
ATOM 6670 C C . ASP B 1 234 ? -7.898 27.516 30.938 1 91 234 ASP B C 1
ATOM 6672 O O . ASP B 1 234 ? -8.469 27.016 31.922 1 91 234 ASP B O 1
ATOM 6676 N N . GLY B 1 235 ? -7.824 26.906 29.844 1 91.31 235 GLY B N 1
ATOM 6677 C CA . GLY B 1 235 ? -8.344 25.562 29.672 1 91.31 235 GLY B CA 1
ATOM 6678 C C . GLY B 1 235 ? -9.789 25.531 29.219 1 91.31 235 GLY B C 1
ATOM 6679 O O . GLY B 1 235 ? -10.445 24.484 29.281 1 91.31 235 GLY B O 1
ATOM 6680 N N . GLU B 1 236 ? -10.242 26.656 28.859 1 93.44 236 GLU B N 1
ATOM 6681 C CA . GLU B 1 236 ? -11.617 26.703 28.359 1 93.44 236 GLU B CA 1
ATOM 6682 C C . GLU B 1 236 ? -11.68 26.328 26.875 1 93.44 236 GLU B C 1
ATOM 6684 O O . GLU B 1 236 ? -10.82 26.734 26.094 1 93.44 236 GLU B O 1
ATOM 6689 N N . LEU B 1 237 ? -12.742 25.609 26.562 1 95 237 LEU B N 1
ATOM 6690 C CA . LEU B 1 237 ? -12.922 25.141 25.188 1 95 237 LEU B CA 1
ATOM 6691 C C . LEU B 1 237 ? -13.234 26.312 24.25 1 95 237 LEU B C 1
ATOM 6693 O O . LEU B 1 237 ? -14.172 27.078 24.484 1 95 237 LEU B O 1
ATOM 6697 N N . LEU B 1 238 ? -12.461 26.531 23.219 1 94.5 238 LEU B N 1
ATOM 6698 C CA . LEU B 1 238 ? -12.625 27.609 22.25 1 94.5 238 LEU B CA 1
ATOM 6699 C C . LEU B 1 238 ? -13.297 27.109 20.984 1 94.5 238 LEU B C 1
ATOM 6701 O O . LEU B 1 238 ? -14.016 27.859 20.312 1 94.5 238 LEU B O 1
ATOM 6705 N N . GLY B 1 239 ? -12.984 25.938 20.625 1 96.19 239 GLY B N 1
ATOM 6706 C CA . GLY B 1 239 ? -13.453 25.375 19.375 1 96.19 239 GLY B CA 1
ATOM 6707 C C . GLY B 1 239 ? -12.617 24.188 18.906 1 96.19 239 GLY B C 1
ATOM 6708 O O . GLY B 1 239 ? -12.266 23.312 19.703 1 96.19 239 GLY B O 1
ATOM 6709 N N . LEU B 1 240 ? -12.391 24.188 17.562 1 95.75 240 LEU B N 1
ATOM 6710 C CA . LEU B 1 240 ? -11.727 23.031 16.953 1 95.75 240 LEU B CA 1
ATOM 6711 C C . LEU B 1 240 ? -10.578 23.469 16.062 1 95.75 240 LEU B C 1
ATOM 6713 O O . LEU B 1 240 ? -10.625 24.562 15.477 1 95.75 240 LEU B O 1
ATOM 6717 N N . VAL B 1 241 ? -9.492 22.703 16.047 1 95.38 241 VAL B N 1
ATOM 6718 C CA . VAL B 1 241 ? -8.461 22.812 15.023 1 95.38 241 VAL B CA 1
ATOM 6719 C C . VAL B 1 241 ? -8.5 21.578 14.125 1 95.38 241 VAL B C 1
ATOM 6721 O O . VAL B 1 241 ? -8.734 20.469 14.602 1 95.38 241 VAL B O 1
ATOM 6724 N N . GLY B 1 242 ? -8.43 21.828 12.836 1 92.5 242 GLY B N 1
ATOM 6725 C CA . GLY B 1 242 ? -8.492 20.719 11.906 1 92.5 242 GLY B CA 1
ATOM 6726 C C . GLY B 1 242 ? -7.516 20.859 10.75 1 92.5 242 GLY B C 1
ATOM 6727 O O . GLY B 1 242 ? -7.059 21.953 10.445 1 92.5 242 GLY B O 1
ATOM 6728 N N . ASP B 1 243 ? -7.129 19.734 10.234 1 90.38 243 ASP B N 1
ATOM 6729 C CA . ASP B 1 243 ? -6.332 19.703 9.016 1 90.38 243 ASP B CA 1
ATOM 6730 C C . ASP B 1 243 ? -6.871 18.672 8.031 1 90.38 243 ASP B C 1
ATOM 6732 O O . ASP B 1 243 ? -7.406 17.641 8.445 1 90.38 243 ASP B O 1
ATOM 6736 N N . VAL B 1 244 ? -6.867 19.016 6.828 1 86.94 244 VAL B N 1
ATOM 6737 C CA . VAL B 1 244 ? -7.293 18.141 5.75 1 86.94 244 VAL B CA 1
ATOM 6738 C C . VAL B 1 244 ? -6.164 17.984 4.734 1 86.94 244 VAL B C 1
ATOM 6740 O O . VAL B 1 244 ? -5.621 18.969 4.238 1 86.94 244 VAL B O 1
ATOM 6743 N N . ARG B 1 245 ? -5.867 16.781 4.473 1 82.44 245 ARG B N 1
ATOM 6744 C CA . ARG B 1 245 ? -4.809 16.469 3.516 1 82.44 245 ARG B CA 1
ATOM 6745 C C . ARG B 1 245 ? -5.332 15.594 2.389 1 82.44 245 ARG B C 1
ATOM 6747 O O . ARG B 1 245 ? -6.109 14.664 2.627 1 82.44 245 ARG B O 1
ATOM 6754 N N . ASP B 1 246 ? -4.801 15.906 1.205 1 79.81 246 ASP B N 1
ATOM 6755 C CA . ASP B 1 246 ? -5.133 15.062 0.063 1 79.81 246 ASP B CA 1
ATOM 6756 C C . ASP B 1 246 ? -4.266 13.805 0.039 1 79.81 246 ASP B C 1
ATOM 6758 O O . ASP B 1 246 ? -3.047 13.891 -0.127 1 79.81 246 ASP B O 1
ATOM 6762 N N . VAL B 1 247 ? -4.891 12.672 0.288 1 76.88 247 VAL B N 1
ATOM 6763 C CA . VAL B 1 247 ? -4.137 11.422 0.296 1 76.88 247 VAL B CA 1
ATOM 6764 C C . VAL B 1 247 ? -4.559 10.555 -0.889 1 76.88 247 VAL B C 1
ATOM 6766 O O . VAL B 1 247 ? -4.469 9.328 -0.832 1 76.88 247 VAL B O 1
ATOM 6769 N N . THR B 1 248 ? -5.047 11.18 -1.879 1 74.06 248 THR B N 1
ATOM 6770 C CA . THR B 1 248 ? -5.531 10.453 -3.053 1 74.06 248 THR B CA 1
ATOM 6771 C C . THR B 1 248 ? -4.422 9.602 -3.656 1 74.06 248 THR B C 1
ATOM 6773 O O . THR B 1 248 ? -4.648 8.445 -4.023 1 74.06 248 THR B O 1
ATOM 6776 N N . HIS B 1 249 ? -3.275 10.117 -3.723 1 73.19 249 HIS B N 1
ATOM 6777 C CA . HIS B 1 249 ? -2.164 9.391 -4.328 1 73.19 249 HIS B CA 1
ATOM 6778 C C . HIS B 1 249 ? -1.834 8.125 -3.541 1 73.19 249 HIS B C 1
ATOM 6780 O O . HIS B 1 249 ? -1.549 7.082 -4.129 1 73.19 249 HIS B O 1
ATOM 6786 N N . LEU B 1 250 ? -1.876 8.203 -2.275 1 69.75 250 LEU B N 1
ATOM 6787 C CA . LEU B 1 250 ? -1.584 7.047 -1.437 1 69.75 250 LEU B CA 1
ATOM 6788 C C . LEU B 1 250 ? -2.641 5.965 -1.62 1 69.75 250 LEU B C 1
ATOM 6790 O O . LEU B 1 250 ? -2.314 4.777 -1.683 1 69.75 250 LEU B O 1
ATOM 6794 N N . LYS B 1 251 ? -3.84 6.355 -1.595 1 70.88 251 LYS B N 1
ATOM 6795 C CA . LYS B 1 251 ? -4.934 5.406 -1.763 1 70.88 251 LYS B CA 1
ATOM 6796 C C . LYS B 1 251 ? -4.891 4.758 -3.145 1 70.88 251 LYS B C 1
ATOM 6798 O O . LYS B 1 251 ? -5.211 3.576 -3.293 1 70.88 251 LYS B O 1
ATOM 6803 N N . ARG B 1 252 ? -4.551 5.539 -4.078 1 72.38 252 ARG B N 1
ATOM 6804 C CA . ARG B 1 252 ? -4.398 4.984 -5.418 1 72.38 252 ARG B CA 1
ATOM 6805 C C . ARG B 1 252 ? -3.307 3.918 -5.449 1 72.38 252 ARG B C 1
ATOM 6807 O O . ARG B 1 252 ? -3.449 2.893 -6.117 1 72.38 252 ARG B O 1
ATOM 6814 N N . GLN B 1 253 ? -2.246 4.172 -4.797 1 72.69 253 GLN B N 1
ATOM 6815 C CA . GLN B 1 253 ? -1.164 3.193 -4.719 1 72.69 253 GLN B CA 1
ATOM 6816 C C . GLN B 1 253 ? -1.632 1.907 -4.047 1 72.69 253 GLN B C 1
ATOM 6818 O O . GLN B 1 253 ? -1.312 0.809 -4.504 1 72.69 253 GLN B O 1
ATOM 6823 N N . GLU B 1 254 ? -2.336 2.061 -3.002 1 69.81 254 GLU B N 1
ATOM 6824 C CA . GLU B 1 254 ? -2.9 0.908 -2.307 1 69.81 254 GLU B CA 1
ATOM 6825 C C . GLU B 1 254 ? -3.814 0.102 -3.227 1 69.81 254 GLU B C 1
ATOM 6827 O O . GLU B 1 254 ? -3.754 -1.129 -3.246 1 69.81 254 GLU B O 1
ATOM 6832 N N . HIS B 1 255 ? -4.617 0.806 -3.883 1 70.56 255 HIS B N 1
ATOM 6833 C CA . HIS B 1 255 ? -5.543 0.149 -4.801 1 70.56 255 HIS B CA 1
ATOM 6834 C C . HIS B 1 255 ? -4.793 -0.558 -5.926 1 70.56 255 HIS B C 1
ATOM 6836 O O . HIS B 1 255 ? -5.191 -1.641 -6.359 1 70.56 255 HIS B O 1
ATOM 6842 N N . ALA B 1 256 ? -3.785 0.114 -6.363 1 76.94 256 ALA B N 1
ATOM 6843 C CA . ALA B 1 256 ? -2.984 -0.485 -7.43 1 76.94 256 ALA B CA 1
ATOM 6844 C C . ALA B 1 256 ? -2.355 -1.798 -6.969 1 76.94 256 ALA B C 1
ATOM 6846 O O . ALA B 1 256 ? -2.348 -2.781 -7.715 1 76.94 256 ALA B O 1
ATOM 6847 N N . LEU B 1 257 ? -1.866 -1.825 -5.832 1 72.31 257 LEU B N 1
ATOM 6848 C CA . LEU B 1 257 ? -1.257 -3.031 -5.281 1 72.31 257 LEU B CA 1
ATOM 6849 C C . LEU B 1 257 ? -2.297 -4.133 -5.102 1 72.31 257 LEU B C 1
ATOM 6851 O O . LEU B 1 257 ? -2.029 -5.297 -5.402 1 72.31 257 LEU B O 1
ATOM 6855 N N . ALA B 1 258 ? -3.424 -3.771 -4.582 1 68.88 258 ALA B N 1
ATOM 6856 C CA . ALA B 1 258 ? -4.508 -4.734 -4.414 1 68.88 258 ALA B CA 1
ATOM 6857 C C . ALA B 1 258 ? -4.957 -5.293 -5.762 1 68.88 258 ALA B C 1
ATOM 6859 O O . ALA B 1 258 ? -5.223 -6.492 -5.887 1 68.88 258 ALA B O 1
ATOM 6860 N N . ALA B 1 259 ? -5.051 -4.371 -6.672 1 73.62 259 ALA B N 1
ATOM 6861 C CA . ALA B 1 259 ? -5.441 -4.793 -8.016 1 73.62 259 ALA B CA 1
ATOM 6862 C C . ALA B 1 259 ? -4.422 -5.758 -8.609 1 73.62 259 ALA B C 1
ATOM 6864 O O . ALA B 1 259 ? -4.789 -6.73 -9.266 1 73.62 259 ALA B O 1
ATOM 6865 N N . LEU B 1 260 ? -3.219 -5.461 -8.391 1 76.94 260 LEU B N 1
ATOM 6866 C CA . LEU B 1 260 ? -2.164 -6.34 -8.883 1 76.94 260 LEU B CA 1
ATOM 6867 C C . LEU B 1 260 ? -2.279 -7.727 -8.266 1 76.94 260 LEU B C 1
ATOM 6869 O O . LEU B 1 260 ? -2.111 -8.734 -8.953 1 76.94 260 LEU B O 1
ATOM 6873 N N . HIS B 1 261 ? -2.594 -7.766 -7.117 1 68.81 261 HIS B N 1
ATOM 6874 C CA . HIS B 1 261 ? -2.748 -9.039 -6.418 1 68.81 261 HIS B CA 1
ATOM 6875 C C . HIS B 1 261 ? -3.932 -9.828 -6.965 1 68.81 261 HIS B C 1
ATOM 6877 O O . HIS B 1 261 ? -3.836 -11.039 -7.168 1 68.81 261 HIS B O 1
ATOM 6883 N N . GLN B 1 262 ? -4.98 -9.156 -7.109 1 68.81 262 GLN B N 1
ATOM 6884 C CA . GLN B 1 262 ? -6.168 -9.805 -7.648 1 68.81 262 GLN B CA 1
ATOM 6885 C C . GLN B 1 262 ? -5.914 -10.344 -9.055 1 68.81 262 GLN B C 1
ATOM 6887 O O . GLN B 1 262 ? -6.355 -11.445 -9.391 1 68.81 262 GLN B O 1
ATOM 6892 N N . ALA B 1 263 ? -5.195 -9.531 -9.727 1 73.44 263 ALA B N 1
ATOM 6893 C CA . ALA B 1 263 ? -4.906 -9.922 -11.102 1 73.44 263 ALA B CA 1
ATOM 6894 C C . ALA B 1 263 ? -3.936 -11.102 -11.141 1 73.44 263 ALA B C 1
ATOM 6896 O O . ALA B 1 263 ? -3.971 -11.914 -12.07 1 73.44 263 ALA B O 1
ATOM 6897 N N . SER B 1 264 ? -3.084 -11.148 -10.156 1 73.44 264 SER B N 1
ATOM 6898 C CA . SER B 1 264 ? -2.094 -12.219 -10.117 1 73.44 264 SER B CA 1
ATOM 6899 C C . SER B 1 264 ? -2.762 -13.578 -9.977 1 73.44 264 SER B C 1
ATOM 6901 O O . SER B 1 264 ? -2.197 -14.602 -10.375 1 73.44 264 SER B O 1
ATOM 6903 N N . ARG B 1 265 ? -3.971 -13.602 -9.484 1 74.88 265 ARG B N 1
ATOM 6904 C CA . ARG B 1 265 ? -4.738 -14.844 -9.422 1 74.88 265 ARG B CA 1
ATOM 6905 C C . ARG B 1 265 ? -5.02 -15.383 -10.812 1 74.88 265 ARG B C 1
ATOM 6907 O O . ARG B 1 265 ? -5.004 -16.594 -11.031 1 74.88 265 ARG B O 1
ATOM 6914 N N . ARG B 1 266 ? -5.262 -14.484 -11.641 1 80.69 266 ARG B N 1
ATOM 6915 C CA . ARG B 1 266 ? -5.5 -14.875 -13.031 1 80.69 266 ARG B CA 1
ATOM 6916 C C . ARG B 1 266 ? -4.246 -15.477 -13.656 1 80.69 266 ARG B C 1
ATOM 6918 O O . ARG B 1 266 ? -4.332 -16.406 -14.469 1 80.69 266 ARG B O 1
ATOM 6925 N N . LEU B 1 267 ? -3.15 -14.883 -13.219 1 84.5 267 LEU B N 1
ATOM 6926 C CA . LEU B 1 267 ? -1.881 -15.398 -13.719 1 84.5 267 LEU B CA 1
ATOM 6927 C C . LEU B 1 267 ? -1.673 -16.844 -13.289 1 84.5 267 LEU B C 1
ATOM 6929 O O . LEU B 1 267 ? -1.253 -17.688 -14.086 1 84.5 267 LEU B O 1
ATOM 6933 N N . ILE B 1 268 ? -2.002 -17.109 -12.094 1 80.25 268 ILE B N 1
ATOM 6934 C CA . ILE B 1 268 ? -1.795 -18.438 -11.531 1 80.25 268 ILE B CA 1
ATOM 6935 C C . ILE B 1 268 ? -2.699 -19.453 -12.234 1 80.25 268 ILE B C 1
ATOM 6937 O O . ILE B 1 268 ? -2.318 -20.609 -12.43 1 80.25 268 ILE B O 1
ATOM 6941 N N . ARG B 1 269 ? -3.805 -18.984 -12.727 1 78.75 269 ARG B N 1
ATOM 6942 C CA . ARG B 1 269 ? -4.797 -19.875 -13.312 1 78.75 269 ARG B CA 1
ATOM 6943 C C . ARG B 1 269 ? -4.598 -20.016 -14.812 1 78.75 269 ARG B C 1
ATOM 6945 O O . ARG B 1 269 ? -5.281 -20.812 -15.469 1 78.75 269 ARG B O 1
ATOM 6952 N N . ALA B 1 270 ? -3.713 -19.219 -15.32 1 83.69 270 ALA B N 1
ATOM 6953 C CA . ALA B 1 270 ? -3.475 -19.281 -16.766 1 83.69 270 ALA B CA 1
ATOM 6954 C C . ALA B 1 270 ? -2.936 -20.656 -17.172 1 83.69 270 ALA B C 1
ATOM 6956 O O . ALA B 1 270 ? -2.113 -21.234 -16.469 1 83.69 270 ALA B O 1
ATOM 6957 N N . ASP B 1 271 ? -3.393 -21.078 -18.297 1 76.81 271 ASP B N 1
ATOM 6958 C CA . ASP B 1 271 ? -3.146 -22.469 -18.719 1 76.81 271 ASP B CA 1
ATOM 6959 C C . ASP B 1 271 ? -1.801 -22.594 -19.422 1 76.81 271 ASP B C 1
ATOM 6961 O O . ASP B 1 271 ? -1.126 -23.609 -19.312 1 76.81 271 ASP B O 1
ATOM 6965 N N . ASP B 1 272 ? -1.609 -21.547 -20.281 1 82.94 272 ASP B N 1
ATOM 6966 C CA . ASP B 1 272 ? -0.394 -21.672 -21.078 1 82.94 272 ASP B CA 1
ATOM 6967 C C . ASP B 1 272 ? 0.336 -20.344 -21.172 1 82.94 272 ASP B C 1
ATOM 6969 O O . ASP B 1 272 ? -0.117 -19.328 -20.609 1 82.94 272 ASP B O 1
ATOM 6973 N N . ARG B 1 273 ? 1.4 -20.391 -21.875 1 85.88 273 ARG B N 1
ATOM 6974 C CA . ARG B 1 273 ? 2.299 -19.25 -21.938 1 85.88 273 ARG B CA 1
ATOM 6975 C C . ARG B 1 273 ? 1.629 -18.062 -22.641 1 85.88 273 ARG B C 1
ATOM 6977 O O . ARG B 1 273 ? 1.852 -16.906 -22.281 1 85.88 273 ARG B O 1
ATOM 6984 N N . GLU B 1 274 ? 0.869 -18.391 -23.641 1 84.44 274 GLU B N 1
ATOM 6985 C CA . GLU B 1 274 ? 0.173 -17.344 -24.375 1 84.44 274 GLU B CA 1
ATOM 6986 C C . GLU B 1 274 ? -0.852 -16.641 -23.484 1 84.44 274 GLU B C 1
ATOM 6988 O O . GLU B 1 274 ? -0.979 -15.414 -23.531 1 84.44 274 GLU B O 1
ATOM 6993 N N . GLU B 1 275 ? -1.52 -17.5 -22.781 1 87.25 275 GLU B N 1
ATOM 6994 C CA . GLU B 1 275 ? -2.492 -16.906 -21.859 1 87.25 275 GLU B CA 1
ATOM 6995 C C . GLU B 1 275 ? -1.802 -16.109 -20.766 1 87.25 275 GLU B C 1
ATOM 6997 O O . GLU B 1 275 ? -2.301 -15.062 -20.344 1 87.25 275 GLU B O 1
ATOM 7002 N N . ILE B 1 276 ? -0.727 -16.625 -20.297 1 89.19 276 ILE B N 1
ATOM 7003 C CA . ILE B 1 276 ? 0.04 -15.906 -19.281 1 89.19 276 ILE B CA 1
ATOM 7004 C C . ILE B 1 276 ? 0.455 -14.539 -19.812 1 89.19 276 ILE B C 1
ATOM 7006 O O . ILE B 1 276 ? 0.343 -13.531 -19.125 1 89.19 276 ILE B O 1
ATOM 7010 N N . ALA B 1 277 ? 0.919 -14.516 -21.062 1 90.12 277 ALA B N 1
ATOM 7011 C CA . ALA B 1 277 ? 1.327 -13.258 -21.688 1 90.12 277 ALA B CA 1
ATOM 7012 C C . ALA B 1 277 ? 0.145 -12.305 -21.828 1 90.12 277 ALA B C 1
ATOM 7014 O O . ALA B 1 277 ? 0.262 -11.117 -21.531 1 90.12 277 ALA B O 1
ATOM 7015 N N . ALA B 1 278 ? -0.945 -12.875 -22.281 1 87.94 278 ALA B N 1
ATOM 7016 C CA . ALA B 1 278 ? -2.143 -12.055 -22.453 1 87.94 278 ALA B CA 1
ATOM 7017 C C . ALA B 1 278 ? -2.609 -11.477 -21.109 1 87.94 278 ALA B C 1
ATOM 7019 O O . ALA B 1 278 ? -2.979 -10.305 -21.031 1 87.94 278 ALA B O 1
ATOM 7020 N N . VAL B 1 279 ? -2.631 -12.367 -20.109 1 88.81 279 VAL B N 1
ATOM 7021 C CA . VAL B 1 279 ? -3.074 -11.938 -18.781 1 88.81 279 VAL B CA 1
ATOM 7022 C C . VAL B 1 279 ? -2.121 -10.883 -18.234 1 88.81 279 VAL B C 1
ATOM 7024 O O . VAL B 1 279 ? -2.549 -9.938 -17.562 1 88.81 279 VAL B O 1
ATOM 7027 N N . THR B 1 280 ? -0.866 -11.016 -18.438 1 89.75 280 THR B N 1
ATOM 7028 C CA . THR B 1 280 ? 0.123 -10.047 -17.984 1 89.75 280 THR B CA 1
ATOM 7029 C C . THR B 1 280 ? -0.168 -8.664 -18.562 1 89.75 280 THR B C 1
ATOM 7031 O O . THR B 1 280 ? -0.183 -7.672 -17.844 1 89.75 280 THR B O 1
ATOM 7034 N N . ILE B 1 281 ? -0.417 -8.594 -19.859 1 88.75 281 ILE B N 1
ATOM 7035 C CA . ILE B 1 281 ? -0.692 -7.328 -20.531 1 88.75 281 ILE B CA 1
ATOM 7036 C C . ILE B 1 281 ? -2.016 -6.754 -20.031 1 88.75 281 ILE B C 1
ATOM 7038 O O . ILE B 1 281 ? -2.145 -5.543 -19.844 1 88.75 281 ILE B O 1
ATOM 7042 N N . ASP B 1 282 ? -2.934 -7.633 -19.812 1 86.44 282 ASP B N 1
ATOM 7043 C CA . ASP B 1 282 ? -4.227 -7.207 -19.297 1 86.44 282 ASP B CA 1
ATOM 7044 C C . ASP B 1 282 ? -4.074 -6.578 -17.906 1 86.44 282 ASP B C 1
ATOM 7046 O O . ASP B 1 282 ? -4.773 -5.617 -17.578 1 86.44 282 ASP B O 1
ATOM 7050 N N . ILE B 1 283 ? -3.248 -7.219 -17.125 1 85.31 283 ILE B N 1
ATOM 7051 C CA . ILE B 1 283 ? -2.998 -6.699 -15.789 1 85.31 283 ILE B CA 1
ATOM 7052 C C . ILE B 1 283 ? -2.443 -5.281 -15.883 1 85.31 283 ILE B C 1
ATOM 7054 O O . ILE B 1 283 ? -2.898 -4.383 -15.164 1 85.31 283 ILE B O 1
ATOM 7058 N N . VAL B 1 284 ? -1.497 -5.027 -16.75 1 87.31 284 VAL B N 1
ATOM 7059 C CA . VAL B 1 284 ? -0.885 -3.711 -16.906 1 87.31 284 VAL B CA 1
ATOM 7060 C C . VAL B 1 284 ? -1.929 -2.711 -17.391 1 87.31 284 VAL B C 1
ATOM 7062 O O . VAL B 1 284 ? -1.992 -1.58 -16.906 1 87.31 284 VAL B O 1
ATOM 7065 N N . ALA B 1 285 ? -2.76 -3.145 -18.266 1 84.69 285 ALA B N 1
ATOM 7066 C CA . ALA B 1 285 ? -3.791 -2.273 -18.828 1 84.69 285 ALA B CA 1
ATOM 7067 C C . ALA B 1 285 ? -4.828 -1.902 -17.766 1 84.69 285 ALA B C 1
ATOM 7069 O O . ALA B 1 285 ? -5.465 -0.848 -17.859 1 84.69 285 ALA B O 1
ATOM 7070 N N . GLY B 1 286 ? -4.973 -2.738 -16.828 1 81.19 286 GLY B N 1
ATOM 7071 C CA . GLY B 1 286 ? -6.023 -2.525 -15.836 1 81.19 286 GLY B CA 1
ATOM 7072 C C . GLY B 1 286 ? -5.555 -1.729 -14.633 1 81.19 286 GLY B C 1
ATOM 7073 O O . GLY B 1 286 ? -6.367 -1.314 -13.805 1 81.19 286 GLY B O 1
ATOM 7074 N N . ILE B 1 287 ? -4.328 -1.509 -14.5 1 82.81 287 ILE B N 1
ATOM 7075 C CA . ILE B 1 287 ? -3.777 -0.786 -13.359 1 82.81 287 ILE B CA 1
ATOM 7076 C C . ILE B 1 287 ? -3.248 0.572 -13.82 1 82.81 287 ILE B C 1
ATOM 7078 O O . ILE B 1 287 ? -2.264 0.645 -14.555 1 82.81 287 ILE B O 1
ATOM 7082 N N . ASP B 1 288 ? -3.777 1.681 -13.305 1 76.94 288 ASP B N 1
ATOM 7083 C CA . ASP B 1 288 ? -3.49 3.041 -13.75 1 76.94 288 ASP B CA 1
ATOM 7084 C C . ASP B 1 288 ? -2.02 3.393 -13.531 1 76.94 288 ASP B C 1
ATOM 7086 O O . ASP B 1 288 ? -1.443 4.176 -14.289 1 76.94 288 ASP B O 1
ATOM 7090 N N . SER B 1 289 ? -1.434 2.781 -12.555 1 80.44 289 SER B N 1
ATOM 7091 C CA . SER B 1 289 ? -0.061 3.119 -12.188 1 80.44 289 SER B CA 1
ATOM 7092 C C . SER B 1 289 ? 0.938 2.467 -13.141 1 80.44 289 SER B C 1
ATOM 7094 O O . SER B 1 289 ? 2.133 2.768 -13.094 1 80.44 289 SER B O 1
ATOM 7096 N N . LEU B 1 290 ? 0.412 1.673 -13.938 1 86.94 290 LEU B N 1
ATOM 7097 C CA . LEU B 1 290 ? 1.264 1.031 -14.93 1 86.94 290 LEU B CA 1
ATOM 7098 C C . LEU B 1 290 ? 0.95 1.549 -16.328 1 86.94 290 LEU B C 1
ATOM 7100 O O . LEU B 1 290 ? -0.106 1.242 -16.891 1 86.94 290 LEU B O 1
ATOM 7104 N N . PRO B 1 291 ? 1.882 2.309 -16.938 1 85.88 291 PRO B N 1
ATOM 7105 C CA . PRO B 1 291 ? 1.549 3.021 -18.172 1 85.88 291 PRO B CA 1
ATOM 7106 C C . PRO B 1 291 ? 1.462 2.096 -19.391 1 85.88 291 PRO B C 1
ATOM 7108 O O . PRO B 1 291 ? 0.374 1.877 -19.922 1 85.88 291 PRO B O 1
ATOM 7111 N N . ALA B 1 292 ? 2.607 1.528 -19.891 1 88.19 292 ALA B N 1
ATOM 7112 C CA . ALA B 1 292 ? 2.643 0.625 -21.047 1 88.19 292 ALA B CA 1
ATOM 7113 C C . ALA B 1 292 ? 3.645 -0.503 -20.812 1 88.19 292 ALA B C 1
ATOM 7115 O O . ALA B 1 292 ? 4.699 -0.296 -20.219 1 88.19 292 ALA B O 1
ATOM 7116 N N . ALA B 1 293 ? 3.219 -1.621 -21.344 1 91.19 293 ALA B N 1
ATOM 7117 C CA . ALA B 1 293 ? 4.086 -2.779 -21.141 1 91.19 293 ALA B CA 1
ATOM 7118 C C . ALA B 1 293 ? 4.297 -3.545 -22.438 1 91.19 293 ALA B C 1
ATOM 7120 O O . ALA B 1 293 ? 3.473 -3.473 -23.344 1 91.19 293 ALA B O 1
ATOM 7121 N N . ARG B 1 294 ? 5.43 -4.148 -22.594 1 90 294 ARG B N 1
ATOM 7122 C CA . ARG B 1 294 ? 5.77 -5.117 -23.625 1 90 294 ARG B CA 1
ATOM 7123 C C . ARG B 1 294 ? 6.406 -6.363 -23.016 1 90 294 ARG B C 1
ATOM 7125 O O . ARG B 1 294 ? 7.297 -6.262 -22.172 1 90 294 ARG B O 1
ATOM 7132 N N . LEU B 1 295 ? 5.824 -7.465 -23.359 1 92.44 295 LEU B N 1
ATOM 7133 C CA . LEU B 1 295 ? 6.363 -8.742 -22.906 1 92.44 295 LEU B CA 1
ATOM 7134 C C . LEU B 1 295 ? 6.977 -9.523 -24.047 1 92.44 295 LEU B C 1
ATOM 7136 O O . LEU B 1 295 ? 6.312 -9.766 -25.062 1 92.44 295 LEU B O 1
ATOM 7140 N N . VAL B 1 296 ? 8.266 -9.805 -23.938 1 90.19 296 VAL B N 1
ATOM 7141 C CA . VAL B 1 296 ? 8.977 -10.609 -24.922 1 90.19 296 VAL B CA 1
ATOM 7142 C C . VAL B 1 296 ? 9.344 -11.961 -24.328 1 90.19 296 VAL B C 1
ATOM 7144 O O . VAL B 1 296 ? 10.133 -12.031 -23.375 1 90.19 296 VAL B O 1
ATOM 7147 N N . LEU B 1 297 ? 8.734 -13.016 -24.797 1 89.25 297 LEU B N 1
ATOM 7148 C CA . LEU B 1 297 ? 9.023 -14.359 -24.312 1 89.25 297 LEU B CA 1
ATOM 7149 C C . LEU B 1 297 ? 9.961 -15.094 -25.25 1 89.25 297 LEU B C 1
ATOM 7151 O O . LEU B 1 297 ? 9.844 -14.977 -26.469 1 89.25 297 LEU B O 1
ATOM 7155 N N . ASP B 1 298 ? 10.906 -15.742 -24.656 1 82.44 298 ASP B N 1
ATOM 7156 C CA . ASP B 1 298 ? 11.844 -16.547 -25.438 1 82.44 298 ASP B CA 1
ATOM 7157 C C . ASP B 1 298 ? 11.18 -17.812 -25.969 1 82.44 298 ASP B C 1
ATOM 7159 O O . ASP B 1 298 ? 10.211 -18.297 -25.391 1 82.44 298 ASP B O 1
ATOM 7163 N N . ALA B 1 299 ? 11.578 -18.25 -27.203 1 66.62 299 ALA B N 1
ATOM 7164 C CA . ALA B 1 299 ? 11.062 -19.469 -27.812 1 66.62 299 ALA B CA 1
ATOM 7165 C C . ALA B 1 299 ? 11.305 -20.672 -26.922 1 66.62 299 ALA B C 1
ATOM 7167 O O . ALA B 1 299 ? 12.344 -20.766 -26.25 1 66.62 299 ALA B O 1
ATOM 7168 N N . GLU B 1 300 ? 10.188 -21.234 -26.578 1 57.56 300 GLU B N 1
ATOM 7169 C CA . GLU B 1 300 ? 10.328 -22.484 -25.828 1 57.56 300 GLU B CA 1
ATOM 7170 C C . GLU B 1 300 ? 10.859 -23.594 -26.719 1 57.56 300 GLU B C 1
ATOM 7172 O O . GLU B 1 300 ? 10.453 -23.719 -27.875 1 57.56 300 GLU B O 1
ATOM 7177 N N . ASP B 1 301 ? 11.633 -24.641 -26.094 1 48.12 301 ASP B N 1
ATOM 7178 C CA . ASP B 1 301 ? 12.211 -25.859 -26.641 1 48.12 301 ASP B CA 1
ATOM 7179 C C . ASP B 1 301 ? 12.461 -25.734 -28.141 1 48.12 301 ASP B C 1
ATOM 7181 O O . ASP B 1 301 ? 12.078 -26.594 -28.922 1 48.12 301 ASP B O 1
ATOM 7185 N N . GLY B 1 302 ? 13.094 -24.75 -28.75 1 43 302 GLY B N 1
ATOM 7186 C CA . GLY B 1 302 ? 13.594 -24.688 -30.109 1 43 302 GLY B CA 1
ATOM 7187 C C . GLY B 1 302 ? 12.523 -24.281 -31.109 1 43 302 GLY B C 1
ATOM 7188 O O . GLY B 1 302 ? 12.828 -24.031 -32.281 1 43 302 GLY B O 1
ATOM 7189 N N . GLU B 1 303 ? 11.242 -24.703 -31.031 1 41.19 303 GLU B N 1
ATOM 7190 C CA . GLU B 1 303 ? 10.32 -24.656 -32.156 1 41.19 303 GLU B CA 1
ATOM 7191 C C . GLU B 1 303 ? 9.531 -23.359 -32.188 1 41.19 303 GLU B C 1
ATOM 7193 O O . GLU B 1 303 ? 8.742 -23.109 -33.094 1 41.19 303 GLU B O 1
ATOM 7198 N N . GLY B 1 304 ? 9.906 -22.172 -31.781 1 42.28 304 GLY B N 1
ATOM 7199 C CA . GLY B 1 304 ? 9.164 -20.984 -32.188 1 42.28 304 GLY B CA 1
ATOM 7200 C C . GLY B 1 304 ? 9.797 -19.688 -31.719 1 42.28 304 GLY B C 1
ATOM 7201 O O . GLY B 1 304 ? 10.656 -19.703 -30.844 1 42.28 304 GLY B O 1
ATOM 7202 N N . ASP B 1 305 ? 9.781 -18.672 -32.594 1 43.75 305 ASP B N 1
ATOM 7203 C CA . ASP B 1 305 ? 10.227 -17.281 -32.438 1 43.75 305 ASP B CA 1
ATOM 7204 C C . ASP B 1 305 ? 9.641 -16.641 -31.188 1 43.75 305 ASP B C 1
ATOM 7206 O O . ASP B 1 305 ? 8.492 -16.906 -30.828 1 43.75 305 ASP B O 1
ATOM 7210 N N . GLY B 1 306 ? 10.484 -16.266 -30.328 1 48.12 306 GLY B N 1
ATOM 7211 C CA . GLY B 1 306 ? 10.102 -15.461 -29.188 1 48.12 306 GLY B CA 1
ATOM 7212 C C . GLY B 1 306 ? 8.969 -14.508 -29.484 1 48.12 306 GLY B C 1
ATOM 7213 O O . GLY B 1 306 ? 8.953 -13.852 -30.531 1 48.12 306 GLY B O 1
ATOM 7214 N N . ARG B 1 307 ? 7.688 -14.75 -29.094 1 56.88 307 ARG B N 1
ATOM 7215 C CA . ARG B 1 307 ? 6.539 -13.883 -29.312 1 56.88 307 ARG B CA 1
ATOM 7216 C C . ARG B 1 307 ? 6.516 -12.727 -28.328 1 56.88 307 ARG B C 1
ATOM 7218 O O . ARG B 1 307 ? 6.742 -12.93 -27.125 1 56.88 307 ARG B O 1
ATOM 7225 N N . ALA B 1 308 ? 6.625 -11.539 -28.875 1 56.69 308 ALA B N 1
ATOM 7226 C CA . ALA B 1 308 ? 6.406 -10.32 -28.094 1 56.69 308 ALA B CA 1
ATOM 7227 C C . ALA B 1 308 ? 4.922 -9.977 -28.016 1 56.69 308 ALA B C 1
ATOM 7229 O O . ALA B 1 308 ? 4.211 -10.055 -29.031 1 56.69 308 ALA B O 1
ATOM 7230 N N . VAL B 1 309 ? 4.312 -9.906 -26.844 1 59.84 309 VAL B N 1
ATOM 7231 C CA . VAL B 1 309 ? 2.953 -9.422 -26.625 1 59.84 309 VAL B CA 1
ATOM 7232 C C . VAL B 1 309 ? 2.994 -8.039 -25.984 1 59.84 309 VAL B C 1
ATOM 7234 O O . VAL B 1 309 ? 3.758 -7.805 -25.047 1 59.84 309 VAL B O 1
ATOM 7237 N N . GLU B 1 310 ? 2.336 -7.035 -26.75 1 59.78 310 GLU B N 1
ATOM 7238 C CA . GLU B 1 310 ? 2.32 -5.66 -26.266 1 59.78 310 GLU B CA 1
ATOM 7239 C C . GLU B 1 310 ? 0.925 -5.254 -25.797 1 59.78 310 GLU B C 1
ATOM 7241 O O . GLU B 1 310 ? -0.076 -5.723 -26.344 1 59.78 310 GLU B O 1
ATOM 7246 N N . GLY B 1 311 ? 0.65 -4.758 -24.562 1 50.56 311 GLY B N 1
ATOM 7247 C CA . GLY B 1 311 ? -0.574 -4.16 -24.047 1 50.56 311 GLY B CA 1
ATOM 7248 C C . GLY B 1 311 ? -0.324 -2.977 -23.125 1 50.56 311 GLY B C 1
ATOM 7249 O O . GLY B 1 311 ? 0.782 -2.811 -22.609 1 50.56 311 GLY B O 1
ATOM 7250 N N . GLY B 1 312 ? -1.578 -1.719 -23.125 1 52.56 312 GLY B N 1
ATOM 7251 C CA . GLY B 1 312 ? -1.411 -0.566 -22.266 1 52.56 312 GLY B CA 1
ATOM 7252 C C . GLY B 1 312 ? -2.727 0.063 -21.844 1 52.56 312 GLY B C 1
ATOM 7253 O O . GLY B 1 312 ? -3.764 -0.189 -22.453 1 52.56 312 GLY B O 1
ATOM 7254 N N . GLY B 1 313 ? -3.057 0.584 -20.578 1 44.28 313 GLY B N 1
ATOM 7255 C CA . GLY B 1 313 ? -4.211 1.304 -20.047 1 44.28 313 GLY B CA 1
ATOM 7256 C C . GLY B 1 313 ? -4.445 2.633 -20.75 1 44.28 313 GLY B C 1
ATOM 7257 O O . GLY B 1 313 ? -3.494 3.309 -21.141 1 44.28 313 GLY B O 1
ATOM 7258 N N . GLU B 1 314 ? -5.859 2.984 -21.359 1 34.03 314 GLU B N 1
ATOM 7259 C CA . GLU B 1 314 ? -6.363 4.285 -21.797 1 34.03 314 GLU B CA 1
ATOM 7260 C C . GLU B 1 314 ? -6.438 5.266 -20.625 1 34.03 314 GLU B C 1
ATOM 7262 O O . GLU B 1 314 ? -7.043 4.969 -19.594 1 34.03 314 GLU B O 1
ATOM 7267 N N . THR B 1 315 ? -5.863 6.453 -20.438 1 33.69 315 THR B N 1
ATOM 7268 C CA . THR B 1 315 ? -6.078 7.566 -19.516 1 33.69 315 THR B CA 1
ATOM 7269 C C . THR B 1 315 ? -7.434 8.219 -19.766 1 33.69 315 THR B C 1
ATOM 7271 O O . THR B 1 315 ? -7.949 8.188 -20.891 1 33.69 315 THR B O 1
ATOM 7274 N N . GLY B 1 316 ? -8.414 8.938 -18.891 1 27 316 GLY B N 1
ATOM 7275 C CA . GLY B 1 316 ? -9.625 9.734 -18.953 1 27 316 GLY B CA 1
ATOM 7276 C C . GLY B 1 316 ? -9.555 10.844 -19.984 1 27 316 GLY B C 1
ATOM 7277 O O . GLY B 1 316 ? -8.508 11.055 -20.609 1 27 316 GLY B O 1
ATOM 7278 N N . GLU B 1 317 ? -10.57 12.273 -19.781 1 24.42 317 GLU B N 1
ATOM 7279 C CA . GLU B 1 317 ? -10.992 13.336 -20.688 1 24.42 317 GLU B CA 1
ATOM 7280 C C . GLU B 1 317 ? -9.828 13.852 -21.516 1 24.42 317 GLU B C 1
ATOM 7282 O O . GLU B 1 317 ? -8.672 13.531 -21.234 1 24.42 317 GLU B O 1
ATOM 7287 N N . ASP B 1 318 ? -10.117 15.68 -21.922 1 23.14 318 ASP B N 1
ATOM 7288 C CA . ASP B 1 318 ? -10.008 16.547 -23.094 1 23.14 318 ASP B CA 1
ATOM 7289 C C . ASP B 1 318 ? -8.547 16.703 -23.516 1 23.14 318 ASP B C 1
ATOM 7291 O O . ASP B 1 318 ? -8.266 17.172 -24.625 1 23.14 318 ASP B O 1
ATOM 7295 N N . LYS B 1 319 ? -7.816 17.719 -22.703 1 21.42 319 LYS B N 1
ATOM 7296 C CA . LYS B 1 319 ? -6.824 18.562 -23.375 1 21.42 319 LYS B CA 1
ATOM 7297 C C . LYS B 1 319 ? -5.969 17.734 -24.344 1 21.42 319 LYS B C 1
ATOM 7299 O O . LYS B 1 319 ? -5.551 16.625 -24 1 21.42 319 LYS B O 1
ATOM 7304 N N . ARG B 1 320 ? -5.934 18.469 -25.656 1 20.19 320 ARG B N 1
ATOM 7305 C CA . ARG B 1 320 ? -5.398 18.062 -26.938 1 20.19 320 ARG B CA 1
ATOM 7306 C C . ARG B 1 320 ? -3.977 17.531 -26.812 1 20.19 320 ARG B C 1
ATOM 7308 O O . ARG B 1 320 ? -3.041 18.297 -26.578 1 20.19 320 ARG B O 1
ATOM 7315 N N . ILE B 1 321 ? -3.406 16.828 -26.109 1 23.75 321 ILE B N 1
ATOM 7316 C CA . ILE B 1 321 ? -2.043 16.703 -26.625 1 23.75 321 ILE B CA 1
ATOM 7317 C C . ILE B 1 321 ? -2.066 16.578 -28.141 1 23.75 321 ILE B C 1
ATOM 7319 O O . ILE B 1 321 ? -2.518 15.555 -28.672 1 23.75 321 ILE B O 1
ATOM 7323 N N . GLU B 1 322 ? -2.611 17.609 -28.812 1 22.64 322 GLU B N 1
ATOM 7324 C CA . GLU B 1 322 ? -2.398 17.562 -30.25 1 22.64 322 GLU B CA 1
ATOM 7325 C C . GLU B 1 322 ? -1.056 16.922 -30.594 1 22.64 322 GLU B C 1
ATOM 7327 O O . GLU B 1 322 ? -0.989 16 -31.406 1 22.64 322 GLU B O 1
ATOM 7332 N N . GLU B 1 323 ? -0.048 17.75 -30.578 1 21.73 323 GLU B N 1
ATOM 7333 C CA . GLU B 1 323 ? 0.97 17.484 -31.578 1 21.73 323 GLU B CA 1
ATOM 7334 C C . GLU B 1 323 ? 1.823 16.281 -31.219 1 21.73 323 GLU B C 1
ATOM 7336 O O . GLU B 1 323 ? 2.699 16.359 -30.359 1 21.73 323 GLU B O 1
ATOM 7341 N N . ARG B 1 324 ? 1.176 15.195 -30.766 1 25.7 324 ARG B N 1
ATOM 7342 C CA . ARG B 1 324 ? 1.896 13.93 -30.656 1 25.7 324 ARG B CA 1
ATOM 7343 C C . ARG B 1 324 ? 2.91 13.781 -31.781 1 25.7 324 ARG B C 1
ATOM 7345 O O . ARG B 1 324 ? 2.572 13.953 -32.969 1 25.7 324 ARG B O 1
ATOM 7352 N N . SER B 1 325 ? 4.09 14.195 -31.594 1 28.78 325 SER B N 1
ATOM 7353 C CA . SER B 1 325 ? 4.605 13.992 -32.938 1 28.78 325 SER B CA 1
ATOM 7354 C C . SER B 1 325 ? 3.857 12.883 -33.656 1 28.78 325 SER B C 1
ATOM 7356 O O . SER B 1 325 ? 3.18 12.07 -33.031 1 28.78 325 SER B O 1
ATOM 7358 N N . GLU B 1 326 ? 3.719 12.406 -34.781 1 29.44 326 GLU B N 1
ATOM 7359 C CA . GLU B 1 326 ? 2.949 11.43 -35.531 1 29.44 326 GLU B CA 1
ATOM 7360 C C . GLU B 1 326 ? 2.539 10.242 -34.656 1 29.44 326 GLU B C 1
ATOM 7362 O O . GLU B 1 326 ? 1.363 9.867 -34.625 1 29.44 326 GLU B O 1
ATOM 7367 N N . ASN B 1 327 ? 3.27 8.75 -34.5 1 31.41 327 ASN B N 1
ATOM 7368 C CA . ASN B 1 327 ? 3.012 7.387 -34.031 1 31.41 327 ASN B CA 1
ATOM 7369 C C . ASN B 1 327 ? 3.094 7.281 -32.5 1 31.41 327 ASN B C 1
ATOM 7371 O O . ASN B 1 327 ? 4.156 7.496 -31.922 1 31.41 327 ASN B O 1
ATOM 7375 N N . GLY B 1 328 ? 2.492 7.621 -31.531 1 42.38 328 GLY B N 1
ATOM 7376 C CA . GLY B 1 328 ? 2.297 7.379 -30.109 1 42.38 328 GLY B CA 1
ATOM 7377 C C . GLY B 1 328 ? 2.773 6.008 -29.656 1 42.38 328 GLY B C 1
ATOM 7378 O O . GLY B 1 328 ? 2.4 5.531 -28.594 1 42.38 328 GLY B O 1
ATOM 7379 N N . GLU B 1 329 ? 3.008 5.188 -30.281 1 54.16 329 GLU B N 1
ATOM 7380 C CA . GLU B 1 329 ? 3.637 3.869 -30.281 1 54.16 329 GLU B CA 1
ATOM 7381 C C . GLU B 1 329 ? 5.027 3.92 -29.641 1 54.16 329 GLU B C 1
ATOM 7383 O O . GLU B 1 329 ? 5.844 4.773 -30 1 54.16 329 GLU B O 1
ATOM 7388 N N . ILE B 1 330 ? 4.957 3.73 -28.047 1 67.06 330 ILE B N 1
ATOM 7389 C CA . ILE B 1 330 ? 6.293 3.549 -27.5 1 67.06 330 ILE B CA 1
ATOM 7390 C C . ILE B 1 330 ? 7.172 2.809 -28.5 1 67.06 330 ILE B C 1
ATOM 7392 O O . ILE B 1 330 ? 6.793 1.747 -29.016 1 67.06 330 ILE B O 1
ATOM 7396 N N . ALA B 1 331 ? 8.078 3.68 -29.062 1 74.12 331 ALA B N 1
ATOM 7397 C CA . ALA B 1 331 ? 9.086 2.99 -29.859 1 74.12 331 ALA B CA 1
ATOM 7398 C C . ALA B 1 331 ? 10 2.145 -28.969 1 74.12 331 ALA B C 1
ATOM 7400 O O . ALA B 1 331 ? 10.977 2.652 -28.406 1 74.12 331 ALA B O 1
ATOM 7401 N N . TRP B 1 332 ? 9.555 1.011 -28.797 1 82 332 TRP B N 1
ATOM 7402 C CA . TRP B 1 332 ? 10.305 0.113 -27.922 1 82 332 TRP B CA 1
ATOM 7403 C C . TRP B 1 332 ? 11.695 -0.162 -28.484 1 82 332 TRP B C 1
ATOM 7405 O O . TRP B 1 332 ? 11.844 -0.474 -29.672 1 82 332 TRP B O 1
ATOM 7415 N N . ASP B 1 333 ? 12.695 0.125 -27.766 1 82.19 333 ASP B N 1
ATOM 7416 C CA . ASP B 1 333 ? 14.062 -0.231 -28.141 1 82.19 333 ASP B CA 1
ATOM 7417 C C . ASP B 1 333 ? 14.32 -1.724 -27.938 1 82.19 333 ASP B C 1
ATOM 7419 O O . ASP B 1 333 ? 14.539 -2.174 -26.812 1 82.19 333 ASP B O 1
ATOM 7423 N N . GLU B 1 334 ? 14.406 -2.432 -29.031 1 82.81 334 GLU B N 1
ATOM 7424 C CA . GLU B 1 334 ? 14.578 -3.881 -29 1 82.81 334 GLU B CA 1
ATOM 7425 C C . GLU B 1 334 ? 15.914 -4.262 -28.359 1 82.81 334 GLU B C 1
ATOM 7427 O O . GLU B 1 334 ? 16.031 -5.309 -27.719 1 82.81 334 GLU B O 1
ATOM 7432 N N . THR B 1 335 ? 16.781 -3.369 -28.5 1 85.19 335 THR B N 1
ATOM 7433 C CA . THR B 1 335 ? 18.125 -3.668 -27.984 1 85.19 335 THR B CA 1
ATOM 7434 C C . THR B 1 335 ? 18.109 -3.746 -26.469 1 85.19 335 THR B C 1
ATOM 7436 O O . THR B 1 335 ? 18.875 -4.512 -25.875 1 85.19 335 THR B O 1
ATOM 7439 N N . SER B 1 336 ? 17.266 -2.947 -25.953 1 88.88 336 SER B N 1
ATOM 7440 C CA . SER B 1 336 ? 17.219 -2.967 -24.5 1 88.88 336 SER B CA 1
ATOM 7441 C C . SER B 1 336 ? 16.641 -4.281 -23.984 1 88.88 336 SER B C 1
ATOM 7443 O O . SER B 1 336 ? 17.016 -4.762 -22.922 1 88.88 336 SER B O 1
ATOM 7445 N N . PHE B 1 337 ? 15.773 -4.906 -24.703 1 89.25 337 PHE B N 1
ATOM 7446 C CA . PHE B 1 337 ? 15.203 -6.191 -24.312 1 89.25 337 PHE B CA 1
ATOM 7447 C C . PHE B 1 337 ? 16.25 -7.297 -24.422 1 89.25 337 PHE B C 1
ATOM 7449 O O . PHE B 1 337 ? 16.359 -8.133 -23.516 1 89.25 337 PHE B O 1
ATOM 7456 N N . GLU B 1 338 ? 16.953 -7.223 -25.469 1 87.81 338 GLU B N 1
ATOM 7457 C CA . GLU B 1 338 ? 18 -8.219 -25.672 1 87.81 338 GLU B CA 1
ATOM 7458 C C . GLU B 1 338 ? 19.078 -8.133 -24.594 1 87.81 338 GLU B C 1
ATOM 7460 O O . GLU B 1 338 ? 19.547 -9.156 -24.109 1 87.81 338 GLU B O 1
ATOM 7465 N N . ARG B 1 339 ? 19.391 -6.938 -24.344 1 88.88 339 ARG B N 1
ATOM 7466 C CA . ARG B 1 339 ? 20.422 -6.727 -23.328 1 88.88 339 ARG B CA 1
ATOM 7467 C C . ARG B 1 339 ? 19.969 -7.242 -21.969 1 88.88 339 ARG B C 1
ATOM 7469 O O . ARG B 1 339 ? 20.766 -7.832 -21.234 1 88.88 339 ARG B O 1
ATOM 7476 N N . ALA B 1 340 ? 18.766 -6.98 -21.672 1 91.38 340 ALA B N 1
ATOM 7477 C CA . ALA B 1 340 ? 18.234 -7.441 -20.391 1 91.38 340 ALA B CA 1
ATOM 7478 C C . ALA B 1 340 ? 18.172 -8.969 -20.328 1 91.38 340 ALA B C 1
ATOM 7480 O O . ALA B 1 340 ? 18.484 -9.57 -19.312 1 91.38 340 ALA B O 1
ATOM 7481 N N . ALA B 1 341 ? 17.797 -9.547 -21.406 1 87.88 341 ALA B N 1
ATOM 7482 C CA . ALA B 1 341 ? 17.703 -11 -21.484 1 87.88 341 ALA B CA 1
ATOM 7483 C C . ALA B 1 341 ? 19.078 -11.648 -21.312 1 87.88 341 ALA B C 1
ATOM 7485 O O . ALA B 1 341 ? 19.219 -12.648 -20.609 1 87.88 341 ALA B O 1
ATOM 7486 N N . THR B 1 342 ? 20.031 -11.125 -21.891 1 85.25 342 THR B N 1
ATOM 7487 C CA . THR B 1 342 ? 21.375 -11.688 -21.906 1 85.25 342 THR B CA 1
ATOM 7488 C C . THR B 1 342 ? 22.062 -11.469 -20.562 1 85.25 342 THR B C 1
ATOM 7490 O O . THR B 1 342 ? 22.734 -12.375 -20.047 1 85.25 342 THR B O 1
ATOM 7493 N N . SER B 1 343 ? 21.891 -10.266 -20.047 1 85.62 343 SER B N 1
ATOM 7494 C CA . SER B 1 343 ? 22.578 -9.945 -18.812 1 85.62 343 SER B CA 1
ATOM 7495 C C . SER B 1 343 ? 21.859 -10.562 -17.609 1 85.62 343 SER B C 1
ATOM 7497 O O . SER B 1 343 ? 22.469 -10.812 -16.562 1 85.62 343 SER B O 1
ATOM 7499 N N . GLY B 1 344 ? 20.625 -10.75 -17.719 1 87.94 344 GLY B N 1
ATOM 7500 C CA . GLY B 1 344 ? 19.812 -11.227 -16.609 1 87.94 344 GLY B CA 1
ATOM 7501 C C . GLY B 1 344 ? 19.609 -10.18 -15.523 1 87.94 344 GLY B C 1
ATOM 7502 O O . GLY B 1 344 ? 19.188 -10.508 -14.414 1 87.94 344 GLY B O 1
ATOM 7503 N N . GLU B 1 345 ? 19.953 -8.945 -15.898 1 86.88 345 GLU B N 1
ATOM 7504 C CA . GLU B 1 345 ? 19.812 -7.863 -14.922 1 86.88 345 GLU B CA 1
ATOM 7505 C C . GLU B 1 345 ? 18.766 -6.855 -15.367 1 86.88 345 GLU B C 1
ATOM 7507 O O . GLU B 1 345 ? 18.516 -6.691 -16.562 1 86.88 345 GLU B O 1
ATOM 7512 N N . THR B 1 346 ? 18.219 -6.219 -14.336 1 89.19 346 THR B N 1
ATOM 7513 C CA . THR B 1 346 ? 17.234 -5.172 -14.617 1 89.19 346 THR B CA 1
ATOM 7514 C C . THR B 1 346 ? 17.922 -3.953 -15.234 1 89.19 346 THR B C 1
ATOM 7516 O O . THR B 1 346 ? 18.984 -3.525 -14.781 1 89.19 346 THR B O 1
ATOM 7519 N N . LEU B 1 347 ? 17.297 -3.373 -16.281 1 91.19 347 LEU B N 1
ATOM 7520 C CA . LEU B 1 347 ? 17.812 -2.162 -16.922 1 91.19 347 LEU B CA 1
ATOM 7521 C C . LEU B 1 347 ? 16.859 -0.992 -16.703 1 91.19 347 LEU B C 1
ATOM 7523 O O . LEU B 1 347 ? 15.641 -1.137 -16.844 1 91.19 347 LEU B O 1
ATOM 7527 N N . TYR B 1 348 ? 17.406 0.114 -16.281 1 90.06 348 TYR B N 1
ATOM 7528 C CA . TYR B 1 348 ? 16.656 1.353 -16.141 1 90.06 348 TYR B CA 1
ATOM 7529 C C . TYR B 1 348 ? 17 2.328 -17.266 1 90.06 348 TYR B C 1
ATOM 7531 O O . TYR B 1 348 ? 18.172 2.654 -17.469 1 90.06 348 TYR B O 1
ATOM 7539 N N . LEU B 1 349 ? 15.984 2.723 -17.938 1 89.19 349 LEU B N 1
ATOM 7540 C CA . LEU B 1 349 ? 16.188 3.633 -19.062 1 89.19 349 LEU B CA 1
ATOM 7541 C C . LEU B 1 349 ? 15.945 5.078 -18.641 1 89.19 349 LEU B C 1
ATOM 7543 O O . LEU B 1 349 ? 14.891 5.406 -18.094 1 89.19 349 LEU B O 1
ATOM 7547 N N . ALA B 1 350 ? 16.922 5.883 -18.891 1 85.94 350 ALA B N 1
ATOM 7548 C CA . ALA B 1 350 ? 16.828 7.305 -18.562 1 85.94 350 ALA B CA 1
ATOM 7549 C C . ALA B 1 350 ? 16.109 8.07 -19.688 1 85.94 350 ALA B C 1
ATOM 7551 O O . ALA B 1 350 ? 15.852 7.523 -20.75 1 85.94 350 ALA B O 1
ATOM 7552 N N . ASP B 1 351 ? 15.773 9.312 -19.422 1 79.62 351 ASP B N 1
ATOM 7553 C CA . ASP B 1 351 ? 15.039 10.172 -20.344 1 79.62 351 ASP B CA 1
ATOM 7554 C C . ASP B 1 351 ? 15.867 10.445 -21.594 1 79.62 351 ASP B C 1
ATOM 7556 O O . ASP B 1 351 ? 15.312 10.766 -22.656 1 79.62 351 ASP B O 1
ATOM 7560 N N . ASP B 1 352 ? 17.172 10.312 -21.438 1 77.31 352 ASP B N 1
ATOM 7561 C CA . ASP B 1 352 ? 18.016 10.586 -22.578 1 77.31 352 ASP B CA 1
ATOM 7562 C C . ASP B 1 352 ? 18.266 9.32 -23.406 1 77.31 352 ASP B C 1
ATOM 7564 O O . ASP B 1 352 ? 19.047 9.336 -24.359 1 77.31 352 ASP B O 1
ATOM 7568 N N . GLY B 1 353 ? 17.609 8.242 -23.078 1 76.12 353 GLY B N 1
ATOM 7569 C CA . GLY B 1 353 ? 17.734 7 -23.812 1 76.12 353 GLY B CA 1
ATOM 7570 C C . GLY B 1 353 ? 18.828 6.094 -23.297 1 76.12 353 GLY B C 1
ATOM 7571 O O . GLY B 1 353 ? 18.938 4.941 -23.719 1 76.12 353 GLY B O 1
ATOM 7572 N N . SER B 1 354 ? 19.562 6.652 -22.312 1 82.25 354 SER B N 1
ATOM 7573 C CA . SER B 1 354 ? 20.656 5.844 -21.766 1 82.25 354 SER B CA 1
ATOM 7574 C C . SER B 1 354 ? 20.156 4.91 -20.672 1 82.25 354 SER B C 1
ATOM 7576 O O . SER B 1 354 ? 19.047 5.086 -20.156 1 82.25 354 SER B O 1
ATOM 7578 N N . VAL B 1 355 ? 20.953 3.846 -20.484 1 85.75 355 VAL B N 1
ATOM 7579 C CA . VAL B 1 355 ? 20.688 2.904 -19.406 1 85.75 355 VAL B CA 1
ATOM 7580 C C . VAL B 1 355 ? 21.484 3.291 -18.172 1 85.75 355 VAL B C 1
ATOM 7582 O O . VAL B 1 355 ? 22.672 3.621 -18.266 1 85.75 355 VAL B O 1
ATOM 7585 N N . LEU B 1 356 ? 20.75 3.25 -17.031 1 82.88 356 LEU B N 1
ATOM 7586 C CA . LEU B 1 356 ? 21.438 3.596 -15.797 1 82.88 356 LEU B CA 1
ATOM 7587 C C . LEU B 1 356 ? 22.531 2.594 -15.484 1 82.88 356 LEU B C 1
ATOM 7589 O O . LEU B 1 356 ? 22.359 1.389 -15.68 1 82.88 356 LEU B O 1
ATOM 7593 N N . THR B 1 357 ? 23.531 3.168 -15.039 1 76.31 357 THR B N 1
ATOM 7594 C CA . THR B 1 357 ? 24.656 2.326 -14.648 1 76.31 357 THR B CA 1
ATOM 7595 C C . THR B 1 357 ? 24.406 1.68 -13.289 1 76.31 357 THR B C 1
ATOM 7597 O O . THR B 1 357 ? 23.438 2.029 -12.602 1 76.31 357 THR B O 1
ATOM 7600 N N . GLY B 1 358 ? 25.234 0.67 -12.891 1 72.31 358 GLY B N 1
ATOM 7601 C CA . GLY B 1 358 ? 25.125 -0.018 -11.617 1 72.31 358 GLY B CA 1
ATOM 7602 C C . GLY B 1 358 ? 24.984 0.927 -10.438 1 72.31 358 GLY B C 1
ATOM 7603 O O . GLY B 1 358 ? 24 0.884 -9.711 1 72.31 358 GLY B O 1
ATOM 7604 N N . PRO B 1 359 ? 25.969 1.81 -10.391 1 67.62 359 PRO B N 1
ATOM 7605 C CA . PRO B 1 359 ? 25.906 2.74 -9.258 1 67.62 359 PRO B CA 1
ATOM 7606 C C . PRO B 1 359 ? 24.688 3.652 -9.305 1 67.62 359 PRO B C 1
ATOM 7608 O O . PRO B 1 359 ? 24.094 3.957 -8.266 1 67.62 359 PRO B O 1
ATOM 7611 N N . GLN B 1 360 ? 24.359 4.086 -10.531 1 71.25 360 GLN B N 1
ATOM 7612 C CA . GLN B 1 360 ? 23.188 4.949 -10.68 1 71.25 360 GLN B CA 1
ATOM 7613 C C . GLN B 1 360 ? 21.906 4.215 -10.266 1 71.25 360 GLN B C 1
ATOM 7615 O O . GLN B 1 360 ? 21.016 4.809 -9.648 1 71.25 360 GLN B O 1
ATOM 7620 N N . ARG B 1 361 ? 21.938 2.984 -10.656 1 70.25 361 ARG B N 1
ATOM 7621 C CA . ARG B 1 361 ? 20.781 2.162 -10.312 1 70.25 361 ARG B CA 1
ATOM 7622 C C . ARG B 1 361 ? 20.625 2.037 -8.805 1 70.25 361 ARG B C 1
ATOM 7624 O O . ARG B 1 361 ? 19.516 2.197 -8.273 1 70.25 361 ARG B O 1
ATOM 7631 N N . ARG B 1 362 ? 21.688 1.832 -8.141 1 64.38 362 ARG B N 1
ATOM 7632 C CA . ARG B 1 362 ? 21.641 1.673 -6.691 1 64.38 362 ARG B CA 1
ATOM 7633 C C . ARG B 1 362 ? 21.188 2.961 -6.012 1 64.38 362 ARG B C 1
ATOM 7635 O O . ARG B 1 362 ? 20.391 2.924 -5.066 1 64.38 362 ARG B O 1
ATOM 7642 N N . GLU B 1 363 ? 21.719 4.066 -6.504 1 61.53 363 GLU B N 1
ATOM 7643 C CA . GLU B 1 363 ? 21.328 5.359 -5.961 1 61.53 363 GLU B CA 1
ATOM 7644 C C . GLU B 1 363 ? 19.812 5.586 -6.125 1 61.53 363 GLU B C 1
ATOM 7646 O O . GLU B 1 363 ? 19.156 6.078 -5.211 1 61.53 363 GLU B O 1
ATOM 7651 N N . TYR B 1 364 ? 19.438 5.168 -7.352 1 62.62 364 TYR B N 1
ATOM 7652 C CA . TYR B 1 364 ? 18.016 5.32 -7.641 1 62.62 364 TYR B CA 1
ATOM 7653 C C . TYR B 1 364 ? 17.188 4.453 -6.711 1 62.62 364 TYR B C 1
ATOM 7655 O O . TYR B 1 364 ? 16.172 4.91 -6.168 1 62.62 364 TYR B O 1
ATOM 7663 N N . GLU B 1 365 ? 17.578 3.303 -6.516 1 61.22 365 GLU B N 1
ATOM 7664 C CA . GLU B 1 365 ? 16.828 2.361 -5.688 1 61.22 365 GLU B CA 1
ATOM 7665 C C . GLU B 1 365 ? 16.859 2.781 -4.219 1 61.22 365 GLU B C 1
ATOM 7667 O O . GLU B 1 365 ? 15.883 2.559 -3.492 1 61.22 365 GLU B O 1
ATOM 7672 N N . ASP B 1 366 ? 17.906 3.434 -3.801 1 53.53 366 ASP B N 1
ATOM 7673 C CA . ASP B 1 366 ? 18.078 3.822 -2.404 1 53.53 366 ASP B CA 1
ATOM 7674 C C . ASP B 1 366 ? 17.328 5.117 -2.1 1 53.53 366 ASP B C 1
ATOM 7676 O O . ASP B 1 366 ? 16.75 5.27 -1.018 1 53.53 366 ASP B O 1
ATOM 7680 N N . THR B 1 367 ? 17.422 6.09 -3.033 1 51.56 367 THR B N 1
ATOM 7681 C CA . THR B 1 367 ? 16.922 7.414 -2.688 1 51.56 367 THR B CA 1
ATOM 7682 C C . THR B 1 367 ? 15.555 7.656 -3.318 1 51.56 367 THR B C 1
ATOM 7684 O O . THR B 1 367 ? 14.844 8.586 -2.93 1 51.56 367 THR B O 1
ATOM 7687 N N . TRP B 1 368 ? 15.109 6.719 -4.012 1 46.5 368 TRP B N 1
ATOM 7688 C CA . TRP B 1 368 ? 13.891 6.855 -4.812 1 46.5 368 TRP B CA 1
ATOM 7689 C C . TRP B 1 368 ? 13.781 8.258 -5.395 1 46.5 368 TRP B C 1
ATOM 7691 O O . TRP B 1 368 ? 12.688 8.711 -5.738 1 46.5 368 TRP B O 1
ATOM 7701 N N . MET B 1 369 ? 14.625 9.25 -5.121 1 45.69 369 MET B N 1
ATOM 7702 C CA . MET B 1 369 ? 14.672 10.609 -5.66 1 45.69 369 MET B CA 1
ATOM 7703 C C . MET B 1 369 ? 15.812 10.758 -6.66 1 45.69 369 MET B C 1
ATOM 7705 O O . MET B 1 369 ? 16.922 11.125 -6.285 1 45.69 369 MET B O 1
ATOM 7709 N N . PRO B 1 370 ? 15.633 10.125 -7.801 1 47.72 370 PRO B N 1
ATOM 7710 C CA . PRO B 1 370 ? 16.828 10.078 -8.664 1 47.72 370 PRO B CA 1
ATOM 7711 C C . PRO B 1 370 ? 17.234 11.453 -9.172 1 47.72 370 PRO B C 1
ATOM 7713 O O . PRO B 1 370 ? 16.391 12.344 -9.305 1 47.72 370 PRO B O 1
ATOM 7716 N N . ASP B 1 371 ? 18.469 11.828 -9.008 1 53.28 371 ASP B N 1
ATOM 7717 C CA . ASP B 1 371 ? 19.047 12.906 -9.805 1 53.28 371 ASP B CA 1
ATOM 7718 C C . ASP B 1 371 ? 18.609 12.805 -11.266 1 53.28 371 ASP B C 1
ATOM 7720 O O . ASP B 1 371 ? 18.516 13.812 -11.969 1 53.28 371 ASP B O 1
ATOM 7724 N N . ARG B 1 372 ? 18.422 11.5 -11.781 1 60.06 372 ARG B N 1
ATOM 7725 C CA . ARG B 1 372 ? 18.016 11.336 -13.172 1 60.06 372 ARG B CA 1
ATOM 7726 C C . ARG B 1 372 ? 16.672 10.625 -13.273 1 60.06 372 ARG B C 1
ATOM 7728 O O . ARG B 1 372 ? 16.422 9.68 -12.531 1 60.06 372 ARG B O 1
ATOM 7735 N N . GLY B 1 373 ? 15.742 11.133 -14.023 1 72.56 373 GLY B N 1
ATOM 7736 C CA . GLY B 1 373 ? 14.406 10.602 -14.25 1 72.56 373 GLY B CA 1
ATOM 7737 C C . GLY B 1 373 ? 14.406 9.305 -15.039 1 72.56 373 GLY B C 1
ATOM 7738 O O . GLY B 1 373 ? 15.297 9.078 -15.867 1 72.56 373 GLY B O 1
ATOM 7739 N N . VAL B 1 374 ? 13.766 8.234 -14.68 1 84.5 374 VAL B N 1
ATOM 7740 C CA . VAL B 1 374 ? 13.625 6.953 -15.359 1 84.5 374 VAL B CA 1
ATOM 7741 C C . VAL B 1 374 ? 12.328 6.938 -16.172 1 84.5 374 VAL B C 1
ATOM 7743 O O . VAL B 1 374 ? 11.266 7.305 -15.648 1 84.5 374 VAL B O 1
ATOM 7746 N N . VAL B 1 375 ? 12.531 6.609 -17.531 1 87.69 375 VAL B N 1
ATOM 7747 C CA . VAL B 1 375 ? 11.344 6.625 -18.391 1 87.69 375 VAL B CA 1
ATOM 7748 C C . VAL B 1 375 ? 10.891 5.191 -18.672 1 87.69 375 VAL B C 1
ATOM 7750 O O . VAL B 1 375 ? 9.758 4.969 -19.109 1 87.69 375 VAL B O 1
ATOM 7753 N N . GLY B 1 376 ? 11.789 4.207 -18.438 1 90.5 376 GLY B N 1
ATOM 7754 C CA . GLY B 1 376 ? 11.445 2.82 -18.703 1 90.5 376 GLY B CA 1
ATOM 7755 C C . GLY B 1 376 ? 12.289 1.836 -17.922 1 90.5 376 GLY B C 1
ATOM 7756 O O . GLY B 1 376 ? 13.344 2.197 -17.391 1 90.5 376 GLY B O 1
ATOM 7757 N N . VAL B 1 377 ? 11.797 0.615 -17.828 1 91.88 377 VAL B N 1
ATOM 7758 C CA . VAL B 1 377 ? 12.516 -0.453 -17.141 1 91.88 377 VAL B CA 1
ATOM 7759 C C . VAL B 1 377 ? 12.352 -1.763 -17.906 1 91.88 377 VAL B C 1
ATOM 7761 O O . VAL B 1 377 ? 11.305 -2 -18.516 1 91.88 377 VAL B O 1
ATOM 7764 N N . ARG B 1 378 ? 13.469 -2.531 -18.016 1 93.62 378 ARG B N 1
ATOM 7765 C CA . ARG B 1 378 ? 13.461 -3.889 -18.562 1 93.62 378 ARG B CA 1
ATOM 7766 C C . ARG B 1 378 ? 13.758 -4.914 -17.469 1 93.62 378 ARG B C 1
ATOM 7768 O O . ARG B 1 378 ? 14.82 -4.867 -16.844 1 93.62 378 ARG B O 1
ATOM 7775 N N . LEU B 1 379 ? 12.859 -5.828 -17.281 1 94.06 379 LEU B N 1
ATOM 7776 C CA . LEU B 1 379 ? 13.016 -6.828 -16.234 1 94.06 379 LEU B CA 1
ATOM 7777 C C . LEU B 1 379 ? 13.125 -8.227 -16.828 1 94.06 379 LEU B C 1
ATOM 7779 O O . LEU B 1 379 ? 12.188 -8.711 -17.453 1 94.06 379 LEU B O 1
ATOM 7783 N N . PRO B 1 380 ? 14.227 -8.867 -16.578 1 93.56 380 PRO B N 1
ATOM 7784 C CA . PRO B 1 380 ? 14.336 -10.25 -17.047 1 93.56 380 PRO B CA 1
ATOM 7785 C C . PRO B 1 380 ? 13.43 -11.203 -16.266 1 93.56 380 PRO B C 1
ATOM 7787 O O . PRO B 1 380 ? 13.258 -11.047 -15.055 1 93.56 380 PRO B O 1
ATOM 7790 N N . LEU B 1 381 ? 12.836 -12.125 -16.984 1 91.88 381 LEU B N 1
ATOM 7791 C CA . LEU B 1 381 ? 11.992 -13.156 -16.406 1 91.88 381 LEU B CA 1
ATOM 7792 C C . LEU B 1 381 ? 12.703 -14.508 -16.375 1 91.88 381 LEU B C 1
ATOM 7794 O O . LEU B 1 381 ? 12.18 -15.5 -16.875 1 91.88 381 LEU B O 1
ATOM 7798 N N . GLY B 1 382 ? 13.898 -14.5 -15.742 1 87 382 GLY B N 1
ATOM 7799 C CA . GLY B 1 382 ? 14.672 -15.734 -15.781 1 87 382 GLY B CA 1
ATOM 7800 C C . GLY B 1 382 ? 15.062 -16.141 -17.188 1 87 382 GLY B C 1
ATOM 7801 O O . GLY B 1 382 ? 15.648 -15.352 -17.938 1 87 382 GLY B O 1
ATOM 7802 N N . GLU B 1 383 ? 14.648 -17.359 -17.516 1 84.62 383 GLU B N 1
ATOM 7803 C CA . GLU B 1 383 ? 14.969 -17.875 -18.844 1 84.62 383 GLU B CA 1
ATOM 7804 C C . GLU B 1 383 ? 13.781 -17.766 -19.781 1 84.62 383 GLU B C 1
ATOM 7806 O O . GLU B 1 383 ? 13.82 -18.266 -20.906 1 84.62 383 GLU B O 1
ATOM 7811 N N . HIS B 1 384 ? 12.758 -17.031 -19.344 1 89.38 384 HIS B N 1
ATOM 7812 C CA . HIS B 1 384 ? 11.516 -17.062 -20.109 1 89.38 384 HIS B CA 1
ATOM 7813 C C . HIS B 1 384 ? 11.406 -15.844 -21.031 1 89.38 384 HIS B C 1
ATOM 7815 O O . HIS B 1 384 ? 10.695 -15.883 -22.031 1 89.38 384 HIS B O 1
ATOM 7821 N N . GLY B 1 385 ? 12.055 -14.781 -20.672 1 92.44 385 GLY B N 1
ATOM 7822 C CA . GLY B 1 385 ? 11.938 -13.57 -21.469 1 92.44 385 GLY B CA 1
ATOM 7823 C C . GLY B 1 385 ? 12.164 -12.305 -20.672 1 92.44 385 GLY B C 1
ATOM 7824 O O . GLY B 1 385 ? 12.984 -12.289 -19.75 1 92.44 385 GLY B O 1
ATOM 7825 N N . VAL B 1 386 ? 11.586 -11.156 -21.203 1 93.62 386 VAL B N 1
ATOM 7826 C CA . VAL B 1 386 ? 11.789 -9.852 -20.594 1 93.62 386 VAL B CA 1
ATOM 7827 C C . VAL B 1 386 ? 10.469 -9.078 -20.578 1 93.62 386 VAL B C 1
ATOM 7829 O O . VAL B 1 386 ? 9.742 -9.07 -21.562 1 93.62 386 VAL B O 1
ATOM 7832 N N . LEU B 1 387 ? 10.18 -8.547 -19.438 1 94.19 387 LEU B N 1
ATOM 7833 C CA . LEU B 1 387 ? 9.055 -7.625 -19.312 1 94.19 387 LEU B CA 1
ATOM 7834 C C . LEU B 1 387 ? 9.531 -6.176 -19.328 1 94.19 387 LEU B C 1
ATOM 7836 O O . LEU B 1 387 ? 10.43 -5.805 -18.562 1 94.19 387 LEU B O 1
ATOM 7840 N N . GLY B 1 388 ? 8.938 -5.336 -20.219 1 93 388 GLY B N 1
ATOM 7841 C CA . GLY B 1 388 ? 9.281 -3.922 -20.297 1 93 388 GLY B CA 1
ATOM 7842 C C . GLY B 1 388 ? 8.109 -3.01 -19.969 1 93 388 GLY B C 1
ATOM 7843 O O . GLY B 1 388 ? 6.98 -3.268 -20.391 1 93 388 GLY B O 1
ATOM 7844 N N . ILE B 1 389 ? 8.398 -2.031 -19.141 1 92.94 389 ILE B N 1
ATOM 7845 C CA . ILE B 1 389 ? 7.438 -0.974 -18.844 1 92.94 389 ILE B CA 1
ATOM 7846 C C . ILE B 1 389 ? 8.016 0.379 -19.25 1 92.94 389 ILE B C 1
ATOM 7848 O O . ILE B 1 389 ? 9.195 0.649 -19.016 1 92.94 389 ILE B O 1
ATOM 7852 N N . GLU B 1 390 ? 7.27 1.194 -19.906 1 89.44 390 GLU B N 1
ATOM 7853 C CA . GLU B 1 390 ? 7.73 2.514 -20.328 1 89.44 390 GLU B CA 1
ATOM 7854 C C . GLU B 1 390 ? 6.582 3.516 -20.359 1 89.44 390 GLU B C 1
ATOM 7856 O O . GLU B 1 390 ? 5.422 3.137 -20.547 1 89.44 390 GLU B O 1
ATOM 7861 N N . THR B 1 391 ? 6.914 4.684 -20.016 1 87.69 391 THR B N 1
ATOM 7862 C CA . THR B 1 391 ? 5.906 5.738 -20.078 1 87.69 391 THR B CA 1
ATOM 7863 C C . THR B 1 391 ? 6.113 6.633 -21.297 1 87.69 391 THR B C 1
ATOM 7865 O O . THR B 1 391 ? 7.25 6.949 -21.641 1 87.69 391 THR B O 1
ATOM 7868 N N . PRO B 1 392 ? 5.008 6.945 -21.969 1 77 392 PRO B N 1
ATOM 7869 C CA . PRO B 1 392 ? 5.137 7.816 -23.141 1 77 392 PRO B CA 1
ATOM 7870 C C . PRO B 1 392 ? 5.508 9.25 -22.766 1 77 392 PRO B C 1
ATOM 7872 O O . PRO B 1 392 ? 6.148 9.953 -23.562 1 77 392 PRO B O 1
ATOM 7875 N N . GLU B 1 393 ? 5.035 9.625 -21.547 1 77.81 393 GLU B N 1
ATOM 7876 C CA . GLU B 1 393 ? 5.301 10.992 -21.109 1 77.81 393 GLU B CA 1
ATOM 7877 C C . GLU B 1 393 ? 5.75 11.023 -19.656 1 77.81 393 GLU B C 1
ATOM 7879 O O . GLU B 1 393 ? 5.266 10.242 -18.828 1 77.81 393 GLU B O 1
ATOM 7884 N N . GLY B 1 394 ? 6.758 11.867 -19.5 1 77.81 394 GLY B N 1
ATOM 7885 C CA . GLY B 1 394 ? 7.191 12.07 -18.125 1 77.81 394 GLY B CA 1
ATOM 7886 C C . GLY B 1 394 ? 8.125 10.984 -17.625 1 77.81 394 GLY B C 1
ATOM 7887 O O . GLY B 1 394 ? 8.875 10.398 -18.406 1 77.81 394 GLY B O 1
ATOM 7888 N N . LEU B 1 395 ? 8.227 10.898 -16.344 1 82.25 395 LEU B N 1
ATOM 7889 C CA . LEU B 1 395 ? 9.102 9.938 -15.688 1 82.25 395 LEU B CA 1
ATOM 7890 C C . LEU B 1 395 ? 8.289 8.891 -14.93 1 82.25 395 LEU B C 1
ATOM 7892 O O . LEU B 1 395 ? 7.145 9.141 -14.555 1 82.25 395 LEU B O 1
ATOM 7896 N N . LEU B 1 396 ? 8.898 7.699 -14.891 1 82.12 396 LEU B N 1
ATOM 7897 C CA . LEU B 1 396 ? 8.258 6.664 -14.094 1 82.12 396 LEU B CA 1
ATOM 7898 C C . LEU B 1 396 ? 8.352 6.992 -12.602 1 82.12 396 LEU B C 1
ATOM 7900 O O . LEU B 1 396 ? 9.422 7.379 -12.117 1 82.12 396 LEU B O 1
ATOM 7904 N N . GLU B 1 397 ? 7.242 6.891 -11.969 1 76 397 GLU B N 1
ATOM 7905 C CA . GLU B 1 397 ? 7.25 7.027 -10.516 1 76 397 GLU B CA 1
ATOM 7906 C C . GLU B 1 397 ? 7.891 5.812 -9.844 1 76 397 GLU B C 1
ATOM 7908 O O . GLU B 1 397 ? 7.805 4.695 -10.367 1 76 397 GLU B O 1
ATOM 7913 N N . PRO B 1 398 ? 8.57 6.031 -8.711 1 73.75 398 PRO B N 1
ATOM 7914 C CA . PRO B 1 398 ? 9.172 4.902 -8 1 73.75 398 PRO B CA 1
ATOM 7915 C C . PRO B 1 398 ? 8.172 3.791 -7.695 1 73.75 398 PRO B C 1
ATOM 7917 O O . PRO B 1 398 ? 8.508 2.607 -7.773 1 73.75 398 PRO B O 1
ATOM 7920 N N . PHE B 1 399 ? 6.945 4.176 -7.488 1 73.25 399 PHE B N 1
ATOM 7921 C CA . PHE B 1 399 ? 5.91 3.193 -7.188 1 73.25 399 PHE B CA 1
ATOM 7922 C C . PHE B 1 399 ? 5.613 2.332 -8.406 1 73.25 399 PHE B C 1
ATOM 7924 O O . PHE B 1 399 ? 5.336 1.138 -8.281 1 73.25 399 PHE B O 1
ATOM 7931 N N . THR B 1 400 ? 5.617 2.939 -9.484 1 80.69 400 THR B N 1
ATOM 7932 C CA . THR B 1 400 ? 5.422 2.199 -10.727 1 80.69 400 THR B CA 1
ATOM 7933 C C . THR B 1 400 ? 6.5 1.137 -10.898 1 80.69 400 THR B C 1
ATOM 7935 O O . THR B 1 400 ? 6.211 0.01 -11.305 1 80.69 400 THR B O 1
ATOM 7938 N N . ILE B 1 401 ? 7.672 1.507 -10.617 1 80.81 401 ILE B N 1
ATOM 7939 C CA . ILE B 1 401 ? 8.805 0.593 -10.742 1 80.81 401 ILE B CA 1
ATOM 7940 C C . ILE B 1 401 ? 8.641 -0.569 -9.766 1 80.81 401 ILE B C 1
ATOM 7942 O O . ILE B 1 401 ? 8.883 -1.725 -10.117 1 80.81 401 ILE B O 1
ATOM 7946 N N . GLU B 1 402 ? 8.289 -0.284 -8.617 1 76.38 402 GLU B N 1
ATOM 7947 C CA . GLU B 1 402 ? 8.047 -1.323 -7.625 1 76.38 402 GLU B CA 1
ATOM 7948 C C . GLU B 1 402 ? 6.973 -2.299 -8.094 1 76.38 402 GLU B C 1
ATOM 7950 O O . GLU B 1 402 ? 7.125 -3.514 -7.953 1 76.38 402 GLU B O 1
ATOM 7955 N N . LEU B 1 403 ? 5.844 -1.727 -8.547 1 80.5 403 LEU B N 1
ATOM 7956 C CA . LEU B 1 403 ? 4.766 -2.566 -9.055 1 80.5 403 LEU B CA 1
ATOM 7957 C C . LEU B 1 403 ? 5.258 -3.465 -10.18 1 80.5 403 LEU B C 1
ATOM 7959 O O . LEU B 1 403 ? 4.859 -4.629 -10.273 1 80.5 403 LEU B O 1
ATOM 7963 N N . THR B 1 404 ? 6.082 -2.883 -10.969 1 86.31 404 THR B N 1
ATOM 7964 C CA . THR B 1 404 ? 6.609 -3.621 -12.117 1 86.31 404 THR B CA 1
ATOM 7965 C C . THR B 1 404 ? 7.461 -4.801 -11.648 1 86.31 404 THR B C 1
ATOM 7967 O O . THR B 1 404 ? 7.395 -5.887 -12.234 1 86.31 404 THR B O 1
ATOM 7970 N N . HIS B 1 405 ? 8.273 -4.578 -10.68 1 82.88 405 HIS B N 1
ATOM 7971 C CA . HIS B 1 405 ? 9.094 -5.652 -10.125 1 82.88 405 HIS B CA 1
ATOM 7972 C C . HIS B 1 405 ? 8.227 -6.781 -9.578 1 82.88 405 HIS B C 1
ATOM 7974 O O . HIS B 1 405 ? 8.539 -7.961 -9.781 1 82.88 405 HIS B O 1
ATOM 7980 N N . ILE B 1 406 ? 7.207 -6.41 -8.914 1 78.06 406 ILE B N 1
ATOM 7981 C CA . ILE B 1 406 ? 6.305 -7.402 -8.336 1 78.06 406 ILE B CA 1
ATOM 7982 C C . ILE B 1 406 ? 5.637 -8.203 -9.453 1 78.06 406 ILE B C 1
ATOM 7984 O O . ILE B 1 406 ? 5.578 -9.43 -9.398 1 78.06 406 ILE B O 1
ATOM 7988 N N . LEU B 1 407 ? 5.121 -7.559 -10.414 1 84.62 407 LEU B N 1
ATOM 7989 C CA . LEU B 1 407 ? 4.473 -8.219 -11.539 1 84.62 407 LEU B CA 1
ATOM 7990 C C . LEU B 1 407 ? 5.438 -9.164 -12.25 1 84.62 407 LEU B C 1
ATOM 7992 O O . LEU B 1 407 ? 5.09 -10.305 -12.547 1 84.62 407 LEU B O 1
ATOM 7996 N N . ALA B 1 408 ? 6.641 -8.641 -12.484 1 88.5 408 ALA B N 1
ATOM 7997 C CA . ALA B 1 408 ? 7.645 -9.438 -13.188 1 88.5 408 ALA B CA 1
ATOM 7998 C C . ALA B 1 408 ? 7.965 -10.719 -12.414 1 88.5 408 ALA B C 1
ATOM 8000 O O . ALA B 1 408 ? 8.102 -11.789 -13.008 1 88.5 408 ALA B O 1
ATOM 8001 N N . ALA B 1 409 ? 8.109 -10.602 -11.211 1 83 409 ALA B N 1
ATOM 8002 C CA . ALA B 1 409 ? 8.406 -11.766 -10.375 1 83 409 ALA B CA 1
ATOM 8003 C C . ALA B 1 409 ? 7.277 -12.789 -10.438 1 83 409 ALA B C 1
ATOM 8005 O O . ALA B 1 409 ? 7.527 -13.992 -10.461 1 83 409 ALA B O 1
ATOM 8006 N N . ASN B 1 410 ? 6.066 -12.305 -10.367 1 82.94 410 ASN B N 1
ATOM 8007 C CA . ASN B 1 410 ? 4.914 -13.203 -10.461 1 82.94 410 ASN B CA 1
ATOM 8008 C C . ASN B 1 410 ? 4.852 -13.898 -11.812 1 82.94 410 ASN B C 1
ATOM 8010 O O . ASN B 1 410 ? 4.59 -15.102 -11.891 1 82.94 410 ASN B O 1
ATOM 8014 N N . VAL B 1 411 ? 5.035 -13.133 -12.797 1 88.88 411 VAL B N 1
ATOM 8015 C CA . VAL B 1 411 ? 5.004 -13.695 -14.141 1 88.88 411 VAL B CA 1
ATOM 8016 C C . VAL B 1 411 ? 6.082 -14.773 -14.273 1 88.88 411 VAL B C 1
ATOM 8018 O O . VAL B 1 411 ? 5.828 -15.844 -14.82 1 88.88 411 VAL B O 1
ATOM 8021 N N . GLU B 1 412 ? 7.254 -14.461 -13.773 1 88.56 412 GLU B N 1
ATOM 8022 C CA . GLU B 1 412 ? 8.344 -15.438 -13.82 1 88.56 412 GLU B CA 1
ATOM 8023 C C . GLU B 1 412 ? 7.961 -16.719 -13.102 1 88.56 412 GLU B C 1
ATOM 8025 O O . GLU B 1 412 ? 8.188 -17.812 -13.617 1 88.56 412 GLU B O 1
ATOM 8030 N N . ALA B 1 413 ? 7.422 -16.562 -11.992 1 82.44 413 ALA B N 1
ATOM 8031 C CA . ALA B 1 413 ? 7.059 -17.734 -11.195 1 82.44 413 ALA B CA 1
ATOM 8032 C C . ALA B 1 413 ? 6.004 -18.578 -11.898 1 82.44 413 ALA B C 1
ATOM 8034 O O . ALA B 1 413 ? 6.066 -19.812 -11.875 1 82.44 413 ALA B O 1
ATOM 8035 N N . VAL B 1 414 ? 5.059 -17.922 -12.5 1 85.69 414 VAL B N 1
ATOM 8036 C CA . VAL B 1 414 ? 3.988 -18.641 -13.18 1 85.69 414 VAL B CA 1
ATOM 8037 C C . VAL B 1 414 ? 4.535 -19.328 -14.43 1 85.69 414 VAL B C 1
ATOM 8039 O O . VAL B 1 414 ? 4.137 -20.453 -14.758 1 85.69 414 VAL B O 1
ATOM 8042 N N . LEU B 1 415 ? 5.406 -18.703 -15.102 1 87.5 415 LEU B N 1
ATOM 8043 C CA . LEU B 1 415 ? 6.02 -19.297 -16.281 1 87.5 415 LEU B CA 1
ATOM 8044 C C . LEU B 1 415 ? 6.859 -20.516 -15.914 1 87.5 415 LEU B C 1
ATOM 8046 O O . LEU B 1 415 ? 6.859 -21.516 -16.625 1 87.5 415 LEU B O 1
ATOM 8050 N N . ASP B 1 416 ? 7.566 -20.391 -14.812 1 83.56 416 ASP B N 1
ATOM 8051 C CA . ASP B 1 416 ? 8.336 -21.531 -14.32 1 83.56 416 ASP B CA 1
ATOM 8052 C C . ASP B 1 416 ? 7.426 -22.719 -14.055 1 83.56 416 ASP B C 1
ATOM 8054 O O . ASP B 1 416 ? 7.738 -23.844 -14.445 1 83.56 416 ASP B O 1
ATOM 8058 N N . ARG B 1 417 ? 6.414 -22.422 -13.492 1 78.88 417 ARG B N 1
ATOM 8059 C CA . ARG B 1 417 ? 5.469 -23.469 -13.148 1 78.88 417 ARG B CA 1
ATOM 8060 C C . ARG B 1 417 ? 4.836 -24.078 -14.398 1 78.88 417 ARG B C 1
ATOM 8062 O O . ARG B 1 417 ? 4.656 -25.297 -14.492 1 78.88 417 ARG B O 1
ATOM 8069 N N . GLN B 1 418 ? 4.484 -23.203 -15.266 1 81.62 418 GLN B N 1
ATOM 8070 C CA . GLN B 1 418 ? 3.895 -23.672 -16.516 1 81.62 418 GLN B CA 1
ATOM 8071 C C . GLN B 1 418 ? 4.867 -24.562 -17.281 1 81.62 418 GLN B C 1
ATOM 8073 O O . GLN B 1 418 ? 4.461 -25.547 -17.906 1 81.62 418 GLN B O 1
ATOM 8078 N N . ARG B 1 419 ? 6.055 -24.203 -17.25 1 79.62 419 ARG B N 1
ATOM 8079 C CA . ARG B 1 419 ? 7.074 -25 -17.922 1 79.62 419 ARG B CA 1
ATOM 8080 C C . ARG B 1 419 ? 7.176 -26.391 -17.297 1 79.62 419 ARG B C 1
ATOM 8082 O O . ARG B 1 419 ? 7.293 -27.391 -18.016 1 79.62 419 ARG B O 1
ATOM 8089 N N . GLN B 1 420 ? 7.066 -26.359 -16.125 1 74.44 420 GLN B N 1
ATOM 8090 C CA . GLN B 1 420 ? 7.129 -27.641 -15.43 1 74.44 420 GLN B CA 1
ATOM 8091 C C . GLN B 1 420 ? 5.906 -28.5 -15.742 1 74.44 420 GLN B C 1
ATOM 8093 O O . GLN B 1 420 ? 6.027 -29.703 -15.977 1 74.44 420 GLN B O 1
ATOM 8098 N N . GLU B 1 421 ? 4.816 -27.906 -15.742 1 73.12 421 GLU B N 1
ATOM 8099 C CA . GLU B 1 421 ? 3.576 -28.609 -16.062 1 73.12 421 GLU B CA 1
ATOM 8100 C C . GLU B 1 421 ? 3.596 -29.156 -17.484 1 73.12 421 GLU B C 1
ATOM 8102 O O . GLU B 1 421 ? 3.154 -30.281 -17.734 1 73.12 421 GLU B O 1
ATOM 8107 N N . ARG B 1 422 ? 4.055 -28.391 -18.344 1 73.12 422 ARG B N 1
ATOM 8108 C CA . ARG B 1 422 ? 4.121 -28.828 -19.734 1 73.12 422 ARG B CA 1
ATOM 8109 C C . ARG B 1 422 ? 5.066 -30 -19.891 1 73.12 422 ARG B C 1
ATOM 8111 O O . ARG B 1 422 ? 4.809 -30.906 -20.703 1 73.12 422 ARG B O 1
ATOM 8118 N N . ARG B 1 423 ? 6.07 -29.906 -19.141 1 69.56 423 ARG B N 1
ATOM 8119 C CA . ARG B 1 423 ? 7.012 -31.016 -19.203 1 69.56 423 ARG B CA 1
ATOM 8120 C C . ARG B 1 423 ? 6.359 -32.312 -18.75 1 69.56 423 ARG B C 1
ATOM 8122 O O . ARG B 1 423 ? 6.512 -33.344 -19.406 1 69.56 423 ARG B O 1
ATOM 8129 N N . VAL B 1 424 ? 5.59 -32.156 -17.781 1 68.38 424 VAL B N 1
ATOM 8130 C CA . VAL B 1 424 ? 4.926 -33.344 -17.25 1 68.38 424 VAL B CA 1
ATOM 8131 C C . VAL B 1 424 ? 3.854 -33.812 -18.219 1 68.38 424 VAL B C 1
ATOM 8133 O O . VAL B 1 424 ? 3.721 -35.031 -18.469 1 68.38 424 VAL B O 1
ATOM 8136 N N . THR B 1 425 ? 3.141 -32.875 -18.75 1 70.81 425 THR B N 1
ATOM 8137 C CA . THR B 1 425 ? 2.074 -33.219 -19.688 1 70.81 425 THR B CA 1
ATOM 8138 C C . THR B 1 425 ? 2.648 -33.844 -20.953 1 70.81 425 THR B C 1
ATOM 8140 O O . THR B 1 425 ? 2.104 -34.812 -21.484 1 70.81 425 THR B O 1
ATOM 8143 N N . ARG B 1 426 ? 3.697 -33.25 -21.438 1 68.31 426 ARG B N 1
ATOM 8144 C CA . ARG B 1 426 ? 4.324 -33.781 -22.656 1 68.31 426 ARG B CA 1
ATOM 8145 C C . ARG B 1 426 ? 4.832 -35.219 -22.422 1 68.31 426 ARG B C 1
ATOM 8147 O O . ARG B 1 426 ? 4.699 -36.062 -23.297 1 68.31 426 ARG B O 1
ATOM 8154 N N . GLN B 1 427 ? 5.305 -35.281 -21.297 1 65.69 427 GLN B N 1
ATOM 8155 C CA . GLN B 1 427 ? 5.789 -36.625 -20.969 1 65.69 427 GLN B CA 1
ATOM 8156 C C . GLN B 1 427 ? 4.637 -37.625 -20.906 1 65.69 427 GLN B C 1
ATOM 8158 O O . GLN B 1 427 ? 4.746 -38.75 -21.391 1 65.69 427 GLN B O 1
ATOM 8163 N N . ALA B 1 428 ? 3.574 -37.188 -20.297 1 65.88 428 ALA B N 1
ATOM 8164 C CA . ALA B 1 428 ? 2.395 -38.031 -20.203 1 65.88 428 ALA B CA 1
ATOM 8165 C C . ALA B 1 428 ? 1.842 -38.375 -21.578 1 65.88 428 ALA B C 1
ATOM 8167 O O . ALA B 1 428 ? 1.449 -39.5 -21.844 1 65.88 428 ALA B O 1
ATOM 8168 N N . ASP B 1 429 ? 1.808 -37.406 -22.453 1 68.31 429 ASP B N 1
ATOM 8169 C CA . ASP B 1 429 ? 1.312 -37.594 -23.812 1 68.31 429 ASP B CA 1
ATOM 8170 C C . ASP B 1 429 ? 2.184 -38.594 -24.594 1 68.31 429 ASP B C 1
ATOM 8172 O O . ASP B 1 429 ? 1.672 -39.406 -25.359 1 68.31 429 ASP B O 1
ATOM 8176 N N . ARG B 1 430 ? 3.414 -38.406 -24.359 1 62.12 430 ARG B N 1
ATOM 8177 C CA . ARG B 1 430 ? 4.348 -39.312 -25.047 1 62.12 430 ARG B CA 1
ATOM 8178 C C . ARG B 1 430 ? 4.152 -40.75 -24.594 1 62.12 430 ARG B C 1
ATOM 8180 O O . ARG B 1 430 ? 4.156 -41.656 -25.422 1 62.12 430 ARG B O 1
ATOM 8187 N N . ILE B 1 431 ? 3.965 -40.875 -23.328 1 63.69 431 ILE B N 1
ATOM 8188 C CA . ILE B 1 431 ? 3.762 -42.188 -22.781 1 63.69 431 ILE B CA 1
ATOM 8189 C C . ILE B 1 431 ? 2.469 -42.781 -23.328 1 63.69 431 ILE B C 1
ATOM 8191 O O . ILE B 1 431 ? 2.428 -43.969 -23.703 1 63.69 431 ILE B O 1
ATOM 8195 N N . GLU B 1 432 ? 1.539 -41.938 -23.438 1 65.94 432 GLU B N 1
ATOM 8196 C CA . GLU B 1 432 ? 0.255 -42.375 -23.969 1 65.94 432 GLU B CA 1
ATOM 8197 C C . GLU B 1 432 ? 0.377 -42.812 -25.438 1 65.94 432 GLU B C 1
ATOM 8199 O O . GLU B 1 432 ? -0.201 -43.812 -25.859 1 65.94 432 GLU B O 1
ATOM 8204 N N . GLN B 1 433 ? 0.982 -42 -26.172 1 66.88 433 GLN B N 1
ATOM 8205 C CA . GLN B 1 433 ? 1.165 -42.281 -27.594 1 66.88 433 GLN B CA 1
ATOM 8206 C C . GLN B 1 433 ? 1.906 -43.594 -27.797 1 66.88 433 GLN B C 1
ATOM 8208 O O . GLN B 1 433 ? 1.531 -44.375 -28.656 1 66.88 433 GLN B O 1
ATOM 8213 N N . PHE B 1 434 ? 2.828 -43.781 -26.984 1 62.31 434 PHE B N 1
ATOM 8214 C CA . PHE B 1 434 ? 3.619 -45 -27.109 1 62.31 434 PHE B CA 1
ATOM 8215 C C . PHE B 1 434 ? 2.799 -46.219 -26.719 1 62.31 434 PHE B C 1
ATOM 8217 O O . PHE B 1 434 ? 2.898 -47.25 -27.359 1 62.31 434 PHE B O 1
ATOM 8224 N N . ALA B 1 435 ? 2.139 -45.969 -25.703 1 65.12 435 ALA B N 1
ATOM 8225 C CA . ALA B 1 435 ? 1.276 -47.062 -25.266 1 65.12 435 ALA B CA 1
ATOM 8226 C C . ALA B 1 435 ? 0.281 -47.438 -26.359 1 65.12 435 ALA B C 1
ATOM 8228 O O . ALA B 1 435 ? -0.002 -48.625 -26.578 1 65.12 435 ALA B O 1
ATOM 8229 N N . ARG B 1 436 ? -0.128 -46.469 -27.125 1 65.31 436 ARG B N 1
ATOM 8230 C CA . ARG B 1 436 ? -1.09 -46.688 -28.188 1 65.31 436 ARG B CA 1
ATOM 8231 C C . ARG B 1 436 ? -0.438 -47.438 -29.359 1 65.31 436 ARG B C 1
ATOM 8233 O O . ARG B 1 436 ? -0.979 -48.406 -29.875 1 65.31 436 ARG B O 1
ATOM 8240 N N . ILE B 1 437 ? 0.693 -46.906 -29.781 1 62.22 437 ILE B N 1
ATOM 8241 C CA . ILE B 1 437 ? 1.407 -47.5 -30.906 1 62.22 437 ILE B CA 1
ATOM 8242 C C . ILE B 1 437 ? 1.863 -48.906 -30.562 1 62.22 437 ILE B C 1
ATOM 8244 O O . ILE B 1 437 ? 1.73 -49.844 -31.391 1 62.22 437 ILE B O 1
ATOM 8248 N N . GLY B 1 438 ? 2.436 -49 -29.375 1 66 438 GLY B N 1
ATOM 8249 C CA . GLY B 1 438 ? 2.887 -50.312 -28.922 1 66 438 GLY B CA 1
ATOM 8250 C C . GLY B 1 438 ? 1.774 -51.344 -28.891 1 66 438 GLY B C 1
ATOM 8251 O O . GLY B 1 438 ? 1.955 -52.469 -29.328 1 66 438 GLY B O 1
ATOM 8252 N N . SER B 1 439 ? 0.662 -50.938 -28.438 1 66.88 439 SER B N 1
ATOM 8253 C CA . SER B 1 439 ? -0.479 -51.844 -28.344 1 66.88 439 SER B CA 1
ATOM 8254 C C . SER B 1 439 ? -0.97 -52.281 -29.719 1 66.88 439 SER B C 1
ATOM 8256 O O . SER B 1 439 ? -1.328 -53.438 -29.906 1 66.88 439 SER B O 1
ATOM 8258 N N . HIS B 1 440 ? -1.077 -51.344 -30.641 1 67.5 440 HIS B N 1
ATOM 8259 C CA . HIS B 1 440 ? -1.508 -51.656 -32 1 67.5 440 HIS B CA 1
ATOM 8260 C C . HIS B 1 440 ? -0.546 -52.625 -32.656 1 67.5 440 HIS B C 1
ATOM 8262 O O . HIS B 1 440 ? -0.976 -53.594 -33.312 1 67.5 440 HIS B O 1
ATOM 8268 N N . GLU B 1 441 ? 0.716 -52.344 -32.469 1 67.06 441 GLU B N 1
ATOM 8269 C CA . GLU B 1 441 ? 1.728 -53.219 -33.094 1 67.06 441 GLU B CA 1
ATOM 8270 C C . GLU B 1 441 ? 1.718 -54.594 -32.469 1 67.06 441 GLU B C 1
ATOM 8272 O O . GLU B 1 441 ? 1.908 -55.594 -33.156 1 67.06 441 GLU B O 1
ATOM 8277 N N . LEU B 1 442 ? 1.558 -54.656 -31.25 1 71.81 442 LEU B N 1
ATOM 8278 C CA . LEU B 1 442 ? 1.482 -55.938 -30.562 1 71.81 442 LEU B CA 1
ATOM 8279 C C . LEU B 1 442 ? 0.275 -56.75 -31.047 1 71.81 442 LEU B C 1
ATOM 8281 O O . LEU B 1 442 ? 0.381 -57.938 -31.297 1 71.81 442 LEU B O 1
ATOM 8285 N N . ARG B 1 443 ? -0.807 -56.031 -31.281 1 70.25 443 ARG B N 1
ATOM 8286 C CA . ARG B 1 443 ? -2.014 -56.719 -31.734 1 70.25 443 ARG B CA 1
ATOM 8287 C C . ARG B 1 443 ? -1.819 -57.281 -33.156 1 70.25 443 ARG B C 1
ATOM 8289 O O . ARG B 1 443 ? -2.246 -58.406 -33.438 1 70.25 443 ARG B O 1
ATOM 8296 N N . ASN B 1 444 ? -1.239 -56.5 -33.938 1 73.12 444 ASN B N 1
ATOM 8297 C CA . ASN B 1 444 ? -0.995 -56.938 -35.312 1 73.12 444 ASN B CA 1
ATOM 8298 C C . ASN B 1 444 ? -0.093 -58.156 -35.375 1 73.12 444 ASN B C 1
ATOM 8300 O O . ASN B 1 444 ? -0.386 -59.125 -36.094 1 73.12 444 ASN B O 1
ATOM 8304 N N . ASN B 1 445 ? 0.942 -58.125 -34.625 1 75.94 445 ASN B N 1
ATOM 8305 C CA . ASN B 1 445 ? 1.879 -59.25 -34.594 1 75.94 445 ASN B CA 1
ATOM 8306 C C . ASN B 1 445 ? 1.252 -60.469 -33.969 1 75.94 445 ASN B C 1
ATOM 8308 O O . ASN B 1 445 ? 1.534 -61.594 -34.375 1 75.94 445 ASN B O 1
ATOM 8312 N N . LEU B 1 446 ? 0.432 -60.219 -33.094 1 78.62 446 LEU B N 1
ATOM 8313 C CA . LEU B 1 446 ? -0.264 -61.312 -32.438 1 78.62 446 LEU B CA 1
ATOM 8314 C C . L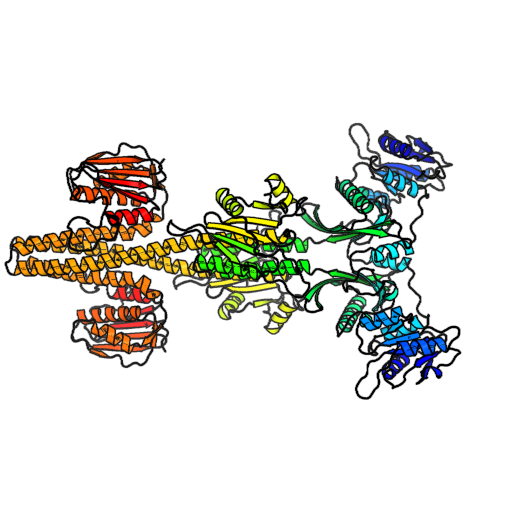EU B 1 446 ? -1.173 -62.031 -33.438 1 78.62 446 LEU B C 1
ATOM 8316 O O . LEU B 1 446 ? -1.221 -63.25 -33.469 1 78.62 446 LEU B O 1
ATOM 8320 N N . GLN B 1 447 ? -1.84 -61.281 -34.219 1 81 447 GLN B N 1
ATOM 8321 C CA . GLN B 1 447 ? -2.715 -61.875 -35.25 1 81 447 GLN B CA 1
ATOM 8322 C C . GLN B 1 447 ? -1.917 -62.688 -36.25 1 81 447 GLN B C 1
ATOM 8324 O O . GLN B 1 447 ? -2.336 -63.781 -36.625 1 81 447 GLN B O 1
ATOM 8329 N N . ILE B 1 448 ? -0.821 -62.188 -36.594 1 79.56 448 ILE B N 1
ATOM 8330 C CA . ILE B 1 448 ? 0.053 -62.906 -37.531 1 79.56 448 ILE B CA 1
ATOM 8331 C C . ILE B 1 448 ? 0.564 -64.188 -36.906 1 79.56 448 ILE B C 1
ATOM 8333 O O . ILE B 1 448 ? 0.549 -65.25 -37.562 1 79.56 448 ILE B O 1
ATOM 8337 N N . ALA B 1 449 ? 0.981 -64.062 -35.719 1 82.12 449 ALA B N 1
ATOM 8338 C CA . ALA B 1 449 ? 1.503 -65.25 -35 1 82.12 449 ALA B CA 1
ATOM 8339 C C . ALA B 1 449 ? 0.423 -66.312 -34.812 1 82.12 449 ALA B C 1
ATOM 8341 O O . ALA B 1 449 ? 0.67 -67.5 -35.062 1 82.12 449 ALA B O 1
ATOM 8342 N N . MET B 1 450 ? -0.709 -65.875 -34.5 1 83.31 450 MET B N 1
ATOM 8343 C CA . MET B 1 450 ? -1.821 -66.812 -34.344 1 83.31 450 MET B CA 1
ATOM 8344 C C . MET B 1 450 ? -2.133 -67.562 -35.656 1 83.31 450 MET B C 1
ATOM 8346 O O . MET B 1 450 ? -2.301 -68.75 -35.656 1 83.31 450 MET B O 1
ATOM 8350 N N . GLY B 1 451 ? -2.193 -66.812 -36.656 1 82.5 451 GLY B N 1
ATOM 8351 C CA . GLY B 1 451 ? -2.41 -67.438 -37.969 1 82.5 451 GLY B CA 1
ATOM 8352 C C . GLY B 1 451 ? -1.333 -68.375 -38.375 1 82.5 451 GLY B C 1
ATOM 8353 O O . GLY B 1 451 ? -1.63 -69.438 -38.906 1 82.5 451 GLY B O 1
ATOM 8354 N N . ALA B 1 452 ? -0.148 -68.062 -38.062 1 87 452 ALA B N 1
ATOM 8355 C CA . ALA B 1 452 ? 0.98 -68.938 -38.375 1 87 452 ALA B CA 1
ATOM 8356 C C . ALA B 1 452 ? 0.933 -70.25 -37.562 1 87 452 ALA B C 1
ATOM 8358 O O . ALA B 1 452 ? 1.223 -71.312 -38.062 1 87 452 ALA B O 1
ATOM 8359 N N . VAL B 1 453 ? 0.603 -70.062 -36.375 1 85.69 453 VAL B N 1
ATOM 8360 C CA . VAL B 1 453 ? 0.5 -71.25 -35.531 1 85.69 453 VAL B CA 1
ATOM 8361 C C . VAL B 1 453 ? -0.62 -72.188 -36.031 1 85.69 453 VAL B C 1
ATOM 8363 O O . VAL B 1 453 ? -0.458 -73.375 -36.062 1 85.69 453 VAL B O 1
ATOM 8366 N N . GLU B 1 454 ? -1.711 -71.562 -36.406 1 85.75 454 GLU B N 1
ATOM 8367 C CA . GLU B 1 454 ? -2.822 -72.375 -36.938 1 85.75 454 GLU B CA 1
ATOM 8368 C C . GLU B 1 454 ? -2.412 -73.125 -38.219 1 85.75 454 GLU B C 1
ATOM 8370 O O . GLU B 1 454 ? -2.766 -74.312 -38.375 1 85.75 454 GLU B O 1
ATOM 8375 N N . ARG B 1 455 ? -1.647 -72.5 -39.031 1 86.31 455 ARG B N 1
ATOM 8376 C CA . ARG B 1 455 ? -1.167 -73.125 -40.25 1 86.31 455 ARG B CA 1
ATOM 8377 C C . ARG B 1 455 ? -0.165 -74.25 -39.938 1 86.31 455 ARG B C 1
ATOM 8379 O O . ARG B 1 455 ? -0.152 -75.25 -40.594 1 86.31 455 ARG B O 1
ATOM 8386 N N . ALA B 1 456 ? 0.601 -74.062 -39 1 84.19 456 ALA B N 1
ATOM 8387 C CA . ALA B 1 456 ? 1.566 -75.062 -38.594 1 84.19 456 ALA B CA 1
ATOM 8388 C C . ALA B 1 456 ? 0.86 -76.312 -38.031 1 84.19 456 ALA B C 1
ATOM 8390 O O . ALA B 1 456 ? 1.265 -77.438 -38.344 1 84.19 456 ALA B O 1
ATOM 8391 N N . LEU B 1 457 ? -0.138 -76.062 -37.375 1 82.31 457 LEU B N 1
ATOM 8392 C CA . LEU B 1 457 ? -0.915 -77.188 -36.812 1 82.31 457 LEU B CA 1
ATOM 8393 C C . LEU B 1 457 ? -1.636 -77.938 -37.938 1 82.31 457 LEU B C 1
ATOM 8395 O O . LEU B 1 457 ? -1.912 -79.125 -37.781 1 8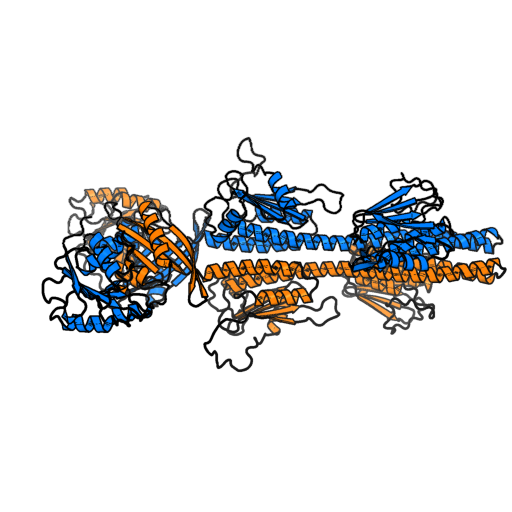2.31 457 LEU B O 1
ATOM 8399 N N . ALA B 1 458 ? -1.851 -77.25 -39 1 83.19 458 ALA B N 1
ATOM 8400 C CA . ALA B 1 458 ? -2.502 -77.875 -40.156 1 83.19 458 ALA B CA 1
ATOM 8401 C C . ALA B 1 458 ? -1.487 -78.625 -41.031 1 83.19 458 ALA B C 1
ATOM 8403 O O . ALA B 1 458 ? -1.853 -79.188 -42.031 1 83.19 458 ALA B O 1
ATOM 8404 N N . GLY B 1 459 ? -0.199 -78.562 -40.625 1 80.12 459 GLY B N 1
ATOM 8405 C CA . GLY B 1 459 ? 0.789 -79.375 -41.312 1 80.12 459 GLY B CA 1
ATOM 8406 C C . GLY B 1 459 ? 1.796 -78.562 -42.125 1 80.12 459 GLY B C 1
ATOM 8407 O O . GLY B 1 459 ? 2.637 -79.125 -42.812 1 80.12 459 GLY B O 1
ATOM 8408 N N . GLU B 1 460 ? 1.668 -77.312 -42.125 1 83.56 460 GLU B N 1
ATOM 8409 C CA . GLU B 1 460 ? 2.627 -76.438 -42.812 1 83.56 460 GLU B CA 1
ATOM 8410 C C . GLU B 1 460 ? 3.82 -76.125 -41.938 1 83.56 460 GLU B C 1
ATOM 8412 O O . GLU B 1 460 ? 3.803 -75.125 -41.219 1 83.56 460 GLU B O 1
ATOM 8417 N N . ASP B 1 461 ? 4.836 -76.875 -42.031 1 75.62 461 ASP B N 1
ATOM 8418 C CA . ASP B 1 461 ? 5.996 -76.75 -41.156 1 75.62 461 ASP B CA 1
ATOM 8419 C C . ASP B 1 461 ? 6.609 -75.312 -41.219 1 75.62 461 ASP B C 1
ATOM 8421 O O . ASP B 1 461 ? 7.059 -74.75 -40.219 1 75.62 461 ASP B O 1
ATOM 8425 N N . GLU B 1 462 ? 6.578 -74.75 -42.438 1 81.5 462 GLU B N 1
ATOM 8426 C CA . GLU B 1 462 ? 7.176 -73.438 -42.625 1 81.5 462 GLU B CA 1
ATOM 8427 C C . GLU B 1 462 ? 6.434 -72.375 -41.844 1 81.5 462 GLU B C 1
ATOM 8429 O O . GLU B 1 462 ? 7.023 -71.375 -41.438 1 81.5 462 GLU B O 1
ATOM 8434 N N . ALA B 1 463 ? 5.195 -72.688 -41.562 1 85.88 463 ALA B N 1
ATOM 8435 C CA . ALA B 1 463 ? 4.367 -71.75 -40.812 1 85.88 463 ALA B CA 1
ATOM 8436 C C . ALA B 1 463 ? 4.797 -71.688 -39.344 1 85.88 463 ALA B C 1
ATOM 8438 O O . ALA B 1 463 ? 4.664 -70.625 -38.688 1 85.88 463 ALA B O 1
ATOM 8439 N N . GLY B 1 464 ? 5.336 -72.688 -38.812 1 81.31 464 GLY B N 1
ATOM 8440 C CA . GLY B 1 464 ? 5.832 -72.688 -37.469 1 81.31 464 GLY B CA 1
ATOM 8441 C C . GLY B 1 464 ? 7.023 -71.812 -37.25 1 81.31 464 GLY B C 1
ATOM 8442 O O . GLY B 1 464 ? 7.094 -71.062 -36.219 1 81.31 464 GLY B O 1
ATOM 8443 N N . GLU B 1 465 ? 7.875 -71.812 -38.219 1 80.81 465 GLU B N 1
ATOM 8444 C CA . GLU B 1 465 ? 9.031 -70.938 -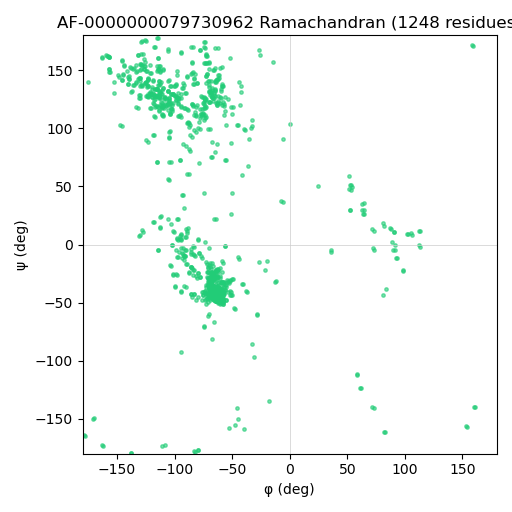38.156 1 80.81 465 GLU B CA 1
ATOM 8445 C C . GLU B 1 465 ? 8.617 -69.438 -38.25 1 80.81 465 GLU B C 1
ATOM 8447 O O . GLU B 1 465 ? 9.203 -68.625 -37.562 1 80.81 465 GLU B O 1
ATOM 8452 N N . GLN B 1 466 ? 7.629 -69.25 -39.062 1 81.88 466 GLN B N 1
ATOM 8453 C CA . GLN B 1 466 ? 7.102 -67.875 -39.156 1 81.88 466 GLN B CA 1
ATOM 8454 C C . GLN B 1 466 ? 6.484 -67.438 -37.844 1 81.88 466 GLN B C 1
ATOM 8456 O O . GLN B 1 466 ? 6.633 -66.25 -37.469 1 81.88 466 GLN B O 1
ATOM 8461 N N . ALA B 1 467 ? 5.754 -68.312 -37.188 1 85.94 467 ALA B N 1
ATOM 8462 C CA . ALA B 1 467 ? 5.145 -68 -35.906 1 85.94 467 ALA B CA 1
ATOM 8463 C C . ALA B 1 467 ? 6.203 -67.625 -34.875 1 85.94 467 ALA B C 1
ATOM 8465 O O . ALA B 1 467 ? 6.059 -66.625 -34.156 1 85.94 467 ALA B O 1
ATOM 8466 N N . LEU B 1 468 ? 7.23 -68.375 -34.844 1 83.06 468 LEU B N 1
ATOM 8467 C CA . LEU B 1 468 ? 8.297 -68.125 -33.875 1 83.06 468 LEU B CA 1
ATOM 8468 C C . LEU B 1 468 ? 8.992 -66.812 -34.188 1 83.06 468 LEU B C 1
ATOM 8470 O O . LEU B 1 468 ? 9.32 -66.062 -33.25 1 83.06 468 LEU B O 1
ATOM 8474 N N . ALA B 1 469 ? 9.148 -66.562 -35.438 1 78.62 469 ALA B N 1
ATOM 8475 C CA . ALA B 1 469 ? 9.773 -65.25 -35.812 1 78.62 469 ALA B CA 1
ATOM 8476 C C . ALA B 1 469 ? 8.898 -64.062 -35.375 1 78.62 469 ALA B C 1
ATOM 8478 O O . ALA B 1 469 ? 9.414 -63.062 -34.906 1 78.62 469 ALA B O 1
ATOM 8479 N N . THR B 1 470 ? 7.66 -64.188 -35.594 1 80.38 470 THR B N 1
ATOM 8480 C CA . THR B 1 470 ? 6.719 -63.125 -35.219 1 80.38 470 THR B CA 1
ATOM 8481 C C . THR B 1 470 ? 6.695 -62.938 -33.688 1 80.38 470 THR B C 1
ATOM 8483 O O . THR B 1 470 ? 6.613 -61.812 -33.188 1 80.38 470 THR B O 1
ATOM 8486 N N . LEU B 1 471 ? 6.742 -63.969 -32.969 1 82.62 471 LEU B N 1
ATOM 8487 C CA . LEU B 1 471 ? 6.727 -63.906 -31.5 1 82.62 471 LEU B CA 1
ATOM 8488 C C . LEU B 1 471 ? 8 -63.25 -30.969 1 82.62 471 LEU B C 1
ATOM 8490 O O . LEU B 1 471 ? 7.961 -62.5 -30 1 82.62 471 LEU B O 1
ATOM 8494 N N . GLU B 1 472 ? 9.07 -63.5 -31.578 1 73.69 472 GLU B N 1
ATOM 8495 C CA . GLU B 1 472 ? 10.32 -62.844 -31.219 1 73.69 472 GLU B CA 1
ATOM 8496 C C . GLU B 1 472 ? 10.258 -61.344 -31.453 1 73.69 472 GLU B C 1
ATOM 8498 O O . GLU B 1 472 ? 10.781 -60.562 -30.656 1 73.69 472 GLU B O 1
ATOM 8503 N N . ARG B 1 473 ? 9.586 -61.094 -32.562 1 70.25 473 ARG B N 1
ATOM 8504 C CA . ARG B 1 473 ? 9.391 -59.688 -32.844 1 70.25 473 ARG B CA 1
ATOM 8505 C C . ARG B 1 473 ? 8.539 -59 -31.781 1 70.25 473 ARG B C 1
ATOM 8507 O O . ARG B 1 473 ? 8.82 -57.875 -31.359 1 70.25 473 ARG B O 1
ATOM 8514 N N . MET B 1 474 ? 7.555 -59.562 -31.312 1 75.69 474 MET B N 1
ATOM 8515 C CA . MET B 1 474 ? 6.676 -59.031 -30.266 1 75.69 474 MET B CA 1
ATOM 8516 C C . MET B 1 474 ? 7.438 -58.875 -28.953 1 75.69 474 MET B C 1
ATOM 8518 O O . MET B 1 474 ? 7.184 -57.906 -28.219 1 75.69 474 MET B O 1
ATOM 8522 N N . ASP B 1 475 ? 8.297 -59.812 -28.719 1 73.06 475 ASP B N 1
ATOM 8523 C CA . ASP B 1 475 ? 9.109 -59.719 -27.516 1 73.06 475 ASP B CA 1
ATOM 8524 C C . ASP B 1 475 ? 9.984 -58.438 -27.531 1 73.06 475 ASP B C 1
ATOM 8526 O O . ASP B 1 475 ? 10.133 -57.781 -26.516 1 73.06 475 ASP B O 1
ATOM 8530 N N . ARG B 1 476 ? 10.477 -58.125 -28.688 1 67 476 ARG B N 1
ATOM 8531 C CA . ARG B 1 476 ? 11.289 -56.938 -28.844 1 67 476 ARG B CA 1
ATOM 8532 C C . ARG B 1 476 ? 10.445 -55.688 -28.641 1 67 476 ARG B C 1
ATOM 8534 O O . ARG B 1 476 ? 10.875 -54.719 -27.984 1 67 476 ARG B O 1
ATOM 8541 N N . LEU B 1 477 ? 9.297 -55.688 -29.234 1 68.12 477 LEU B N 1
ATOM 8542 C CA . LEU B 1 477 ? 8.406 -54.562 -29.125 1 68.12 477 LEU B CA 1
ATOM 8543 C C . LEU B 1 477 ? 8 -54.312 -27.672 1 68.12 477 LEU B C 1
ATOM 8545 O O . LEU B 1 477 ? 7.941 -53.188 -27.203 1 68.12 477 LEU B O 1
ATOM 8549 N N . THR B 1 478 ? 7.691 -55.281 -27 1 70.06 478 THR B N 1
ATOM 8550 C CA . THR B 1 478 ? 7.301 -55.188 -25.594 1 70.06 478 THR B CA 1
ATOM 8551 C C . THR B 1 478 ? 8.43 -54.594 -24.75 1 70.06 478 THR B C 1
ATOM 8553 O O . THR B 1 478 ? 8.195 -53.781 -23.875 1 70.06 478 THR B O 1
ATOM 8556 N N . SER B 1 479 ? 9.633 -55.062 -25.047 1 66.06 479 SER B N 1
ATOM 8557 C CA . SER B 1 479 ? 10.805 -54.531 -24.344 1 66.06 479 SER B CA 1
ATOM 8558 C C . SER B 1 479 ? 10.977 -53.062 -24.594 1 66.06 479 SER B C 1
ATOM 8560 O O . SER B 1 479 ? 11.344 -52.312 -23.688 1 66.06 479 SER B O 1
ATOM 8562 N N . GLN B 1 480 ? 10.688 -52.688 -25.781 1 63.84 480 GLN B N 1
ATOM 8563 C CA . GLN B 1 480 ? 10.781 -51.281 -26.141 1 63.84 480 GLN B CA 1
ATOM 8564 C C . GLN B 1 480 ? 9.727 -50.438 -25.406 1 63.84 480 GLN B C 1
ATOM 8566 O O . GLN B 1 480 ? 10.008 -49.344 -24.922 1 63.84 480 GLN B O 1
ATOM 8571 N N . LEU B 1 481 ? 8.57 -50.906 -25.359 1 65.44 481 LEU B N 1
ATOM 8572 C CA . LEU B 1 481 ? 7.48 -50.188 -24.688 1 65.44 481 LEU B CA 1
ATOM 8573 C C . LEU B 1 481 ? 7.781 -50.031 -23.188 1 65.44 481 LEU B C 1
ATOM 8575 O O . LEU B 1 481 ? 7.484 -49 -22.609 1 65.44 481 LEU B O 1
ATOM 8579 N N . MET B 1 482 ? 8.414 -51.031 -22.641 1 64.12 482 MET B N 1
ATOM 8580 C CA . MET B 1 482 ? 8.781 -50.969 -21.234 1 64.12 482 MET B CA 1
ATOM 8581 C C . MET B 1 482 ? 9.82 -49.875 -20.984 1 64.12 482 MET B C 1
ATOM 8583 O O . MET B 1 482 ? 9.758 -49.188 -19.969 1 64.12 482 MET B O 1
ATOM 8587 N N . THR B 1 483 ? 10.695 -49.812 -21.875 1 63.16 483 THR B N 1
ATOM 8588 C CA . THR B 1 483 ? 11.727 -48.812 -21.766 1 63.16 483 THR B CA 1
ATOM 8589 C C . THR B 1 483 ? 11.109 -47.406 -21.812 1 63.16 483 THR B C 1
ATOM 8591 O O . THR B 1 483 ? 11.484 -46.531 -21.031 1 63.16 483 THR B O 1
ATOM 8594 N N . LEU B 1 484 ? 10.188 -47.25 -22.625 1 63.12 484 LEU B N 1
ATOM 8595 C CA . LEU B 1 484 ? 9.539 -45.938 -22.781 1 63.12 484 LEU B CA 1
ATOM 8596 C C . LEU B 1 484 ? 8.711 -45.594 -21.547 1 63.12 484 LEU B C 1
ATOM 8598 O O . LEU B 1 484 ? 8.703 -44.469 -21.094 1 63.12 484 LEU B O 1
ATOM 8602 N N . ALA B 1 485 ? 7.984 -46.5 -21.125 1 62.31 485 ALA B N 1
ATOM 8603 C CA . ALA B 1 485 ? 7.137 -46.312 -19.953 1 62.31 485 ALA B CA 1
ATOM 8604 C C . ALA B 1 485 ? 7.969 -45.875 -18.75 1 62.31 485 ALA B C 1
ATOM 8606 O O . ALA B 1 485 ? 7.516 -45.094 -17.922 1 62.31 485 ALA B O 1
ATOM 8607 N N . ARG B 1 486 ? 9.148 -46.375 -18.688 1 60 486 ARG B N 1
ATOM 8608 C CA . ARG B 1 486 ? 10.023 -46.125 -17.562 1 60 486 ARG B CA 1
ATOM 8609 C C . ARG B 1 486 ? 10.688 -44.75 -17.688 1 60 486 ARG B C 1
ATOM 8611 O O . ARG B 1 486 ? 11.156 -44.188 -16.703 1 60 486 ARG B O 1
ATOM 8618 N N . THR B 1 487 ? 10.758 -44.344 -18.938 1 58.78 487 THR B N 1
ATOM 8619 C CA . THR B 1 487 ? 11.461 -43.094 -19.188 1 58.78 487 THR B CA 1
ATOM 8620 C C . THR B 1 487 ? 10.828 -41.938 -18.391 1 58.78 487 THR B C 1
ATOM 8622 O O . THR B 1 487 ? 11.523 -41.062 -17.906 1 58.78 487 THR B O 1
ATOM 8625 N N . GLY B 1 488 ? 9.531 -41.844 -18.328 1 55.81 488 GLY B N 1
ATOM 8626 C CA . GLY B 1 488 ? 8.922 -40.75 -17.578 1 55.81 488 GLY B CA 1
ATOM 8627 C C . GLY B 1 488 ? 9.445 -40.625 -16.172 1 55.81 488 GLY B C 1
ATOM 8628 O O . GLY B 1 488 ? 9.68 -39.531 -15.672 1 55.81 488 GLY B O 1
ATOM 8629 N N . SER B 1 489 ? 9.641 -41.812 -15.539 1 54.53 489 SER B N 1
ATOM 8630 C CA . SER B 1 489 ? 10.125 -41.812 -14.156 1 54.53 489 SER B CA 1
ATOM 8631 C C . SER B 1 489 ? 11.633 -41.625 -14.102 1 54.53 489 SER B C 1
ATOM 8633 O O . SER B 1 489 ? 12.172 -41.219 -13.062 1 54.53 489 SER B O 1
ATOM 8635 N N . MET B 1 490 ? 12.297 -42.031 -15.141 1 51.72 490 MET B N 1
ATOM 8636 C CA . MET B 1 490 ? 13.758 -41.969 -15.141 1 51.72 490 MET B CA 1
ATOM 8637 C C . MET B 1 490 ? 14.266 -40.562 -15.172 1 51.72 490 MET B C 1
ATOM 8639 O O . MET B 1 490 ? 15.383 -40.281 -14.719 1 51.72 490 MET B O 1
ATOM 8643 N N . VAL B 1 491 ? 13.391 -39.688 -15.711 1 52.62 491 VAL B N 1
ATOM 8644 C CA . VAL B 1 491 ? 13.969 -38.375 -15.977 1 52.62 491 VAL B CA 1
ATOM 8645 C C . VAL B 1 491 ? 13.789 -37.469 -14.75 1 52.62 491 VAL B C 1
ATOM 8647 O O . VAL B 1 491 ? 14.07 -36.281 -14.812 1 52.62 491 VAL B O 1
ATOM 8650 N N . ARG B 1 492 ? 13.461 -38 -13.711 1 51.69 492 ARG B N 1
ATOM 8651 C CA . ARG B 1 492 ? 13.281 -37.156 -12.547 1 51.69 492 ARG B CA 1
ATOM 8652 C C . ARG B 1 492 ? 14.617 -36.875 -11.867 1 51.69 492 ARG B C 1
ATOM 8654 O O . ARG B 1 492 ? 14.766 -35.844 -11.18 1 51.69 492 ARG B O 1
ATOM 8661 N N . GLY B 1 493 ? 15.727 -37.75 -12.078 1 52.19 493 GLY B N 1
ATOM 8662 C CA . GLY B 1 493 ? 16.953 -37.594 -11.297 1 52.19 493 GLY B CA 1
ATOM 8663 C C . GLY B 1 493 ? 18.094 -37.031 -12.109 1 52.19 493 GLY B C 1
ATOM 8664 O O . GLY B 1 493 ? 18.172 -37.25 -13.328 1 52.19 493 GLY B O 1
ATOM 8665 N N . ASN B 1 494 ? 18.812 -35.906 -11.781 1 60.22 494 ASN B N 1
ATOM 8666 C CA . ASN B 1 494 ? 20 -35.375 -12.43 1 60.22 494 ASN B CA 1
ATOM 8667 C C . ASN B 1 494 ? 21.25 -35.656 -11.602 1 60.22 494 ASN B C 1
ATOM 8669 O O . ASN B 1 494 ? 21.344 -35.25 -10.445 1 60.22 494 ASN B O 1
ATOM 8673 N N . GLY B 1 495 ? 21.969 -36.812 -11.852 1 70 495 GLY B N 1
ATOM 8674 C CA . GLY B 1 495 ? 23.234 -37.062 -11.18 1 70 495 GLY B CA 1
ATOM 8675 C C . GLY B 1 495 ? 24.406 -37.156 -12.141 1 70 495 GLY B C 1
ATOM 8676 O O . GLY B 1 495 ? 24.234 -37.094 -13.352 1 70 495 GLY B O 1
ATOM 8677 N N . GLN B 1 496 ? 25.734 -37.188 -11.555 1 82.94 496 GLN B N 1
ATOM 8678 C CA . GLN B 1 496 ? 26.953 -37.406 -12.32 1 82.94 496 GLN B CA 1
ATOM 8679 C C . GLN B 1 496 ? 27.203 -38.875 -12.555 1 82.94 496 GLN B C 1
ATOM 8681 O O . GLN B 1 496 ? 27.344 -39.656 -11.602 1 82.94 496 GLN B O 1
ATOM 8686 N N . VAL B 1 497 ? 27.078 -39.281 -13.82 1 86.88 497 VAL B N 1
ATOM 8687 C CA . VAL B 1 497 ? 27.234 -40.719 -14.148 1 86.88 497 VAL B CA 1
ATOM 8688 C C . VAL B 1 497 ? 28.469 -40.906 -15.023 1 86.88 497 VAL B C 1
ATOM 8690 O O . VAL B 1 497 ? 28.703 -40.125 -15.953 1 86.88 497 VAL B O 1
ATOM 8693 N N . ASP B 1 498 ? 29.438 -41.906 -14.586 1 90.75 498 ASP B N 1
ATOM 8694 C CA . ASP B 1 498 ? 30.594 -42.25 -15.383 1 90.75 498 ASP B CA 1
ATOM 8695 C C . ASP B 1 498 ? 30.188 -42.938 -16.688 1 90.75 498 ASP B C 1
ATOM 8697 O O . ASP B 1 498 ? 29.484 -43.938 -16.688 1 90.75 498 ASP B O 1
ATOM 8701 N N . LEU B 1 499 ? 30.625 -42.344 -17.828 1 91.75 499 LEU B N 1
ATOM 8702 C CA . LEU B 1 499 ? 30.203 -42.812 -19.141 1 91.75 499 LEU B CA 1
ATOM 8703 C C . LEU B 1 499 ? 30.703 -44.25 -19.391 1 91.75 499 LEU B C 1
ATOM 8705 O O . LEU B 1 499 ? 29.984 -45.062 -19.938 1 91.75 499 LEU B O 1
ATOM 8709 N N . SER B 1 500 ? 31.984 -44.531 -19 1 91.62 500 SER B N 1
ATOM 8710 C CA . SER B 1 500 ? 32.562 -45.844 -19.219 1 91.62 500 SER B CA 1
ATOM 8711 C C . SER B 1 500 ? 31.844 -46.906 -18.406 1 91.62 500 SER B C 1
ATOM 8713 O O . SER B 1 500 ? 31.641 -48.031 -18.875 1 91.62 500 SER B O 1
ATOM 8715 N N . GLU B 1 501 ? 31.516 -46.531 -17.25 1 89.44 501 GLU B N 1
ATOM 8716 C CA . GLU B 1 501 ? 30.797 -47.469 -16.391 1 89.44 501 GLU B CA 1
ATOM 8717 C C . GLU B 1 501 ? 29.406 -47.781 -16.938 1 89.44 501 GLU B C 1
ATOM 8719 O O . GLU B 1 501 ? 28.938 -48.906 -16.922 1 89.44 501 GLU B O 1
ATOM 8724 N N . ALA B 1 502 ? 28.797 -46.688 -17.375 1 90 502 ALA B N 1
ATOM 8725 C CA . ALA B 1 502 ? 27.469 -46.844 -17.953 1 90 502 ALA B CA 1
ATOM 8726 C C . ALA B 1 502 ? 27.531 -47.719 -19.203 1 90 502 ALA B C 1
ATOM 8728 O O . ALA B 1 502 ? 26.656 -48.562 -19.406 1 90 502 ALA B O 1
ATOM 8729 N N . ALA B 1 503 ? 28.547 -47.562 -20 1 91.88 503 ALA B N 1
ATOM 8730 C CA . ALA B 1 503 ? 28.719 -48.375 -21.219 1 91.88 503 ALA B CA 1
ATOM 8731 C C . ALA B 1 503 ? 28.938 -49.844 -20.875 1 91.88 503 ALA B C 1
ATOM 8733 O O . ALA B 1 503 ? 28.406 -50.719 -21.531 1 91.88 503 ALA B O 1
ATOM 8734 N N . GLY B 1 504 ? 29.75 -50.094 -19.875 1 87.19 504 GLY B N 1
ATOM 8735 C CA . GLY B 1 504 ? 29.984 -51.438 -19.422 1 87.19 504 GLY B CA 1
ATOM 8736 C C . GLY B 1 504 ? 28.719 -52.156 -18.969 1 87.19 504 GLY B C 1
ATOM 8737 O O . GLY B 1 504 ? 28.469 -53.281 -19.328 1 87.19 504 GLY B O 1
ATOM 8738 N N . THR B 1 505 ? 27.969 -51.375 -18.172 1 85.12 505 THR B N 1
ATOM 8739 C CA . THR B 1 505 ? 26.703 -51.938 -17.672 1 85.12 505 THR B CA 1
ATOM 8740 C C . THR B 1 505 ? 25.75 -52.25 -18.828 1 85.12 505 THR B C 1
ATOM 8742 O O . THR B 1 505 ? 25.094 -53.281 -18.828 1 85.12 505 THR B O 1
ATOM 8745 N N . ALA B 1 506 ? 25.688 -51.312 -19.766 1 86.69 506 ALA B N 1
ATOM 8746 C CA . ALA B 1 506 ? 24.844 -51.5 -20.938 1 86.69 506 ALA B CA 1
ATOM 8747 C C . ALA B 1 506 ? 25.297 -52.719 -21.75 1 86.69 506 ALA B C 1
ATOM 8749 O O . ALA B 1 506 ? 24.469 -53.5 -22.234 1 86.69 506 ALA B O 1
ATOM 8750 N N . ALA B 1 507 ? 26.578 -52.938 -21.891 1 86.19 507 ALA B N 1
ATOM 8751 C CA . ALA B 1 507 ? 27.141 -54.031 -22.688 1 86.19 507 ALA B CA 1
ATOM 8752 C C . ALA B 1 507 ? 26.828 -55.406 -22.062 1 86.19 507 ALA B C 1
ATOM 8754 O O . ALA B 1 507 ? 26.609 -56.375 -22.766 1 86.19 507 ALA B O 1
ATOM 8755 N N . GLU B 1 508 ? 26.75 -55.406 -20.781 1 79.75 508 GLU B N 1
ATOM 8756 C CA . GLU B 1 508 ? 26.484 -56.656 -20.062 1 79.75 508 GLU B CA 1
ATOM 8757 C C . GLU B 1 508 ? 25.062 -57.156 -20.312 1 79.75 508 GLU B C 1
ATOM 8759 O O . GLU B 1 508 ? 24.781 -58.344 -20.203 1 79.75 508 GLU B O 1
ATOM 8764 N N . SER B 1 509 ? 24.266 -56.219 -20.656 1 71.44 509 SER B N 1
ATOM 8765 C CA . SER B 1 509 ? 22.859 -56.562 -20.828 1 71.44 509 SER B CA 1
ATOM 8766 C C . SER B 1 509 ? 22.578 -57.125 -22.219 1 71.44 509 SER B C 1
ATOM 8768 O O . SER B 1 509 ? 21.453 -57.562 -22.5 1 71.44 509 SER B O 1
ATOM 8770 N N . ILE B 1 510 ? 23.484 -57.094 -23.094 1 72.38 510 ILE B N 1
ATOM 8771 C CA . ILE B 1 510 ? 23.281 -57.5 -24.469 1 72.38 510 ILE B CA 1
ATOM 8772 C C . ILE B 1 510 ? 23.875 -58.875 -24.703 1 72.38 510 ILE B C 1
ATOM 8774 O O . ILE B 1 510 ? 24.984 -59.188 -24.25 1 72.38 510 ILE B O 1
ATOM 8778 N N . ASP B 1 511 ? 22.953 -59.781 -25.328 1 64.44 511 ASP B N 1
ATOM 8779 C CA . ASP B 1 511 ? 23.422 -61.094 -25.719 1 64.44 511 ASP B CA 1
ATOM 8780 C C . ASP B 1 511 ? 24.25 -61.031 -27 1 64.44 511 ASP B C 1
ATOM 8782 O O . ASP B 1 511 ? 23.797 -60.5 -28.016 1 64.44 511 ASP B O 1
ATOM 8786 N N . GLY B 1 512 ? 25.578 -61.25 -27.031 1 64.88 512 GLY B N 1
ATOM 8787 C CA . GLY B 1 512 ? 26.438 -61.25 -28.203 1 64.88 512 GLY B CA 1
ATOM 8788 C C . GLY B 1 512 ? 27.891 -61 -27.875 1 64.88 512 GLY B C 1
ATOM 8789 O O . GLY B 1 512 ? 28.25 -60.812 -26.703 1 64.88 512 GLY B O 1
ATOM 8790 N N . ASP B 1 513 ? 28.766 -61.156 -28.906 1 80.5 513 ASP B N 1
ATOM 8791 C CA . ASP B 1 513 ? 30.203 -60.938 -28.797 1 80.5 513 ASP B CA 1
ATOM 8792 C C . ASP B 1 513 ? 30.594 -59.531 -29.203 1 80.5 513 ASP B C 1
ATOM 8794 O O . ASP B 1 513 ? 31.547 -59.344 -29.953 1 80.5 513 ASP B O 1
ATOM 8798 N N . LEU B 1 514 ? 29.75 -58.469 -28.734 1 85.38 514 LEU B N 1
ATOM 8799 C CA . LEU B 1 514 ? 30.031 -57.094 -29.047 1 85.38 514 LEU B CA 1
ATOM 8800 C C . LEU B 1 514 ? 31.281 -56.594 -28.312 1 85.38 514 LEU B C 1
ATOM 8802 O O . LEU B 1 514 ? 31.484 -56.938 -27.141 1 85.38 514 LEU B O 1
ATOM 8806 N N . THR B 1 515 ? 32.25 -55.906 -29 1 90.25 515 THR B N 1
ATOM 8807 C CA . THR B 1 515 ? 33.375 -55.25 -28.375 1 90.25 515 THR B CA 1
ATOM 8808 C C . THR B 1 515 ? 33.125 -53.781 -28.156 1 90.25 515 THR B C 1
ATOM 8810 O O . THR B 1 515 ? 32.906 -53.031 -29.125 1 90.25 515 THR B O 1
ATOM 8813 N N . VAL B 1 516 ? 32.969 -53.344 -26.859 1 92.38 516 VAL B N 1
ATOM 8814 C CA . VAL B 1 516 ? 32.688 -51.969 -26.547 1 92.38 516 VAL B CA 1
ATOM 8815 C C . VAL B 1 516 ? 33.969 -51.281 -26.047 1 92.38 516 VAL B C 1
ATOM 8817 O O . VAL B 1 516 ? 34.562 -51.688 -25.047 1 92.38 516 VAL B O 1
ATOM 8820 N N . LEU B 1 517 ? 34.438 -50.25 -26.828 1 91.38 517 LEU B N 1
ATOM 8821 C CA . LEU B 1 517 ? 35.594 -49.469 -26.469 1 91.38 517 LEU B CA 1
ATOM 8822 C C . LEU B 1 517 ? 35.188 -48.094 -25.953 1 91.38 517 LEU B C 1
ATOM 8824 O O . LEU B 1 517 ? 34.781 -47.219 -26.719 1 91.38 517 LEU B O 1
ATOM 8828 N N . ALA B 1 518 ? 35.125 -47.969 -24.641 1 86.38 518 ALA B N 1
ATOM 8829 C CA . ALA B 1 518 ? 34.812 -46.688 -24.016 1 86.38 518 ALA B CA 1
ATOM 8830 C C . ALA B 1 518 ? 35.969 -46.156 -23.188 1 86.38 518 ALA B C 1
ATOM 8832 O O . ALA B 1 518 ? 36.031 -46.406 -21.984 1 86.38 518 ALA B O 1
ATOM 8833 N N . ASP B 1 519 ? 37.031 -45.719 -23.797 1 79.25 519 ASP B N 1
ATOM 8834 C CA . ASP B 1 519 ? 38.219 -45.25 -23.078 1 79.25 519 ASP B CA 1
ATOM 8835 C C . ASP B 1 519 ? 38.125 -43.781 -22.734 1 79.25 519 ASP B C 1
ATOM 8837 O O . ASP B 1 519 ? 38.844 -42.938 -23.328 1 79.25 519 ASP B O 1
ATOM 8841 N N . THR B 1 520 ? 37.094 -43.406 -21.938 1 80.38 520 THR B N 1
ATOM 8842 C CA . THR B 1 520 ? 36.938 -42.031 -21.469 1 80.38 520 THR B CA 1
ATOM 8843 C C . THR B 1 520 ? 36.688 -42 -19.969 1 80.38 520 THR B C 1
ATOM 8845 O O . THR B 1 520 ? 36.156 -42.938 -19.406 1 80.38 520 THR B O 1
ATOM 8848 N N . SER B 1 521 ? 37.219 -41.031 -19.25 1 83 521 SER B N 1
ATOM 8849 C CA . SER B 1 521 ? 36.938 -40.781 -17.844 1 83 521 SER B CA 1
ATOM 8850 C C . SER B 1 521 ? 35.906 -39.688 -17.672 1 83 521 SER B C 1
ATOM 8852 O O . SER B 1 521 ? 35.719 -39.156 -16.578 1 83 521 SER B O 1
ATOM 8854 N N . ALA B 1 522 ? 35.125 -39.469 -18.719 1 87.88 522 ALA B N 1
ATOM 8855 C CA . ALA B 1 522 ? 34.156 -38.375 -18.672 1 87.88 522 ALA B CA 1
ATOM 8856 C C . ALA B 1 522 ? 32.906 -38.781 -17.906 1 87.88 522 ALA B C 1
ATOM 8858 O O . ALA B 1 522 ? 32.5 -39.938 -17.922 1 87.88 522 ALA B O 1
ATOM 8859 N N . THR B 1 523 ? 32.438 -37.844 -17.109 1 90.25 523 THR B N 1
ATOM 8860 C CA . THR B 1 523 ? 31.172 -38.031 -16.422 1 90.25 523 THR B CA 1
ATOM 8861 C C . THR B 1 523 ? 30.078 -37.188 -17.078 1 90.25 523 THR B C 1
ATOM 8863 O O . THR B 1 523 ? 30.359 -36.094 -17.594 1 90.25 523 THR B O 1
ATOM 8866 N N . VAL B 1 524 ? 28.797 -37.75 -17.172 1 87.12 524 VAL B N 1
ATOM 8867 C CA . VAL B 1 524 ? 27.656 -37.062 -17.781 1 87.12 524 VAL B CA 1
ATOM 8868 C C . VAL B 1 524 ? 26.594 -36.781 -16.703 1 87.12 524 VAL B C 1
ATOM 8870 O O . VAL B 1 524 ? 26.359 -37.625 -15.82 1 87.12 524 VAL B O 1
ATOM 8873 N N . GLN B 1 525 ? 26.094 -35.625 -16.781 1 84.94 525 GLN B N 1
ATOM 8874 C CA . GLN B 1 525 ? 24.969 -35.281 -15.898 1 84.94 525 GLN B CA 1
ATOM 8875 C C . GLN B 1 525 ? 23.672 -35.875 -16.422 1 84.94 525 GLN B C 1
ATOM 8877 O O . GLN B 1 525 ? 23.094 -35.344 -17.391 1 84.94 525 GLN B O 1
ATOM 8882 N N . ALA B 1 526 ? 23.234 -36.906 -15.953 1 79.69 526 ALA B N 1
ATOM 8883 C CA . ALA B 1 526 ? 22 -37.562 -16.359 1 79.69 526 ALA B CA 1
ATOM 8884 C C . ALA B 1 526 ? 21.547 -38.562 -15.328 1 79.69 526 ALA B C 1
ATOM 8886 O O . ALA B 1 526 ? 22.281 -38.875 -14.375 1 79.69 526 ALA B O 1
ATOM 8887 N N . ASP B 1 527 ? 20.375 -38.969 -15.297 1 75.5 527 ASP B N 1
ATOM 8888 C CA . ASP B 1 527 ? 19.922 -40.125 -14.547 1 75.5 527 ASP B CA 1
ATOM 8889 C C . ASP B 1 527 ? 20.656 -41.375 -14.977 1 75.5 527 ASP B C 1
ATOM 8891 O O . ASP B 1 527 ? 20.75 -41.656 -16.172 1 75.5 527 ASP B O 1
ATOM 8895 N N . PRO B 1 528 ? 21.391 -42.094 -14.094 1 77.69 528 PRO B N 1
ATOM 8896 C CA . PRO B 1 528 ? 22.203 -43.281 -14.445 1 77.69 528 PRO B CA 1
ATOM 8897 C C . PRO B 1 528 ? 21.422 -44.312 -15.211 1 77.69 528 PRO B C 1
ATOM 8899 O O . PRO B 1 528 ? 21.922 -44.875 -16.188 1 77.69 528 PRO B O 1
ATOM 8902 N N . ASP B 1 529 ? 20.203 -44.531 -14.742 1 73.5 529 ASP B N 1
ATOM 8903 C CA . ASP B 1 529 ? 19.406 -45.562 -15.391 1 73.5 529 ASP B CA 1
ATOM 8904 C C . ASP B 1 529 ? 19.031 -45.156 -16.812 1 73.5 529 ASP B C 1
ATOM 8906 O O . ASP B 1 529 ? 19 -46 -17.719 1 73.5 529 ASP B O 1
ATOM 8910 N N . ALA B 1 530 ? 18.812 -43.875 -16.891 1 76.88 530 ALA B N 1
ATOM 8911 C CA . ALA B 1 530 ? 18.422 -43.375 -18.203 1 76.88 530 ALA B CA 1
ATOM 8912 C C . ALA B 1 530 ? 19.578 -43.5 -19.203 1 76.88 530 ALA B C 1
ATOM 8914 O O . ALA B 1 530 ? 19.375 -43.875 -20.344 1 76.88 530 ALA B O 1
ATOM 8915 N N . LEU B 1 531 ? 20.734 -43.188 -18.719 1 84.69 531 LEU B N 1
ATOM 8916 C CA . LEU B 1 531 ? 21.906 -43.281 -19.578 1 84.69 531 LEU B CA 1
ATOM 8917 C C . LEU B 1 531 ? 22.172 -44.719 -20 1 84.69 531 LEU B C 1
ATOM 8919 O O . LEU B 1 531 ? 22.422 -45 -21.172 1 84.69 531 LEU B O 1
ATOM 8923 N N . VAL B 1 532 ? 22.125 -45.625 -19.078 1 82.31 532 VAL B N 1
ATOM 8924 C CA . VAL B 1 532 ? 22.344 -47.031 -19.359 1 82.31 532 VAL B CA 1
ATOM 8925 C C . VAL B 1 532 ? 21.297 -47.531 -20.375 1 82.31 532 VAL B C 1
ATOM 8927 O O . VAL B 1 532 ? 21.625 -48.281 -21.297 1 82.31 532 VAL B O 1
ATOM 8930 N N . GLU B 1 533 ? 20.109 -46.969 -20.156 1 77.62 533 GLU B N 1
ATOM 8931 C CA . GLU B 1 533 ? 19.047 -47.375 -21.062 1 77.62 533 GLU B CA 1
ATOM 8932 C C . GLU B 1 533 ? 19.312 -46.906 -22.484 1 77.62 533 GLU B C 1
ATOM 8934 O O . GLU B 1 533 ? 19.109 -47.656 -23.453 1 77.62 533 GLU B O 1
ATOM 8939 N N . VAL B 1 534 ? 19.734 -45.688 -22.656 1 84.5 534 VAL B N 1
ATOM 8940 C CA . VAL B 1 534 ? 20.047 -45.156 -23.969 1 84.5 534 VAL B CA 1
ATOM 8941 C C . VAL B 1 534 ? 21.125 -46 -24.641 1 84.5 534 VAL B C 1
ATOM 8943 O O . VAL B 1 534 ? 21 -46.375 -25.797 1 84.5 534 VAL B O 1
ATOM 8946 N N . LEU B 1 535 ? 22.188 -46.312 -23.922 1 88.56 535 LEU B N 1
ATOM 8947 C CA . LEU B 1 535 ? 23.312 -47.062 -24.453 1 88.56 535 LEU B CA 1
ATOM 8948 C C . LEU B 1 535 ? 22.891 -48.5 -24.766 1 88.56 535 LEU B C 1
ATOM 8950 O O . LEU B 1 535 ? 23.297 -49.062 -25.781 1 88.56 535 LEU B O 1
ATOM 8954 N N . SER B 1 536 ? 22.078 -49.031 -23.922 1 82.12 536 SER B N 1
ATOM 8955 C CA . SER B 1 536 ? 21.609 -50.406 -24.141 1 82.12 536 SER B CA 1
ATOM 8956 C C . SER B 1 536 ? 20.812 -50.531 -25.438 1 82.12 536 SER B C 1
ATOM 8958 O O . SER B 1 536 ? 20.969 -51.5 -26.188 1 82.12 536 SER B O 1
ATOM 8960 N N . VAL B 1 537 ? 19.984 -49.5 -25.641 1 78.31 537 VAL B N 1
ATOM 8961 C CA . VAL B 1 537 ? 19.172 -49.5 -26.859 1 78.31 537 VAL B CA 1
ATOM 8962 C C . VAL B 1 537 ? 20.078 -49.438 -28.078 1 78.31 537 VAL B C 1
ATOM 8964 O O . VAL B 1 537 ? 19.875 -50.125 -29.062 1 78.31 537 VAL B O 1
ATOM 8967 N N . LEU B 1 538 ? 21.062 -48.656 -27.984 1 86.31 538 LEU B N 1
ATOM 8968 C CA . LEU B 1 538 ? 21.984 -48.5 -29.094 1 86.31 538 LEU B CA 1
ATOM 8969 C C . LEU B 1 538 ? 22.797 -49.781 -29.328 1 86.31 538 LEU B C 1
ATOM 8971 O O . LEU B 1 538 ? 22.953 -50.219 -30.469 1 86.31 538 LEU B O 1
ATOM 8975 N N . PHE B 1 539 ? 23.25 -50.344 -28.25 1 86.44 539 PHE B N 1
ATOM 8976 C CA . PHE B 1 539 ? 24.062 -51.531 -28.359 1 86.44 539 PHE B CA 1
ATOM 8977 C C . PHE B 1 539 ? 23.25 -52.688 -28.922 1 86.44 539 PHE B C 1
ATOM 8979 O O . PHE B 1 539 ? 23.734 -53.469 -29.75 1 86.44 539 PHE B O 1
ATOM 8986 N N . ARG B 1 540 ? 22.062 -52.75 -28.5 1 77.88 540 ARG B N 1
ATOM 8987 C CA . ARG B 1 540 ? 21.188 -53.781 -29.031 1 77.88 540 ARG B CA 1
ATOM 8988 C C . ARG B 1 540 ? 20.953 -53.594 -30.531 1 77.88 540 ARG B C 1
ATOM 8990 O O . ARG B 1 540 ? 20.922 -54.562 -31.281 1 77.88 540 ARG B O 1
ATOM 8997 N N . ASN B 1 541 ? 20.766 -52.406 -30.938 1 78.12 541 ASN B N 1
ATOM 8998 C CA . ASN B 1 541 ? 20.609 -52.094 -32.344 1 78.12 541 ASN B CA 1
ATOM 8999 C C . ASN B 1 541 ? 21.828 -52.562 -33.156 1 78.12 541 ASN B C 1
ATOM 9001 O O . ASN B 1 541 ? 21.688 -53.094 -34.25 1 78.12 541 ASN B O 1
ATOM 9005 N N . VAL B 1 542 ? 22.969 -52.375 -32.625 1 83.81 542 VAL B N 1
ATOM 9006 C CA . VAL B 1 542 ? 24.219 -52.719 -33.312 1 83.81 542 VAL B CA 1
ATOM 9007 C C . VAL B 1 542 ? 24.375 -54.25 -33.312 1 83.81 542 VAL B C 1
ATOM 9009 O O . VAL B 1 542 ? 24.719 -54.844 -34.344 1 83.81 542 VAL B O 1
ATOM 9012 N N . ALA B 1 543 ? 24.062 -54.844 -32.188 1 81.56 543 ALA B N 1
ATOM 9013 C CA . ALA B 1 543 ? 24.203 -56.281 -32.062 1 81.56 543 ALA B CA 1
ATOM 9014 C C . ALA B 1 543 ? 23.281 -57 -33.031 1 81.56 543 ALA B C 1
ATOM 9016 O O . ALA B 1 543 ? 23.625 -58.062 -33.594 1 81.56 543 ALA B O 1
ATOM 9017 N N . ASP B 1 544 ? 22.094 -56.438 -33.25 1 74.88 544 ASP B N 1
ATOM 9018 C CA . ASP B 1 544 ? 21.141 -57.031 -34.188 1 74.88 544 ASP B CA 1
ATOM 9019 C C . ASP B 1 544 ? 21.641 -56.969 -35.625 1 74.88 544 ASP B C 1
ATOM 9021 O O . ASP B 1 544 ? 21.344 -57.844 -36.438 1 74.88 544 ASP B O 1
ATOM 9025 N N . ARG B 1 545 ? 22.406 -56 -35.906 1 78.69 545 ARG B N 1
ATOM 9026 C CA . ARG B 1 545 ? 22.969 -55.875 -37.219 1 78.69 545 ARG B CA 1
ATOM 9027 C C . ARG B 1 545 ? 24.203 -56.75 -37.406 1 78.69 545 ARG B C 1
ATOM 9029 O O . ARG B 1 545 ? 24.344 -57.406 -38.438 1 78.69 545 ARG B O 1
ATOM 9036 N N . ASP B 1 546 ? 25.109 -56.719 -36.5 1 84.5 546 ASP B N 1
ATOM 9037 C CA . ASP B 1 546 ? 26.328 -57.5 -36.469 1 84.5 546 ASP B CA 1
ATOM 9038 C C . ASP B 1 546 ? 26.734 -57.875 -35.062 1 84.5 546 ASP B C 1
ATOM 9040 O O . ASP B 1 546 ? 27.281 -57 -34.344 1 84.5 546 ASP B O 1
ATOM 9044 N N . PRO B 1 547 ? 26.5 -59.094 -34.625 1 84.31 547 PRO B N 1
ATOM 9045 C CA . PRO B 1 547 ? 26.797 -59.5 -33.25 1 84.31 547 PRO B CA 1
ATOM 9046 C C . PRO B 1 547 ? 28.281 -59.375 -32.875 1 84.31 547 PRO B C 1
ATOM 9048 O O . PRO B 1 547 ? 28.641 -59.375 -31.703 1 84.31 547 PRO B O 1
ATOM 9051 N N . ALA B 1 548 ? 29.109 -59.344 -33.906 1 87 548 ALA B N 1
ATOM 9052 C CA . ALA B 1 548 ? 30.547 -59.25 -33.625 1 87 548 ALA B CA 1
ATOM 9053 C C . ALA B 1 548 ? 31.078 -57.844 -33.938 1 87 548 ALA B C 1
ATOM 9055 O O . ALA B 1 548 ? 32.281 -57.656 -34.062 1 87 548 ALA B O 1
ATOM 9056 N N . ALA B 1 549 ? 30.203 -56.844 -33.969 1 89.94 549 ALA B N 1
ATOM 9057 C CA . ALA B 1 549 ? 30.594 -55.5 -34.312 1 89.94 549 ALA B CA 1
ATOM 9058 C C . ALA B 1 549 ? 31.359 -54.844 -33.188 1 89.94 549 ALA B C 1
ATOM 9060 O O . ALA B 1 549 ? 31.328 -55.312 -32.031 1 89.94 549 ALA B O 1
ATOM 9061 N N . THR B 1 550 ? 32.188 -53.844 -33.5 1 92.19 550 THR B N 1
ATOM 9062 C CA . THR B 1 550 ? 32.906 -53.031 -32.531 1 92.19 550 THR B CA 1
ATOM 9063 C C . THR B 1 550 ? 32.219 -51.688 -32.344 1 92.19 550 THR B C 1
ATOM 9065 O O . THR B 1 550 ? 31.859 -51.031 -33.344 1 92.19 550 THR B O 1
ATOM 9068 N N . ILE B 1 551 ? 31.969 -51.312 -31.016 1 93.38 551 ILE B N 1
ATOM 9069 C CA . ILE B 1 551 ? 31.359 -50.031 -30.672 1 93.38 551 ILE B CA 1
ATOM 9070 C C . ILE B 1 551 ? 32.406 -49.156 -29.969 1 93.38 551 ILE B C 1
ATOM 9072 O O . ILE B 1 551 ? 33.094 -49.625 -29.078 1 93.38 551 ILE B O 1
ATOM 9076 N N . GLU B 1 552 ? 32.531 -47.938 -30.453 1 93.94 552 GLU B N 1
ATOM 9077 C CA . GLU B 1 552 ? 33.438 -46.969 -29.828 1 93.94 552 GLU B CA 1
ATOM 9078 C C . GLU B 1 552 ? 32.656 -45.781 -29.281 1 93.94 552 GLU B C 1
ATOM 9080 O O . GLU B 1 552 ? 31.781 -45.219 -29.953 1 93.94 552 GLU B O 1
ATOM 9085 N N . ILE B 1 553 ? 32.906 -45.469 -28.031 1 94.19 553 ILE B N 1
ATOM 9086 C CA . ILE B 1 553 ? 32.281 -44.312 -27.391 1 94.19 553 ILE B CA 1
ATOM 9087 C C . ILE B 1 553 ? 33.312 -43.219 -27.188 1 94.19 553 ILE B C 1
ATOM 9089 O O . ILE B 1 553 ? 34.406 -43.469 -26.672 1 94.19 553 ILE B O 1
ATOM 9093 N N . GLY B 1 554 ? 33.062 -42.031 -27.625 1 90.75 554 GLY B N 1
ATOM 9094 C CA . GLY B 1 554 ? 33.938 -40.875 -27.484 1 90.75 554 GLY B CA 1
ATOM 9095 C C . GLY B 1 554 ? 33.219 -39.656 -26.969 1 90.75 554 GLY B C 1
ATOM 9096 O O . GLY B 1 554 ? 32 -39.656 -26.844 1 90.75 554 GLY B O 1
ATOM 9097 N N . VAL B 1 555 ? 34.031 -38.688 -26.484 1 92.31 555 VAL B N 1
ATOM 9098 C CA . VAL B 1 555 ? 33.5 -37.469 -25.938 1 92.31 555 VAL B CA 1
ATOM 9099 C C . VAL B 1 555 ? 33.719 -36.312 -26.906 1 92.31 555 VAL B C 1
ATOM 9101 O O . VAL B 1 555 ? 34.75 -36.25 -27.594 1 92.31 555 VAL B O 1
ATOM 9104 N N . ILE B 1 556 ? 32.688 -35.562 -27.125 1 88.94 556 ILE B N 1
ATOM 9105 C CA . ILE B 1 556 ? 32.781 -34.312 -27.906 1 88.94 556 ILE B CA 1
ATOM 9106 C C . ILE B 1 556 ? 32.469 -33.125 -27.031 1 88.94 556 ILE B C 1
ATOM 9108 O O . ILE B 1 556 ? 32.188 -33.281 -25.844 1 88.94 556 ILE B O 1
ATOM 9112 N N . ASP B 1 557 ? 32.594 -31.891 -27.734 1 82 557 ASP B N 1
ATOM 9113 C CA . ASP B 1 557 ? 32.25 -30.688 -27 1 82 557 ASP B CA 1
ATOM 9114 C C . ASP B 1 557 ? 30.781 -30.688 -26.609 1 82 557 ASP B C 1
ATOM 9116 O O . ASP B 1 557 ? 29.906 -30.828 -27.453 1 82 557 ASP B O 1
ATOM 9120 N N . GLU B 1 558 ? 30.375 -30.641 -25.359 1 84.19 558 GLU B N 1
ATOM 9121 C CA . GLU B 1 558 ? 29.047 -30.609 -24.766 1 84.19 558 GLU B CA 1
ATOM 9122 C C . GLU B 1 558 ? 28.266 -31.875 -25.062 1 84.19 558 GLU B C 1
ATOM 9124 O O . GLU B 1 558 ? 27.062 -31.828 -25.375 1 84.19 558 GLU B O 1
ATOM 9129 N N . GLY B 1 559 ? 29.031 -32.938 -25.281 1 91.75 559 GLY B N 1
ATOM 9130 C CA . GLY B 1 559 ? 28.297 -34.188 -25.5 1 91.75 559 GLY B CA 1
ATOM 9131 C C . GLY B 1 559 ? 29.203 -35.406 -25.688 1 91.75 559 GLY B C 1
ATOM 9132 O O . GLY B 1 559 ? 30.359 -35.375 -25.266 1 91.75 559 GLY B O 1
ATOM 9133 N N . PHE B 1 560 ? 28.703 -36.594 -26.219 1 93.12 560 PHE B N 1
ATOM 9134 C CA . PHE B 1 560 ? 29.422 -37.812 -26.516 1 93.12 560 PHE B CA 1
ATOM 9135 C C . PHE B 1 560 ? 28.844 -38.5 -27.734 1 93.12 560 PHE B C 1
ATOM 9137 O O . PHE B 1 560 ? 27.781 -38.125 -28.234 1 93.12 560 PHE B O 1
ATOM 9144 N N . TYR B 1 561 ? 29.594 -39.312 -28.328 1 93.31 561 TYR B N 1
ATOM 9145 C CA . TYR B 1 561 ? 29.109 -40.031 -29.5 1 93.31 561 TYR B CA 1
ATOM 9146 C C . TYR B 1 561 ? 29.375 -41.531 -29.359 1 93.31 561 TYR B C 1
ATOM 9148 O O . TYR B 1 561 ? 30.234 -41.938 -28.578 1 93.31 561 TYR B O 1
ATOM 9156 N N . VAL B 1 562 ? 28.609 -42.312 -30.031 1 92.62 562 VAL B N 1
ATOM 9157 C CA . VAL B 1 562 ? 28.734 -43.75 -30.156 1 92.62 562 VAL B CA 1
ATOM 9158 C C . VAL B 1 562 ? 28.891 -44.125 -31.641 1 92.62 562 VAL B C 1
ATOM 9160 O O . VAL B 1 562 ? 28.031 -43.812 -32.469 1 92.62 562 VAL B O 1
ATOM 9163 N N . THR B 1 563 ? 30.031 -44.719 -32 1 91.94 563 THR B N 1
ATOM 9164 C CA . THR B 1 563 ? 30.281 -45.188 -33.344 1 91.94 563 THR B CA 1
ATOM 9165 C C . THR B 1 563 ? 30.344 -46.719 -33.406 1 91.94 563 THR B C 1
ATOM 9167 O O . THR B 1 563 ? 30.828 -47.344 -32.469 1 91.94 563 THR B O 1
ATOM 9170 N N . ASP B 1 564 ? 29.766 -47.25 -34.438 1 90.69 564 ASP B N 1
ATOM 9171 C CA . ASP B 1 564 ? 29.844 -48.719 -34.625 1 90.69 564 ASP B CA 1
ATOM 9172 C C . ASP B 1 564 ? 30.312 -49.031 -36.031 1 90.69 564 ASP B C 1
ATOM 9174 O O . ASP B 1 564 ? 30.344 -48.156 -36.906 1 90.69 564 ASP B O 1
ATOM 9178 N N . ASP B 1 565 ? 30.781 -50.344 -36.312 1 88.38 565 ASP B N 1
ATOM 9179 C CA . ASP B 1 565 ? 31.25 -50.781 -37.625 1 88.38 565 ASP B CA 1
ATOM 9180 C C . ASP B 1 565 ? 30.312 -51.812 -38.219 1 88.38 565 ASP B C 1
ATOM 9182 O O . ASP B 1 565 ? 30.719 -52.562 -39.125 1 88.38 565 ASP B O 1
ATOM 9186 N N . ALA B 1 566 ? 29.141 -51.906 -37.656 1 86.31 566 ALA B N 1
ATOM 9187 C CA . ALA B 1 566 ? 28.172 -52.844 -38.25 1 86.31 566 ALA B CA 1
ATOM 9188 C C . ALA B 1 566 ? 27.641 -52.312 -39.562 1 86.31 566 ALA B C 1
ATOM 9190 O O . ALA B 1 566 ? 27.375 -51.094 -39.719 1 86.31 566 ALA B O 1
ATOM 9191 N N . PRO B 1 567 ? 27.516 -53.281 -40.531 1 77.19 567 PRO B N 1
ATOM 9192 C CA . PRO B 1 567 ? 27 -52.844 -41.812 1 77.19 567 PRO B CA 1
ATOM 9193 C C . PRO B 1 567 ? 25.625 -52.188 -41.719 1 77.19 567 PRO B C 1
ATOM 9195 O O . PRO B 1 567 ? 24.781 -52.625 -40.938 1 77.19 567 PRO B O 1
ATOM 9198 N N . THR B 1 568 ? 25.469 -50.969 -42.156 1 68 568 THR B N 1
ATOM 9199 C CA . THR B 1 568 ? 24.203 -50.25 -42.031 1 68 568 THR B CA 1
ATOM 9200 C C . THR B 1 568 ? 23.625 -49.938 -43.406 1 68 568 THR B C 1
ATOM 9202 O O . THR B 1 568 ? 24.375 -49.688 -44.344 1 68 568 THR B O 1
ATOM 9205 N N . ARG B 1 569 ? 22.297 -50.344 -43.562 1 59.97 569 ARG B N 1
ATOM 9206 C CA . ARG B 1 569 ? 21.609 -49.938 -44.781 1 59.97 569 ARG B CA 1
ATOM 9207 C C . ARG B 1 569 ? 20.922 -48.562 -44.594 1 59.97 569 ARG B C 1
ATOM 9209 O O . ARG B 1 569 ? 20.062 -48.188 -45.375 1 59.97 569 ARG B O 1
ATOM 9216 N N . LEU B 1 570 ? 21.266 -47.969 -43.5 1 57.59 570 LEU B N 1
ATOM 9217 C CA . LEU B 1 570 ? 20.594 -46.719 -43.219 1 57.59 570 LEU B CA 1
ATOM 9218 C C . LEU B 1 570 ? 21.094 -45.625 -44.125 1 57.59 570 LEU B C 1
ATOM 9220 O O . LEU B 1 570 ? 22.297 -45.531 -44.406 1 57.59 570 LEU B O 1
ATOM 9224 N N . ASP B 1 571 ? 20.156 -45.125 -44.906 1 55.81 571 ASP B N 1
ATOM 9225 C CA . ASP B 1 571 ? 20.484 -43.844 -45.531 1 55.81 571 ASP B CA 1
ATOM 9226 C C . ASP B 1 571 ? 20.531 -42.719 -44.531 1 55.81 571 ASP B C 1
ATOM 9228 O O . ASP B 1 571 ? 19.5 -42.344 -43.938 1 55.81 571 ASP B O 1
ATOM 9232 N N . PRO B 1 572 ? 21.672 -42.344 -44.094 1 51.44 572 PRO B N 1
ATOM 9233 C CA . PRO B 1 572 ? 21.844 -41.344 -43.062 1 51.44 572 PRO B CA 1
ATOM 9234 C C . PRO B 1 572 ? 21.047 -40.062 -43.312 1 51.44 572 PRO B C 1
ATOM 9236 O O . PRO B 1 572 ? 20.797 -39.281 -42.406 1 51.44 572 PRO B O 1
ATOM 9239 N N . ASP B 1 573 ? 20.859 -39.812 -44.594 1 50.94 573 ASP B N 1
ATOM 9240 C CA . ASP B 1 573 ? 20.156 -38.594 -44.969 1 50.94 573 ASP B CA 1
ATOM 9241 C C . ASP B 1 573 ? 18.672 -38.719 -44.688 1 50.94 573 ASP B C 1
ATOM 9243 O O . ASP B 1 573 ? 17.906 -37.781 -44.938 1 50.94 573 ASP B O 1
ATOM 9247 N N . ALA B 1 574 ? 18.219 -39.75 -44.156 1 51.09 574 ALA B N 1
ATOM 9248 C CA . ALA B 1 574 ? 16.766 -39.875 -44 1 51.09 574 ALA B CA 1
ATOM 9249 C C . ALA B 1 574 ? 16.297 -39.156 -42.75 1 51.09 574 ALA B C 1
ATOM 9251 O O . ALA B 1 574 ? 16.766 -39.438 -41.625 1 51.09 574 ALA B O 1
ATOM 9252 N N . SER B 1 575 ? 15.828 -38 -42.906 1 51.62 575 SER B N 1
ATOM 9253 C CA . SER B 1 575 ? 15.336 -37 -41.938 1 51.62 575 SER B CA 1
ATOM 9254 C C . SER B 1 575 ? 14.438 -37.656 -40.906 1 51.62 575 SER B C 1
ATOM 9256 O O . SER B 1 575 ? 14.211 -37.094 -39.844 1 51.62 575 SER B O 1
ATOM 9258 N N . ASP B 1 576 ? 14.031 -38.938 -41.125 1 58.72 576 ASP B N 1
ATOM 9259 C CA . ASP B 1 576 ? 12.906 -39.5 -40.375 1 58.72 576 ASP B CA 1
ATOM 9260 C C . ASP B 1 576 ? 13.328 -40.719 -39.531 1 58.72 576 ASP B C 1
ATOM 9262 O O . ASP B 1 576 ? 12.492 -41.531 -39.188 1 58.72 576 ASP B O 1
ATOM 9266 N N . LEU B 1 577 ? 14.672 -40.781 -39.312 1 62.31 577 LEU B N 1
ATOM 9267 C CA . LEU B 1 577 ? 15.133 -42.031 -38.688 1 62.31 577 LEU B CA 1
ATOM 9268 C C . LEU B 1 577 ? 14.648 -42.125 -37.25 1 62.31 577 LEU B C 1
ATOM 9270 O O . LEU B 1 577 ? 14.469 -43.219 -36.719 1 62.31 577 LEU B O 1
ATOM 9274 N N . PHE B 1 578 ? 14.492 -40.938 -36.719 1 66 578 PHE B N 1
ATOM 9275 C CA . PHE B 1 578 ? 14.094 -40.938 -35.312 1 66 578 PHE B CA 1
ATOM 9276 C C . PHE B 1 578 ? 12.578 -40.812 -35.188 1 66 578 PHE B C 1
ATOM 9278 O O . PHE B 1 578 ? 12.055 -40.594 -34.094 1 66 578 PHE B O 1
ATOM 9285 N N . GLU B 1 579 ? 11.852 -40.875 -36.25 1 60.44 579 GLU B N 1
ATOM 9286 C CA . GLU B 1 579 ? 10.398 -40.844 -36.188 1 60.44 579 GLU B CA 1
ATOM 9287 C C . GLU B 1 579 ? 9.82 -42.25 -35.906 1 60.44 579 GLU B C 1
ATOM 9289 O O . GLU B 1 579 ? 10.453 -43.25 -36.219 1 60.44 579 GLU B O 1
ATOM 9294 N N . PRO B 1 580 ? 8.742 -42.375 -35.25 1 53.78 580 PRO B N 1
ATOM 9295 C CA . PRO B 1 580 ? 8.125 -43.656 -34.938 1 53.78 580 PRO B CA 1
ATOM 9296 C C . PRO B 1 580 ? 7.859 -44.469 -36.188 1 53.78 580 PRO B C 1
ATOM 9298 O O . PRO B 1 580 ? 7.285 -43.969 -37.156 1 53.78 580 PRO B O 1
ATOM 9301 N N . VAL B 1 581 ? 8.695 -45.094 -36.969 1 45.62 581 VAL B N 1
ATOM 9302 C CA . VAL B 1 581 ? 8.477 -45.812 -38.219 1 45.62 581 VAL B CA 1
ATOM 9303 C C . VAL B 1 581 ? 7.668 -47.094 -37.938 1 45.62 581 VAL B C 1
ATOM 9305 O O . VAL B 1 581 ? 8.125 -48 -37.219 1 45.62 581 VAL B O 1
ATOM 9308 N N . TYR B 1 582 ? 6.359 -47.062 -37.688 1 40.97 582 TYR B N 1
ATOM 9309 C CA . TYR B 1 582 ? 5.66 -48.344 -37.594 1 40.97 582 TYR B CA 1
ATOM 9310 C C . TYR B 1 582 ? 5.648 -49.031 -38.969 1 40.97 582 TYR B C 1
ATOM 9312 O O . TYR B 1 582 ? 4.945 -50.031 -39.156 1 40.97 582 TYR B O 1
ATOM 9320 N N . SER B 1 583 ? 5.75 -48.406 -40.125 1 37.81 583 SER B N 1
ATOM 9321 C CA . SER B 1 583 ? 5.27 -49.094 -41.312 1 37.81 583 SER B CA 1
ATOM 9322 C C . SER B 1 583 ? 6.094 -50.344 -41.594 1 37.81 583 SER B C 1
ATOM 9324 O O . SER B 1 583 ? 7.258 -50.438 -41.219 1 37.81 583 SER B O 1
ATOM 9326 N N . GLU B 1 584 ? 5.395 -51.5 -42.031 1 37.34 584 GLU B N 1
ATOM 9327 C CA . GLU B 1 584 ? 5.641 -52.844 -42.562 1 37.34 584 GLU B CA 1
ATOM 9328 C C . GLU B 1 584 ? 6.953 -52.906 -43.344 1 37.34 584 GLU B C 1
ATOM 9330 O O . GLU B 1 584 ? 7.562 -53.969 -43.469 1 37.34 584 GLU B O 1
ATOM 9335 N N . THR B 1 585 ? 7.098 -52.094 -44.438 1 35.06 585 THR B N 1
ATOM 9336 C CA . THR B 1 585 ? 7.836 -52.625 -45.562 1 35.06 585 THR B CA 1
ATOM 9337 C C . THR B 1 585 ? 9.32 -52.75 -45.25 1 35.06 585 THR B C 1
ATOM 9339 O O . THR B 1 585 ? 10.039 -53.5 -45.875 1 35.06 585 THR B O 1
ATOM 9342 N N . SER B 1 586 ? 10.07 -51.656 -44.906 1 35.34 586 SER B N 1
ATOM 9343 C CA . SER B 1 586 ? 11.516 -51.844 -44.938 1 35.34 586 SER B CA 1
ATOM 9344 C C . SER B 1 586 ? 12.016 -52.406 -43.594 1 35.34 586 SER B C 1
ATOM 9346 O O . SER B 1 586 ? 11.602 -51.969 -42.531 1 35.34 586 SER B O 1
ATOM 9348 N N . GLY B 1 587 ? 12.352 -53.688 -43.375 1 37.19 587 GLY B N 1
ATOM 9349 C CA . GLY B 1 587 ? 13.016 -54.562 -42.438 1 37.19 587 GLY B CA 1
ATOM 9350 C C . GLY B 1 587 ? 13.805 -53.844 -41.375 1 37.19 587 GLY B C 1
ATOM 9351 O O . GLY B 1 587 ? 14.297 -54.469 -40.438 1 37.19 587 GLY B O 1
ATOM 9352 N N . GLU B 1 588 ? 14.391 -52.688 -41.594 1 40.75 588 GLU B N 1
ATOM 9353 C CA . GLU B 1 588 ? 15.594 -52.281 -40.875 1 40.75 588 GLU B CA 1
ATOM 9354 C C . GLU B 1 588 ? 15.25 -51.438 -39.656 1 40.75 588 GLU B C 1
ATOM 9356 O O . GLU B 1 588 ? 16.062 -51.312 -38.719 1 40.75 588 GLU B O 1
ATOM 9361 N N . SER B 1 589 ? 14.32 -50.531 -39.625 1 47.12 589 SER B N 1
ATOM 9362 C CA . SER B 1 589 ? 14.383 -49.625 -38.5 1 47.12 589 SER B CA 1
ATOM 9363 C C . SER B 1 589 ? 13.531 -50.125 -37.344 1 47.12 589 SER B C 1
ATOM 9365 O O . SER B 1 589 ? 12.328 -50.312 -37.469 1 47.12 589 SER B O 1
ATOM 9367 N N . ASP B 1 590 ? 14.016 -51.031 -36.375 1 53.84 590 ASP B N 1
ATOM 9368 C CA . ASP B 1 590 ? 13.422 -51.75 -35.281 1 53.84 590 ASP B CA 1
ATOM 9369 C C . ASP B 1 590 ? 12.93 -50.812 -34.188 1 53.84 590 ASP B C 1
ATOM 9371 O O . ASP B 1 590 ? 12.656 -51.25 -33.062 1 53.84 590 ASP B O 1
ATOM 9375 N N . GLY B 1 591 ? 12.664 -49.5 -34.5 1 63.75 591 GLY B N 1
ATOM 9376 C CA . GLY B 1 591 ? 12.109 -48.562 -33.531 1 63.75 591 GLY B CA 1
ATOM 9377 C C . GLY B 1 591 ? 13.125 -48.156 -32.469 1 63.75 591 GLY B C 1
ATOM 9378 O O . GLY B 1 591 ? 12.852 -47.25 -31.688 1 63.75 591 GLY B O 1
ATOM 9379 N N . SER B 1 592 ? 14.297 -48.812 -32.625 1 69.94 592 SER B N 1
ATOM 9380 C CA . SER B 1 592 ? 15.312 -48.531 -31.625 1 69.94 592 SER B CA 1
ATOM 9381 C C . SER B 1 592 ? 15.773 -47.062 -31.703 1 69.94 592 SER B C 1
ATOM 9383 O O . SER B 1 592 ? 15.961 -46.438 -30.656 1 69.94 592 SER B O 1
ATOM 9385 N N . LEU B 1 593 ? 15.875 -46.594 -32.906 1 75.56 593 LEU B N 1
ATOM 9386 C CA . LEU B 1 593 ? 16.359 -45.219 -33.062 1 75.56 593 LEU B CA 1
ATOM 9387 C C . LEU B 1 593 ? 15.312 -44.219 -32.562 1 75.56 593 LEU B C 1
ATOM 9389 O O . LEU B 1 593 ? 15.664 -43.156 -32.031 1 75.56 593 LEU B O 1
ATOM 9393 N N . TYR B 1 594 ? 14.102 -44.594 -32.812 1 73.06 594 TYR B N 1
ATOM 9394 C CA . TYR B 1 594 ? 13.055 -43.75 -32.25 1 73.06 594 TYR B CA 1
ATOM 9395 C C . TYR B 1 594 ? 13.117 -43.719 -30.734 1 73.06 594 TYR B C 1
ATOM 9397 O O . TYR B 1 594 ? 12.969 -42.656 -30.125 1 73.06 594 TYR B O 1
ATOM 9405 N N . LEU B 1 595 ? 13.344 -44.812 -30.156 1 72.12 595 LEU B N 1
ATOM 9406 C CA . LEU B 1 595 ? 13.453 -44.906 -28.703 1 72.12 595 LEU B CA 1
ATOM 9407 C C . LEU B 1 595 ? 14.617 -44.062 -28.203 1 72.12 595 LEU B C 1
ATOM 9409 O O . LEU B 1 595 ? 14.508 -43.406 -27.141 1 72.12 595 LEU B O 1
ATOM 9413 N N . VAL B 1 596 ? 15.68 -44.094 -28.953 1 79.12 596 VAL B N 1
ATOM 9414 C CA . VAL B 1 596 ? 16.844 -43.281 -28.578 1 79.12 596 VAL B CA 1
ATOM 9415 C C . VAL B 1 596 ? 16.484 -41.812 -28.609 1 79.12 596 VAL B C 1
ATOM 9417 O O . VAL B 1 596 ? 16.875 -41.031 -27.734 1 79.12 596 VAL B O 1
ATOM 9420 N N . SER B 1 597 ? 15.711 -41.5 -29.562 1 78.88 597 SER B N 1
ATOM 9421 C CA . SER B 1 597 ? 15.312 -40.094 -29.672 1 78.88 597 SER B CA 1
ATOM 9422 C C . SER B 1 597 ? 14.398 -39.688 -28.516 1 78.88 597 SER B C 1
ATOM 9424 O O . SER B 1 597 ? 14.516 -38.562 -27.984 1 78.88 597 SER B O 1
ATOM 9426 N N . VAL B 1 598 ? 13.547 -40.5 -28.156 1 71.88 598 VAL B N 1
ATOM 9427 C CA . VAL B 1 598 ? 12.625 -40.219 -27.062 1 71.88 598 VAL B CA 1
ATOM 9428 C C . VAL B 1 598 ? 13.406 -40.094 -25.75 1 71.88 598 VAL B C 1
ATOM 9430 O O . VAL B 1 598 ? 13.141 -39.188 -24.953 1 71.88 598 VAL B O 1
ATOM 9433 N N . LEU B 1 599 ? 14.32 -40.969 -25.578 1 74.88 599 LEU B N 1
ATOM 9434 C CA . LEU B 1 599 ? 15.125 -40.938 -24.359 1 74.88 599 LEU B CA 1
ATOM 9435 C C . LEU B 1 599 ? 16 -39.688 -24.328 1 74.88 599 LEU B C 1
ATOM 9437 O O . LEU B 1 599 ? 16.141 -39.062 -23.266 1 74.88 599 LEU B O 1
ATOM 9441 N N . ALA B 1 600 ? 16.531 -39.406 -25.484 1 80.12 600 ALA B N 1
ATOM 9442 C CA . ALA B 1 600 ? 17.359 -38.219 -25.578 1 80.12 600 ALA B CA 1
ATOM 9443 C C . ALA B 1 600 ? 16.547 -36.969 -25.266 1 80.12 600 ALA B C 1
ATOM 9445 O O . ALA B 1 600 ? 17.016 -36.062 -24.531 1 80.12 600 ALA B O 1
ATOM 9446 N N . GLU B 1 601 ? 15.438 -36.969 -25.703 1 73.88 601 GLU B N 1
ATOM 9447 C CA . GLU B 1 601 ? 14.555 -35.812 -25.469 1 73.88 601 GLU B CA 1
ATOM 9448 C C . GLU B 1 601 ? 14.18 -35.719 -24 1 73.88 601 GLU B C 1
ATOM 9450 O O . GLU B 1 601 ? 14.117 -34.594 -23.453 1 73.88 601 GLU B O 1
ATOM 9455 N N . ALA B 1 602 ? 13.891 -36.781 -23.469 1 69.38 602 ALA B N 1
ATOM 9456 C CA . ALA B 1 602 ? 13.547 -36.812 -22.047 1 69.38 602 ALA B CA 1
ATOM 9457 C C . ALA B 1 602 ? 14.703 -36.312 -21.203 1 69.38 602 ALA B C 1
ATOM 9459 O O . ALA B 1 602 ? 14.492 -35.75 -20.109 1 69.38 602 ALA B O 1
ATOM 9460 N N . LEU B 1 603 ? 15.875 -36.469 -21.703 1 74.31 603 LEU B N 1
ATOM 9461 C CA . LEU B 1 603 ? 17.078 -36.062 -20.984 1 74.31 603 LEU B CA 1
ATOM 9462 C C . LEU B 1 603 ? 17.531 -34.688 -21.438 1 74.31 603 LEU B C 1
ATOM 9464 O O . LEU B 1 603 ? 18.578 -34.188 -21.016 1 74.31 603 LEU B O 1
ATOM 9468 N N . ASP B 1 604 ? 16.672 -34.094 -22.344 1 74.69 604 ASP B N 1
ATOM 9469 C CA . ASP B 1 604 ? 16.922 -32.781 -22.906 1 74.69 604 ASP B CA 1
ATOM 9470 C C . ASP B 1 604 ? 18.188 -32.781 -23.766 1 74.69 604 ASP B C 1
ATOM 9472 O O . ASP B 1 604 ? 19 -31.844 -23.703 1 74.69 604 ASP B O 1
ATOM 9476 N N . TRP B 1 605 ? 18.531 -33.969 -24.406 1 83.38 605 TRP B N 1
ATOM 9477 C CA . TRP B 1 605 ? 19.656 -34.125 -25.328 1 83.38 605 TRP B CA 1
ATOM 9478 C C . TRP B 1 605 ? 19.203 -34.031 -26.781 1 83.38 605 TRP B C 1
ATOM 9480 O O . TRP B 1 605 ? 18.016 -34.219 -27.078 1 83.38 605 TRP B O 1
ATOM 9490 N N . GLU B 1 606 ? 20.094 -33.469 -27.578 1 85.31 606 GLU B N 1
ATOM 9491 C CA . GLU B 1 606 ? 19.906 -33.562 -29.031 1 85.31 606 GLU B CA 1
ATOM 9492 C C . GLU B 1 606 ? 20.672 -34.75 -29.609 1 85.31 606 GLU B C 1
ATOM 9494 O O . GLU B 1 606 ? 21.812 -35 -29.25 1 85.31 606 GLU B O 1
ATOM 9499 N N . VAL B 1 607 ? 19.969 -35.562 -30.406 1 88 607 VAL B N 1
ATOM 9500 C CA . VAL B 1 607 ? 20.609 -36.719 -30.969 1 88 607 VAL B CA 1
ATOM 9501 C C . VAL B 1 607 ? 20.688 -36.594 -32.5 1 88 607 VAL B C 1
ATOM 9503 O O . VAL B 1 607 ? 19.766 -36.062 -33.125 1 88 607 VAL B O 1
ATOM 9506 N N . SER B 1 608 ? 21.828 -36.875 -33.094 1 85.62 608 SER B N 1
ATOM 9507 C CA . SER B 1 608 ? 22.016 -36.906 -34.531 1 85.62 608 SER B CA 1
ATOM 9508 C C . SER B 1 608 ? 22.703 -38.188 -34.969 1 85.62 608 SER B C 1
ATOM 9510 O O . SER B 1 608 ? 23.391 -38.844 -34.156 1 85.62 608 SER B O 1
ATOM 9512 N N . ILE B 1 609 ? 22.406 -38.656 -36.219 1 85.44 609 ILE B N 1
ATOM 9513 C CA . ILE B 1 609 ? 23 -39.875 -36.75 1 85.44 609 ILE B CA 1
ATOM 9514 C C . ILE B 1 609 ? 23.719 -39.594 -38.062 1 85.44 609 ILE B C 1
ATOM 9516 O O . ILE B 1 609 ? 23.219 -38.844 -38.906 1 85.44 609 ILE B O 1
ATOM 9520 N N . THR B 1 610 ? 24.938 -40 -38.219 1 81.69 610 THR B N 1
ATOM 9521 C CA . THR B 1 610 ? 25.719 -39.875 -39.438 1 81.69 610 THR B CA 1
ATOM 9522 C C . THR B 1 610 ? 26.234 -41.219 -39.906 1 81.69 610 THR B C 1
ATOM 9524 O O . THR B 1 610 ? 26.516 -42.094 -39.062 1 81.69 610 THR B O 1
ATOM 9527 N N . ALA B 1 611 ? 26.109 -41.469 -41.219 1 78.12 611 ALA B N 1
ATOM 9528 C CA . ALA B 1 611 ? 26.672 -42.719 -41.781 1 78.12 611 ALA B CA 1
ATOM 9529 C C . ALA B 1 611 ? 28.188 -42.594 -41.938 1 78.12 611 ALA B C 1
ATOM 9531 O O . ALA B 1 611 ? 28.703 -41.531 -42.312 1 78.12 611 ALA B O 1
ATOM 9532 N N . GLU B 1 612 ? 28.844 -43.531 -41.406 1 74.75 612 GLU B N 1
ATOM 9533 C CA . GLU B 1 612 ? 30.297 -43.625 -41.625 1 74.75 612 GLU B CA 1
ATOM 9534 C C . GLU B 1 612 ? 30.641 -44.75 -42.594 1 74.75 612 GLU B C 1
ATOM 9536 O O . GLU B 1 612 ? 29.766 -45.5 -43 1 74.75 612 GLU B O 1
ATOM 9541 N N . ASP B 1 613 ? 31.906 -44.906 -43.156 1 69.12 613 ASP B N 1
ATOM 9542 C CA . ASP B 1 613 ? 32.344 -45.875 -44.156 1 69.12 613 ASP B CA 1
ATOM 9543 C C . ASP B 1 613 ? 31.953 -47.281 -43.75 1 69.12 613 ASP B C 1
ATOM 9545 O O . ASP B 1 613 ? 31.469 -48.094 -44.562 1 69.12 613 ASP B O 1
ATOM 9549 N N . SER B 1 614 ? 32.094 -47.719 -42.531 1 71.88 614 SER B N 1
ATOM 9550 C CA . SER B 1 614 ? 31.859 -49.125 -42.125 1 71.88 614 SER B CA 1
ATOM 9551 C C . SER B 1 614 ? 30.688 -49.25 -41.188 1 71.88 614 SER B C 1
ATOM 9553 O O . SER B 1 614 ? 30.234 -50.375 -40.875 1 71.88 614 SER B O 1
ATOM 9555 N N . GLY B 1 615 ? 30.125 -48.031 -40.812 1 81.81 615 GLY B N 1
ATOM 9556 C CA . GLY B 1 615 ? 29.047 -48.156 -39.844 1 81.81 615 GLY B CA 1
ATOM 9557 C C . GLY B 1 615 ? 28.281 -46.844 -39.625 1 81.81 615 GLY B C 1
ATOM 9558 O O . GLY B 1 615 ? 28.047 -46.094 -40.562 1 81.81 615 GLY B O 1
ATOM 9559 N N . THR B 1 616 ? 27.766 -46.688 -38.375 1 86.31 616 THR B N 1
ATOM 9560 C CA . THR B 1 616 ? 26.969 -45.531 -38.031 1 86.31 616 THR B CA 1
ATOM 9561 C C . THR B 1 616 ? 27.547 -44.781 -36.844 1 86.31 616 THR B C 1
ATOM 9563 O O . THR B 1 616 ? 28.203 -45.375 -35.969 1 86.31 616 THR B O 1
ATOM 9566 N N . ARG B 1 617 ? 27.469 -43.438 -36.906 1 89.88 617 ARG B N 1
ATOM 9567 C CA . ARG B 1 617 ? 27.844 -42.594 -35.781 1 89.88 617 ARG B CA 1
ATOM 9568 C C . ARG B 1 617 ? 26.625 -41.844 -35.25 1 89.88 617 ARG B C 1
ATOM 9570 O O . ARG B 1 617 ? 25.953 -41.125 -35.969 1 89.88 617 ARG B O 1
ATOM 9577 N N . ILE B 1 618 ? 26.312 -42.125 -33.938 1 90.12 618 ILE B N 1
ATOM 9578 C CA . ILE B 1 618 ? 25.234 -41.438 -33.25 1 90.12 618 ILE B CA 1
ATOM 9579 C C . ILE B 1 618 ? 25.828 -40.469 -32.219 1 90.12 618 ILE B C 1
ATOM 9581 O O . ILE B 1 618 ? 26.562 -40.875 -31.328 1 90.12 618 ILE B O 1
ATOM 9585 N N . ALA B 1 619 ? 25.516 -39.219 -32.375 1 91.75 619 ALA B N 1
ATOM 9586 C CA . ALA B 1 619 ? 26.047 -38.188 -31.484 1 91.75 619 ALA B CA 1
ATOM 9587 C C . ALA B 1 619 ? 24.938 -37.562 -30.625 1 91.75 619 ALA B C 1
ATOM 9589 O O . ALA B 1 619 ? 23.828 -37.344 -31.109 1 91.75 619 ALA B O 1
ATOM 9590 N N . PHE B 1 620 ? 25.219 -37.469 -29.328 1 91.56 620 PHE B N 1
ATOM 9591 C CA . PHE B 1 620 ? 24.359 -36.781 -28.375 1 91.56 620 PHE B CA 1
ATOM 9592 C C . PHE B 1 620 ? 24.938 -35.438 -27.984 1 91.56 620 PHE B C 1
ATOM 9594 O O . PHE B 1 620 ? 26.078 -35.344 -27.516 1 91.56 620 PHE B O 1
ATOM 9601 N N . GLU B 1 621 ? 24.156 -34.375 -28.219 1 90.5 621 GLU B N 1
ATOM 9602 C CA . GLU B 1 621 ? 24.562 -33.031 -27.875 1 90.5 621 GLU B CA 1
ATOM 9603 C C . GLU B 1 621 ? 23.688 -32.438 -26.797 1 90.5 621 GLU B C 1
ATOM 9605 O O . GLU B 1 621 ? 22.578 -32.906 -26.547 1 90.5 621 GLU B O 1
ATOM 9610 N N . GLY B 1 622 ? 24.219 -31.344 -26.094 1 82.5 622 GLY B N 1
ATOM 9611 C CA . GLY B 1 622 ? 23.516 -30.703 -24.984 1 82.5 622 GLY B CA 1
ATOM 9612 C C . GLY B 1 622 ? 23.688 -31.453 -23.672 1 82.5 622 GLY B C 1
ATOM 9613 O O . GLY B 1 622 ? 22.859 -31.328 -22.766 1 82.5 622 GLY B O 1
ATOM 9614 N N . VAL B 1 623 ? 24.688 -32.281 -23.656 1 81.62 623 VAL B N 1
ATOM 9615 C CA . VAL B 1 623 ? 25 -33.094 -22.484 1 81.62 623 VAL B CA 1
ATOM 9616 C C . VAL B 1 623 ? 26.141 -32.406 -21.703 1 81.62 623 VAL B C 1
ATOM 9618 O O . VAL B 1 623 ? 27.141 -32 -22.281 1 81.62 623 VAL B O 1
ATOM 9621 N N . VAL B 1 624 ? 25.844 -32.156 -20.438 1 77.31 624 VAL B N 1
ATOM 9622 C CA . VAL B 1 624 ? 26.938 -31.641 -19.609 1 77.31 624 VAL B CA 1
ATOM 9623 C C . VAL B 1 624 ? 27.922 -32.75 -19.312 1 77.31 624 VAL B C 1
ATOM 9625 O O . VAL B 1 624 ? 27.578 -33.75 -18.656 1 77.31 624 VAL B O 1
ATOM 9628 N N . VAL B 1 625 ? 29.172 -32.656 -19.938 1 78.5 625 VAL B N 1
ATOM 9629 C CA . VAL B 1 625 ? 30.203 -33.688 -19.781 1 78.5 625 VAL B CA 1
ATOM 9630 C C . VAL B 1 625 ? 31.375 -33.094 -19 1 78.5 625 VAL B C 1
ATOM 9632 O O . VAL B 1 625 ? 31.75 -31.938 -19.203 1 78.5 625 VAL B O 1
ATOM 9635 N N . ASP B 1 626 ? 31.641 -33.719 -17.859 1 75.94 626 ASP B N 1
ATOM 9636 C CA . ASP B 1 626 ? 32.812 -33.312 -17.094 1 75.94 626 ASP B CA 1
ATOM 9637 C C . ASP B 1 626 ? 33.906 -34.375 -17.203 1 75.94 626 ASP B C 1
ATOM 9639 O O . ASP B 1 626 ? 33.625 -35.562 -17.234 1 75.94 626 ASP B O 1
#

Foldseek 3Di:
DQLPAQQAEEEEAAQDCPCVLVVVLQVVVNDDDYHYDNALLPDDAPRYLEYEYEQEDDDDPRHGDHVLVRVVSNCVNYPDHQQYEYEYDDDDPVVLVVCVVSPHNYYDPDDSVPSVVSSVVVCVSSVNDDDDDPVCVVQVCQAPPQFWKFWAFLQAFTQFIHQHDPPPDPDGRVVRHRDGVPVVDDDCVRVVVRVVQNVCLVVQHKDFQDWDWDADPNDIWIKTKIKGFDADPVRHTTGMMMTIDTCRVVVLLVVLVVLLVVLLVQLLVQQADVSNLVSLLVSQQVRPLFAWKKWWWPDDLPDDHGDIDTHGHDDPDPPPVPVDDPDQPPPDDVVVFVVCLVVVDKWFAFPVRDTDDPVQVVVCVVVVPRPTFTFKMWHHLPNTGIMITGHSDDGRRPSNVVSVVVSSPSSSVSNVVSVVVVLLVVLVVQLVVLVVLLVVLLVVLVVLLVVLVVVVVVPDVVSPVVNVVSVVLNVLSVVLSVLSNCLSVQQPDWDWAQLVVLLVLLVVVDDAQEAEAEPDRKTWGGRSVLSSSLNNLVVNLQCVQPRNKYWYWADDDQWIKIKIQRADPDPLPPPCLLPQPPDPDDPRNSNSSVSSCSSLVSRVWDWGWDADPRTIMIIIHNIDMD/DQLPAQQAEEEEAAQDCPCVLVVVLQVVVHDDDYHYHNALLPDDAPRYLEYEYEQEDDDDPRHGDHVLVRVVSNCVNYPDHQQYEYEYDPDDPVVLVVCVVSPHNYYDPDDSVPSVVSSVVVCVSSVNDDDDDPVCVVQVCQAPPQFWKFWAFLQAFTQFIHQHDPPPDPDGRVVRHGHGVPVVDDDCVRVVVRVVQNVCLVVQHKDFQDWDWDADPNDIWIKTKIKGFDADPVRHTTGIMMTIDTCRVVVLLVVLVVLLVVLLVQLLVQQADVSNLVSLQVSLQVRPLFAWKKWWWPDPPPPDHTDIDTHGHDDDDDDPPPPPPPDLPPPDDVVVFVVCLVVVDKWFAFPVRDTDDPVQVVVCVVVVPRPTFTFKMWHHLVNTGIMITGHSDDGRRPSNVVSVVVSSPSSSVSNVVSVVVVLLVVLVVQLVVLVVLLVVLLVVLVVLLVVLVVVVVVPDVVSNVVNVVSVVLNVLSVVLSVLSNCLSVQQPDWDWAQLVVLLVLLVVVDPAQEAEAEPDRKTWGGRSVLSSSLNNLVVNLQCVQPRNKYWYWADDDQWIKIKIQGADPDPLPPPCLLPQPPDPDDPRNSNSSVSSCSSCVSNVWDWGWDADPRTIMIIIHNIDMD

Sequence (1252 aa):
MTAGELPGALVVVDPDGRLEPITEALELAGIEPIRSVERPAGVPRSNVAAVLGIDAPASGTLPKQDGLDLFRRVRDHFDSPPPIALYVLRSERTRINELLDAGVDDVIRVPPKREALLTARIERLCGLDPVEPPEQQLESMLESYPETVYIKDREGRFVNISGHSLDNREMTRPQRVGLTDYELFPGDLPDRLYEEEQELLAREETLFEKIEHWVEDGDDHWVSTTKAPRYDADGELLGLVGDVRDVTHLKRQEHALAALHQASRRLIRADDREEIAAVTIDIVAGIDSLPAARLVLDAEDGEGDGRAVEGGGETGEDKRIEERSENGEIAWDETSFERAATSGETLYLADDGSVLTGPQRREYEDTWMPDRGVVGVRLPLGEHGVLGIETPEGLLEPFTIELTHILAANVEAVLDRQRQERRVTRQADRIEQFARIGSHELRNNLQIAMGAVERALAGEDEAGEQALATLERMDRLTSQLMTLARTGSMVRGNGQVDLSEAAGTAAESIDGDLTVLADTSATVQADPDALVEVLSVLFRNVADRDPAATIEIGVIDEGFYVTDDAPTRLDPDASDLFEPVYSETSGESDGSLYLVSVLAEALDWEVSITAEDSGTRIAFEGVVVDMTAGELPGALVVVDPDGRLEPITEALELAGIEPIRSVERPAGVPRSNVAAVLGIDAPASGTLPKQDGLDLFRRVRDHFDSPPPIALYVLRSERTRINELLDAGVDDVIRVPPKREALLTARIERLCGLDPVEPPEQQLESMLESYPETVYIKDREGRFVNISGHSLDNREMTRPQRVGLTDYELFPGDLPDRLYEEEQELLAREETLFEKIEHWVEDGDDHWVSTTKAPRYDADGELLGLVGDVRDVTHLKRQEHALAALHQASRRLIRADDREEIAAVTIDIVAGIDSLPAARLVLDAEDGEGDGRAVEGGGETGEDKRIEERSENGEIAWDETSFERAATSGETLYLADDGSVLTGPQRREYEDTWMPDRGVVGVRLPLGEHGVLGIETPEGLLEPFTIELTHILAANVEAVLDRQRQERRVTRQADRIEQFARIGSHELRNNLQIAMGAVERALAGEDEAGEQALATLERMDRLTSQLMTLARTGSMVRGNGQVDLSEAAGTAAESIDGDLTVLADTSATVQADPDALVEVLSVLFRNVADRDPAATIEIGVIDEGFYVTDDAPTRLDPDASDLFEPVYSETSGESDGSLYLVSVLAEALDWEVSITAEDSGTRIAFEGVVVD

Solvent-accessible surface area (backbone atoms only — not comparable to full-atom values): 66377 Å² total; per-residue (Å²): 128,79,53,70,78,51,91,20,26,39,33,34,40,37,70,81,54,81,50,48,64,48,54,50,36,38,46,73,63,47,54,50,51,70,42,76,31,55,45,61,86,61,57,70,91,64,68,53,30,25,37,38,36,47,24,31,62,64,50,96,90,43,70,62,38,58,35,66,61,50,50,52,51,39,43,68,68,34,95,74,56,57,45,41,30,33,38,50,45,89,68,58,64,67,54,56,51,51,45,48,72,72,61,45,72,40,73,45,46,66,52,54,87,41,45,68,43,44,46,52,52,50,35,42,57,51,66,70,52,81,76,78,51,50,54,58,54,43,52,22,43,29,56,37,34,89,45,25,38,37,32,27,36,74,71,53,32,25,70,39,52,21,48,32,48,91,60,86,59,88,62,53,44,76,70,47,38,64,33,40,49,48,64,73,41,66,85,64,52,30,57,54,50,48,54,53,51,51,50,28,55,75,67,63,41,69,46,76,63,44,76,43,76,48,73,57,96,85,39,83,38,32,32,34,35,32,39,22,47,18,39,48,98,86,66,45,82,50,24,35,34,35,36,46,39,83,40,36,68,59,54,51,50,51,49,43,53,52,48,50,54,60,45,48,47,53,41,62,66,38,81,45,70,66,47,34,49,51,46,52,24,49,46,36,23,70,29,87,68,37,58,32,38,37,36,37,32,48,44,57,98,86,79,49,78,47,56,67,46,73,33,50,36,78,75,87,78,83,68,62,84,54,86,61,87,88,88,85,76,78,74,76,59,64,64,55,48,52,49,13,45,72,68,62,39,74,40,41,25,30,78,84,71,44,68,53,47,72,69,54,43,51,49,30,71,71,58,63,63,49,95,62,57,35,21,30,40,28,38,38,26,75,89,45,22,28,43,31,41,40,44,81,67,73,56,57,50,66,64,37,53,52,52,48,51,54,50,45,52,50,51,32,47,41,50,54,46,45,52,51,49,47,51,50,49,50,44,36,49,49,43,27,51,45,38,42,53,50,25,52,51,45,43,53,40,42,54,52,23,43,52,20,43,54,40,25,71,73,67,38,65,71,27,39,57,51,18,47,52,35,44,53,51,44,46,52,51,35,53,50,45,32,54,52,30,44,43,68,68,36,55,73,48,81,39,83,26,51,49,36,58,35,48,52,57,21,53,69,72,47,92,63,67,60,45,78,45,48,90,52,90,41,27,33,60,33,22,59,67,46,50,24,49,47,48,29,45,50,49,48,55,41,36,72,62,25,36,71,26,48,36,39,44,50,78,50,90,45,18,36,34,43,35,36,51,24,72,63,90,67,63,48,81,50,89,58,61,53,39,84,60,78,73,83,79,71,89,72,72,82,44,45,52,20,50,42,43,53,52,28,47,63,68,60,30,46,71,49,64,43,64,48,100,50,14,42,35,40,37,39,33,70,33,57,61,84,127,80,53,69,78,52,92,21,26,39,35,32,41,38,70,82,54,83,50,48,62,48,54,51,37,39,46,73,62,48,54,50,51,71,44,79,30,56,45,61,87,61,56,70,90,64,66,53,29,24,37,40,36,46,25,32,63,64,50,94,90,43,71,63,38,60,32,67,61,51,49,53,52,39,44,70,69,35,95,76,56,56,46,41,30,32,37,49,45,94,66,57,65,68,54,56,50,50,44,48,71,73,62,46,71,40,73,44,46,65,53,53,88,42,44,68,43,45,47,52,52,50,36,42,58,49,66,69,51,80,76,78,51,49,54,59,52,43,51,22,44,29,55,36,33,91,45,26,38,37,31,28,34,74,71,52,33,25,70,38,51,22,47,33,47,90,61,86,58,89,64,54,46,76,72,49,39,65,32,42,50,48,64,74,42,67,84,65,53,31,59,54,50,48,55,53,50,51,50,28,54,73,67,62,40,68,45,74,63,44,76,44,77,48,71,56,97,85,37,83,38,32,31,33,35,31,37,23,47,18,38,49,98,85,65,46,82,49,22,33,33,35,35,46,40,81,40,35,68,59,52,50,50,52,49,42,53,52,49,50,53,59,44,46,50,54,42,65,65,38,82,45,71,66,48,34,49,52,46,52,27,49,46,36,29,69,27,89,70,36,53,30,38,39,36,36,30,48,45,61,92,84,78,43,77,51,55,69,49,76,32,57,39,88,81,86,95,79,85,68,77,62,83,52,70,93,78,84,61,77,77,74,59,63,64,56,46,51,50,13,45,72,68,61,38,73,40,40,25,30,78,86,72,44,66,54,46,72,71,54,43,50,50,30,71,72,56,64,61,49,94,61,57,35,21,31,39,29,37,38,25,73,87,46,22,26,42,32,41,42,44,94,67,74,58,58,49,64,66,35,52,51,52,48,52,53,50,46,52,49,52,32,45,42,50,53,47,45,53,50,48,48,51,51,49,52,45,36,50,50,43,26,51,44,37,44,53,48,25,54,51,44,43,53,40,41,52,52,23,44,53,20,42,56,40,26,72,72,66,37,66,70,26,38,56,51,18,49,52,34,45,53,50,44,46,50,50,33,54,50,46,32,52,51,30,46,43,68,67,35,55,73,49,81,39,83,28,51,50,36,59,35,46,51,55,22,54,69,72,46,91,64,65,59,44,78,46,47,91,52,89,40,26,33,61,32,22,59,68,45,52,22,48,47,47,30,43,51,49,47,54,41,36,74,61,27,37,71,25,48,36,38,45,49,79,51,91,46,17,35,34,42,34,37,50,25,75,62,89,68,63,49,82,50,88,57,61,53,40,83,59,78,73,82,79,72,89,72,72,82,44,44,52,20,50,43,43,53,51,27,47,64,68,59,31,46,73,50,62,42,65,49,99,50,14,42,35,41,37,39,33,69,34,59,61,83

Nearest PDB structures (foldseek):
  8a6x-assembly1_B  TM=3.118E-01  e=6.654E-12  Pseudomonas putida KT2440
  8a7f-assembly1_A  TM=3.029E-01  e=1.046E-12  Pseudomonas putida KT2440
  3lyx-assembly1_A  TM=7.104E-01  e=1.107E-05  Colwellia psychrerythraea 34H
  2gj3-assembly1_A  TM=7.218E-01  e=1.878E-05  Azotobacter vinelandii
  6ph2-assembly2_D  TM=6.825E-01  e=4.612E-05  Brucella melitensis bv. 1 str. 16M

Secondary structure (DSSP, 8-state):
------SSEEEEE-SSSTTHHHHHHHHHTT---EEEESSGGGS-SSSEEEEEEEEB--BTTBPPB-HHHHHHHHHHT-SSPPPEEEEEPS--HHHHHHHHHTT-SEEE---TT-HHHHHHHHHHHTT-SPPPPHHHHHHHHHHH-SSEEEEEETTS-EEEE-S--SS-----HHHHTT--HHHHS-TTHHHHHHHHHHHHHHHT--EEEEEEEEEETTEEEEEEEEEEEEE-TTS-EEEEEEEEEE-HHHHHHHHHHHHHHHHHHHHHH--SHHHHHHHHHHHHHH-TT--EEEEEE---TTTS--PEEEEE---SS-------SSS------HHHHHHHHHH-S-EEEETTSPBPPHHHHHHHHHHSS-SS-EEEEEEE-TTSEEEEEE-SSS---HHHHHHHHHHHHHHHHHHHHHHHHHHHHHHHHHHHHHHHHHHHHHHHHHHHHHHHHHHHHTT-HHHHHHHHHHHHHHHHHHHHHHHHHHHHHHTT--EEEEHHHHHHHHHHTS-S--EEE-----EEEE-HHHHHHHHHHHHHHHHHH-TT-EEEEEEETTEEEEEE-S-----TT-TTTTS----SS-TT--SHHHHHHHHHHHTT-EEEEEE-SSSEEEEEES--B-/------SSEEEEE-SSSTTHHHHHHHHHTT---EEEESSGGGS-SSSEEEEEEEEB--BTTBPPB-HHHHHHHHHHT-SSPPPEEEEEPS--HHHHHHHHHTT-SEEE---TT-HHHHHHHHHHHTT-SPPPPHHHHHHHHHHH-SSEEEEEETTS-EEEE-S--SS-----HHHHTT--HHHHS-TTHHHHHHHHHHHHHHHT--EEEEEEEEEETTEEEEEEEEEEEEE-TTS-EEEEEEEEEE-HHHHHHHHHHHHHHHHHHHHHH--SHHHHHHHHHHHHHH-TT--EEEEEEPPSTTTS--EEEEEEPPP-S--------S--S----HHHHHHHHHH-S-EEEETTSPBPPHHHHHHHHHHSS-SS-EEEEEEE-TTSEEEEEE-SSS---HHHHHHHHHHHHHHHHHHHHHHHHHHHHHHHHHHHHHHHHHHHHHHHHHHHHHHHHHHHHTT-HHHHHHHHHHHHHHHHHHHHHHHHHHHHHHTT--EEEEHHHHHHHHHHTS-S--EEE-----EEEE-HHHHHHHHHHHHHHHHHH-TT-EEEEEEETTEEEEEE-S-----TT-TTTTS----SS-TT--SHHHHHHHHHHHTT-EEEEEE-SSSEEEEEES--B-

pLDDT: mean 79.76, std 15.76, range [18.91, 97.69]